Protein 2CFO (pdb70)

CATH classification: 3.40.50.620 (+4 more: 3.90.800.10, 1.10.1160.10, 1.10.8.70)

Sequence (971 aa):
TVRVRLAPSPTGNLHIGTARTAVFNWLYARHRGGKFILRIEDTDRERSRPEYTENILEGLQWLGLTWDEGPYFQSDRLDLYRQAIQTLLDKGLAYYCYCTPEELEALRRAEQKAKGQAPRYDNRHRHLTPEEQAAFEAAGRTPVIRFKIEDDRQIEWQDLVRGRVSWQGADLGGDMVIARAAPRGEIGYPLYNLVVVVDDIAMGITDVIRGEDHIGNTPKQILLYEALGATPPNFAHTPLILNSTGQKLSKRDGVTSISDFRAMGYLAPALANYMTLLGWSPPEGVGELFTLDLAAKHFSFERINKAGARFDWDKLNWLNRQYIQQLEPEEFLAELIPLWQGAGYAFDEERDRPWLFDLAQLLQPGLNTLREAIDQGAVFFIPSVTFDSEAMAQLGQPQSATILAYLLEHLPAEPALTVAMGQQLIQQAAKAAGVKKGATMRRTLRAALTGAVHGPDLMAAWQILHQRGWDEPRLAAALKQAQTTSTVRVRLAPSPTGNLHIGTARTAVFNWLYARHRGGKFILRIEDTDRERSRPEYTENILEGLQWLGLTWDEGPYFQSDRLDLYRQQAIQTLLDKGLAYYCYCTPEELEALRAEQKAKGQAPRYDNRHRHLTPEEQAAFEAAGRTPVIRFKIEDDRQIEWQDLVRGRVSWQGADLGGDMVIARAAPRGEIGYPLYNLVVVVDDIAMGITDVIRGEDHIGNTPKQILLYEALGATPPNFAHTPLILNSTGQKLSKRDGVTSISDFRAMGYLAPALANYMTLLGWSPPEGVGELFTLDLAAKHFSFERINKAGARFDWDKLNWLNRQYIQQLEPEEFLAELIPLWQGAGYAFDEERDRPWLFDLAQLLQPGLNTLREAIDQGAVFFIPSVTFDSEAMAQLGQPQSATILAYLLEHLPAEPALTVAMGQQLIQQAAKAAGVKKGATMRRTLRAALTGAVHGPDLMAAWQILHQRGWDEPRLAAALKQAQTTSLEH

Foldseek 3Di:
DAEEEQEDELLDAAFLQSLLLLLLQLLQQLLVVHFYEYEYAQDPDPSRDVVRVVRHVVLCVQLVSDGPYDNHYLVVCQVLLVVLLVLCVVVLQKDWDQQDPVNLVVVQVVCVVVVHPQADPCVGSDDDPVRLVVSVVVPTFTFMWGFFDQADWFWAQAQQPGIDIDGSVNLRGTDGQADTDHPVDTHDGDDLSSVLSVCVVSVHQEYEEAVVCVSSVSVSCVSCVSSPHHDHHYYHAYTAAELVGHDDDPVPDDTHSVVCVVFFAHSQLSSLQSCVFFADFDDPLDSADGSSSSSNGDGSHRGPRYHRYDDLVSSLVSRLVVLLVDDLVVNLVLQVVLQVVLVFDDDCPPLVPLSSLLSVQVNNDDSGSNVSNVLCCLLRPQDAAADPVLLVLLLDPLLLQLLVQLLVPDDPDQADDVVNVVVSLVVSQVRSVHDSLSSLQSLCCLSHNYSDDTDSSSSVRSCSNVVRSNVSSVVSSVSSVVSD/DAEEEQEEELLDADFLQSVLLLLLQLLQQLLVVHFYEYEHEHLPPPRHDVVRVVRHVVLCVQLVSDGPYDHHYLVVVQVLLVVLLVLCVVVLQKDWAQDDPVRLVVQQVVCVVVPHDAADPQVVSDDDPVRLVVSVVVVTFTFMWGAFDQADWFWAQAQQPGIDIDGRVVLRGTHGQADGDHPVGTHRGDDLSSVLSVCQVSVHAEYEEACVCVSSVSVNCVSCVSSVHDDHHYHHAYAAAEPVRDGDDCVRPDTHSVVCVVQFFRSQLSSLVSCVQFADFDPPPDSDDGSSSSSNGDGSHRGDNYHRYDDLVSSLVSSLVVLLVDDLVRNLVLQVVLQVVLVFDDDCPPLVVLSSLLSVQCNNPDSGSNVCNVQCCLLRPQAAAADPQLLVLLLPLLLLQLLVQCLVPPDLPLACDPVNVVVSLVVSCVRSVHDSLSSQQSLCCQSHSGSDGTDRSSSVRSCSNVVRSNVSSVVSSVSSVVSVPVD

InterPro domains:
  IPR000924 Glutamyl/glutaminyl-tRNA synthetase [PR00987] (6-18)
  IPR000924 Glutamyl/glutaminyl-tRNA synthetase [PR00987] (20-31)
  IPR000924 Glutamyl/glutaminyl-tRNA synthetase [PR00987] (35-48)
  IPR000924 Glutamyl/glutaminyl-tRNA synthetase [PR00987] (190-200)
  IPR000924 Glutamyl/glutaminyl-tRNA synthetase [PR00987] (206-214)
  IPR001412 Aminoacyl-tRNA synthetase, class I, conserved site [PS00178] (9-20)
  IPR004527 Glutamate-tRNA ligase, bacterial/mitochondrial [MF_00022] (2-478)
  IPR004527 Glutamate-tRNA ligase, bacterial/mitochondrial [TIGR00464] (2-474)
  IPR008925 Aminoacyl-tRNA synthetase, class I, anticodon-binding superfamily [SSF48163] (312-474)
  IPR014729 Rossmann-like alpha/beta/alpha sandwich fold [G3DSA:3.40.50.620] (4-241)
  IPR020058 Glutamyl/glutaminyl-tRNA synthetase, class Ib, catalytic domain [PF00749] (3-318)
  IPR020061 Glutamine-tRNA ligase, alpha-bundle domain superfamily [G3DSA:1.10.1160.10] (243-327)
  IPR020751 Aminoacyl-tRNA synthetase, class I, anticodon-binding domain, subdomain 2 [G3DSA:1.10.10.350] (382-485)
  IPR020752 Glutamate-tRNA synthetase, class I, anticodon-binding domain, subdomain 1 [G3DSA:1.10.8.70] (328-381)
  IPR033910 Glutamyl-tRNA synthetase [cd00808] (2-326)
  IPR045462 Aminoacyl-tRNA synthetase, class I, anticodon-binding [PF19269] (332-464)
  IPR049940 Glutamyl-Q tRNA(Asp) synthetase/Glutamate--tRNA ligase [PTHR43311] (2-467)

Structure (mmCIF, N/CA/C/O backbone):
data_2CFO
#
_entry.id   2CFO
#
_cell.length_a   36.149
_cell.length_b   99.603
_cell.length_c   182.407
_cell.angle_alpha   90.00
_cell.angle_beta   91.71
_cell.angle_gamma   90.00
#
_symmetry.space_group_name_H-M   'P 1 21 1'
#
loop_
_entity.id
_entity.type
_entity.pdbx_description
1 polymer 'GLUTAMYL-TRNA SYNTHETASE'
2 non-polymer 'GLUTAMIC ACID'
3 water water
#
loop_
_atom_site.group_PDB
_atom_site.id
_atom_site.type_symbol
_atom_site.label_atom_id
_atom_site.label_alt_id
_atom_site.label_comp_id
_atom_site.label_asym_id
_atom_site.label_entity_id
_atom_site.label_seq_id
_atom_site.pdbx_PDB_ins_code
_atom_site.Cartn_x
_atom_site.Cartn_y
_atom_site.Cartn_z
_atom_site.occupancy
_atom_site.B_iso_or_equiv
_atom_site.auth_seq_id
_atom_site.auth_comp_id
_atom_site.auth_asym_id
_atom_site.auth_atom_id
_atom_site.pdbx_PDB_model_num
ATOM 1 N N . THR A 1 1 ? 1.414 -29.317 25.145 1.00 16.03 2 THR A N 1
ATOM 2 C CA . THR A 1 1 ? 1.851 -29.086 26.551 1.00 21.25 2 THR A CA 1
ATOM 3 C C . THR A 1 1 ? 1.408 -27.697 27.004 1.00 21.34 2 THR A C 1
ATOM 4 O O . THR A 1 1 ? 1.734 -26.683 26.357 1.00 22.73 2 THR A O 1
ATOM 8 N N . VAL A 1 2 ? 0.665 -27.679 28.108 1.00 19.16 3 VAL A N 1
ATOM 9 C CA . VAL A 1 2 ? 0.186 -26.445 28.736 1.00 19.33 3 VAL A CA 1
ATOM 10 C C . VAL A 1 2 ? 1.365 -25.662 29.311 1.00 18.93 3 VAL A C 1
ATOM 11 O O . VAL A 1 2 ? 2.226 -26.231 29.994 1.00 17.58 3 VAL A O 1
ATOM 15 N N . ARG A 1 3 ? 1.424 -24.371 28.981 1.00 17.02 4 ARG A N 1
ATOM 16 C CA . ARG A 1 3 ? 2.425 -23.484 29.543 1.00 14.32 4 ARG A CA 1
ATOM 17 C C . ARG A 1 3 ? 1.735 -22.279 30.155 1.00 17.15 4 ARG A C 1
ATOM 18 O O . ARG A 1 3 ? 0.933 -21.611 29.482 1.00 17.25 4 ARG A O 1
ATOM 26 N N . VAL A 1 4 ? 2.023 -22.048 31.446 1.00 16.46 5 VAL A N 1
ATOM 27 C CA . VAL A 1 4 ? 1.464 -20.924 32.238 1.00 19.38 5 VAL A CA 1
ATOM 28 C C . VAL A 1 4 ? 2.592 -20.183 32.898 1.00 20.28 5 VAL A C 1
ATOM 29 O O . VAL A 1 4 ? 3.668 -20.742 33.060 1.00 20.53 5 VAL A O 1
ATOM 33 N N . ARG A 1 5 ? 2.318 -18.971 33.381 1.00 19.43 6 ARG A N 1
ATOM 34 C CA . ARG A 1 5 ? 3.373 -18.139 33.950 1.00 18.14 6 ARG A CA 1
ATOM 35 C C . ARG A 1 5 ? 2.903 -17.211 35.056 1.00 20.05 6 ARG A C 1
ATOM 36 O O . ARG A 1 5 ? 1.772 -16.755 35.049 1.00 21.21 6 ARG A O 1
ATOM 44 N N . LEU A 1 6 ? 3.772 -16.944 36.015 1.00 23.58 7 LEU A N 1
ATOM 45 C CA . LEU A 1 6 ? 3.503 -15.882 36.954 1.00 23.93 7 LEU A CA 1
ATOM 46 C C . LEU A 1 6 ? 4.318 -14.691 36.483 1.00 26.23 7 LEU A C 1
ATOM 47 O O . LEU A 1 6 ? 5.491 -14.856 36.082 1.00 28.22 7 LEU A O 1
ATOM 52 N N . ALA A 1 7 ? 3.701 -13.508 36.471 1.00 23.86 8 ALA A N 1
ATOM 53 C CA . ALA A 1 7 ? 4.415 -12.310 36.011 1.00 23.40 8 ALA A CA 1
ATOM 54 C C . ALA A 1 7 ? 4.354 -11.163 37.039 1.00 21.54 8 ALA A C 1
ATOM 55 O O . ALA A 1 7 ? 3.809 -10.066 36.759 1.00 17.79 8 ALA A O 1
ATOM 57 N N . PRO A 1 8 ? 4.966 -11.389 38.216 1.00 18.57 9 PRO A N 1
ATOM 58 C CA . PRO A 1 8 ? 4.867 -10.325 39.192 1.00 20.42 9 PRO A CA 1
ATOM 59 C C . PRO A 1 8 ? 5.853 -9.201 38.896 1.00 20.57 9 PRO A C 1
ATOM 60 O O . PRO A 1 8 ? 6.893 -9.432 38.260 1.00 18.98 9 PRO A O 1
ATOM 64 N N . SER A 1 9 ? 5.441 -7.989 39.239 1.00 19.97 10 SER A N 1
ATOM 65 C CA . SER A 1 9 ? 6.336 -6.859 39.255 1.00 21.97 10 SER A CA 1
ATOM 66 C C . SER A 1 9 ? 6.901 -6.803 40.675 1.00 21.59 10 SER A C 1
ATOM 67 O O . SER A 1 9 ? 6.118 -6.856 41.635 1.00 23.02 10 SER A O 1
ATOM 70 N N . PRO A 1 10 ? 8.257 -6.737 40.831 1.00 22.27 11 PRO A N 1
ATOM 71 C CA . PRO A 1 10 ? 8.833 -6.570 42.183 1.00 19.60 11 PRO A CA 1
ATOM 72 C C . PRO A 1 10 ? 8.756 -5.096 42.680 1.00 17.44 11 PRO A C 1
ATOM 73 O O . PRO A 1 10 ? 9.777 -4.497 43.049 1.00 16.54 11 PRO A O 1
ATOM 77 N N . THR A 1 11 ? 7.534 -4.543 42.656 1.00 17.22 12 THR A N 1
ATOM 78 C CA . THR A 1 11 ? 7.213 -3.181 43.127 1.00 18.60 12 THR A CA 1
ATOM 79 C C . THR A 1 11 ? 6.773 -3.147 44.589 1.00 18.33 12 THR A C 1
ATOM 80 O O . THR A 1 11 ? 6.626 -2.063 45.177 1.00 19.90 12 THR A O 1
ATOM 84 N N . GLY A 1 12 ? 6.571 -4.343 45.149 1.00 18.34 13 GLY A N 1
ATOM 85 C CA . GLY A 1 12 ? 6.198 -4.591 46.549 1.00 17.82 13 GLY A CA 1
ATOM 86 C C . GLY A 1 12 ? 6.359 -6.084 46.855 1.00 17.74 13 GLY A C 1
ATOM 87 O O . GLY A 1 12 ? 6.604 -6.886 45.954 1.00 18.43 13 GLY A O 1
ATOM 88 N N . ASN A 1 13 ? 6.241 -6.457 48.128 1.00 17.43 14 ASN A N 1
ATOM 89 C CA . ASN A 1 13 ? 6.375 -7.857 48.555 1.00 17.17 14 ASN A CA 1
ATOM 90 C C . ASN A 1 13 ? 5.316 -8.780 47.945 1.00 17.93 14 ASN A C 1
ATOM 91 O O . ASN A 1 13 ? 4.292 -8.307 47.449 1.00 20.66 14 ASN A O 1
ATOM 96 N N . LEU A 1 14 ? 5.587 -10.082 47.933 1.00 17.44 15 LEU A N 1
ATOM 97 C CA . LEU A 1 14 ? 4.592 -11.065 47.464 1.00 17.75 15 LEU A CA 1
ATOM 98 C C . LEU A 1 14 ? 3.334 -10.969 48.318 1.00 17.66 15 LEU A C 1
ATOM 99 O O . LEU A 1 14 ? 3.371 -11.281 49.504 1.00 15.39 15 LEU A O 1
ATOM 104 N N . HIS A 1 15 ? 2.252 -10.475 47.713 1.00 17.62 16 HIS A N 1
ATOM 105 C CA . HIS A 1 15 ? 0.954 -10.406 48.392 1.00 17.72 16 HIS A CA 1
ATOM 106 C C . HIS A 1 15 ? 0.092 -11.599 48.082 1.00 15.53 16 HIS A C 1
ATOM 107 O O . HIS A 1 15 ? 0.346 -12.305 47.132 1.00 18.61 16 HIS A O 1
ATOM 114 N N . ILE A 1 16 ? -0.890 -11.833 48.942 1.00 18.17 17 ILE A N 1
ATOM 115 C CA . ILE A 1 16 ? -1.800 -12.987 48.907 1.00 18.88 17 ILE A CA 1
ATOM 116 C C . ILE A 1 16 ? -2.475 -13.157 47.551 1.00 20.62 17 ILE A C 1
ATOM 117 O O . ILE A 1 16 ? -2.532 -14.284 47.044 1.00 20.57 17 ILE A O 1
ATOM 122 N N . GLY A 1 17 ? -2.876 -12.031 46.936 1.00 21.20 18 GLY A N 1
ATOM 123 C CA . GLY A 1 17 ? -3.533 -12.024 45.629 1.00 19.70 18 GLY A CA 1
ATOM 124 C C . GLY A 1 17 ? -2.670 -12.664 44.562 1.00 22.09 18 GLY A C 1
ATOM 125 O O . GLY A 1 17 ? -3.133 -13.553 43.814 1.00 24.25 18 GLY A O 1
ATOM 126 N N . THR A 1 18 ? -1.403 -12.249 44.527 1.00 19.49 19 THR A N 1
ATOM 127 C CA . THR A 1 18 ? -0.455 -12.731 43.542 1.00 19.23 19 THR A CA 1
ATOM 128 C C . THR A 1 18 ? -0.178 -14.186 43.774 1.00 20.55 19 THR A C 1
ATOM 129 O O . THR A 1 18 ? -0.295 -14.982 42.850 1.00 24.64 19 THR A O 1
ATOM 133 N N . ALA A 1 19 ? 0.134 -14.537 45.016 1.00 18.83 20 ALA A N 1
ATOM 134 C CA . ALA A 1 19 ? 0.398 -15.913 45.380 1.00 17.26 20 ALA A CA 1
ATOM 135 C C . ALA A 1 19 ? -0.802 -16.845 45.043 1.00 18.44 20 ALA A C 1
ATOM 136 O O . ALA A 1 19 ? -0.598 -17.958 44.591 1.00 16.88 20 ALA A O 1
ATOM 138 N N . ARG A 1 20 ? -2.027 -16.336 45.212 1.00 18.59 21 ARG A N 1
ATOM 139 C CA . ARG A 1 20 ? -3.273 -17.033 44.888 1.00 20.32 21 ARG A CA 1
ATOM 140 C C . ARG A 1 20 ? -3.286 -17.377 43.387 1.00 21.54 21 ARG A C 1
ATOM 141 O O . ARG A 1 20 ? -3.493 -18.531 42.996 1.00 23.88 21 ARG A O 1
ATOM 149 N N . THR A 1 21 ? -2.984 -16.382 42.561 1.00 18.80 22 THR A N 1
ATOM 150 C CA . THR A 1 21 ? -2.865 -16.560 41.141 1.00 19.26 22 THR A CA 1
ATOM 151 C C . THR A 1 21 ? -1.783 -17.613 40.838 1.00 23.02 22 THR A C 1
ATOM 152 O O . THR A 1 21 ? -2.018 -18.531 40.025 1.00 27.67 22 THR A O 1
ATOM 156 N N . ALA A 1 22 ? -0.649 -17.528 41.540 1.00 20.99 23 ALA A N 1
ATOM 157 C CA . ALA A 1 22 ? 0.432 -18.498 41.376 1.00 19.72 23 ALA A CA 1
ATOM 158 C C . ALA A 1 22 ? -0.019 -19.897 41.711 1.00 21.08 23 ALA A C 1
ATOM 159 O O . ALA A 1 22 ? 0.375 -20.853 41.009 1.00 22.80 23 ALA A O 1
ATOM 161 N N . VAL A 1 23 ? -0.874 -20.016 42.741 1.00 22.84 24 VAL A N 1
ATOM 162 C CA . VAL A 1 23 ? -1.433 -21.300 43.163 1.00 22.04 24 VAL A CA 1
ATOM 163 C C . VAL A 1 23 ? -2.306 -21.857 42.027 1.00 22.92 24 VAL A C 1
ATOM 164 O O . VAL A 1 23 ? -2.125 -23.015 41.615 1.00 21.82 24 VAL A O 1
ATOM 168 N N . PHE A 1 24 ? -3.173 -21.018 41.458 1.00 18.76 25 PHE A N 1
ATOM 169 C CA . PHE A 1 24 ? -4.026 -21.499 40.388 1.00 18.58 25 PHE A CA 1
ATOM 170 C C . PHE A 1 24 ? -3.223 -21.938 39.147 1.00 20.57 25 PHE A C 1
ATOM 171 O O . PHE A 1 24 ? -3.591 -22.938 38.478 1.00 20.50 25 PHE A O 1
ATOM 179 N N . ASN A 1 25 ? -2.127 -21.211 38.870 1.00 16.58 26 ASN A N 1
ATOM 180 C CA . ASN A 1 25 ? -1.234 -21.543 37.772 1.00 15.16 26 ASN A CA 1
ATOM 181 C C . ASN A 1 25 ? -0.510 -22.870 37.985 1.00 15.98 26 ASN A C 1
ATOM 182 O O . ASN A 1 25 ? -0.517 -23.706 37.122 1.00 15.95 26 ASN A O 1
ATOM 187 N N . TRP A 1 26 ? 0.096 -23.036 39.160 1.00 17.06 27 TRP A N 1
ATOM 188 C CA . TRP A 1 26 ? 0.797 -24.239 39.544 1.00 15.22 27 TRP A CA 1
ATOM 189 C C . TRP A 1 26 ? -0.173 -25.389 39.509 1.00 16.84 27 TRP A C 1
ATOM 190 O O . TRP A 1 26 ? 0.109 -26.419 38.874 1.00 20.31 27 TRP A O 1
ATOM 201 N N . LEU A 1 27 ? -1.361 -25.171 40.084 1.00 16.41 28 LEU A N 1
ATOM 202 C CA . LEU A 1 27 ? -2.427 -26.179 40.099 1.00 17.53 28 LEU A CA 1
ATOM 203 C C . LEU A 1 27 ? -2.930 -26.582 38.717 1.00 17.86 28 LEU A C 1
ATOM 204 O O . LEU A 1 27 ? -3.167 -27.776 38.486 1.00 17.34 28 LEU A O 1
ATOM 209 N N . TYR A 1 28 ? -3.064 -25.606 37.806 1.00 16.97 29 TYR A N 1
ATOM 210 C CA . TYR A 1 28 ? -3.555 -25.899 36.464 1.00 17.16 29 TYR A CA 1
ATOM 211 C C . TYR A 1 28 ? -2.501 -26.600 35.596 1.00 15.67 29 TYR A C 1
ATOM 212 O O . TYR A 1 28 ? -2.841 -27.497 34.818 1.00 12.79 29 TYR A O 1
ATOM 221 N N . ALA A 1 29 ? -1.254 -26.127 35.693 1.00 16.25 30 ALA A N 1
ATOM 222 C CA . ALA A 1 29 ? -0.095 -26.713 34.994 1.00 16.15 30 A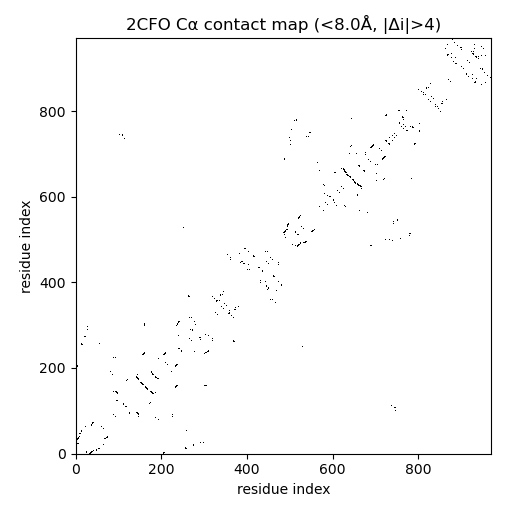LA A CA 1
ATOM 223 C C . ALA A 1 29 ? 0.120 -28.132 35.447 1.00 17.89 30 ALA A C 1
ATOM 224 O O . ALA A 1 29 ? 0.240 -29.019 34.613 1.00 19.46 30 ALA A O 1
ATOM 226 N N . ARG A 1 30 ? 0.137 -28.349 36.768 1.00 19.62 31 ARG A N 1
ATOM 227 C CA . ARG A 1 30 ? 0.357 -29.687 37.317 1.00 20.74 31 ARG A CA 1
ATOM 228 C C . ARG A 1 30 ? -0.733 -30.669 36.877 1.00 19.50 31 ARG A C 1
ATOM 229 O O . ARG A 1 30 ? -0.418 -31.802 36.493 1.00 18.27 31 ARG A O 1
ATOM 237 N N . HIS A 1 31 ? -1.992 -30.199 36.902 1.00 19.46 32 HIS A N 1
ATOM 238 C CA . HIS A 1 31 ? -3.182 -30.978 36.488 1.00 20.39 32 HIS A CA 1
ATOM 239 C C . HIS A 1 31 ? -3.049 -31.454 35.075 1.00 19.83 32 HIS A C 1
ATOM 240 O O . HIS A 1 31 ? -3.317 -32.602 34.791 1.00 19.27 32 HIS A O 1
ATOM 247 N N . ARG A 1 32 ? -2.607 -30.552 34.204 1.00 21.78 33 ARG A N 1
ATOM 248 C CA . ARG A 1 32 ? -2.492 -30.816 32.771 1.00 24.89 33 ARG A CA 1
ATOM 249 C C . ARG A 1 32 ? -1.098 -31.321 32.386 1.00 24.45 33 ARG A C 1
ATOM 250 O O . ARG A 1 32 ? -0.817 -31.554 31.207 1.00 24.67 33 ARG A O 1
ATOM 258 N N . GLY A 1 33 ? -0.258 -31.537 33.403 1.00 25.47 34 GLY A N 1
ATOM 259 C CA . GLY A 1 33 ? 1.135 -31.984 33.235 1.00 26.17 34 GLY A CA 1
ATOM 260 C C . GLY A 1 33 ? 1.966 -31.018 32.404 1.00 26.07 34 GLY A C 1
ATOM 261 O O . GLY A 1 33 ? 2.697 -31.443 31.500 1.00 26.28 34 GLY A O 1
ATOM 262 N N . GLY A 1 34 ? 1.811 -29.721 32.692 1.00 23.95 35 GLY A N 1
ATOM 263 C CA . GLY A 1 34 ? 2.502 -28.652 31.994 1.00 21.59 35 GLY A CA 1
ATOM 264 C C . GLY A 1 34 ? 3.606 -27.960 32.782 1.00 22.79 35 GLY A C 1
ATOM 265 O O . GLY A 1 34 ? 4.054 -28.445 33.835 1.00 23.71 35 GLY A O 1
ATOM 266 N N . LYS A 1 35 ? 4.051 -26.825 32.253 1.00 21.54 36 LYS A N 1
ATOM 267 C CA . LYS A 1 35 ? 5.151 -26.074 32.823 1.00 18.93 36 LYS A CA 1
ATOM 268 C C . LYS A 1 35 ? 4.643 -24.802 33.436 1.00 19.60 36 LYS A C 1
ATOM 269 O O . LYS A 1 35 ? 3.661 -24.231 32.960 1.00 18.41 36 LYS A O 1
ATOM 275 N N . PHE A 1 36 ? 5.295 -24.408 34.533 1.00 21.88 37 PHE A N 1
ATOM 276 C CA . PHE A 1 36 ? 5.031 -23.170 35.240 1.00 21.92 37 PHE A CA 1
ATOM 277 C C . PHE A 1 36 ? 6.254 -22.289 35.078 1.00 21.12 37 PHE A C 1
ATOM 278 O O . PHE A 1 36 ? 7.348 -22.623 35.536 1.00 22.75 37 PHE A O 1
ATOM 286 N N . ILE A 1 37 ? 6.051 -21.184 34.388 1.00 19.43 38 ILE A N 1
ATOM 287 C CA . ILE A 1 37 ? 7.083 -20.240 34.035 1.00 19.56 38 ILE A CA 1
ATOM 288 C C . ILE A 1 37 ? 7.006 -19.069 34.979 1.00 19.99 38 ILE A C 1
ATOM 289 O O . ILE A 1 37 ? 5.901 -18.586 35.277 1.00 21.88 38 ILE A O 1
ATOM 294 N N . LEU A 1 38 ? 8.163 -18.601 35.464 1.00 17.33 39 LEU A N 1
ATOM 295 C CA . LEU A 1 38 ? 8.194 -17.374 36.295 1.00 15.38 39 LEU A CA 1
ATOM 296 C C . LEU A 1 38 ? 8.921 -16.256 35.579 1.00 16.46 39 LEU A C 1
ATOM 297 O O . LEU A 1 38 ? 10.060 -16.423 35.144 1.00 19.78 39 LEU A O 1
ATOM 302 N N . ARG A 1 39 ? 8.246 -15.125 35.441 1.00 14.98 40 ARG A N 1
ATOM 303 C CA . ARG A 1 39 ? 8.780 -13.982 34.725 1.00 14.22 40 ARG A CA 1
ATOM 304 C C . ARG A 1 39 ? 8.761 -12.812 35.692 1.00 15.85 40 ARG A C 1
ATOM 305 O O . ARG A 1 39 ? 7.741 -12.568 36.330 1.00 22.33 40 ARG A O 1
ATOM 313 N N . ILE A 1 40 ? 9.886 -12.137 35.870 1.00 12.61 41 ILE A N 1
ATOM 314 C CA . ILE A 1 40 ? 9.929 -10.977 36.754 1.00 9.92 41 ILE A CA 1
ATOM 315 C C . ILE A 1 40 ? 9.892 -9.727 35.888 1.00 11.25 41 ILE A C 1
ATOM 316 O O . ILE A 1 40 ? 10.731 -9.537 35.004 1.00 8.80 41 ILE A O 1
ATOM 321 N N . GLU A 1 41 ? 8.903 -8.886 36.142 1.00 13.39 42 GLU A N 1
ATOM 322 C CA . GLU A 1 41 ? 8.699 -7.676 35.376 1.00 17.05 42 GLU A CA 1
ATOM 323 C C . GLU A 1 41 ? 9.435 -6.526 36.026 1.00 19.38 42 GLU A C 1
ATOM 324 O O . GLU A 1 41 ? 8.824 -5.550 36.495 1.00 23.00 42 GLU A O 1
ATOM 330 N N . ASP A 1 42 ? 10.764 -6.648 36.057 1.00 22.02 43 ASP A N 1
ATOM 331 C CA . ASP A 1 42 ? 11.605 -5.653 36.692 1.00 23.26 43 ASP A CA 1
ATOM 332 C C . ASP A 1 42 ? 11.753 -4.471 35.764 1.00 27.70 43 ASP A C 1
ATOM 333 O O . ASP A 1 42 ? 12.203 -4.580 34.626 1.00 27.12 43 ASP A O 1
ATOM 338 N N . THR A 1 43 ? 11.252 -3.355 36.262 1.00 34.97 44 THR A N 1
ATOM 339 C CA . THR A 1 43 ? 11.149 -2.095 35.530 1.00 39.56 44 THR A CA 1
ATOM 340 C C . THR A 1 43 ? 12.113 -1.031 36.048 1.00 40.27 44 THR A C 1
ATOM 341 O O . THR A 1 43 ? 12.569 -1.091 37.191 1.00 38.90 44 THR A O 1
ATOM 345 N N . ASP A 1 44 ? 12.394 -0.048 35.187 1.00 44.50 45 ASP A N 1
ATOM 346 C CA . ASP A 1 44 ? 13.249 1.118 35.509 1.00 47.12 45 ASP A CA 1
ATOM 347 C C . ASP A 1 44 ? 12.710 1.967 36.680 1.00 49.78 45 ASP A C 1
ATOM 348 O O . ASP A 1 44 ? 13.413 2.848 37.192 1.00 49.88 45 ASP A O 1
ATOM 353 N N . ARG A 1 45 ? 11.477 1.646 37.102 1.00 53.56 46 ARG A N 1
ATOM 354 C CA . ARG A 1 45 ? 10.741 2.295 38.195 1.00 55.99 46 ARG A CA 1
ATOM 355 C C . ARG A 1 45 ? 11.523 2.480 39.486 1.00 56.17 46 ARG A C 1
ATOM 356 O O . ARG A 1 45 ? 12.422 1.686 39.806 1.00 56.43 46 ARG A O 1
ATOM 364 N N . GLU A 1 46 ? 11.167 3.549 40.209 1.00 56.28 47 GLU A N 1
ATOM 365 C CA . GLU A 1 46 ? 11.639 3.799 41.578 1.00 56.58 47 GLU A CA 1
ATOM 366 C C . GLU A 1 46 ? 11.203 2.648 42.509 1.00 56.30 47 GLU A C 1
ATOM 367 O O . GLU A 1 46 ? 11.955 2.238 43.405 1.00 56.34 47 GLU A O 1
ATOM 373 N N . ARG A 1 47 ? 10.011 2.108 42.236 1.00 55.39 48 ARG A N 1
ATOM 374 C CA . ARG A 1 47 ? 9.422 1.014 43.001 1.00 55.29 48 ARG A CA 1
ATOM 375 C C . ARG A 1 47 ? 10.112 -0.346 42.850 1.00 53.38 48 ARG A C 1
ATOM 376 O O . ARG A 1 47 ? 10.206 -1.095 43.826 1.00 54.47 48 ARG A O 1
ATOM 384 N N . SER A 1 48 ? 10.576 -0.664 41.643 1.00 50.06 49 SER A N 1
ATOM 385 C CA . SER A 1 48 ? 11.208 -1.960 41.368 1.00 47.21 49 SER A CA 1
ATOM 386 C C . SER A 1 48 ? 12.626 -2.039 41.945 1.00 45.14 49 SER A C 1
ATOM 387 O O . SER A 1 48 ? 13.528 -1.314 41.507 1.00 44.51 49 SER A O 1
ATOM 390 N N . ARG A 1 49 ? 12.788 -2.898 42.957 1.00 43.06 50 ARG A N 1
ATOM 391 C CA . ARG A 1 49 ? 14.080 -3.127 43.646 1.00 41.85 50 ARG A CA 1
ATOM 392 C C . ARG A 1 49 ? 14.302 -4.615 43.973 1.00 38.83 50 ARG A C 1
ATOM 393 O O . ARG A 1 49 ? 13.320 -5.342 44.169 1.00 39.40 50 ARG A O 1
ATOM 401 N N . PRO A 1 50 ? 15.588 -5.066 44.078 1.00 36.27 51 PRO A N 1
ATOM 402 C CA . PRO A 1 50 ? 15.883 -6.504 44.218 1.00 34.33 51 PRO A CA 1
ATOM 403 C C . PRO A 1 50 ? 15.382 -7.160 45.505 1.00 33.07 51 PRO A C 1
ATOM 404 O O . PRO A 1 50 ? 15.335 -8.387 45.570 1.00 32.50 51 PRO A O 1
ATOM 408 N N . GLU A 1 51 ? 15.044 -6.355 46.519 1.00 31.92 52 GLU A N 1
ATOM 409 C CA . GLU A 1 51 ? 14.509 -6.880 47.779 1.00 30.25 52 GLU A CA 1
ATOM 410 C C . GLU A 1 51 ? 13.080 -7.423 47.619 1.00 27.05 52 GLU A C 1
ATOM 411 O O . GLU A 1 51 ? 12.692 -8.348 48.334 1.00 27.85 52 GLU A O 1
ATOM 417 N N . TYR A 1 52 ? 12.307 -6.859 46.688 1.00 23.71 53 TYR A N 1
ATOM 418 C CA . TYR A 1 52 ? 10.970 -7.395 46.413 1.00 19.02 53 TYR A CA 1
ATOM 419 C C . TYR A 1 52 ? 11.067 -8.665 45.534 1.00 19.01 53 TYR A C 1
ATOM 420 O O . TYR A 1 52 ? 10.325 -9.622 45.765 1.00 18.88 53 TYR A O 1
ATOM 429 N N . THR A 1 53 ? 12.017 -8.698 44.583 1.00 19.31 54 THR A N 1
ATOM 430 C CA . THR A 1 53 ? 12.271 -9.917 43.773 1.00 19.14 54 THR A CA 1
ATOM 431 C C . THR A 1 53 ? 12.639 -11.066 44.725 1.00 21.00 54 THR A C 1
ATOM 432 O O . THR A 1 53 ? 12.053 -12.147 44.646 1.00 22.11 54 THR A O 1
ATOM 436 N N . GLU A 1 54 ? 13.565 -10.785 45.649 1.00 22.19 55 GLU A N 1
ATOM 437 C CA . GLU A 1 54 ? 14.009 -11.728 46.688 1.00 21.28 55 GLU A CA 1
ATOM 438 C C . GLU A 1 54 ? 12.810 -12.273 47.457 1.00 19.95 55 GLU A C 1
ATOM 439 O O . GLU A 1 54 ? 12.604 -13.491 47.505 1.00 20.45 55 GLU A O 1
ATOM 445 N N . ASN A 1 55 ? 11.984 -11.358 47.974 1.00 17.37 56 ASN A N 1
ATOM 446 C CA . ASN A 1 55 ? 10.773 -11.699 48.723 1.00 14.82 56 ASN A CA 1
ATOM 447 C C . ASN A 1 55 ? 9.767 -12.496 47.895 1.00 15.63 56 ASN A C 1
ATOM 448 O O . ASN A 1 55 ? 9.015 -13.273 48.450 1.00 17.97 56 ASN A O 1
ATOM 453 N N . ILE A 1 56 ? 9.757 -12.290 46.574 1.00 16.09 57 ILE A N 1
ATOM 454 C CA . ILE A 1 56 ? 8.810 -12.984 45.681 1.00 17.16 57 ILE A CA 1
ATOM 455 C C . ILE A 1 56 ? 9.204 -14.449 45.526 1.00 17.58 57 ILE A C 1
ATOM 456 O O . ILE A 1 56 ? 8.388 -15.318 45.759 1.00 18.88 57 ILE A O 1
ATOM 461 N N . LEU A 1 57 ? 10.459 -14.686 45.170 1.00 17.88 58 LEU A N 1
ATOM 462 C CA . LEU A 1 57 ? 11.003 -16.024 44.988 1.00 22.24 58 LEU A CA 1
ATOM 463 C C . LEU A 1 57 ? 10.935 -16.856 46.288 1.00 25.24 58 LEU A C 1
ATOM 464 O O . LEU A 1 57 ? 10.436 -17.993 46.268 1.00 26.53 58 LEU A O 1
ATOM 469 N N . GLU A 1 58 ? 11.408 -16.251 47.393 1.00 26.12 59 GLU A N 1
ATOM 470 C CA . GLU A 1 58 ? 11.388 -16.809 48.764 1.00 26.59 59 GLU A CA 1
ATOM 471 C C . GLU A 1 58 ? 9.989 -17.326 49.105 1.00 25.20 59 GLU A C 1
ATOM 472 O O . GLU A 1 58 ? 9.822 -18.510 49.390 1.00 25.74 59 GLU A O 1
ATOM 478 N N . GLY A 1 59 ? 8.993 -16.450 48.966 1.00 24.96 60 GLY A N 1
ATOM 479 C CA . GLY A 1 59 ? 7.585 -16.761 49.239 1.00 22.93 60 GLY A CA 1
ATOM 480 C C . GLY A 1 59 ? 6.994 -17.828 48.342 1.00 21.48 60 GLY A C 1
ATOM 481 O O . GLY A 1 59 ? 6.183 -18.647 48.783 1.00 23.11 60 GLY A O 1
ATOM 482 N N . LEU A 1 60 ? 7.400 -17.843 47.086 1.00 19.27 61 LEU A N 1
ATOM 483 C CA . LEU A 1 60 ? 6.894 -18.856 46.164 1.00 18.44 61 LEU A CA 1
ATOM 484 C C . LEU A 1 60 ? 7.437 -20.229 46.523 1.00 20.24 61 LEU A C 1
ATOM 485 O O . LEU A 1 60 ? 6.676 -21.200 46.562 1.00 19.34 61 LEU A O 1
ATOM 490 N N . GLN A 1 61 ? 8.736 -20.268 46.852 1.00 21.09 62 GLN A N 1
ATOM 491 C CA . GLN A 1 61 ? 9.452 -21.498 47.174 1.00 23.38 62 GLN A CA 1
ATOM 492 C C . GLN A 1 61 ? 8.899 -22.081 48.455 1.00 22.16 62 GLN A C 1
ATOM 493 O O . GLN A 1 61 ? 8.571 -23.276 48.535 1.00 19.08 62 GLN A O 1
ATOM 499 N N . TRP A 1 62 ? 8.752 -21.189 49.429 1.00 21.67 63 TRP A N 1
ATOM 500 C CA . TRP A 1 62 ? 8.239 -21.498 50.722 1.00 18.97 63 TRP A CA 1
ATOM 501 C C . TRP A 1 62 ? 6.804 -22.043 50.642 1.00 17.20 63 TRP A C 1
ATOM 502 O O . TRP A 1 62 ? 6.495 -23.012 51.325 1.00 18.25 63 TRP A O 1
ATOM 513 N N . LEU A 1 63 ? 5.970 -21.461 49.778 1.00 15.77 64 LEU A N 1
ATOM 514 C CA . LEU A 1 63 ? 4.594 -21.954 49.550 1.00 15.23 64 LEU A CA 1
ATOM 515 C C . LEU A 1 63 ? 4.551 -23.271 48.747 1.00 17.96 64 LEU A C 1
ATOM 516 O O . LEU A 1 63 ? 3.476 -23.856 48.587 1.00 19.24 64 LEU A O 1
ATOM 521 N N . GLY A 1 64 ? 5.707 -23.721 48.238 1.00 16.85 65 GLY A N 1
ATOM 522 C CA . GLY A 1 64 ? 5.789 -24.959 47.457 1.00 17.52 65 GLY A CA 1
ATOM 523 C C . GLY A 1 64 ? 5.325 -24.774 46.034 1.00 18.77 65 GLY A C 1
ATOM 524 O O . GLY A 1 64 ? 4.963 -25.749 45.359 1.00 18.69 65 GLY A O 1
ATOM 525 N N . LEU A 1 65 ? 5.364 -23.517 45.575 1.00 19.35 66 LEU A N 1
ATOM 526 C CA . LEU A 1 65 ? 4.938 -23.136 44.235 1.00 19.47 66 LEU A CA 1
ATOM 527 C C . LEU A 1 65 ? 6.129 -23.094 43.259 1.00 21.83 66 LEU A C 1
ATOM 528 O O . LEU A 1 65 ? 6.442 -22.056 42.627 1.00 22.88 66 LEU A O 1
ATOM 533 N N . THR A 1 66 ? 6.748 -24.265 43.132 1.00 21.70 67 THR A N 1
ATOM 534 C CA . THR A 1 66 ? 7.905 -24.542 42.281 1.00 20.92 67 THR A CA 1
ATOM 535 C C . THR A 1 66 ? 7.662 -24.258 40.800 1.00 20.03 67 THR A C 1
ATOM 536 O O . THR A 1 66 ? 6.772 -24.874 40.170 1.00 18.81 67 THR A O 1
ATOM 540 N N . TRP A 1 67 ? 8.449 -23.333 40.248 1.00 17.41 68 TRP A N 1
ATOM 541 C CA . TRP A 1 67 ? 8.400 -23.066 38.820 1.00 15.45 68 TRP A CA 1
ATOM 542 C C . TRP A 1 67 ? 9.356 -24.013 38.092 1.00 15.10 68 TRP A C 1
ATOM 543 O O . TRP A 1 67 ? 10.342 -24.456 38.654 1.00 11.13 68 TRP A O 1
ATOM 554 N N . ASP A 1 68 ? 9.052 -24.282 36.827 1.00 17.61 69 ASP A N 1
ATOM 555 C CA . ASP A 1 68 ? 9.863 -25.142 35.986 1.00 18.53 69 ASP A CA 1
ATOM 556 C C . ASP A 1 68 ? 10.817 -24.333 35.095 1.00 18.94 69 ASP A C 1
ATOM 557 O O . ASP A 1 68 ? 11.833 -24.857 34.628 1.00 22.11 69 ASP A O 1
ATOM 562 N N . GLU A 1 69 ? 10.489 -23.067 34.869 1.00 15.34 70 GLU A N 1
ATOM 563 C CA . GLU A 1 69 ? 11.300 -22.188 34.037 1.00 18.40 70 GLU A CA 1
ATOM 564 C C . GLU A 1 69 ? 11.448 -20.809 34.700 1.00 18.38 70 GLU A C 1
ATOM 565 O O . GLU A 1 69 ? 10.475 -20.244 35.245 1.00 15.37 70 GLU A O 1
ATOM 571 N N . GLY A 1 70 ? 12.677 -20.291 34.678 1.00 19.71 71 GLY A N 1
ATOM 572 C CA . GLY A 1 70 ? 12.960 -18.965 35.193 1.00 19.79 71 GLY A CA 1
ATOM 573 C C . GLY A 1 70 ? 13.545 -18.949 36.591 1.00 21.62 71 GLY A C 1
ATOM 574 O O . GLY A 1 70 ? 14.030 -19.968 37.067 1.00 23.44 71 GLY A O 1
ATOM 575 N N . PRO A 1 71 ? 13.510 -17.791 37.260 1.00 22.80 72 PRO A N 1
ATOM 576 C CA . PRO A 1 71 ? 12.940 -16.509 36.812 1.00 23.85 72 PRO A CA 1
ATOM 577 C C . PRO A 1 71 ? 13.613 -15.916 35.588 1.00 22.09 72 PRO A C 1
ATOM 578 O O . PRO A 1 71 ? 14.833 -15.856 35.531 1.00 22.31 72 PRO A O 1
ATOM 582 N N . TYR A 1 72 ? 12.800 -15.550 34.597 1.00 22.27 73 TYR A N 1
ATOM 583 C CA . TYR A 1 72 ? 13.240 -14.788 33.426 1.00 23.33 73 TYR A CA 1
ATOM 584 C C . TYR A 1 72 ? 12.992 -13.316 33.715 1.00 22.41 73 TYR A C 1
ATOM 585 O O . TYR A 1 72 ? 11.868 -12.930 34.012 1.00 25.14 73 TYR A O 1
ATOM 594 N N . PHE A 1 73 ? 14.045 -12.512 33.661 1.00 19.54 74 PHE A N 1
ATOM 595 C CA . PHE A 1 73 ? 13.952 -11.095 34.005 1.00 22.04 74 PHE A CA 1
ATOM 596 C C . PHE A 1 73 ? 13.656 -10.230 32.800 1.00 23.12 74 PHE A C 1
ATOM 597 O O . PHE A 1 73 ? 14.306 -10.362 31.767 1.00 23.56 74 PHE A O 1
ATOM 605 N N . GLN A 1 74 ? 12.641 -9.375 32.939 1.00 27.59 75 GLN A N 1
ATOM 606 C CA . GLN A 1 74 ? 12.207 -8.405 31.899 1.00 28.98 75 GLN A CA 1
ATOM 607 C C . GLN A 1 74 ? 13.369 -7.547 31.354 1.00 28.18 75 GLN A C 1
ATOM 608 O O . GLN A 1 74 ? 13.454 -7.349 30.149 1.00 29.19 75 GLN A O 1
ATOM 614 N N . SER A 1 75 ? 14.299 -7.149 32.244 1.00 29.23 76 SER A N 1
ATOM 615 C CA . SER A 1 75 ? 15.413 -6.226 31.944 1.00 28.70 76 SER A CA 1
ATOM 616 C C . SER A 1 75 ? 16.471 -6.793 31.024 1.00 26.16 76 SER A C 1
ATOM 617 O O . SER A 1 75 ? 17.277 -6.032 30.457 1.00 24.46 76 SER A O 1
ATOM 620 N N . ASP A 1 76 ? 16.495 -8.121 30.921 1.00 21.74 77 ASP A N 1
ATOM 621 C CA . ASP A 1 76 ? 17.349 -8.820 29.988 1.00 20.93 77 ASP A CA 1
ATOM 622 C C . ASP A 1 76 ? 16.760 -8.879 28.595 1.00 22.37 77 ASP A C 1
ATOM 623 O O . ASP A 1 76 ? 17.464 -9.237 27.641 1.00 26.69 77 ASP A O 1
ATOM 628 N N . ARG A 1 77 ? 15.473 -8.532 28.474 1.00 21.10 78 ARG A N 1
ATOM 629 C CA . ARG A 1 77 ? 14.695 -8.757 27.256 1.00 17.73 78 ARG A CA 1
ATOM 630 C C . ARG A 1 77 ? 14.315 -7.448 26.550 1.00 18.77 78 ARG A C 1
ATOM 631 O O . ARG A 1 77 ? 13.630 -7.455 25.518 1.00 22.27 78 ARG A O 1
ATOM 639 N N . LEU A 1 78 ? 14.781 -6.335 27.092 1.00 17.39 79 LEU A N 1
ATOM 640 C CA . LEU A 1 78 ? 14.461 -5.003 26.575 1.00 20.64 79 LEU A CA 1
ATOM 641 C C . LEU A 1 78 ? 14.390 -4.833 25.051 1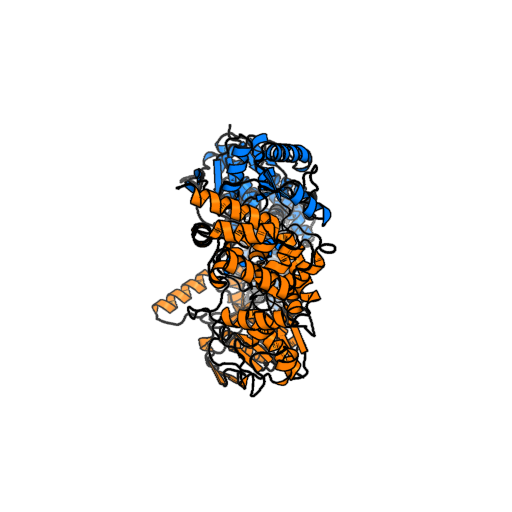.00 22.76 79 LEU A C 1
ATOM 642 O O . LEU A 1 78 ? 13.431 -4.233 24.543 1.00 24.64 79 LEU A O 1
ATOM 647 N N . ASP A 1 79 ? 15.345 -5.449 24.339 1.00 22.75 80 ASP A N 1
ATOM 648 C CA . ASP A 1 79 ? 15.442 -5.380 22.875 1.00 17.51 80 ASP A CA 1
ATOM 649 C C . ASP A 1 79 ? 14.312 -6.075 22.117 1.00 15.07 80 ASP A C 1
ATOM 650 O O . ASP A 1 79 ? 13.933 -5.647 21.012 1.00 11.94 80 ASP A O 1
ATOM 655 N N . LEU A 1 80 ? 13.811 -7.164 22.676 1.00 15.57 81 LEU A N 1
ATOM 656 C CA . LEU A 1 80 ? 12.617 -7.851 22.125 1.00 17.18 81 LEU A CA 1
ATOM 657 C C . LEU A 1 80 ? 11.397 -6.924 22.069 1.00 16.20 81 LEU A C 1
ATOM 658 O O . LEU A 1 80 ? 10.665 -6.936 21.092 1.00 16.01 81 LEU A O 1
ATOM 663 N N . TYR A 1 81 ? 11.221 -6.083 23.102 1.00 15.39 82 TYR A N 1
ATOM 664 C CA . TYR A 1 81 ? 10.099 -5.120 23.141 1.00 12.87 82 TYR A CA 1
ATOM 665 C C . TYR A 1 81 ? 10.330 -4.033 22.109 1.00 14.01 82 TYR A C 1
ATOM 666 O O . TYR A 1 81 ? 9.411 -3.716 21.347 1.00 21.60 82 TYR A O 1
ATOM 675 N N . ARG A 1 82 ? 11.586 -3.580 22.020 1.00 11.57 83 ARG A N 1
ATOM 676 C CA . ARG A 1 82 ? 12.084 -2.605 21.042 1.00 15.59 83 ARG A CA 1
ATOM 677 C C . ARG A 1 82 ? 11.851 -3.105 19.634 1.00 15.52 83 ARG A C 1
ATOM 678 O O . ARG A 1 82 ? 11.437 -2.332 18.794 1.00 17.89 83 ARG A O 1
ATOM 686 N N . GLN A 1 83 ? 12.107 -4.403 19.393 1.00 17.11 84 GLN A N 1
ATOM 687 C CA . GLN A 1 83 ? 11.951 -5.022 18.066 1.00 16.43 84 GLN A CA 1
ATOM 688 C C . GLN A 1 83 ? 10.478 -5.083 17.695 1.00 19.96 84 GLN A C 1
ATOM 689 O O . GLN A 1 83 ? 10.093 -4.688 16.568 1.00 22.32 84 GLN A O 1
ATOM 695 N N . ALA A 1 84 ? 9.649 -5.511 18.655 1.00 14.25 85 ALA A N 1
ATOM 696 C CA . ALA A 1 84 ? 8.254 -5.691 18.400 1.00 13.07 85 ALA A CA 1
ATOM 697 C C . ALA A 1 84 ? 7.596 -4.379 17.996 1.00 13.00 85 ALA A C 1
ATOM 698 O O . ALA A 1 84 ? 6.820 -4.344 17.020 1.00 9.98 85 ALA A O 1
ATOM 700 N N . ILE A 1 85 ? 7.914 -3.323 18.751 1.00 12.41 86 ILE A N 1
ATOM 701 C CA . ILE A 1 85 ? 7.390 -1.972 18.533 1.00 15.80 86 ILE A CA 1
ATOM 702 C C . ILE A 1 85 ? 7.874 -1.355 17.207 1.00 17.61 86 ILE A C 1
ATOM 703 O O . ILE A 1 85 ? 7.129 -0.645 16.533 1.00 19.81 86 ILE A O 1
ATOM 708 N N . GLN A 1 86 ? 9.134 -1.610 16.864 1.00 19.25 87 GLN A N 1
ATOM 709 C CA . GLN A 1 86 ? 9.693 -1.139 15.612 1.00 18.90 87 GLN A CA 1
ATOM 710 C C . GLN A 1 86 ? 8.999 -1.823 14.436 1.00 18.17 87 GLN A C 1
ATOM 711 O O . GLN A 1 86 ? 8.725 -1.184 13.415 1.00 20.19 87 GLN A O 1
ATOM 717 N N . THR A 1 87 ? 8.705 -3.107 14.591 1.00 15.98 88 THR A N 1
ATOM 718 C CA . THR A 1 87 ? 7.945 -3.844 13.599 1.00 17.62 88 THR A CA 1
ATOM 719 C C . THR A 1 87 ? 6.547 -3.234 13.446 1.00 17.79 88 THR A C 1
ATOM 720 O O . THR A 1 87 ? 5.998 -3.201 12.339 1.00 19.67 88 THR A O 1
ATOM 724 N N . LEU A 1 88 ? 5.989 -2.732 14.537 1.00 14.18 89 LEU A N 1
ATOM 725 C CA . LEU A 1 88 ? 4.643 -2.167 14.457 1.00 14.71 89 LEU A CA 1
ATOM 726 C C . LEU A 1 88 ? 4.664 -0.798 13.737 1.00 15.93 89 LEU A C 1
ATOM 727 O O . LEU A 1 88 ? 3.798 -0.523 12.886 1.00 16.14 89 LEU A O 1
ATOM 732 N N . LEU A 1 89 ? 5.699 -0.007 14.013 1.00 13.34 90 LEU A N 1
ATOM 733 C CA . LEU A 1 89 ? 5.875 1.290 13.362 1.00 18.35 90 LEU A CA 1
ATOM 734 C C . LEU A 1 89 ? 6.106 1.123 11.888 1.00 19.73 90 LEU A C 1
ATOM 735 O O . LEU A 1 89 ? 5.451 1.790 11.089 1.00 18.99 90 LEU A O 1
ATOM 740 N N . ASP A 1 90 ? 7.001 0.194 11.536 1.00 23.37 91 ASP A N 1
ATOM 741 C CA . ASP A 1 90 ? 7.328 -0.102 10.135 1.00 23.49 91 ASP A CA 1
ATOM 742 C C . ASP A 1 90 ? 6.104 -0.551 9.384 1.00 22.96 91 ASP A C 1
ATOM 743 O O . ASP A 1 90 ? 5.874 -0.117 8.263 1.00 25.79 91 ASP A O 1
ATOM 748 N N . LYS A 1 91 ? 5.274 -1.353 10.026 1.00 20.48 92 LYS A N 1
ATOM 749 C CA . LYS A 1 91 ? 4.058 -1.823 9.372 1.00 21.43 92 LYS A CA 1
ATOM 750 C C . LYS A 1 91 ? 2.952 -0.744 9.306 1.00 20.10 92 LYS A C 1
ATOM 751 O O . LYS A 1 91 ? 1.930 -0.941 8.669 1.00 20.10 92 LYS A O 1
ATOM 757 N N . GLY A 1 92 ? 3.197 0.412 9.938 1.00 22.55 93 GLY A N 1
ATOM 758 C CA . GLY A 1 92 ? 2.197 1.484 10.090 1.00 15.20 93 GLY A CA 1
ATOM 759 C C . GLY A 1 92 ? 1.037 1.073 10.997 1.00 14.52 93 GLY A C 1
ATOM 760 O O . GLY A 1 92 ? -0.021 1.618 10.877 1.00 13.16 93 GLY A O 1
ATOM 761 N N . LEU A 1 93 ? 1.238 0.078 11.870 1.00 15.29 94 LEU A N 1
ATOM 762 C CA . LEU A 1 93 ? 0.222 -0.368 12.848 1.00 14.73 94 LEU A CA 1
ATOM 763 C C . LEU A 1 93 ? 0.391 0.373 14.201 1.00 20.67 94 LEU A C 1
ATOM 764 O O . LEU A 1 93 ? -0.440 0.230 15.144 1.00 23.95 94 LEU A O 1
ATOM 769 N N . ALA A 1 94 ? 1.465 1.159 14.286 1.00 18.50 95 ALA A N 1
ATOM 770 C CA . ALA A 1 94 ? 1.737 2.022 15.420 1.00 17.40 95 ALA A CA 1
ATOM 771 C C . ALA A 1 94 ? 2.256 3.341 14.871 1.00 17.06 95 ALA A C 1
ATOM 772 O O . ALA A 1 94 ? 2.724 3.386 13.733 1.00 14.29 95 ALA A O 1
ATOM 774 N N . TYR A 1 95 ? 2.148 4.413 15.662 1.00 15.54 96 TYR A N 1
ATOM 775 C CA . TYR A 1 95 ? 2.561 5.754 15.213 1.00 19.07 96 TYR A CA 1
ATOM 776 C C . TYR A 1 95 ? 2.988 6.698 16.375 1.00 20.11 96 TYR A C 1
ATOM 777 O O . TYR A 1 95 ? 2.774 6.402 17.565 1.00 21.06 96 TYR A O 1
ATOM 786 N N . TYR A 1 96 ? 3.464 7.877 16.016 1.00 17.83 97 TYR A N 1
ATOM 787 C CA . TYR A 1 96 ? 3.943 8.821 17.000 1.00 17.48 97 TYR A CA 1
ATOM 788 C C . TYR A 1 96 ? 2.851 9.762 17.442 1.00 17.29 97 TYR A C 1
ATOM 789 O O . TYR A 1 96 ? 2.245 10.437 16.620 1.00 18.66 97 TYR A O 1
ATOM 798 N N . CYS A 1 97 ? 2.574 9.761 18.744 1.00 17.21 98 CYS A N 1
ATOM 799 C CA . CYS A 1 97 ? 1.603 10.662 19.312 1.00 18.03 98 CYS A CA 1
ATOM 800 C C . CYS A 1 97 ? 2.314 11.749 20.108 1.00 21.19 98 CYS A C 1
ATOM 801 O O . CYS A 1 97 ? 3.143 11.454 21.001 1.00 25.16 98 CYS A O 1
ATOM 804 N N . TYR A 1 98 ? 2.010 12.997 19.757 1.00 18.66 99 TYR A N 1
ATOM 805 C CA . TYR A 1 98 ? 2.628 14.177 20.357 1.00 18.69 99 TYR A CA 1
ATOM 806 C C . TYR A 1 98 ? 1.682 14.894 21.310 1.00 20.19 99 TYR A C 1
ATOM 807 O O . TYR A 1 98 ? 1.973 15.994 21.786 1.00 23.25 99 TYR A O 1
ATOM 816 N N . CYS A 1 99 ? 0.583 14.237 21.637 1.00 24.07 100 CYS A N 1
ATOM 817 C CA . CYS A 1 99 ? -0.439 14.808 22.486 1.00 24.17 100 CYS A CA 1
ATOM 818 C C . CYS A 1 99 ? 0.033 14.828 23.950 1.00 27.89 100 CYS A C 1
ATOM 819 O O . CYS A 1 99 ? 0.381 13.761 24.538 1.00 27.96 100 CYS A O 1
ATOM 822 N N . THR A 1 100 ? 0.111 16.046 24.506 1.00 24.26 101 THR A N 1
ATOM 823 C CA . THR A 1 100 ? 0.546 16.250 25.897 1.00 23.12 101 THR A CA 1
ATOM 824 C C . THR A 1 100 ? -0.497 15.748 26.947 1.00 23.89 101 THR A C 1
ATOM 825 O O . THR A 1 100 ? -1.674 15.555 26.604 1.00 24.10 101 THR A O 1
ATOM 829 N N . PRO A 1 101 ? -0.053 15.488 28.205 1.00 24.52 102 PRO A N 1
ATOM 830 C CA . PRO A 1 101 ? -1.055 15.104 29.241 1.00 25.74 102 PRO A CA 1
ATOM 831 C C . PRO A 1 101 ? -2.101 16.204 29.511 1.00 23.08 102 PRO A C 1
ATOM 832 O O . PRO A 1 101 ? -3.278 15.898 29.777 1.00 21.07 102 PRO A O 1
ATOM 836 N N . GLU A 1 102 ? -1.683 17.458 29.407 1.00 24.48 103 GLU A N 1
ATOM 837 C CA . GLU A 1 102 ? -2.583 18.599 29.607 1.00 28.66 103 GLU A CA 1
ATOM 838 C C . GLU A 1 102 ? -3.614 18.636 28.447 1.00 29.52 103 GLU A C 1
ATOM 839 O O . GLU A 1 102 ? -4.813 18.983 28.649 1.00 29.53 103 GLU A O 1
ATOM 845 N N . GLU A 1 103 ? -3.156 18.224 27.253 1.00 27.78 104 GLU A N 1
ATOM 846 C CA . GLU A 1 103 ? -4.040 18.098 26.076 1.00 23.47 104 GLU A CA 1
ATOM 847 C C . GLU A 1 103 ? -5.036 16.948 26.194 1.00 21.20 104 GLU A C 1
ATOM 848 O O . GLU A 1 103 ? -6.204 17.097 25.786 1.00 21.73 104 GLU A O 1
ATOM 854 N N . LEU A 1 104 ? -4.587 15.840 26.790 1.00 17.08 105 LEU A N 1
ATOM 855 C CA . LEU A 1 104 ? -5.433 14.661 27.064 1.00 19.05 105 LEU A CA 1
ATOM 856 C C . LEU A 1 104 ? -6.525 14.915 28.102 1.00 17.82 105 LEU A C 1
ATOM 857 O O . LEU A 1 104 ? -7.641 14.441 27.956 1.00 21.07 105 LEU A O 1
ATOM 862 N N . GLU A 1 105 ? -6.149 15.613 29.176 1.00 20.69 106 GLU A N 1
ATOM 863 C CA . GLU A 1 105 ? -7.034 16.052 30.236 1.00 19.64 106 GLU A CA 1
ATOM 864 C C . GLU A 1 105 ? -8.154 16.973 29.679 1.00 21.12 106 GLU A C 1
ATOM 865 O O . GLU A 1 105 ? -9.331 16.795 30.027 1.00 21.89 106 GLU A O 1
ATOM 871 N N . ALA A 1 106 ? -7.793 17.925 28.799 1.00 19.78 107 ALA A N 1
ATOM 872 C CA . ALA A 1 106 ? -8.784 18.849 28.183 1.00 15.88 107 ALA A CA 1
ATOM 873 C C . ALA A 1 106 ? -9.721 18.070 27.270 1.00 17.05 107 ALA A C 1
ATOM 874 O O . ALA A 1 106 ? -10.931 18.299 27.288 1.00 12.28 107 ALA A O 1
ATOM 876 N N . LEU A 1 107 ? -9.165 17.090 26.546 1.00 18.98 108 LEU A N 1
ATOM 877 C CA . LEU A 1 107 ? -9.975 16.178 25.726 1.00 18.62 108 LEU A CA 1
ATOM 878 C C . LEU A 1 107 ? -10.998 15.445 26.582 1.00 19.37 108 LEU A C 1
ATOM 879 O O . LEU A 1 107 ? -12.203 15.470 26.271 1.00 18.51 108 LEU A O 1
ATOM 884 N N . ARG A 1 108 ? -10.492 14.848 27.673 1.00 21.56 109 ARG A N 1
ATOM 885 C CA A ARG A 1 108 ? -11.275 14.019 28.589 0.50 22.93 109 ARG A CA 1
ATOM 886 C CA B ARG A 1 108 ? -11.291 14.010 28.581 0.50 24.02 109 ARG A CA 1
ATOM 887 C C . ARG A 1 108 ? -12.406 14.798 29.272 1.00 21.59 109 ARG A C 1
ATOM 888 O O . ARG A 1 108 ? -13.495 14.271 29.458 1.00 26.53 109 ARG A O 1
ATOM 903 N N . ALA A 1 109 ? -12.131 16.067 29.620 1.00 19.84 110 ALA A N 1
ATOM 904 C CA . ALA A 1 109 ? -13.113 16.999 30.207 1.00 15.47 110 ALA A CA 1
ATOM 905 C C . ALA A 1 109 ? -14.194 17.420 29.214 1.00 19.35 110 ALA A C 1
ATOM 906 O O . ALA A 1 109 ? -15.391 17.603 29.562 1.00 18.20 110 ALA A O 1
ATOM 908 N N . GLU A 1 110 ? -13.757 17.641 27.981 1.00 22.68 111 GLU A N 1
ATOM 909 C CA . GLU A 1 110 ? -14.645 18.023 26.917 1.00 22.82 111 GLU A CA 1
ATOM 910 C C . GLU A 1 110 ? -15.518 16.781 26.590 1.00 23.64 111 GLU A C 1
ATOM 911 O O . GLU A 1 110 ? -16.741 16.929 26.337 1.00 22.38 111 GLU A O 1
ATOM 917 N N . GLN A 1 111 ? -14.941 15.576 26.750 1.00 20.42 112 GLN A N 1
ATOM 918 C CA . GLN A 1 111 ? -15.731 14.331 26.582 1.00 24.10 112 GLN A CA 1
ATOM 919 C C . GLN A 1 111 ? -16.849 14.167 27.617 1.00 27.58 112 GLN A C 1
ATOM 920 O O . GLN A 1 111 ? -18.014 13.918 27.237 1.00 29.58 112 GLN A O 1
ATOM 926 N N . LYS A 1 112 ? -16.524 14.378 28.894 1.00 25.29 113 LYS A N 1
ATOM 927 C CA . LYS A 1 112 ? -17.536 14.312 29.957 1.00 26.42 113 LYS A CA 1
ATOM 928 C C . LYS A 1 112 ? -18.655 15.332 29.788 1.00 22.27 113 LYS A C 1
ATOM 929 O O . LYS A 1 112 ? -19.834 14.996 29.985 1.00 19.65 113 LYS A O 1
ATOM 935 N N . ALA A 1 113 ? -18.295 16.561 29.406 1.00 21.75 114 ALA A N 1
ATOM 936 C CA . ALA A 1 113 ? -19.283 17.645 29.222 1.00 22.17 114 ALA A CA 1
ATOM 937 C C . ALA A 1 113 ? -20.297 17.334 28.135 1.00 25.33 114 ALA A C 1
ATOM 938 O O . ALA A 1 113 ? -21.482 17.671 28.264 1.00 24.81 114 ALA A O 1
ATOM 940 N N . LYS A 1 114 ? -19.821 16.631 27.105 1.00 29.62 115 LYS A N 1
ATOM 941 C CA . LYS A 1 114 ? -20.592 16.325 25.912 1.00 31.89 115 LYS A CA 1
ATOM 942 C C . LYS A 1 114 ? -21.324 14.968 25.974 1.00 30.54 115 LYS A C 1
ATOM 943 O O . LYS A 1 114 ? -22.122 14.657 25.081 1.00 33.58 115 LYS A O 1
ATOM 949 N N . GLY A 1 115 ? -21.075 14.193 27.033 1.00 26.89 116 GLY A N 1
ATOM 950 C CA . GLY A 1 115 ? -21.601 12.830 27.167 1.00 25.90 116 GLY A CA 1
ATOM 951 C C . GLY A 1 115 ? -21.009 11.890 26.120 1.00 28.26 116 GLY A C 1
ATOM 952 O O . GLY A 1 115 ? -21.705 11.039 25.568 1.00 28.23 116 GLY A O 1
ATOM 953 N N . GLN A 1 116 ? -19.737 12.102 25.796 1.00 29.76 117 GLN A N 1
ATOM 954 C CA . GLN A 1 116 ? -18.997 11.249 24.878 1.00 29.20 117 GLN A CA 1
ATOM 955 C C . GLN A 1 116 ? -18.205 10.220 25.692 1.00 30.13 117 GLN A C 1
ATOM 956 O O . GLN A 1 116 ? -17.775 10.494 26.840 1.00 27.94 117 GLN A O 1
ATOM 962 N N . ALA A 1 117 ? -18.028 9.032 25.108 1.00 30.25 118 ALA A N 1
ATOM 963 C CA . ALA A 1 117 ? -17.174 7.993 25.691 1.00 31.80 118 ALA A CA 1
ATOM 964 C C . ALA A 1 117 ? -15.790 8.566 26.031 1.00 30.38 118 ALA A C 1
ATOM 965 O O . ALA A 1 117 ? -15.190 9.277 25.209 1.00 28.57 118 ALA A O 1
ATOM 967 N N . PRO A 1 118 ? -15.324 8.330 27.267 1.00 31.86 119 PRO A N 1
ATOM 968 C CA . PRO A 1 118 ? -13.948 8.767 27.704 1.00 33.04 119 PRO A CA 1
ATOM 969 C C . PRO A 1 118 ? -12.801 7.983 26.995 1.00 29.93 119 PRO A C 1
ATOM 970 O O . PRO A 1 118 ? -12.635 6.780 27.212 1.00 28.61 119 PRO A O 1
ATOM 974 N N . ARG A 1 119 ? -12.063 8.666 26.118 1.00 30.00 120 ARG A N 1
ATOM 975 C CA . ARG A 1 119 ? -11.045 8.025 25.237 1.00 26.72 120 ARG A CA 1
ATOM 976 C C . ARG A 1 119 ? -10.078 9.002 24.537 1.00 27.59 120 ARG A C 1
ATOM 977 O O . ARG A 1 119 ? -10.354 10.223 24.402 1.00 23.18 120 ARG A O 1
ATOM 985 N N . TYR A 1 120 ? -8.968 8.450 24.045 1.00 27.07 121 TYR A N 1
ATOM 986 C CA . TYR A 1 120 ? -8.071 9.219 23.200 1.00 26.13 121 TYR A CA 1
ATOM 987 C C . TYR A 1 120 ? -8.698 9.219 21.817 1.00 24.40 121 TYR A C 1
ATOM 988 O O . TYR A 1 120 ? -9.173 8.189 21.361 1.00 26.87 121 TYR A O 1
ATOM 997 N N . ASP A 1 121 ? -8.736 10.385 21.171 1.00 22.54 122 ASP A N 1
ATOM 998 C CA . ASP A 1 121 ? -9.504 10.544 19.919 1.00 20.26 122 ASP A CA 1
ATOM 999 C C . ASP A 1 121 ? -8.770 10.148 18.629 1.00 20.06 122 ASP A C 1
ATOM 1000 O O . ASP A 1 121 ? -9.228 10.480 17.544 1.00 23.70 122 ASP A O 1
ATOM 1005 N N . ASN A 1 122 ? -7.619 9.482 18.751 1.00 21.14 123 ASN A N 1
ATOM 1006 C CA . ASN A 1 122 ? -6.802 9.037 17.605 1.00 17.25 123 ASN A CA 1
ATOM 1007 C C . ASN A 1 122 ? -6.304 10.179 16.689 1.00 21.77 123 ASN A C 1
ATOM 1008 O O . ASN A 1 122 ? -5.949 9.947 15.520 1.00 27.30 123 ASN A O 1
ATOM 1013 N N . ARG A 1 123 ? -6.215 11.388 17.250 1.00 19.36 124 ARG A N 1
ATOM 1014 C CA . ARG A 1 123 ? -5.853 12.613 16.498 1.00 19.38 124 ARG A CA 1
ATOM 1015 C C . ARG A 1 123 ? -4.500 12.598 15.762 1.00 19.63 124 ARG A C 1
ATOM 1016 O O . ARG A 1 123 ? -4.303 13.365 14.803 1.00 21.35 124 ARG A O 1
ATOM 1024 N N . HIS A 1 124 ? -3.569 11.765 16.210 1.00 14.21 125 HIS A N 1
ATOM 1025 C CA . HIS A 1 124 ? -2.234 11.778 15.590 1.00 10.47 125 HIS A CA 1
ATOM 1026 C C . HIS A 1 124 ? -1.922 10.586 14.701 1.00 7.63 125 HIS A C 1
ATOM 1027 O O . HIS A 1 124 ? -0.814 10.388 14.366 1.00 8.19 125 HIS A O 1
ATOM 1034 N N . ARG A 1 125 ? -2.936 9.860 14.248 1.00 13.59 126 ARG A N 1
ATOM 1035 C CA . ARG A 1 125 ? -2.755 8.683 13.379 1.00 15.70 126 ARG A CA 1
ATOM 1036 C C . ARG A 1 125 ? -2.005 8.978 12.089 1.00 18.61 126 ARG A C 1
ATOM 1037 O O . ARG A 1 125 ? -1.132 8.179 11.678 1.00 22.20 126 ARG A O 1
ATOM 1045 N N . HIS A 1 126 ? -2.362 10.109 11.454 1.00 18.76 127 HIS A N 1
ATOM 1046 C CA . HIS A 1 126 ? -1.935 10.459 10.088 1.00 22.11 127 HIS A CA 1
ATOM 1047 C C . HIS A 1 126 ? -1.323 11.855 9.994 1.00 21.53 127 HIS A C 1
ATOM 1048 O O . HIS A 1 126 ? -1.783 12.702 9.213 1.00 21.93 127 HIS A O 1
ATOM 1055 N N . LEU A 1 127 ? -0.295 12.092 10.801 1.00 22.24 128 LEU A N 1
ATOM 1056 C CA . LEU A 1 127 ? 0.389 13.368 10.823 1.00 22.17 128 LEU A CA 1
ATOM 1057 C C . LEU A 1 127 ? 1.346 13.492 9.634 1.00 22.69 128 LEU A C 1
ATOM 1058 O O . LEU A 1 127 ? 1.876 12.487 9.152 1.00 23.83 128 LEU A O 1
ATOM 1063 N N . THR A 1 128 ? 1.473 14.707 9.103 1.00 22.97 129 THR A N 1
ATOM 1064 C CA . THR A 1 128 ? 2.388 14.971 7.995 1.00 23.04 129 THR A CA 1
ATOM 1065 C C . THR A 1 128 ? 3.750 15.286 8.570 1.00 23.96 129 THR A C 1
ATOM 1066 O O . THR A 1 128 ? 3.816 15.870 9.675 1.00 22.82 129 THR A O 1
ATOM 1070 N N . PRO A 1 129 ? 4.848 14.934 7.825 1.00 24.44 130 PRO A N 1
ATOM 1071 C CA . PRO A 1 129 ? 6.214 15.248 8.238 1.00 23.48 130 PRO A CA 1
ATOM 1072 C C . PRO A 1 129 ? 6.361 16.670 8.774 1.00 21.39 130 PRO A C 1
ATOM 1073 O O . PRO A 1 129 ? 7.047 16.867 9.773 1.00 22.21 130 PRO A O 1
ATOM 1077 N N . GLU A 1 130 ? 5.640 17.604 8.154 1.00 21.90 131 GLU A N 1
ATOM 1078 C CA . GLU A 1 130 ? 5.548 19.030 8.555 1.00 25.29 131 GLU A CA 1
ATOM 1079 C C . GLU A 1 130 ? 4.942 19.222 9.948 1.00 26.07 131 GLU A C 1
ATOM 1080 O O . GLU A 1 130 ? 5.500 19.959 10.769 1.00 26.32 131 GLU A O 1
ATOM 1086 N N . GLU A 1 131 ? 3.803 18.553 10.198 1.00 25.47 132 GLU A N 1
ATOM 1087 C CA . GLU A 1 131 ? 3.123 18.564 11.510 1.00 27.09 132 GLU A CA 1
ATOM 1088 C C . GLU A 1 131 ? 4.011 17.971 12.627 1.00 23.12 132 GLU A C 1
ATOM 1089 O O . GLU A 1 131 ? 4.180 18.602 13.678 1.00 24.93 132 GLU A O 1
ATOM 1095 N N . GLN A 1 132 ? 4.620 16.817 12.374 1.00 16.74 133 GLN A N 1
ATOM 1096 C CA . GLN A 1 132 ? 5.572 16.220 13.346 1.00 17.22 133 GLN A CA 1
ATOM 1097 C C . GLN A 1 132 ? 6.698 17.205 13.685 1.00 16.11 133 GLN A C 1
ATOM 1098 O O . GLN A 1 132 ? 6.958 17.462 14.874 1.00 14.46 133 GLN A O 1
ATOM 1104 N N . ALA A 1 133 ? 7.277 17.825 12.637 1.00 14.68 134 ALA A N 1
ATOM 1105 C CA . ALA A 1 133 ? 8.409 18.720 12.771 1.00 15.08 134 ALA A CA 1
ATOM 1106 C C . ALA A 1 133 ? 8.049 20.007 13.545 1.00 16.37 134 ALA A C 1
ATOM 1107 O O . ALA A 1 133 ? 8.851 20.512 14.336 1.00 19.52 134 ALA A O 1
ATOM 1109 N N . ALA A 1 134 ? 6.813 20.453 13.398 1.00 16.29 135 ALA A N 1
ATOM 1110 C CA . ALA A 1 134 ? 6.296 21.589 14.148 1.00 15.62 135 ALA A CA 1
ATOM 1111 C C . ALA A 1 134 ? 6.227 21.265 15.626 1.00 15.89 135 ALA A C 1
ATOM 1112 O O . ALA A 1 134 ? 6.685 22.064 16.451 1.00 17.04 135 ALA A O 1
ATOM 1114 N N . PHE A 1 135 ? 5.677 20.090 15.969 1.00 14.99 136 PHE A N 1
ATOM 1115 C CA . PHE A 1 135 ? 5.647 19.643 17.354 1.00 12.41 136 PHE A CA 1
ATOM 1116 C C . PHE A 1 135 ? 7.088 19.552 17.915 1.00 14.41 136 PHE A C 1
ATOM 1117 O O . PHE A 1 135 ? 7.403 20.132 18.974 1.00 15.86 136 PHE A O 1
ATOM 1125 N N . GLU A 1 136 ? 7.970 18.880 17.168 1.00 16.59 137 GLU A N 1
ATOM 1126 C CA . GLU A 1 136 ? 9.399 18.710 17.577 1.00 19.03 137 GLU A CA 1
ATOM 1127 C C . GLU A 1 136 ? 10.148 20.021 17.826 1.00 19.44 137 GLU A C 1
ATOM 1128 O O . GLU A 1 136 ? 10.876 20.122 18.805 1.00 22.55 137 GLU A O 1
ATOM 1134 N N . ALA A 1 137 ? 9.898 21.034 16.992 1.00 17.99 138 ALA A N 1
ATOM 1135 C CA . ALA A 1 137 ? 10.544 22.347 17.127 1.00 20.16 138 ALA A CA 1
ATOM 1136 C C . ALA A 1 137 ? 10.050 23.116 18.360 1.00 21.91 138 ALA A C 1
ATOM 1137 O O . ALA A 1 137 ? 10.776 23.969 18.904 1.00 21.87 138 ALA A O 1
ATOM 1139 N N . ALA A 1 138 ? 8.815 22.824 18.789 1.00 21.13 139 ALA A N 1
ATOM 1140 C CA . ALA A 1 138 ? 8.288 23.361 20.051 1.00 20.26 139 ALA A CA 1
ATOM 1141 C C . ALA A 1 138 ? 8.767 22.505 21.261 1.00 22.41 139 ALA A C 1
ATOM 1142 O O . ALA A 1 138 ? 8.337 22.715 22.390 1.00 22.74 139 ALA A O 1
ATOM 1144 N N . GLY A 1 139 ? 9.657 21.538 21.004 1.00 23.14 140 GLY A N 1
ATOM 1145 C CA . GLY A 1 139 ? 10.259 20.721 22.058 1.00 21.87 140 GLY A CA 1
ATOM 1146 C C . GLY A 1 139 ? 9.451 19.522 22.531 1.00 21.14 140 GLY A C 1
ATOM 1147 O O . GLY A 1 139 ? 9.748 18.965 23.591 1.00 19.66 140 GLY A O 1
ATOM 1148 N N . ARG A 1 140 ? 8.437 19.126 21.756 1.00 17.94 141 ARG A N 1
ATOM 1149 C CA . ARG A 1 140 ? 7.653 17.944 22.077 1.00 15.22 141 ARG A CA 1
ATOM 1150 C C . ARG A 1 140 ? 8.402 16.718 21.592 1.00 19.18 141 ARG A C 1
ATOM 1151 O O . ARG A 1 140 ? 9.116 16.782 20.590 1.00 16.49 141 ARG A O 1
ATOM 1159 N N . THR A 1 141 ? 8.255 15.619 22.331 1.00 18.67 142 THR A N 1
ATOM 1160 C CA . THR A 1 141 ? 8.753 14.326 21.916 1.00 22.07 142 THR A CA 1
ATOM 1161 C C . THR A 1 141 ? 7.607 13.311 22.102 1.00 21.09 142 THR A C 1
ATOM 1162 O O . THR A 1 141 ? 6.995 13.273 23.173 1.00 19.96 142 THR A O 1
ATOM 1166 N N . PRO A 1 142 ? 7.413 12.410 21.106 1.00 18.32 143 PRO A N 1
ATOM 1167 C CA . PRO A 1 142 ? 6.183 11.612 21.040 1.00 17.80 143 PRO A CA 1
ATOM 1168 C C . PRO A 1 142 ? 6.217 10.293 21.800 1.00 18.84 143 PRO A C 1
ATOM 1169 O O . PRO A 1 142 ? 7.282 9.808 22.118 1.00 18.99 143 PRO A O 1
ATOM 1173 N N . VAL A 1 143 ? 5.034 9.782 22.149 1.00 17.70 144 VAL A N 1
ATOM 1174 C CA . VAL A 1 143 ? 4.888 8.420 22.654 1.00 16.82 144 VAL A CA 1
ATOM 1175 C C . VAL A 1 143 ? 4.530 7.601 21.394 1.00 17.31 144 VAL A C 1
ATOM 1176 O O . VAL A 1 143 ? 4.318 8.194 20.327 1.00 16.52 144 VAL A O 1
ATOM 1180 N N . ILE A 1 144 ? 4.443 6.278 21.509 1.00 14.29 145 ILE A N 1
ATOM 1181 C CA . ILE A 1 144 ? 4.089 5.450 20.382 1.00 12.81 145 ILE A CA 1
ATOM 1182 C C . ILE A 1 144 ? 2.774 4.768 20.659 1.00 13.58 145 ILE A C 1
ATOM 1183 O O . ILE A 1 144 ? 2.653 4.030 21.663 1.00 11.58 145 ILE A O 1
ATOM 1188 N N . ARG A 1 145 ? 1.790 4.971 19.770 1.00 11.92 146 ARG A N 1
ATOM 1189 C CA . ARG A 1 145 ? 0.471 4.364 19.969 1.00 8.46 146 ARG A CA 1
ATOM 1190 C C . ARG A 1 145 ? 0.179 3.314 18.956 1.00 11.86 146 ARG A C 1
ATOM 1191 O O . ARG A 1 145 ? 0.597 3.422 17.844 1.00 17.51 146 ARG A O 1
ATOM 1199 N N . PHE A 1 146 ? -0.517 2.273 19.387 1.00 13.68 147 PHE A N 1
ATOM 1200 C CA . PHE A 1 146 ? -0.934 1.162 18.567 1.00 15.30 147 PHE A CA 1
ATOM 1201 C C . PHE A 1 146 ? -2.374 1.365 18.130 1.00 17.26 147 PHE A C 1
ATOM 1202 O O . PHE A 1 146 ? -3.248 1.638 18.950 1.00 23.79 147 PHE A O 1
ATOM 1210 N N . LYS A 1 147 ? -2.627 1.236 16.840 1.00 20.36 148 LYS A N 1
ATOM 1211 C CA . LYS A 1 147 ? -3.946 1.544 16.273 1.00 20.33 148 LYS A CA 1
ATOM 1212 C C . LYS A 1 147 ? -4.920 0.463 16.621 1.00 21.10 148 LYS A C 1
ATOM 1213 O O . LYS A 1 147 ? -4.620 -0.732 16.483 1.00 21.88 148 LYS A O 1
ATOM 1219 N N . ILE A 1 148 ? -6.087 0.888 17.083 1.00 20.75 149 ILE A N 1
ATOM 1220 C CA . ILE A 1 148 ? -7.186 -0.025 17.374 1.00 20.61 149 ILE A CA 1
ATOM 1221 C C . ILE A 1 148 ? -8.356 0.388 16.525 1.00 20.62 149 ILE A C 1
ATOM 1222 O O . ILE A 1 148 ? -8.671 1.576 16.426 1.00 19.18 149 ILE A O 1
ATOM 1227 N N . GLU A 1 149 ? -8.965 -0.583 15.863 1.00 21.61 150 GLU A N 1
ATOM 1228 C CA . GLU A 1 149 ? -10.144 -0.281 15.067 1.00 23.29 150 GLU A CA 1
ATOM 1229 C C . GLU A 1 149 ? -11.380 -0.102 15.959 1.00 22.96 150 GLU A C 1
ATOM 1230 O O . GLU A 1 149 ? -11.737 -1.021 16.697 1.00 23.17 150 GLU A O 1
ATOM 1236 N N . ASP A 1 150 ? -11.985 1.096 15.885 1.00 20.87 151 ASP A N 1
ATOM 1237 C CA . ASP A 1 150 ? -13.239 1.431 16.562 1.00 21.71 151 ASP A CA 1
ATOM 1238 C C . ASP A 1 150 ? -14.325 0.374 16.465 1.00 22.17 151 ASP A C 1
ATOM 1239 O O . ASP A 1 150 ? -14.841 -0.057 17.487 1.00 22.91 151 ASP A O 1
ATOM 1244 N N . ASP A 1 151 ? -14.576 -0.105 15.246 1.00 24.44 152 ASP A N 1
ATOM 1245 C CA . ASP A 1 151 ? -15.677 -1.032 14.938 1.00 23.10 152 ASP A CA 1
ATOM 1246 C C . ASP A 1 151 ? -15.290 -2.532 15.026 1.00 18.94 152 ASP A C 1
ATOM 1247 O O . ASP A 1 151 ? -15.995 -3.401 14.518 1.00 16.35 152 ASP A O 1
ATOM 1252 N N . ARG A 1 152 ? -14.184 -2.834 15.680 1.00 15.85 153 ARG A N 1
ATOM 1253 C CA . ARG A 1 152 ? -13.731 -4.220 15.750 1.00 14.04 153 ARG A CA 1
ATOM 1254 C C . ARG A 1 152 ? -14.408 -4.975 16.882 1.00 12.69 153 ARG A C 1
ATOM 1255 O O . ARG A 1 152 ? -14.412 -4.525 18.032 1.00 12.63 153 ARG A O 1
ATOM 1263 N N . GLN A 1 153 ? -14.998 -6.114 16.534 1.00 12.13 154 GLN A N 1
ATOM 1264 C CA . GLN A 1 153 ? -15.598 -7.030 17.515 1.00 13.10 154 GLN A CA 1
ATOM 1265 C C . GLN A 1 153 ? -14.524 -7.951 18.097 1.00 14.20 154 GLN A C 1
ATOM 1266 O O . GLN A 1 153 ? -14.041 -8.876 17.408 1.00 19.39 154 GLN A O 1
ATOM 1272 N N . ILE A 1 154 ? -14.122 -7.671 19.335 1.00 12.61 155 ILE A N 1
ATOM 1273 C CA . ILE A 1 154 ? -13.141 -8.488 20.051 1.00 13.88 155 ILE A CA 1
ATOM 1274 C C . ILE A 1 154 ? -13.869 -9.408 21.035 1.00 18.63 155 ILE A C 1
ATOM 1275 O O . ILE A 1 154 ? -14.661 -8.938 21.897 1.00 17.31 155 ILE A O 1
ATOM 1280 N N . GLU A 1 155 ? -13.555 -10.699 20.946 1.00 19.01 156 GLU A N 1
ATOM 1281 C CA . GLU A 1 155 ? -14.230 -11.703 21.737 1.00 19.91 156 GLU A CA 1
ATOM 1282 C C . GLU A 1 155 ? -13.313 -12.834 22.138 1.00 17.51 156 GLU A C 1
ATOM 1283 O O . GLU A 1 155 ? -12.396 -13.181 21.401 1.00 19.37 156 GLU A O 1
ATOM 1289 N N . TRP A 1 156 ? -13.547 -13.411 23.314 1.00 16.86 157 TRP A N 1
ATOM 1290 C CA . TRP A 1 156 ? -12.823 -14.648 23.713 1.00 17.37 157 TRP A CA 1
ATOM 1291 C C . TRP A 1 156 ? -13.628 -15.499 24.659 1.00 18.74 157 TRP A C 1
ATOM 1292 O O . TRP A 1 156 ? -14.482 -14.983 25.403 1.00 19.17 157 TRP A O 1
ATOM 1303 N N . GLN A 1 157 ? -13.406 -16.808 24.561 1.00 20.89 158 GLN A N 1
ATOM 1304 C CA . GLN A 1 157 ? -13.993 -17.780 25.465 1.00 21.53 158 GLN A CA 1
ATOM 1305 C C . GLN A 1 157 ? -13.138 -17.888 26.739 1.00 23.87 158 GLN A C 1
ATOM 1306 O O . GLN A 1 157 ? -12.181 -18.696 26.806 1.00 23.67 158 GLN A O 1
ATOM 1312 N N . ASP A 1 158 ? -13.475 -17.060 27.737 1.00 23.55 159 ASP A N 1
ATOM 1313 C CA . ASP A 1 158 ? -12.755 -17.052 29.013 1.00 23.07 159 ASP A CA 1
ATOM 1314 C C . ASP A 1 158 ? -13.061 -18.324 29.775 1.00 24.52 159 ASP A C 1
ATOM 1315 O O . ASP A 1 158 ? -14.221 -18.798 29.792 1.00 25.39 159 ASP A O 1
ATOM 1320 N N . LEU A 1 159 ? -12.023 -18.880 30.406 1.00 23.54 160 LEU A N 1
ATOM 1321 C CA . LEU A 1 159 ? -12.128 -20.211 31.060 1.00 21.11 160 LEU A CA 1
ATOM 1322 C C . LEU A 1 159 ? -12.966 -20.211 32.335 1.00 18.32 160 LEU A C 1
ATOM 1323 O O . LEU A 1 159 ? -13.486 -21.253 32.742 1.00 17.39 160 LEU A O 1
ATOM 1328 N N . VAL A 1 160 ? -13.082 -19.027 32.933 1.00 16.60 161 VAL A N 1
ATOM 1329 C CA . VAL A 1 160 ? -13.879 -18.781 34.122 1.00 16.72 161 VAL A CA 1
ATOM 1330 C C . VAL A 1 160 ? -15.172 -18.006 33.770 1.00 17.49 161 VAL A C 1
ATOM 1331 O O . VAL A 1 160 ? -16.267 -18.432 34.165 1.00 16.61 161 VAL A O 1
ATOM 1335 N N . ARG A 1 161 ? -15.034 -16.904 33.012 1.00 16.90 162 ARG A N 1
ATOM 1336 C CA . ARG A 1 161 ? -16.141 -15.973 32.736 1.00 18.68 162 ARG A CA 1
ATOM 1337 C C . ARG A 1 161 ? -17.122 -16.407 31.668 1.00 20.11 162 ARG A C 1
ATOM 1338 O O . ARG A 1 161 ? -18.304 -16.049 31.739 1.00 23.38 162 ARG A O 1
ATOM 1346 N N . GLY A 1 162 ? -16.635 -17.151 30.675 1.00 20.82 163 GLY A N 1
ATOM 1347 C CA . GLY A 1 162 ? -17.418 -17.532 29.485 1.00 18.68 163 GLY A CA 1
ATOM 1348 C C . GLY A 1 162 ? -17.104 -16.534 28.375 1.00 19.65 163 GLY A C 1
ATOM 1349 O O . GLY A 1 162 ? -16.094 -15.831 28.435 1.00 21.67 163 GLY A O 1
ATOM 1350 N N . ARG A 1 163 ? -17.953 -16.480 27.355 1.00 20.98 164 ARG A N 1
ATOM 1351 C CA . ARG A 1 163 ? -17.811 -15.516 26.271 1.00 20.95 164 ARG A CA 1
ATOM 1352 C C . ARG A 1 163 ? -17.749 -14.100 26.854 1.00 19.46 164 ARG A C 1
ATOM 1353 O O . ARG A 1 163 ? -18.613 -13.720 27.660 1.00 21.77 164 ARG A O 1
ATOM 1361 N N . VAL A 1 164 ? -16.686 -13.373 26.499 1.00 14.61 165 VAL A N 1
ATOM 1362 C CA . VAL A 1 164 ? -16.485 -11.983 26.888 1.00 13.06 165 VAL A CA 1
ATOM 1363 C C . VAL A 1 164 ? -16.295 -11.161 25.612 1.00 13.64 165 VAL A C 1
ATOM 1364 O O . VAL A 1 164 ? -15.392 -11.436 24.845 1.00 15.07 165 VAL A O 1
ATOM 1368 N N . SER A 1 165 ? -17.104 -10.122 25.427 1.00 12.74 166 SER A N 1
ATOM 1369 C CA . SER A 1 165 ? -17.136 -9.388 24.160 1.00 12.06 166 SER A CA 1
ATOM 1370 C C . SER A 1 165 ? -16.946 -7.923 24.326 1.00 12.61 166 SER A C 1
ATOM 1371 O O . SER A 1 165 ? -17.715 -7.267 25.036 1.00 16.33 166 SER A O 1
ATOM 1374 N N . TRP A 1 166 ? -16.018 -7.401 23.545 1.00 12.23 167 TRP A N 1
ATOM 1375 C CA . TRP A 1 166 ? -15.669 -6.000 23.552 1.00 15.19 167 TRP A CA 1
ATOM 1376 C C . TRP A 1 166 ? -15.672 -5.432 22.158 1.00 13.73 167 TRP A C 1
ATOM 1377 O O . TRP A 1 166 ? -15.380 -6.149 21.194 1.00 11.93 167 TRP A O 1
ATOM 1388 N N . GLN A 1 167 ? -16.025 -4.153 22.050 1.00 14.51 168 GLN A N 1
ATOM 1389 C CA . GLN A 1 167 ? -15.858 -3.413 20.820 1.00 16.37 168 GLN A CA 1
ATOM 1390 C C . GLN A 1 167 ? -14.481 -2.799 20.901 1.00 17.39 168 GLN A C 1
ATOM 1391 O O . GLN A 1 167 ? -13.954 -2.606 21.985 1.00 18.98 168 GLN A O 1
ATOM 1397 N N . GLY A 1 168 ? -13.919 -2.451 19.755 1.00 16.94 169 GLY A N 1
ATOM 1398 C CA . GLY A 1 168 ? -12.643 -1.781 19.719 1.00 20.03 169 GLY A CA 1
ATOM 1399 C C . GLY A 1 168 ? -12.717 -0.388 20.306 1.00 18.70 169 GLY A C 1
ATOM 1400 O O . GLY A 1 168 ? -11.739 0.106 20.874 1.00 18.66 169 GLY A O 1
ATOM 1401 N N . ALA A 1 169 ? -13.890 0.218 20.201 1.00 17.01 170 ALA A N 1
ATOM 1402 C CA . ALA A 1 169 ? -14.115 1.590 20.658 1.00 17.90 170 ALA A CA 1
ATOM 1403 C C . ALA A 1 169 ? -14.121 1.680 22.153 1.00 17.39 170 ALA A C 1
ATOM 1404 O O . ALA A 1 169 ? -13.868 2.752 22.698 1.00 20.43 170 ALA A O 1
ATOM 1406 N N . ASP A 1 170 ? -14.341 0.533 22.815 1.00 19.69 171 ASP A N 1
ATOM 1407 C CA . ASP A 1 170 ? -14.340 0.429 24.303 1.00 19.45 171 ASP A CA 1
ATOM 1408 C C . ASP A 1 170 ? -12.960 0.369 24.973 1.00 18.94 171 ASP A C 1
ATOM 1409 O O . ASP A 1 170 ? -12.861 0.315 26.204 1.00 21.60 171 ASP A O 1
ATOM 1414 N N . LEU A 1 171 ? -11.897 0.404 24.171 1.00 19.18 172 LEU A N 1
ATOM 1415 C CA . LEU A 1 171 ? -10.539 0.236 24.685 1.00 16.62 172 LEU A CA 1
ATOM 1416 C C . LEU A 1 171 ? -9.816 1.562 24.997 1.00 16.63 172 LEU A C 1
ATOM 1417 O O . LEU A 1 171 ? -8.685 1.561 25.432 1.00 20.55 172 LEU A O 1
ATOM 1422 N N . GLY A 1 172 ? -10.507 2.674 24.819 1.00 18.36 173 GLY A N 1
ATOM 1423 C CA . GLY A 1 172 ? -9.979 3.959 25.152 1.00 18.81 173 GLY A CA 1
ATOM 1424 C C . GLY A 1 172 ? -9.113 4.567 24.071 1.00 21.27 173 GLY A C 1
ATOM 1425 O O . GLY A 1 172 ? -8.308 5.463 24.372 1.00 25.18 173 GLY A O 1
ATOM 1426 N N . GLY A 1 173 ? -9.280 4.116 22.818 1.00 16.73 174 GLY A N 1
ATOM 1427 C CA . GLY A 1 173 ? -8.535 4.693 21.693 1.00 11.99 174 GLY A CA 1
ATOM 1428 C C . GLY A 1 173 ? -7.207 4.019 21.513 1.00 11.56 174 GLY A C 1
ATOM 1429 O O . GLY A 1 173 ? -6.842 3.103 22.263 1.00 13.33 174 GLY A O 1
ATOM 1430 N N . ASP A 1 174 ? -6.470 4.469 20.513 1.00 15.83 175 ASP A N 1
ATOM 1431 C CA . ASP A 1 174 ? -5.125 3.936 20.229 1.00 16.50 175 ASP A CA 1
ATOM 1432 C C . ASP A 1 174 ? -4.286 3.988 21.494 1.00 15.16 175 ASP A C 1
ATOM 1433 O O . ASP A 1 174 ? -4.137 5.055 22.128 1.00 14.40 175 ASP A O 1
ATOM 1438 N N . MET A 1 175 ? -3.800 2.837 21.912 1.00 13.52 176 MET A N 1
ATOM 1439 C CA . MET A 1 175 ? -3.083 2.795 23.176 1.00 18.06 176 MET A CA 1
ATOM 1440 C C . MET A 1 175 ? -1.602 2.982 23.080 1.00 16.02 176 MET A C 1
ATOM 1441 O O . MET A 1 175 ? -0.959 2.445 22.170 1.00 18.75 176 MET A O 1
ATOM 1446 N N . VAL A 1 176 ? -1.061 3.699 24.067 1.00 11.63 177 VAL A N 1
ATOM 1447 C CA . VAL A 1 176 ? 0.360 3.908 24.178 1.00 8.87 177 VAL A CA 1
ATOM 1448 C C . VAL A 1 176 ? 1.007 2.556 24.402 1.00 13.60 177 VAL A C 1
ATOM 1449 O O . VAL A 1 176 ? 0.575 1.773 25.269 1.00 18.21 177 VAL A O 1
ATOM 1453 N N . ILE A 1 177 ? 2.015 2.268 23.603 1.00 13.23 178 ILE A N 1
ATOM 1454 C CA . ILE A 1 177 ? 2.793 1.047 23.763 1.00 14.62 178 ILE A CA 1
ATOM 1455 C C . ILE A 1 177 ? 4.246 1.368 24.150 1.00 17.15 178 ILE A C 1
ATOM 1456 O O . ILE A 1 177 ? 4.934 0.513 24.685 1.00 20.16 178 ILE A O 1
ATOM 1461 N N . ALA A 1 178 ? 4.691 2.603 23.906 1.00 16.46 179 ALA A N 1
ATOM 1462 C CA . ALA A 1 178 ? 6.002 3.049 24.402 1.00 15.89 179 ALA A CA 1
ATOM 1463 C C . ALA A 1 178 ? 5.951 4.486 24.912 1.00 16.04 179 ALA A C 1
ATOM 1464 O O . ALA A 1 178 ? 5.287 5.355 24.293 1.00 17.48 179 ALA A O 1
ATOM 1466 N N . AR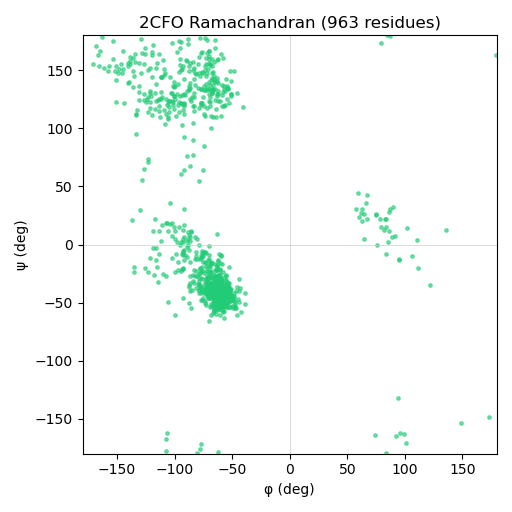G A 1 179 ? 6.655 4.722 26.033 1.00 13.61 180 ARG A N 1
ATOM 1467 C CA . ARG A 1 179 ? 6.728 6.035 26.723 1.00 14.73 180 ARG A CA 1
ATOM 1468 C C . ARG A 1 179 ? 7.413 7.033 25.807 1.00 14.51 180 ARG A C 1
ATOM 1469 O O . ARG A 1 179 ? 7.987 6.626 24.794 1.00 12.26 180 ARG A O 1
ATOM 1477 N N . ALA A 1 180 ? 7.382 8.326 26.157 1.00 12.97 181 ALA A N 1
ATOM 1478 C CA . ALA A 1 180 ? 8.036 9.355 25.325 1.00 16.18 181 ALA A CA 1
ATOM 1479 C C . ALA A 1 180 ? 9.526 9.055 25.049 1.00 19.19 181 ALA A C 1
ATOM 1480 O O . ALA A 1 180 ? 10.278 8.594 25.940 1.00 20.54 181 ALA A O 1
ATOM 1482 N N . ALA A 1 181 ? 9.897 9.265 23.786 1.00 20.26 182 ALA A N 1
ATOM 1483 C CA . ALA A 1 181 ? 11.271 9.174 23.262 1.00 19.89 182 ALA A CA 1
ATOM 1484 C C . ALA A 1 181 ? 11.328 9.942 21.919 1.00 18.08 182 ALA A C 1
ATOM 1485 O O . ALA A 1 181 ? 10.334 9.991 21.222 1.00 18.65 182 ALA A O 1
ATOM 1487 N N . PRO A 1 182 ? 12.494 10.494 21.525 1.00 19.21 183 PRO A N 1
ATOM 1488 C CA . PRO A 1 182 ? 12.500 11.175 20.197 1.00 21.38 183 PRO A CA 1
ATOM 1489 C C . PRO A 1 182 ? 12.322 10.170 19.068 1.00 21.83 183 PRO A C 1
ATOM 1490 O O . PRO A 1 182 ? 12.676 9.008 19.259 1.00 22.75 183 PRO A O 1
ATOM 1494 N N . ARG A 1 183 ? 11.777 10.600 17.920 1.00 20.39 184 ARG A N 1
ATOM 1495 C CA . ARG A 1 183 ? 11.660 9.724 16.725 1.00 21.30 184 ARG A CA 1
ATOM 1496 C C . ARG A 1 183 ? 13.031 9.128 16.367 1.00 23.61 184 ARG A C 1
ATOM 1497 O O . ARG A 1 183 ? 14.055 9.853 16.371 1.00 20.49 184 ARG A O 1
ATOM 1505 N N . GLY A 1 184 ? 13.066 7.817 16.086 1.00 25.18 185 GLY A N 1
ATOM 1506 C CA . GLY A 1 184 ? 14.366 7.102 15.915 1.00 23.78 185 GLY A CA 1
ATOM 1507 C C . GLY A 1 184 ? 14.830 6.426 17.211 1.00 23.49 185 GLY A C 1
ATOM 1508 O O . GLY A 1 184 ? 15.783 5.623 17.225 1.00 22.92 185 GLY A O 1
ATOM 1509 N N . GLU A 1 185 ? 14.171 6.796 18.303 1.00 21.31 186 GLU A N 1
ATOM 1510 C CA . GLU A 1 185 ? 14.317 6.155 19.583 1.00 19.70 186 GLU A CA 1
ATOM 1511 C C . GLU A 1 185 ? 12.925 5.666 19.944 1.00 17.68 186 GLU A C 1
ATOM 1512 O O . GLU A 1 185 ? 11.919 6.220 19.517 1.00 14.63 186 GLU A O 1
ATOM 1518 N N . ILE A 1 186 ? 12.901 4.600 20.719 1.00 19.25 187 ILE A N 1
ATOM 1519 C CA . ILE A 1 186 ? 11.716 3.985 21.245 1.00 17.60 187 ILE A CA 1
ATOM 1520 C C . ILE A 1 186 ? 11.789 4.094 22.798 1.00 18.41 187 ILE A C 1
ATOM 1521 O O . ILE A 1 186 ? 12.810 3.759 23.401 1.00 18.46 187 ILE A O 1
ATOM 1526 N N . GLY A 1 187 ? 10.711 4.574 23.422 1.00 17.02 188 GLY A N 1
ATOM 1527 C CA . GLY A 1 187 ? 10.658 4.750 24.861 1.00 15.21 188 GLY A CA 1
ATOM 1528 C C . GLY A 1 187 ? 10.426 3.460 25.612 1.00 16.28 188 GLY A C 1
ATOM 1529 O O . GLY A 1 187 ? 10.387 2.369 25.024 1.00 15.90 188 GLY A O 1
ATOM 1530 N N . TYR A 1 188 ? 10.281 3.595 26.926 1.00 20.27 189 TYR A N 1
ATOM 1531 C CA . TYR A 1 188 ? 10.079 2.453 27.789 1.00 22.61 189 TYR A CA 1
ATOM 1532 C C . TYR A 1 188 ? 8.756 1.752 27.409 1.00 20.41 189 TYR A C 1
ATOM 1533 O O . TYR A 1 188 ? 7.713 2.396 27.319 1.00 19.91 189 TYR A O 1
ATOM 1542 N N . PRO A 1 189 ? 8.838 0.448 27.083 1.00 19.16 190 PRO A N 1
ATOM 1543 C CA . PRO A 1 189 ? 7.675 -0.275 26.634 1.00 18.27 190 PRO A CA 1
ATOM 1544 C C . PRO A 1 189 ? 6.642 -0.437 27.771 1.00 20.01 190 PRO A C 1
ATOM 1545 O O . PRO A 1 189 ? 7.005 -0.763 28.909 1.00 23.08 190 PRO A O 1
ATOM 1549 N N . LEU A 1 190 ? 5.375 -0.171 27.459 1.00 22.57 191 LEU A N 1
ATOM 1550 C CA . LEU A 1 190 ? 4.282 -0.300 28.425 1.00 22.27 191 LEU A CA 1
ATOM 1551 C C . LEU A 1 190 ? 3.875 -1.736 28.583 1.00 22.93 191 LEU A C 1
ATOM 1552 O O . LEU A 1 190 ? 4.181 -2.563 27.697 1.00 22.74 191 LEU A O 1
ATOM 1557 N N . TYR A 1 191 ? 3.169 -2.012 29.697 1.00 23.37 192 TYR A N 1
ATOM 1558 C CA . TYR A 1 191 ? 2.793 -3.373 30.160 1.00 24.09 192 TYR A CA 1
ATOM 1559 C C . TYR A 1 191 ? 2.198 -4.294 29.092 1.00 23.52 192 TYR A C 1
ATOM 1560 O O . TYR A 1 191 ? 2.677 -5.424 28.920 1.00 22.75 192 TYR A O 1
ATOM 1569 N N . ASN A 1 192 ? 1.143 -3.825 28.412 1.00 21.21 193 ASN A N 1
ATOM 1570 C CA . ASN A 1 192 ? 0.403 -4.641 27.425 1.00 19.44 193 ASN A CA 1
ATOM 1571 C C . ASN A 1 192 ? 1.242 -5.120 26.241 1.00 22.10 193 ASN A C 1
ATOM 1572 O O . ASN A 1 192 ? 1.008 -6.215 25.684 1.00 22.82 193 ASN A O 1
ATOM 1577 N N . LEU A 1 193 ? 2.203 -4.287 25.857 1.00 20.72 194 LEU A N 1
ATOM 1578 C CA . LEU A 1 193 ? 3.172 -4.640 24.849 1.00 21.84 194 LEU A CA 1
ATOM 1579 C C . LEU A 1 193 ? 4.089 -5.780 25.360 1.00 20.58 194 LEU A C 1
ATOM 1580 O O . LEU A 1 193 ? 4.124 -6.895 24.780 1.00 22.30 194 LEU A O 1
ATOM 1585 N N . VAL A 1 194 ? 4.757 -5.503 26.470 1.00 13.32 195 VAL A N 1
ATOM 1586 C CA . VAL A 1 194 ? 5.687 -6.405 27.111 1.00 14.56 195 VAL A CA 1
ATOM 1587 C C . VAL A 1 194 ? 5.135 -7.838 27.393 1.00 15.99 195 VAL A C 1
ATOM 1588 O O . VAL A 1 194 ? 5.816 -8.849 27.135 1.00 15.55 195 VAL A O 1
ATOM 1592 N N . VAL A 1 195 ? 3.902 -7.899 27.877 1.00 14.15 196 VAL A N 1
ATOM 1593 C CA . VAL A 1 195 ? 3.280 -9.145 28.265 1.00 16.46 196 VAL A CA 1
ATOM 1594 C C . VAL A 1 195 ? 2.954 -10.058 27.041 1.00 19.24 196 VAL A C 1
ATOM 1595 O O . VAL A 1 195 ? 3.179 -11.270 27.117 1.00 19.66 196 VAL A O 1
ATOM 1599 N N . VAL A 1 196 ? 2.465 -9.463 25.943 1.00 15.58 197 VAL A N 1
ATOM 1600 C CA . VAL A 1 196 ? 2.193 -10.168 24.693 1.00 13.55 197 VAL A CA 1
ATOM 1601 C C . VAL A 1 196 ? 3.499 -10.613 24.061 1.00 16.19 197 VAL A C 1
ATOM 1602 O O . VAL A 1 196 ? 3.643 -11.797 23.753 1.00 15.98 197 VAL A O 1
ATOM 1606 N N . VAL A 1 197 ? 4.469 -9.682 23.901 1.00 15.38 198 VAL A N 1
ATOM 1607 C CA . VAL A 1 197 ? 5.806 -10.051 23.370 1.00 14.58 198 VAL A CA 1
ATOM 1608 C C . VAL A 1 197 ? 6.399 -11.237 24.175 1.00 14.49 198 VAL A C 1
ATOM 1609 O O . VAL A 1 197 ? 6.915 -12.198 23.593 1.00 23.15 198 VAL A O 1
ATOM 1613 N N . ASP A 1 198 ? 6.273 -11.202 25.485 1.00 10.78 199 ASP A N 1
ATOM 1614 C CA . ASP A 1 198 ? 6.828 -12.253 26.294 1.00 14.29 199 ASP A CA 1
ATOM 1615 C C . ASP A 1 198 ? 5.996 -13.521 26.321 1.00 15.18 199 ASP A C 1
ATOM 1616 O O . ASP A 1 198 ? 6.566 -14.615 26.357 1.00 12.34 199 ASP A O 1
ATOM 1621 N N . ASP A 1 199 ? 4.665 -13.378 26.263 1.00 17.08 200 ASP A N 1
ATOM 1622 C CA . ASP A 1 199 ? 3.776 -14.535 26.206 1.00 18.06 200 ASP A CA 1
ATOM 1623 C C . ASP A 1 199 ? 3.887 -15.289 24.906 1.00 19.10 200 ASP A C 1
ATOM 1624 O O . ASP A 1 199 ? 3.794 -16.522 24.913 1.00 23.41 200 ASP A O 1
ATOM 1629 N N . ILE A 1 200 ? 4.098 -14.557 23.807 1.00 16.46 201 ILE A N 1
ATOM 1630 C CA . ILE A 1 200 ? 4.344 -15.148 22.495 1.00 16.43 201 ILE A CA 1
ATOM 1631 C C . ILE A 1 200 ? 5.679 -15.884 22.543 1.00 16.75 201 ILE A C 1
ATOM 1632 O O . ILE A 1 200 ? 5.731 -17.053 22.222 1.00 18.09 201 ILE A O 1
ATOM 1637 N N . ALA A 1 201 ? 6.742 -15.189 22.964 1.00 18.89 202 ALA A N 1
ATOM 1638 C CA . ALA A 1 201 ? 8.102 -15.782 23.070 1.00 19.51 202 ALA A CA 1
ATOM 1639 C C . ALA A 1 201 ? 8.212 -16.972 24.031 1.00 19.60 202 ALA A C 1
ATOM 1640 O O . ALA A 1 201 ? 8.961 -17.915 23.752 1.00 20.12 202 ALA A O 1
ATOM 1642 N N . MET A 1 202 ? 7.460 -16.937 25.138 1.00 20.62 203 MET A N 1
ATOM 1643 C CA . MET A 1 202 ? 7.486 -18.030 26.153 1.00 20.55 203 MET A CA 1
ATOM 1644 C C . MET A 1 202 ? 6.504 -19.162 25.876 1.00 19.53 203 MET A C 1
ATOM 1645 O O . MET A 1 202 ? 6.444 -20.161 26.628 1.00 21.32 203 MET A O 1
ATOM 1650 N N . GLY A 1 203 ? 5.763 -19.017 24.778 1.00 19.16 204 GLY A N 1
ATOM 1651 C CA . GLY A 1 203 ? 4.828 -20.032 24.298 1.00 17.09 204 GLY A CA 1
ATOM 1652 C C . GLY A 1 203 ? 3.672 -20.342 25.234 1.00 17.93 204 GLY A C 1
ATOM 1653 O O . GLY A 1 203 ? 3.190 -21.487 25.256 1.00 20.86 204 GLY A O 1
ATOM 1654 N N . ILE A 1 204 ? 3.242 -19.332 26.002 1.00 12.54 205 ILE A N 1
ATOM 1655 C CA . ILE A 1 204 ? 2.123 -19.432 26.943 1.00 13.29 205 ILE A CA 1
ATOM 1656 C C . ILE A 1 204 ? 0.832 -19.831 26.237 1.00 14.62 205 ILE A C 1
ATOM 1657 O O . ILE A 1 204 ? 0.449 -19.227 25.216 1.00 12.78 205 ILE A O 1
ATOM 1662 N N . THR A 1 205 ? 0.203 -20.870 26.794 1.00 15.00 206 THR A N 1
ATOM 1663 C CA . THR A 1 205 ? -1.012 -21.472 26.276 1.00 14.44 206 THR A CA 1
ATOM 1664 C C . THR A 1 205 ? -2.230 -20.986 27.016 1.00 16.39 206 THR A C 1
ATOM 1665 O O . THR A 1 205 ? -3.349 -21.062 26.484 1.00 20.83 206 THR A O 1
ATOM 1669 N N . ASP A 1 206 ? -2.033 -20.517 28.255 1.00 13.62 207 ASP A N 1
ATOM 1670 C CA . ASP A 1 206 ? -3.136 -20.131 29.152 1.00 14.24 207 ASP A CA 1
ATOM 1671 C C . ASP A 1 206 ? -2.706 -19.032 30.132 1.00 15.07 207 ASP A C 1
ATOM 1672 O O . ASP A 1 206 ? -1.781 -19.222 30.926 1.00 15.71 207 ASP A O 1
ATOM 1677 N N . VAL A 1 207 ? -3.409 -17.908 30.119 1.00 16.81 208 VAL A N 1
ATOM 1678 C CA . VAL A 1 207 ? -3.065 -16.780 31.011 1.00 17.55 208 VAL A CA 1
ATOM 1679 C C . VAL A 1 207 ? -4.090 -16.739 32.129 1.00 18.22 208 VAL A C 1
ATOM 1680 O O . VAL A 1 207 ? -5.303 -16.722 31.866 1.00 15.54 208 VAL A O 1
ATOM 1684 N N . ILE A 1 208 ? -3.613 -16.802 33.372 1.00 20.18 209 ILE A N 1
ATOM 1685 C CA . ILE A 1 208 ? -4.523 -16.710 34.538 1.00 23.26 209 ILE A CA 1
ATOM 1686 C C . ILE A 1 208 ? -4.377 -15.352 35.155 1.00 22.07 209 ILE A C 1
ATOM 1687 O O . ILE A 1 208 ? -3.302 -14.924 35.517 1.00 24.91 209 ILE A O 1
ATOM 1692 N N . ARG A 1 209 ? -5.486 -14.666 35.254 1.00 25.49 210 ARG A N 1
ATOM 1693 C CA . ARG A 1 209 ? -5.478 -13.270 35.670 1.00 26.88 210 ARG A CA 1
ATOM 1694 C C . ARG A 1 209 ? -6.625 -12.948 36.592 1.00 24.65 210 ARG A C 1
ATOM 1695 O O . ARG A 1 209 ? -7.639 -13.640 36.584 1.00 22.13 210 ARG A O 1
ATOM 1703 N N . GLY A 1 210 ? -6.438 -11.898 37.397 1.00 24.10 211 GLY A N 1
ATOM 1704 C CA . GLY A 1 210 ? -7.494 -11.338 38.207 1.00 23.13 211 GLY A CA 1
ATOM 1705 C C . GLY A 1 210 ? -8.443 -10.617 37.273 1.00 25.67 211 GLY A C 1
ATOM 1706 O O . GLY A 1 210 ? -8.008 -10.052 36.221 1.00 22.56 211 GLY A O 1
ATOM 1707 N N . GLU A 1 211 ? -9.730 -10.637 37.650 1.00 24.95 212 GLU A N 1
ATOM 1708 C CA . GLU A 1 211 ? -10.803 -10.030 36.862 1.00 30.52 212 GLU A CA 1
ATOM 1709 C C . GLU A 1 211 ? -10.690 -8.502 36.857 1.00 29.14 212 GLU A C 1
ATOM 1710 O O . GLU A 1 211 ? -11.320 -7.830 36.031 1.00 34.44 212 GLU A O 1
ATOM 1716 N N . ASP A 1 212 ? -9.915 -7.946 37.777 1.00 26.20 213 ASP A N 1
ATOM 1717 C CA . ASP A 1 212 ? -9.712 -6.510 37.784 1.00 29.02 213 ASP A CA 1
ATOM 1718 C C . ASP A 1 212 ? -8.872 -6.021 36.578 1.00 30.16 213 ASP A C 1
ATOM 1719 O O . ASP A 1 212 ? -8.904 -4.830 36.258 1.00 30.92 213 ASP A O 1
ATOM 1724 N N . HIS A 1 213 ? -8.176 -6.947 35.892 1.00 29.94 214 HIS A N 1
ATOM 1725 C CA . HIS A 1 213 ? -7.396 -6.615 34.668 1.00 30.78 214 HIS A CA 1
ATOM 1726 C C . HIS A 1 213 ? -8.000 -7.203 33.380 1.00 27.19 214 HIS A C 1
ATOM 1727 O O . HIS A 1 213 ? -7.325 -7.267 32.333 1.00 23.31 214 HIS A O 1
ATOM 1734 N N . ILE A 1 214 ? -9.277 -7.608 33.458 1.00 23.30 215 ILE A N 1
ATOM 1735 C CA . ILE A 1 214 ? -10.010 -8.144 32.296 1.00 21.69 215 ILE A CA 1
ATOM 1736 C C . ILE A 1 214 ? -10.001 -7.214 31.046 1.00 21.26 215 ILE A C 1
ATOM 1737 O O . ILE A 1 214 ? -9.934 -7.711 29.931 1.00 21.92 215 ILE A O 1
ATOM 1742 N N . GLY A 1 215 ? -9.991 -5.888 31.257 1.00 19.08 216 GLY A N 1
ATOM 1743 C CA . GLY A 1 215 ? -9.954 -4.899 30.163 1.00 18.69 216 GLY A CA 1
ATOM 1744 C C . GLY A 1 215 ? -8.667 -4.820 29.337 1.00 23.22 216 GLY A C 1
ATOM 1745 O O . GLY A 1 215 ? -8.655 -4.184 28.281 1.00 28.89 216 GLY A O 1
ATOM 1746 N N . ASN A 1 216 ? -7.571 -5.407 29.837 1.00 21.79 217 ASN A N 1
ATOM 1747 C CA . ASN A 1 216 ? -6.293 -5.470 29.120 1.00 17.43 217 ASN A CA 1
ATOM 1748 C C . ASN A 1 216 ? -6.358 -6.602 28.138 1.00 18.47 217 ASN A C 1
ATOM 1749 O O . ASN A 1 216 ? -5.629 -6.623 27.144 1.00 20.59 217 ASN A O 1
ATOM 1754 N N . THR A 1 217 ? -7.250 -7.547 28.407 1.00 19.49 218 THR A N 1
ATOM 1755 C CA . THR A 1 217 ? -7.367 -8.759 27.596 1.00 19.99 218 THR A CA 1
ATOM 1756 C C . THR A 1 217 ? -7.724 -8.441 26.131 1.00 19.68 218 THR A C 1
ATOM 1757 O O . THR A 1 217 ? -6.967 -8.853 25.267 1.00 22.50 218 THR A O 1
ATOM 1761 N N . PRO A 1 218 ? -8.820 -7.661 25.858 1.00 20.69 219 PRO A N 1
ATOM 1762 C CA . PRO A 1 218 ? -9.045 -7.292 24.456 1.00 18.43 219 PRO A CA 1
ATOM 1763 C C . PRO A 1 218 ? -7.910 -6.497 23.812 1.00 15.56 219 PRO A C 1
ATOM 1764 O O . PRO A 1 218 ? -7.682 -6.668 22.620 1.00 17.84 219 PRO A O 1
ATOM 1768 N N . LYS A 1 219 ? -7.212 -5.661 24.590 1.00 12.76 220 LYS A N 1
ATOM 1769 C CA . LYS A 1 219 ? -6.049 -4.888 24.092 1.00 12.44 220 LYS A CA 1
ATOM 1770 C C . LYS A 1 219 ? -4.878 -5.786 23.709 1.00 9.24 220 LYS A C 1
ATOM 1771 O O . LYS A 1 219 ? -4.194 -5.558 22.725 1.00 11.43 220 LYS A O 1
ATOM 1777 N N . GLN A 1 220 ? -4.608 -6.771 24.538 1.00 11.27 221 GLN A N 1
ATOM 1778 C CA . GLN A 1 220 ? -3.533 -7.686 24.293 1.00 11.75 221 GLN A CA 1
ATOM 1779 C C . GLN A 1 220 ? -3.873 -8.556 23.083 1.00 14.00 221 GLN A C 1
ATOM 1780 O O . GLN A 1 220 ? -3.054 -8.723 22.197 1.00 17.72 221 GLN A O 1
ATOM 1786 N N . ILE A 1 221 ? -5.128 -8.979 22.971 1.00 15.25 222 ILE A N 1
ATOM 1787 C CA . ILE A 1 221 ? -5.544 -9.860 21.874 1.00 17.09 222 ILE A CA 1
ATOM 1788 C C . ILE A 1 221 ? -5.208 -9.209 20.537 1.00 18.66 222 ILE A C 1
ATOM 1789 O O . ILE A 1 221 ? -4.740 -9.905 19.597 1.00 21.76 222 ILE A O 1
ATOM 1794 N N . LEU A 1 222 ? -5.343 -7.870 20.484 1.00 15.22 223 LEU A N 1
ATOM 1795 C CA . LEU A 1 222 ? -5.090 -7.129 19.271 1.00 10.33 223 LEU A CA 1
ATOM 1796 C C . LEU A 1 222 ? -3.597 -7.083 18.954 1.00 11.89 223 LEU A C 1
ATOM 1797 O O . LEU A 1 222 ? -3.226 -7.242 17.766 1.00 11.80 223 LEU A O 1
ATOM 1802 N N . LEU A 1 223 ? -2.753 -6.936 20.006 1.00 7.21 224 LEU A N 1
ATOM 1803 C CA . LEU A 1 223 ? -1.287 -7.038 19.867 1.00 7.98 224 LEU A CA 1
ATOM 1804 C C . LEU A 1 223 ? -0.826 -8.378 19.341 1.00 12.88 224 LEU A C 1
ATOM 1805 O O . LEU A 1 223 ? -0.038 -8.404 18.393 1.00 14.20 224 LEU A O 1
ATOM 1810 N N . TYR A 1 224 ? -1.340 -9.484 19.900 1.00 12.75 225 TYR A N 1
ATOM 1811 C CA . TYR A 1 224 ? -1.016 -10.821 19.355 1.00 20.94 225 TYR A CA 1
ATOM 1812 C C . TYR A 1 224 ? -1.255 -10.915 17.857 1.00 21.94 225 TYR A C 1
ATOM 1813 O O . TYR A 1 224 ? -0.370 -11.381 17.126 1.00 23.16 225 TYR A O 1
ATOM 1822 N N . GLU A 1 225 ? -2.437 -10.443 17.412 1.00 24.49 226 GLU A N 1
ATOM 1823 C CA . GLU A 1 225 ? -2.835 -10.467 15.996 1.00 22.41 226 GLU A CA 1
ATOM 1824 C C . GLU A 1 225 ? -1.882 -9.646 15.177 1.00 22.88 226 GLU A C 1
ATOM 1825 O O . GLU A 1 225 ? -1.358 -10.138 14.182 1.00 23.74 226 GLU A O 1
ATOM 1831 N N . ALA A 1 226 ? -1.637 -8.409 15.621 1.00 21.34 227 ALA A N 1
ATOM 1832 C CA . ALA A 1 226 ? -0.700 -7.498 14.959 1.00 21.71 227 ALA A CA 1
ATOM 1833 C C . ALA A 1 226 ? 0.735 -8.059 14.875 1.00 23.05 227 ALA A C 1
ATOM 1834 O O . ALA A 1 226 ? 1.455 -7.736 13.938 1.00 23.59 227 ALA A O 1
ATOM 1836 N N . LEU A 1 227 ? 1.142 -8.860 15.879 1.00 22.04 228 LEU A N 1
ATOM 1837 C CA . LEU A 1 227 ? 2.445 -9.530 15.882 1.00 19.49 228 LEU A CA 1
ATOM 1838 C C . LEU A 1 227 ? 2.394 -10.936 15.256 1.00 18.28 228 LEU A C 1
ATOM 1839 O O . LEU A 1 227 ? 3.377 -11.661 15.281 1.00 19.27 228 LEU A O 1
ATOM 1844 N N . GLY A 1 228 ? 1.242 -11.300 14.690 1.00 19.38 229 GLY A N 1
ATOM 1845 C CA . GLY A 1 228 ? 1.064 -12.574 13.942 1.00 14.67 229 GLY A CA 1
ATOM 1846 C C . GLY A 1 228 ? 0.978 -13.817 14.805 1.00 16.80 229 GLY A C 1
ATOM 1847 O O . GLY A 1 228 ? 1.301 -14.918 14.359 1.00 12.87 229 GLY A O 1
ATOM 1848 N N . ALA A 1 229 ? 0.528 -13.652 16.052 1.00 18.60 230 ALA A N 1
ATOM 1849 C CA . ALA A 1 229 ? 0.393 -14.779 16.967 1.00 19.15 230 ALA A CA 1
ATOM 1850 C C . ALA A 1 229 ? -1.043 -14.983 17.344 1.00 19.75 230 ALA A C 1
ATOM 1851 O O . ALA A 1 229 ? -1.813 -14.037 17.327 1.00 20.88 230 ALA A O 1
ATOM 1853 N N . THR A 1 230 ? -1.384 -16.237 17.663 1.00 22.26 231 THR A N 1
ATOM 1854 C CA . THR A 1 230 ? -2.696 -16.640 18.188 1.00 22.35 231 THR A CA 1
ATOM 1855 C C . THR A 1 230 ? -2.664 -16.463 19.695 1.00 21.45 231 THR A C 1
ATOM 1856 O O . THR A 1 230 ? -1.813 -17.069 20.349 1.00 24.41 231 THR A O 1
ATOM 1860 N N . PRO A 1 231 ? -3.625 -15.695 20.269 1.00 19.01 232 PRO A N 1
ATOM 1861 C CA . PRO A 1 231 ? -3.585 -15.521 21.708 1.00 18.98 232 PRO A CA 1
ATOM 1862 C C . PRO A 1 231 ? -3.793 -16.863 22.426 1.00 21.25 232 PRO A C 1
ATOM 1863 O O . PRO A 1 231 ? -4.249 -17.822 21.795 1.00 26.91 232 PRO A O 1
ATOM 1867 N N . PRO A 1 232 ? -3.361 -16.971 23.707 1.00 20.36 233 PRO A N 1
ATOM 1868 C CA . PRO A 1 232 ? -3.669 -18.167 24.500 1.00 18.04 233 PRO A CA 1
ATOM 1869 C C . PRO A 1 232 ? -5.077 -18.053 25.037 1.00 17.84 233 PRO A C 1
ATOM 1870 O O . PRO A 1 232 ? -5.744 -17.027 24.814 1.00 15.55 233 PRO A O 1
ATOM 1874 N N . ASN A 1 233 ? -5.504 -19.067 25.785 1.00 18.34 234 ASN A N 1
ATOM 1875 C CA . ASN A 1 233 ? -6.750 -19.004 26.564 1.00 18.57 234 ASN A CA 1
ATOM 1876 C C . ASN A 1 233 ? -6.558 -18.036 27.745 1.00 18.00 234 ASN A C 1
ATOM 1877 O O . ASN A 1 233 ? -5.430 -17.844 28.199 1.00 19.19 234 ASN A O 1
ATOM 1882 N N . PHE A 1 234 ? -7.631 -17.391 28.193 1.00 16.83 235 PHE A N 1
ATOM 1883 C CA . PHE A 1 234 ? -7.576 -16.540 29.398 1.00 18.53 235 PHE A CA 1
ATOM 1884 C C . PHE A 1 234 ? -8.521 -17.058 30.429 1.00 20.91 235 PHE A C 1
ATOM 1885 O O . PHE A 1 234 ? -9.598 -17.602 30.095 1.00 22.01 235 PHE A O 1
ATOM 1893 N N . ALA A 1 235 ? -8.097 -16.934 31.686 1.00 21.33 236 ALA A N 1
ATOM 1894 C CA . ALA A 1 235 ? -8.890 -17.342 32.826 1.00 20.12 236 ALA A CA 1
ATOM 1895 C C . ALA A 1 235 ? -8.803 -16.204 33.792 1.00 20.96 236 ALA A C 1
ATOM 1896 O O . ALA A 1 235 ? -7.739 -15.926 34.322 1.00 24.62 236 ALA A O 1
ATOM 1898 N N . HIS A 1 236 ? -9.923 -15.525 33.985 1.00 22.04 237 HIS A N 1
ATOM 1899 C CA . HIS A 1 236 ? -10.004 -14.386 34.887 1.00 21.74 237 HIS A CA 1
ATOM 1900 C C . HIS A 1 236 ? -10.714 -14.771 36.167 1.00 22.47 237 HIS A C 1
ATOM 1901 O O . HIS A 1 236 ? -11.913 -15.109 36.164 1.00 23.90 237 HIS A O 1
ATOM 1908 N N . THR A 1 237 ? -9.961 -14.743 37.262 1.00 20.88 238 THR A N 1
ATOM 1909 C CA . THR A 1 237 ? -10.483 -15.166 38.549 1.00 22.42 238 THR A CA 1
ATOM 1910 C C . THR A 1 237 ? -11.003 -13.942 39.322 1.00 24.89 238 THR A C 1
ATOM 1911 O O . THR A 1 237 ? -10.513 -12.811 39.105 1.00 26.90 238 THR A O 1
ATOM 1915 N N . PRO A 1 238 ? -12.022 -14.142 40.186 1.00 23.82 239 PRO A N 1
ATOM 1916 C CA . PRO A 1 238 ? -12.431 -13.008 41.017 1.00 25.56 239 PRO A CA 1
ATOM 1917 C C . PRO A 1 238 ? -11.400 -12.744 42.107 1.00 26.39 239 PRO A C 1
ATOM 1918 O O . PRO A 1 238 ? -10.725 -13.673 42.542 1.00 25.10 239 PRO A O 1
ATOM 1922 N N . LEU A 1 239 ? -11.273 -11.489 42.537 1.00 28.14 240 LEU A N 1
ATOM 1923 C CA . LEU A 1 239 ? -10.279 -11.139 43.545 1.00 30.14 240 LEU A CA 1
ATOM 1924 C C . LEU A 1 239 ? -10.665 -11.702 44.897 1.00 32.52 240 LEU A C 1
ATOM 1925 O O . LEU A 1 239 ? -11.790 -12.197 45.080 1.00 34.54 240 LEU A O 1
ATOM 1930 N N . ILE A 1 240 ? -9.714 -11.693 45.828 1.00 32.12 241 ILE A N 1
ATOM 1931 C CA . ILE A 1 240 ? -10.042 -11.983 47.207 1.00 30.47 241 ILE A CA 1
ATOM 1932 C C . ILE A 1 240 ? -10.695 -10.706 47.775 1.00 30.70 241 ILE A C 1
ATOM 1933 O O . ILE A 1 240 ? -10.223 -9.576 47.529 1.00 29.52 241 ILE A O 1
ATOM 1938 N N . LEU A 1 241 ? -11.812 -10.914 48.473 1.00 30.16 242 LEU A N 1
ATOM 1939 C CA . LEU A 1 241 ? -12.553 -9.869 49.157 1.00 28.86 242 LEU A CA 1
ATOM 1940 C C . LEU A 1 241 ? -12.187 -9.741 50.634 1.00 29.96 242 LEU A C 1
ATOM 1941 O O . LEU A 1 241 ? -11.513 -10.595 51.191 1.00 28.44 242 LEU A O 1
ATOM 1946 N N . ASN A 1 242 ? -12.673 -8.663 51.248 1.00 34.08 243 ASN A N 1
ATOM 1947 C CA . ASN A 1 242 ? -12.495 -8.331 52.663 1.00 37.49 243 ASN A CA 1
ATOM 1948 C C . ASN A 1 242 ? -13.123 -9.370 53.604 1.00 40.46 243 ASN A C 1
ATOM 1949 O O . ASN A 1 242 ? -13.702 -10.360 53.155 1.00 41.46 243 ASN A O 1
ATOM 1954 N N . SER A 1 243 ? -13.025 -9.127 54.913 1.00 42.92 244 SER A N 1
ATOM 1955 C CA . SER A 1 243 ? -13.757 -9.925 55.893 1.00 45.12 244 SER A CA 1
ATOM 1956 C C . SER A 1 243 ? -15.283 -9.707 55.726 1.00 45.24 244 SER A C 1
ATOM 1957 O O . SER A 1 243 ? -16.074 -10.611 56.016 1.00 45.13 244 SER A O 1
ATOM 1960 N N . THR A 1 244 ? -15.664 -8.542 55.179 1.00 45.00 245 THR A N 1
ATOM 1961 C CA . THR A 1 244 ? -17.080 -8.165 54.972 1.00 45.31 245 THR A CA 1
ATOM 1962 C C . THR A 1 244 ? -17.564 -8.127 53.503 1.00 43.97 245 THR A C 1
ATOM 1963 O O . THR A 1 244 ? -18.766 -8.260 53.268 1.00 43.52 245 THR A O 1
ATOM 1967 N N . GLY A 1 245 ? -16.659 -7.907 52.537 1.00 42.39 246 GLY A N 1
ATOM 1968 C CA . GLY A 1 245 ? -17.034 -7.970 51.104 1.00 40.42 246 GLY A CA 1
ATOM 1969 C C . GLY A 1 245 ? -16.564 -6.914 50.100 1.00 40.52 246 GLY A C 1
ATOM 1970 O O . GLY A 1 245 ? -17.098 -6.854 48.973 1.00 37.83 246 GLY A O 1
ATOM 1971 N N . GLN A 1 246 ? -15.595 -6.080 50.502 1.00 40.81 247 GLN A N 1
ATOM 1972 C CA . GLN A 1 246 ? -14.946 -5.080 49.604 1.00 42.15 247 GLN A CA 1
ATOM 1973 C C . GLN A 1 246 ? -13.524 -5.533 49.277 1.00 44.81 247 GLN A C 1
ATOM 1974 O O . GLN A 1 246 ? -13.130 -6.622 49.692 1.00 44.62 247 GLN A O 1
ATOM 1980 N N . LYS A 1 247 ? -12.768 -4.728 48.519 1.00 46.51 248 LYS A N 1
ATOM 1981 C CA . LYS A 1 247 ? -11.412 -5.119 48.104 1.00 48.85 248 LYS A CA 1
ATOM 1982 C C . LYS A 1 247 ? -10.452 -5.321 49.272 1.00 47.60 248 LYS A C 1
ATOM 1983 O O . LYS A 1 247 ? -10.514 -4.575 50.281 1.00 45.83 248 LYS A O 1
ATOM 1989 N N . LEU A 1 248 ? -9.632 -6.379 49.157 1.00 46.53 249 LEU A N 1
ATOM 1990 C CA . LEU A 1 248 ? -8.538 -6.621 50.103 1.00 46.74 249 LEU A CA 1
ATOM 1991 C C . LEU A 1 248 ? -7.461 -5.617 49.804 1.00 47.85 249 LEU A C 1
ATOM 1992 O O . LEU A 1 248 ? -6.832 -5.664 48.746 1.00 48.00 249 LEU A O 1
ATOM 1997 N N . SER A 1 249 ? -7.293 -4.683 50.733 1.00 49.52 250 SER A N 1
ATOM 1998 C CA . SER A 1 249 ? -6.418 -3.550 50.537 1.00 51.79 250 SER A CA 1
ATOM 1999 C C . SER A 1 249 ? -5.052 -3.811 51.121 1.00 52.34 250 SER A C 1
ATOM 2000 O O . SER A 1 249 ? -4.929 -4.182 52.290 1.00 51.59 250 SER A O 1
ATOM 2003 N N . LYS A 1 250 ? -4.034 -3.607 50.284 1.00 53.34 251 LYS A N 1
ATOM 2004 C CA . LYS A 1 250 ? -2.619 -3.674 50.670 1.00 54.16 251 LYS A CA 1
ATOM 2005 C C . LYS A 1 250 ? -2.284 -2.717 51.846 1.00 52.03 251 LYS A C 1
ATOM 2006 O O . LYS A 1 250 ? -1.486 -3.055 52.716 1.00 51.97 251 LYS A O 1
ATOM 2012 N N . ARG A 1 251 ? -2.918 -1.543 51.862 1.00 50.96 252 ARG A N 1
ATOM 2013 C CA . ARG A 1 251 ? -2.732 -0.538 52.924 1.00 50.73 252 ARG A CA 1
ATOM 2014 C C . ARG A 1 251 ? -3.651 -0.734 54.158 1.00 48.97 252 ARG A C 1
ATOM 2015 O O . ARG A 1 251 ? -3.599 0.072 55.102 1.00 48.54 252 ARG A O 1
ATOM 2023 N N . ASP A 1 252 ? -4.455 -1.815 54.149 1.00 46.55 253 ASP A N 1
ATOM 2024 C CA . ASP A 1 252 ? -5.393 -2.164 55.247 1.00 42.99 253 ASP A CA 1
ATOM 2025 C C . ASP A 1 252 ? -5.343 -3.630 55.658 1.00 39.36 253 ASP A C 1
ATOM 2026 O O . ASP A 1 252 ? -6.020 -4.485 55.070 1.00 40.44 253 ASP A O 1
ATOM 2031 N N . GLY A 1 253 ? -4.561 -3.909 56.690 1.00 35.63 254 GLY A N 1
ATOM 2032 C CA . GLY A 1 253 ? -4.419 -5.268 57.209 1.00 29.48 254 GLY A CA 1
ATOM 2033 C C . GLY A 1 253 ? -3.260 -6.014 56.591 1.00 25.68 254 GLY A C 1
ATOM 2034 O O . GLY A 1 253 ? -2.394 -5.412 55.946 1.00 23.47 254 GLY A O 1
ATOM 2035 N N . VAL A 1 254 ? -3.270 -7.334 56.783 1.00 24.06 255 VAL A N 1
ATOM 2036 C CA . VAL A 1 254 ? -2.192 -8.229 56.374 1.00 21.90 255 VAL A CA 1
ATOM 2037 C C . VAL A 1 254 ? -2.544 -8.918 55.074 1.00 23.95 255 VAL A C 1
ATOM 2038 O O . VAL A 1 254 ? -3.578 -9.601 54.980 1.00 24.76 255 VAL A O 1
ATOM 2042 N N . THR A 1 255 ? -1.648 -8.773 54.097 1.00 21.77 256 THR A N 1
ATOM 2043 C CA . THR A 1 255 ? -1.809 -9.361 52.780 1.00 20.63 256 THR A CA 1
ATOM 2044 C C . THR A 1 255 ? -0.533 -10.042 52.242 1.00 19.25 256 THR A C 1
ATOM 2045 O O . THR A 1 255 ? -0.623 -10.898 51.379 1.00 15.93 256 THR A O 1
ATOM 2049 N N . SER A 1 256 ? 0.642 -9.650 52.729 1.00 16.26 257 SER A N 1
ATOM 2050 C CA . SER A 1 256 ? 1.870 -10.230 52.216 1.00 17.22 257 SER A CA 1
ATOM 2051 C C . SER A 1 256 ? 2.224 -11.583 52.851 1.00 18.56 257 SER A C 1
ATOM 2052 O O . SER A 1 256 ? 2.158 -11.747 54.075 1.00 21.06 257 SER A O 1
ATOM 2055 N N . ILE A 1 257 ? 2.656 -12.519 52.006 1.00 16.30 258 ILE A N 1
ATOM 2056 C CA . ILE A 1 257 ? 3.025 -13.889 52.426 1.00 15.80 258 ILE A CA 1
ATOM 2057 C C . ILE A 1 257 ? 4.078 -13.923 53.547 1.00 16.56 258 ILE A C 1
ATOM 2058 O O . ILE A 1 257 ? 3.939 -14.696 54.504 1.00 16.94 258 ILE A O 1
ATOM 2063 N N . SER A 1 258 ? 5.062 -13.020 53.467 1.00 18.06 259 SER A N 1
ATOM 2064 C CA . SER A 1 258 ? 6.080 -12.853 54.522 1.00 16.06 259 SER A CA 1
ATOM 2065 C C . SER A 1 258 ? 5.473 -12.410 55.869 1.00 17.12 259 SER A C 1
ATOM 2066 O O . SER A 1 258 ? 5.889 -12.905 56.918 1.00 19.01 259 SER A O 1
ATOM 2069 N N . ASP A 1 259 ? 4.442 -11.568 55.838 1.00 17.70 260 ASP A N 1
ATOM 2070 C CA . ASP A 1 259 ? 3.755 -11.170 57.084 1.00 18.95 260 ASP A CA 1
ATOM 2071 C C . ASP A 1 259 ? 2.948 -12.299 57.746 1.00 19.71 260 ASP A C 1
ATOM 2072 O O . ASP A 1 259 ? 3.020 -12.465 58.974 1.00 21.14 260 ASP A O 1
ATOM 2077 N N . PHE A 1 260 ? 2.209 -13.081 56.941 1.00 17.93 261 PHE A N 1
ATOM 2078 C CA . PHE A 1 260 ? 1.487 -14.277 57.425 1.00 18.37 261 PHE A CA 1
ATOM 2079 C C . PHE A 1 260 ? 2.454 -15.308 58.036 1.00 21.16 261 PHE A C 1
ATOM 2080 O O . PHE A 1 260 ? 2.134 -15.974 59.037 1.00 23.05 261 PHE A O 1
ATOM 2088 N N . ARG A 1 261 ? 3.619 -15.443 57.399 1.00 21.86 262 ARG A N 1
ATOM 2089 C CA . ARG A 1 261 ? 4.679 -16.362 57.808 1.00 21.58 262 ARG A CA 1
ATOM 2090 C C . ARG A 1 261 ? 5.218 -15.915 59.149 1.00 18.73 262 ARG A C 1
ATOM 2091 O O . ARG A 1 261 ? 5.340 -16.725 60.068 1.00 23.59 262 ARG A O 1
ATOM 2099 N N . ALA A 1 262 ? 5.530 -14.623 59.245 1.00 14.92 263 ALA A N 1
ATOM 2100 C CA . ALA A 1 262 ? 5.973 -13.963 60.483 1.00 10.87 263 ALA A CA 1
ATOM 2101 C C . ALA A 1 262 ? 5.000 -14.154 61.621 1.00 6.78 263 ALA A C 1
ATOM 2102 O O . ALA A 1 262 ? 5.431 -14.243 62.776 1.00 12.41 263 ALA A O 1
ATOM 2104 N N . MET A 1 263 ? 3.699 -14.190 61.295 1.00 4.32 264 MET A N 1
ATOM 2105 C CA . MET A 1 263 ? 2.601 -14.347 62.281 1.00 7.54 264 MET A CA 1
ATOM 2106 C C . MET A 1 263 ? 2.387 -15.765 62.830 1.00 10.05 264 MET A C 1
ATOM 2107 O O . MET A 1 263 ? 1.578 -15.950 63.734 1.00 11.10 264 MET A O 1
ATOM 2112 N N . GLY A 1 264 ? 3.057 -16.764 62.246 1.00 13.48 265 GLY A N 1
ATOM 2113 C CA . GLY A 1 264 ? 2.953 -18.148 62.700 1.00 16.23 265 GLY A CA 1
ATOM 2114 C C . GLY A 1 264 ? 2.061 -19.056 61.872 1.00 19.66 265 GLY A C 1
ATOM 2115 O O . GLY A 1 264 ? 1.712 -20.159 62.331 1.00 21.35 265 GLY A O 1
ATOM 2116 N N . TYR A 1 265 ? 1.694 -18.610 60.655 1.00 21.33 266 TYR A N 1
ATOM 2117 C CA . TYR A 1 265 ? 0.961 -19.462 59.698 1.00 18.20 266 TYR A CA 1
ATOM 2118 C C . TYR A 1 265 ? 1.924 -20.259 58.858 1.00 17.67 266 TYR A C 1
ATOM 2119 O O . TYR A 1 265 ? 2.952 -19.729 58.404 1.00 19.10 266 TYR A O 1
ATOM 2128 N N . LEU A 1 266 ? 1.600 -21.532 58.687 1.00 14.68 267 LEU A N 1
ATOM 2129 C CA . LEU A 1 266 ? 2.422 -22.471 57.942 1.00 16.61 267 LEU A CA 1
ATOM 2130 C C . LEU A 1 266 ? 2.145 -22.384 56.457 1.00 16.88 267 LEU A C 1
ATOM 2131 O O . LEU A 1 266 ? 1.034 -22.029 56.035 1.00 20.99 267 LEU A O 1
ATOM 2136 N N . ALA A 1 267 ? 3.181 -22.679 55.674 1.00 16.30 268 ALA A N 1
ATOM 2137 C CA . ALA A 1 267 ? 3.133 -22.609 54.206 1.00 16.34 268 ALA A CA 1
ATOM 2138 C C . ALA A 1 267 ? 2.047 -23.486 53.613 1.00 17.58 268 ALA A C 1
ATOM 2139 O O . ALA A 1 267 ? 1.241 -22.964 52.841 1.00 19.94 268 ALA A O 1
ATOM 2141 N N . PRO A 1 268 ? 2.003 -24.812 53.977 1.00 15.67 269 PRO A N 1
ATOM 2142 C CA . PRO A 1 268 ? 0.938 -25.652 53.451 1.00 15.26 269 PRO A CA 1
ATOM 2143 C C . PRO A 1 268 ? -0.484 -25.173 53.817 1.00 17.15 269 PRO A C 1
ATOM 2144 O O . PRO A 1 268 ? -1.439 -25.338 53.007 1.00 16.06 269 PRO A O 1
ATOM 2148 N N . ALA A 1 269 ? -0.607 -24.541 54.982 1.00 17.20 270 ALA A N 1
ATOM 2149 C CA . ALA A 1 269 ? -1.885 -23.984 55.416 1.00 16.90 270 ALA A CA 1
ATOM 2150 C C . ALA A 1 269 ? -2.250 -22.765 54.571 1.00 16.67 270 ALA A C 1
ATOM 2151 O O . ALA A 1 269 ? -3.411 -22.605 54.188 1.00 17.29 270 ALA A O 1
ATOM 2153 N N . LEU A 1 270 ? -1.255 -21.952 54.223 1.00 16.41 271 LEU A N 1
ATOM 2154 C CA . LEU A 1 270 ? -1.490 -20.789 53.354 1.00 13.97 271 LEU A CA 1
ATOM 2155 C C . LEU A 1 270 ? -1.908 -21.213 51.974 1.00 13.91 271 LEU A C 1
ATOM 2156 O O . LEU A 1 270 ? -2.881 -20.681 51.431 1.00 14.21 271 LEU A O 1
ATOM 2161 N N . ALA A 1 271 ? -1.183 -22.200 51.428 1.00 13.07 272 ALA A N 1
ATOM 2162 C CA . ALA A 1 271 ? -1.482 -22.786 50.149 1.00 14.30 272 ALA A CA 1
ATOM 2163 C C . ALA A 1 271 ? -2.930 -23.355 50.122 1.00 15.56 272 ALA A C 1
ATOM 2164 O O . ALA A 1 271 ? -3.773 -22.884 49.342 1.00 14.40 272 ALA A O 1
ATOM 2166 N N . ASN A 1 272 ? -3.232 -24.269 51.051 1.00 17.95 273 ASN A N 1
ATOM 2167 C CA . ASN A 1 272 ? -4.553 -24.888 51.156 1.00 17.86 273 ASN A CA 1
ATOM 2168 C C . ASN A 1 272 ? -5.634 -23.794 51.197 1.00 17.88 273 ASN A C 1
ATOM 2169 O O . ASN A 1 272 ? -6.641 -23.884 50.494 1.00 18.53 273 ASN A O 1
ATOM 2174 N N . TYR A 1 273 ? -5.358 -22.732 51.956 1.00 17.92 274 TYR A N 1
ATOM 2175 C CA . TYR A 1 273 ? -6.271 -21.627 52.141 1.00 17.79 274 TYR A CA 1
ATOM 2176 C C . TYR A 1 273 ? -6.541 -20.807 50.899 1.00 17.21 274 TYR A C 1
ATOM 2177 O O . TYR A 1 273 ? -7.706 -20.624 50.529 1.00 20.00 274 TYR A O 1
ATOM 2186 N N . MET A 1 274 ? -5.487 -20.271 50.289 1.00 14.50 275 MET A N 1
ATOM 2187 C CA . MET A 1 274 ? -5.610 -19.452 49.069 1.00 14.05 275 MET A CA 1
ATOM 2188 C C . MET A 1 274 ? -6.384 -20.189 47.998 1.00 15.80 275 MET A C 1
ATOM 2189 O O . MET A 1 274 ? -7.155 -19.571 47.241 1.00 16.93 275 MET A O 1
ATOM 2194 N N . THR A 1 275 ? -6.166 -21.507 47.925 1.00 13.20 276 THR A N 1
ATOM 2195 C CA . THR A 1 275 ? -6.901 -22.351 47.028 1.00 17.20 276 THR A CA 1
ATOM 2196 C C . THR A 1 275 ? -8.401 -22.253 47.361 1.00 17.62 276 THR A C 1
ATOM 2197 O O . THR A 1 275 ? -9.201 -21.894 46.491 1.00 17.29 276 THR A O 1
ATOM 2201 N N . LEU A 1 276 ? -8.746 -22.475 48.633 1.00 17.82 277 LEU A N 1
ATOM 2202 C CA . LEU A 1 276 ? -10.134 -22.398 49.110 1.00 19.51 277 LEU A CA 1
ATOM 2203 C C . LEU A 1 276 ? -10.786 -21.036 48.894 1.00 20.84 277 LEU A C 1
ATOM 2204 O O . LEU A 1 276 ? -12.006 -20.920 48.937 1.00 19.95 277 LEU A O 1
ATOM 2209 N N . LEU A 1 277 ? -9.961 -20.017 48.643 1.00 24.10 278 LEU A N 1
ATOM 2210 C CA . LEU A 1 277 ? -10.452 -18.680 48.307 1.00 24.55 278 LEU A CA 1
ATOM 2211 C C . LEU A 1 277 ? -10.764 -18.573 46.815 1.00 26.12 278 LEU A C 1
ATOM 2212 O O . LEU A 1 277 ? -9.985 -17.987 46.031 1.00 26.76 278 LEU A O 1
ATOM 2217 N N . GLY A 1 278 ? -11.895 -19.142 46.415 1.00 25.62 279 GLY A N 1
ATOM 2218 C CA . GLY A 1 278 ? -12.245 -19.166 45.005 1.00 25.98 279 GLY A CA 1
ATOM 2219 C C . GLY A 1 278 ? -12.460 -20.551 44.439 1.00 25.43 279 GLY A C 1
ATOM 2220 O O . GLY A 1 278 ? -13.311 -20.720 43.586 1.00 28.56 279 GLY A O 1
ATOM 2221 N N . TRP A 1 279 ? -11.701 -21.541 44.905 1.00 22.90 280 TRP A N 1
ATOM 2222 C CA . TRP A 1 279 ? -11.884 -22.925 44.451 1.00 19.84 280 TRP A CA 1
ATOM 2223 C C . TRP A 1 279 ? -12.585 -23.795 45.493 1.00 20.10 280 TRP A C 1
ATOM 2224 O O . TRP A 1 279 ? -12.099 -23.954 46.616 1.00 19.49 280 TRP A O 1
ATOM 2235 N N . SER A 1 280 ? -13.757 -24.310 45.133 1.00 20.29 281 SER A N 1
ATOM 2236 C CA . SER A 1 280 ? -14.451 -25.276 45.988 1.00 21.44 281 SER A CA 1
ATOM 2237 C C . SER A 1 280 ? -14.108 -26.680 45.502 1.00 21.01 281 SER A C 1
ATOM 2238 O O . SER A 1 280 ? -14.281 -26.981 44.320 1.00 20.17 281 SER A O 1
ATOM 2241 N N . PRO A 1 281 ? -13.545 -27.518 46.404 1.00 21.31 282 PRO A N 1
ATOM 2242 C CA . PRO A 1 281 ? -13.121 -28.876 46.074 1.00 21.08 282 PRO A CA 1
ATOM 2243 C C . PRO A 1 281 ? -14.296 -29.795 45.756 1.00 22.23 282 PRO A C 1
ATOM 2244 O O . PRO A 1 281 ? -15.388 -29.586 46.314 1.00 21.09 282 PRO A O 1
ATOM 2248 N N . PRO A 1 282 ? -14.092 -30.781 44.830 1.00 24.60 283 PRO A N 1
ATOM 2249 C CA . PRO A 1 282 ? -15.094 -31.815 44.518 1.00 27.31 283 PRO A CA 1
ATOM 2250 C C . PRO A 1 282 ? -15.506 -32.692 45.721 1.00 29.65 283 PRO A C 1
ATOM 2251 O O . PRO A 1 282 ? -14.829 -32.713 46.762 1.00 29.17 283 PRO A O 1
ATOM 2255 N N . GLU A 1 283 ? -16.624 -33.399 45.560 1.00 33.35 284 GLU A N 1
ATOM 2256 C CA . GLU A 1 283 ? -17.179 -34.258 46.612 1.00 35.69 284 GLU A CA 1
ATOM 2257 C C . GLU A 1 283 ? -16.214 -35.406 46.917 1.00 35.30 284 GLU A C 1
ATOM 2258 O O . GLU A 1 283 ? -15.876 -36.194 46.026 1.00 35.97 284 GLU A O 1
ATOM 2264 N N . GLY A 1 284 ? -15.712 -35.435 48.150 1.00 34.85 285 GLY A N 1
ATOM 2265 C CA . GLY A 1 284 ? -14.783 -36.482 48.586 1.00 35.09 285 GLY A CA 1
ATOM 2266 C C . GLY A 1 284 ? -13.367 -35.993 48.838 1.00 34.66 285 GLY A C 1
ATOM 2267 O O . GLY A 1 284 ? -12.597 -36.654 49.550 1.00 35.37 285 GLY A O 1
ATOM 2268 N N . VAL A 1 285 ? -13.022 -34.844 48.261 1.00 32.60 286 VAL A N 1
ATOM 2269 C CA . VAL A 1 285 ? -11.696 -34.255 48.443 1.00 31.60 286 VAL A CA 1
ATOM 2270 C C . VAL A 1 285 ? -11.584 -33.601 49.829 1.00 32.10 286 VAL A C 1
ATOM 2271 O O . VAL A 1 285 ? -10.604 -33.849 50.554 1.00 30.42 286 VAL A O 1
ATOM 2275 N N . GLY A 1 286 ? -12.596 -32.798 50.192 1.00 32.73 287 GLY A N 1
ATOM 2276 C CA . GLY A 1 286 ? -12.636 -32.082 51.494 1.00 32.25 287 GLY A CA 1
ATOM 2277 C C . GLY A 1 286 ? -11.878 -30.769 51.454 1.00 30.14 287 GLY A C 1
ATOM 2278 O O . GLY A 1 286 ? -11.328 -30.421 50.424 1.00 30.67 287 GLY A O 1
ATOM 2279 N N . GLU A 1 287 ? -11.851 -30.044 52.573 1.00 30.01 288 GLU A N 1
ATOM 2280 C CA . GLU A 1 287 ? -11.155 -28.740 52.658 1.00 30.34 288 GLU A CA 1
ATOM 2281 C C . GLU A 1 287 ? -9.677 -28.824 53.067 1.00 28.51 288 GLU A C 1
ATOM 2282 O O . GLU A 1 287 ? -8.946 -27.824 52.979 1.00 28.53 288 GLU A O 1
ATOM 2288 N N . LEU A 1 288 ? -9.240 -29.995 53.516 1.00 25.80 289 LEU A N 1
ATOM 2289 C CA . LEU A 1 288 ? -7.857 -30.172 53.931 1.00 24.40 289 LEU A CA 1
ATOM 2290 C C . LEU A 1 288 ? -7.162 -31.033 52.896 1.00 23.88 289 LEU A C 1
ATOM 2291 O O . LEU A 1 288 ? -7.369 -32.261 52.830 1.00 25.03 289 LEU A O 1
ATOM 2296 N N . PHE A 1 289 ? -6.364 -30.370 52.061 1.00 21.16 290 PHE A N 1
ATOM 2297 C CA . PHE A 1 289 ? -5.652 -31.015 50.954 1.00 19.35 290 PHE A CA 1
ATOM 2298 C C . PHE A 1 289 ? -4.281 -30.392 50.731 1.00 18.05 290 PHE A C 1
ATOM 2299 O O . PHE A 1 289 ? -4.086 -29.208 51.018 1.00 18.00 290 PHE A O 1
ATOM 2307 N N . THR A 1 290 ? -3.338 -31.191 50.225 1.00 16.02 291 THR A N 1
ATOM 2308 C CA . THR A 1 290 ? -2.006 -30.704 49.843 1.00 17.72 291 THR A CA 1
ATOM 2309 C C . THR A 1 290 ? -2.158 -29.999 48.480 1.00 20.33 291 THR A C 1
ATOM 2310 O O . THR A 1 290 ? -3.267 -29.975 47.920 1.00 24.57 291 THR A O 1
ATOM 2314 N N . LEU A 1 291 ? -1.086 -29.423 47.931 1.00 19.67 292 LEU A N 1
ATOM 2315 C CA . LEU A 1 291 ? -1.160 -28.908 46.550 1.00 19.66 292 LEU A CA 1
ATOM 2316 C C . LEU A 1 291 ? -1.165 -30.068 45.552 1.00 21.59 292 LEU A C 1
ATOM 2317 O O . LEU A 1 291 ? -1.799 -29.975 44.503 1.00 23.35 292 LEU A O 1
ATOM 2322 N N . ASP A 1 292 ? -0.471 -31.156 45.888 1.00 21.20 293 ASP A N 1
ATOM 2323 C CA . ASP A 1 292 ? -0.425 -32.340 45.046 1.00 24.93 293 ASP A CA 1
ATOM 2324 C C . ASP A 1 292 ? -1.814 -32.975 44.836 1.00 25.54 293 ASP A C 1
ATOM 2325 O O . ASP A 1 292 ? -2.087 -33.488 43.743 1.00 27.51 293 ASP A O 1
ATOM 2330 N N . LEU A 1 293 ? -2.677 -32.911 45.862 1.00 23.45 294 LEU A N 1
ATOM 2331 C CA . LEU A 1 293 ? -4.050 -33.440 45.781 1.00 21.72 294 LEU A CA 1
ATOM 2332 C C . LEU A 1 293 ? -4.973 -32.464 45.028 1.00 19.84 294 LEU A C 1
ATOM 2333 O O . LEU A 1 293 ? -5.813 -32.884 44.204 1.00 17.94 294 LEU A O 1
ATOM 2338 N N . ALA A 1 294 ? -4.812 -31.169 45.318 1.00 18.43 295 ALA A N 1
ATOM 2339 C CA . ALA A 1 294 ? -5.589 -30.097 44.663 1.00 17.66 295 ALA A CA 1
ATOM 2340 C C . ALA A 1 294 ? -5.353 -30.109 43.160 1.00 18.43 295 ALA A C 1
ATOM 2341 O O . ALA A 1 294 ? -6.254 -29.780 42.381 1.00 20.71 295 ALA A O 1
ATOM 2343 N N . ALA A 1 295 ? -4.158 -30.552 42.768 1.00 18.36 296 ALA A N 1
ATOM 2344 C CA . ALA A 1 295 ? -3.767 -30.648 41.377 1.00 19.40 296 ALA A CA 1
ATOM 2345 C C . ALA A 1 295 ? -4.511 -31.762 40.649 1.00 21.06 296 ALA A C 1
ATOM 2346 O O . ALA A 1 295 ? -4.934 -31.567 39.512 1.00 22.89 296 ALA A O 1
ATOM 2348 N N . LYS A 1 296 ? -4.690 -32.915 41.314 1.00 20.36 297 LYS A N 1
ATOM 2349 C CA . LYS A 1 296 ? -5.413 -34.056 40.745 1.00 19.32 297 LYS A CA 1
ATOM 2350 C C . LYS A 1 296 ? -6.809 -33.685 40.287 1.00 17.64 297 LYS A C 1
ATOM 2351 O O . LYS A 1 296 ? -7.309 -34.235 39.301 1.00 17.98 297 LYS A O 1
ATOM 2357 N N . HIS A 1 297 ? -7.399 -32.709 40.971 1.00 16.51 298 HIS A N 1
ATOM 2358 C CA . HIS A 1 297 ? -8.801 -32.361 40.790 1.00 18.20 298 HIS A CA 1
ATOM 2359 C C . HIS A 1 297 ? -9.127 -30.932 40.311 1.00 17.31 298 HIS A C 1
ATOM 2360 O O . HIS A 1 297 ? -10.296 -30.619 40.045 1.00 18.19 298 HIS A O 1
ATOM 2367 N N . PHE A 1 298 ? -8.109 -30.092 40.156 1.00 17.59 299 PHE A N 1
ATOM 2368 C CA . PHE A 1 298 ? -8.330 -28.686 39.797 1.00 17.42 299 PHE A CA 1
ATOM 2369 C C . PHE A 1 298 ? -8.941 -28.493 38.396 1.00 19.17 299 PHE A C 1
ATOM 2370 O O . PHE A 1 298 ? -8.584 -29.187 37.456 1.00 22.34 299 PHE A O 1
ATOM 2378 N N . SER A 1 299 ? -9.877 -27.547 38.307 1.00 19.92 300 SER A N 1
ATOM 2379 C CA . SER A 1 299 ? -10.552 -27.139 37.073 1.00 18.55 300 SER A CA 1
ATOM 2380 C C . SER A 1 299 ? -11.115 -25.729 37.258 1.00 18.33 300 SER A C 1
ATOM 2381 O O . SER A 1 299 ? -11.519 -25.368 38.366 1.00 17.24 300 SER A O 1
ATOM 2384 N N . PHE A 1 300 ? -11.185 -24.960 36.168 1.00 19.92 301 PHE A N 1
ATOM 2385 C CA . PHE A 1 300 ? -11.701 -23.581 36.212 1.00 22.20 301 PHE A CA 1
ATOM 2386 C C . PHE A 1 300 ? -13.211 -23.491 36.359 1.00 25.91 301 PHE A C 1
ATOM 2387 O O . PHE A 1 300 ? -13.724 -22.466 36.834 1.00 29.71 301 PHE A O 1
ATOM 2395 N N . GLU A 1 301 ? -13.912 -24.551 35.936 1.00 26.96 302 GLU A N 1
ATOM 2396 C CA . GLU A 1 301 ? -15.366 -24.708 36.113 1.00 27.18 302 GLU A CA 1
ATOM 2397 C C . GLU A 1 301 ? -15.771 -24.499 37.586 1.00 27.39 302 GLU A C 1
ATOM 2398 O O . GLU A 1 301 ? -16.727 -23.759 37.888 1.00 25.04 302 GLU A O 1
ATOM 2404 N N . ARG A 1 302 ? -14.970 -25.083 38.489 1.00 26.69 303 ARG A N 1
ATOM 2405 C CA . ARG A 1 302 ? -15.230 -25.066 39.922 1.00 27.02 303 ARG A CA 1
ATOM 2406 C C . ARG A 1 302 ? -14.712 -23.832 40.689 1.00 26.63 303 ARG A C 1
ATOM 2407 O O . ARG A 1 302 ? -14.739 -23.806 41.925 1.00 25.81 303 ARG A O 1
ATOM 2415 N N . ILE A 1 303 ? -14.272 -22.810 39.957 1.00 26.57 304 ILE A N 1
ATOM 2416 C CA . ILE A 1 303 ? -13.898 -21.524 40.545 1.00 27.30 304 ILE A CA 1
ATOM 2417 C C . ILE A 1 303 ? -15.171 -20.740 40.878 1.00 28.88 304 ILE A C 1
ATOM 2418 O O . ILE A 1 303 ? -16.025 -20.540 40.003 1.00 30.18 304 ILE A O 1
ATOM 2423 N N . ASN A 1 304 ? -15.322 -20.386 42.165 1.00 30.37 305 ASN A N 1
ATOM 2424 C CA . ASN A 1 304 ? -16.408 -19.527 42.666 1.00 29.46 305 ASN A CA 1
ATOM 2425 C C . ASN A 1 304 ? -16.322 -18.235 41.868 1.00 27.97 305 ASN A C 1
ATOM 2426 O O . ASN A 1 304 ? -15.271 -17.586 41.844 1.00 28.71 305 ASN A O 1
ATOM 2431 N N . LYS A 1 305 ? -17.393 -17.911 41.150 1.00 26.03 306 LYS A N 1
ATOM 2432 C CA . LYS A 1 305 ? -17.339 -16.814 40.167 1.00 23.27 306 LYS A CA 1
ATOM 2433 C C . LYS A 1 305 ? -17.485 -15.396 40.758 1.00 21.44 306 LYS A C 1
ATOM 2434 O O . LYS A 1 305 ? -17.487 -14.400 40.023 1.00 20.69 306 LYS A O 1
ATOM 2440 N N . ALA A 1 306 ? -17.553 -15.304 42.083 1.00 19.78 307 ALA A N 1
ATOM 2441 C CA . ALA A 1 306 ? -17.464 -14.006 42.752 1.00 18.78 307 ALA A CA 1
ATOM 2442 C C . ALA A 1 306 ? -16.418 -14.041 43.852 1.00 17.96 307 ALA A C 1
ATOM 2443 O O . ALA A 1 306 ? -15.813 -15.092 44.115 1.00 16.53 307 ALA A O 1
ATOM 2445 N N . GLY A 1 307 ? -16.207 -12.883 44.478 1.00 17.95 308 GLY A N 1
ATOM 2446 C CA . GLY A 1 307 ? -15.221 -12.715 45.524 1.00 19.62 308 GLY A CA 1
ATOM 2447 C C . GLY A 1 307 ? -15.324 -13.669 46.707 1.00 20.15 308 GLY A C 1
ATOM 2448 O O . GLY A 1 307 ? -16.406 -13.939 47.221 1.00 22.57 308 GLY A O 1
ATOM 2449 N N . ALA A 1 308 ? -14.184 -14.209 47.100 1.00 18.72 309 ALA A N 1
ATOM 2450 C CA . ALA A 1 308 ? -14.095 -15.032 48.266 1.00 18.37 309 ALA A CA 1
ATOM 2451 C C . ALA A 1 308 ? -13.704 -14.091 49.371 1.00 18.64 309 ALA A C 1
ATOM 2452 O O . ALA A 1 308 ? -12.678 -13.392 49.269 1.00 16.05 309 ALA A O 1
ATOM 2454 N N . ARG A 1 309 ? -14.558 -14.018 50.393 1.00 18.84 310 ARG A N 1
ATOM 2455 C CA . ARG A 1 309 ? -14.265 -13.219 51.577 1.00 18.82 310 ARG A CA 1
ATOM 2456 C C . ARG A 1 309 ? -13.132 -13.888 52.356 1.00 20.98 310 ARG A C 1
ATOM 2457 O O . ARG A 1 309 ? -13.115 -15.111 52.508 1.00 22.72 310 ARG A O 1
ATOM 2465 N N . PHE A 1 310 ? -12.150 -13.095 52.771 1.00 21.95 311 PHE A N 1
ATOM 2466 C CA . PHE A 1 310 ? -11.016 -13.604 53.512 1.00 22.05 311 PHE A CA 1
ATOM 2467 C C . PHE A 1 310 ? -11.470 -13.843 54.952 1.00 24.29 311 PHE A C 1
ATOM 2468 O O . PHE A 1 310 ? -11.932 -12.903 55.605 1.00 26.64 311 PHE A O 1
ATOM 2476 N N . ASP A 1 311 ? -11.336 -15.087 55.437 1.00 23.09 312 ASP A N 1
ATOM 2477 C CA . ASP A 1 311 ? -11.802 -15.469 56.784 1.00 23.42 312 ASP A CA 1
ATOM 2478 C C . ASP A 1 311 ? -10.671 -15.971 57.655 1.00 20.35 312 ASP A C 1
ATOM 2479 O O . ASP A 1 311 ? -10.120 -17.052 57.402 1.00 17.86 312 ASP A O 1
ATOM 2484 N N . TRP A 1 312 ? -10.341 -15.182 58.684 1.00 18.54 313 TRP A N 1
ATOM 2485 C CA . TRP A 1 312 ? -9.293 -15.526 59.656 1.00 18.88 313 TRP A CA 1
ATOM 2486 C C . TRP A 1 312 ? -9.618 -16.829 60.358 1.00 20.90 313 TRP A C 1
ATOM 2487 O O . TRP A 1 312 ? -8.729 -17.644 60.620 1.00 21.67 313 TRP A O 1
ATOM 2498 N N . ASP A 1 313 ? -10.903 -17.031 60.641 1.00 22.07 314 ASP A N 1
ATOM 2499 C CA . ASP A 1 313 ? -11.351 -18.213 61.340 1.00 23.58 314 ASP A CA 1
ATOM 2500 C C . ASP A 1 313 ? -11.090 -19.498 60.570 1.00 23.07 314 ASP A C 1
ATOM 2501 O O . ASP A 1 313 ? -10.754 -20.517 61.193 1.00 25.17 314 ASP A O 1
ATOM 2506 N N . LYS A 1 314 ? -11.175 -19.432 59.237 1.00 19.88 315 LYS A N 1
ATOM 2507 C CA . LYS A 1 314 ? -10.917 -20.583 58.388 1.00 20.31 315 LYS A CA 1
ATOM 2508 C C . LYS A 1 314 ? -9.436 -20.781 58.176 1.00 20.05 315 LYS A C 1
ATOM 2509 O O . LYS A 1 314 ? -8.994 -21.920 58.080 1.00 22.91 315 LYS A O 1
ATOM 2515 N N . LEU A 1 315 ? -8.671 -19.692 58.049 1.00 19.95 316 LEU A N 1
ATOM 2516 C CA . LEU A 1 315 ? -7.206 -19.812 57.951 1.00 21.39 316 LEU A CA 1
ATOM 2517 C C . LEU A 1 315 ? -6.623 -20.448 59.221 1.00 21.08 316 LEU A C 1
ATOM 2518 O O . LEU A 1 315 ? -5.763 -21.327 59.135 1.00 23.22 316 LEU A O 1
ATOM 2523 N N . ASN A 1 316 ? -7.082 -19.961 60.373 1.00 20.83 317 ASN A N 1
ATOM 2524 C CA . ASN A 1 316 ? -6.773 -20.527 61.682 1.00 22.83 317 ASN A CA 1
ATOM 2525 C C . ASN A 1 316 ? -7.173 -22.006 61.795 1.00 24.09 317 ASN A C 1
ATOM 2526 O O . ASN A 1 316 ? -6.396 -22.811 62.302 1.00 25.43 317 ASN A O 1
ATOM 2531 N N . TRP A 1 317 ? -8.362 -22.356 61.287 1.00 24.10 318 TRP A N 1
ATOM 2532 C CA . TRP A 1 317 ? -8.860 -23.744 61.345 1.00 25.47 318 TRP A CA 1
ATOM 2533 C C . TRP A 1 317 ? -7.921 -24.690 60.595 1.00 25.34 318 TRP A C 1
ATOM 2534 O O . TRP A 1 317 ? -7.665 -25.815 61.040 1.00 26.60 318 TRP A O 1
ATOM 2545 N N . LEU A 1 318 ? -7.388 -24.200 59.486 1.00 24.33 319 LEU A N 1
ATOM 2546 C CA . LEU A 1 318 ? -6.475 -24.955 58.668 1.00 24.23 319 LEU A CA 1
ATOM 2547 C C . LEU A 1 318 ? -5.127 -25.020 59.307 1.00 24.39 319 LEU A C 1
ATOM 2548 O O . LEU A 1 318 ? -4.535 -26.092 59.361 1.00 21.98 319 LEU A O 1
ATOM 2553 N N . ASN A 1 319 ? -4.647 -23.864 59.799 1.00 24.12 320 ASN A N 1
ATOM 2554 C CA . ASN A 1 319 ? -3.313 -23.767 60.347 1.00 23.54 320 ASN A CA 1
ATOM 2555 C C . ASN A 1 319 ? -3.117 -24.687 61.551 1.00 22.88 320 ASN A C 1
ATOM 2556 O O . ASN A 1 319 ? -2.080 -25.362 61.667 1.00 21.90 320 ASN A O 1
ATOM 2561 N N . ARG A 1 320 ? -4.156 -24.738 62.392 1.00 20.65 321 ARG A N 1
ATOM 2562 C CA . ARG A 1 320 ? -4.273 -25.646 63.534 1.00 20.47 321 ARG A CA 1
ATOM 2563 C C . ARG A 1 320 ? -4.049 -27.078 63.058 1.00 22.05 321 ARG A C 1
ATOM 2564 O O . ARG A 1 320 ? -3.224 -27.785 63.636 1.00 23.72 321 ARG A O 1
ATOM 2572 N N . GLN A 1 321 ? -4.722 -27.455 61.953 1.00 20.99 322 GLN A N 1
ATOM 2573 C CA . GLN A 1 321 ? -4.595 -28.783 61.347 1.00 21.55 322 GLN A CA 1
ATOM 2574 C C . GLN A 1 321 ? -3.181 -29.087 60.839 1.00 22.62 322 GLN A C 1
ATOM 2575 O O . GLN A 1 321 ? -2.730 -30.229 60.963 1.00 24.97 322 GLN A O 1
ATOM 2581 N N . TYR A 1 322 ? -2.482 -28.084 60.298 1.00 20.17 323 TYR A N 1
ATOM 2582 C CA . TYR A 1 322 ? -1.112 -28.298 59.817 1.00 22.44 323 TYR A CA 1
ATOM 2583 C C . TYR A 1 322 ? -0.097 -28.349 60.966 1.00 23.67 323 TYR A C 1
ATOM 2584 O O . TYR A 1 322 ? 0.831 -29.207 60.967 1.00 20.63 323 TYR A O 1
ATOM 2593 N N . ILE A 1 323 ? -0.280 -27.445 61.939 1.00 23.41 324 ILE A N 1
ATOM 2594 C CA . ILE A 1 323 ? 0.512 -27.441 63.155 1.00 22.97 324 ILE A CA 1
ATOM 2595 C C . ILE A 1 323 ? 0.443 -28.831 63.795 1.00 26.28 324 ILE A C 1
ATOM 2596 O O . ILE A 1 323 ? 1.455 -29.336 64.260 1.00 30.37 324 ILE A O 1
ATOM 2601 N N . GLN A 1 324 ? -0.726 -29.467 63.752 1.00 26.55 325 GLN A N 1
ATOM 2602 C CA . GLN A 1 324 ? -0.889 -30.800 64.331 1.00 29.37 325 GLN A CA 1
ATOM 2603 C C . GLN A 1 324 ? -0.202 -31.877 63.482 1.00 29.39 325 GLN A C 1
ATOM 2604 O O . GLN A 1 324 ? 0.065 -32.976 63.980 1.00 31.85 325 GLN A O 1
ATOM 2610 N N . GLN A 1 325 ? 0.095 -31.551 62.216 1.00 29.73 326 GLN A N 1
ATOM 2611 C CA . GLN A 1 325 ? 0.789 -32.471 61.284 1.00 29.51 326 GLN A CA 1
ATOM 2612 C C . GLN A 1 325 ? 2.297 -32.413 61.478 1.00 28.74 326 GLN A C 1
ATOM 2613 O O . GLN A 1 325 ? 3.003 -33.347 61.075 1.00 29.04 326 GLN A O 1
ATOM 2619 N N . LEU A 1 326 ? 2.778 -31.301 62.053 1.00 27.01 327 LEU A N 1
ATOM 2620 C CA . LEU A 1 326 ? 4.187 -31.114 62.412 1.00 26.83 327 LEU A CA 1
ATOM 2621 C C . LEU A 1 326 ? 4.698 -32.179 63.382 1.00 29.85 327 LEU A C 1
ATOM 2622 O O . LEU A 1 326 ? 3.992 -32.570 64.331 1.00 31.40 327 LEU A O 1
ATOM 2627 N N . GLU A 1 327 ? 5.901 -32.680 63.124 1.00 30.96 328 GLU A N 1
ATOM 2628 C CA . GLU A 1 327 ? 6.542 -33.617 64.043 1.00 32.09 328 GLU A CA 1
ATOM 2629 C C . GLU A 1 327 ? 6.908 -32.873 65.330 1.00 32.32 328 GLU A C 1
ATOM 2630 O O . GLU A 1 327 ? 7.307 -31.705 65.255 1.00 29.44 328 GLU A O 1
ATOM 2636 N N . PRO A 1 328 ? 6.751 -33.536 66.515 1.00 34.45 329 PRO A N 1
ATOM 2637 C CA . PRO A 1 328 ? 6.985 -32.887 67.817 1.00 35.00 329 PRO A CA 1
ATOM 2638 C C . PRO A 1 328 ? 8.344 -32.210 67.914 1.00 35.40 329 PRO A C 1
ATOM 2639 O O . PRO A 1 328 ? 8.442 -31.140 68.498 1.00 35.51 329 PRO A O 1
ATOM 2643 N N . GLU A 1 329 ? 9.360 -32.814 67.299 1.00 36.66 330 GLU A N 1
ATOM 2644 C CA . GLU A 1 329 ? 10.712 -32.268 67.296 1.00 37.78 330 GLU A CA 1
ATOM 2645 C C . GLU A 1 329 ? 10.835 -30.997 66.420 1.00 36.39 330 GLU A C 1
ATOM 2646 O O . GLU A 1 329 ? 11.428 -29.997 66.854 1.00 35.82 330 GLU A O 1
ATOM 2652 N N . GLU A 1 330 ? 10.244 -31.028 65.221 1.00 35.02 331 GLU A N 1
ATOM 2653 C CA . GLU A 1 330 ? 10.206 -29.848 64.326 1.00 33.71 331 GLU A CA 1
ATOM 2654 C C . GLU A 1 330 ? 9.394 -28.755 64.977 1.00 30.52 331 GLU A C 1
ATOM 2655 O O . GLU A 1 330 ? 9.794 -27.595 64.964 1.00 29.56 331 GLU A O 1
ATOM 2661 N N . PHE A 1 331 ? 8.241 -29.144 65.537 1.00 26.53 332 PHE A N 1
ATOM 2662 C CA . PHE A 1 331 ? 7.318 -28.214 66.161 1.00 22.84 332 PHE A CA 1
ATOM 2663 C C . PHE A 1 331 ? 7.971 -27.411 67.291 1.00 22.17 332 PHE A C 1
ATOM 2664 O O . PHE A 1 331 ? 7.832 -26.176 67.330 1.00 19.03 332 PHE A O 1
ATOM 2672 N N . LEU A 1 332 ? 8.688 -28.123 68.179 1.00 19.75 333 LEU A N 1
ATOM 2673 C CA . LEU A 1 332 ? 9.439 -27.518 69.275 1.00 16.96 333 LEU A CA 1
ATOM 2674 C C . LEU A 1 332 ? 10.491 -26.516 68.761 1.00 20.15 333 LEU A C 1
ATOM 2675 O O . LEU A 1 332 ? 10.623 -25.404 69.313 1.00 20.67 333 LEU A O 1
ATOM 2680 N N . ALA A 1 333 ? 11.207 -26.905 67.699 1.00 19.82 334 ALA A N 1
ATOM 2681 C CA . ALA A 1 333 ? 12.207 -26.046 67.074 1.00 20.09 334 ALA A CA 1
ATOM 2682 C C . ALA A 1 333 ? 11.624 -24.696 66.629 1.00 21.84 334 ALA A C 1
ATOM 2683 O O . ALA A 1 333 ? 12.284 -23.682 66.787 1.00 21.53 334 ALA A O 1
ATOM 2685 N N . GLU A 1 334 ? 10.365 -24.700 66.152 1.00 25.54 335 GLU A N 1
ATOM 2686 C CA . GLU A 1 334 ? 9.629 -23.486 65.694 1.00 26.66 335 GLU A CA 1
ATOM 2687 C C . GLU A 1 334 ? 9.290 -22.553 66.851 1.00 26.22 335 GLU A C 1
ATOM 2688 O O . GLU A 1 334 ? 9.152 -21.310 66.677 1.00 25.90 335 GLU A O 1
ATOM 2694 N N . LEU A 1 335 ? 9.153 -23.166 68.022 1.00 22.18 336 LEU A N 1
ATOM 2695 C CA . LEU A 1 335 ? 8.724 -22.491 69.230 1.00 21.50 336 LEU A CA 1
ATOM 2696 C C . LEU A 1 335 ? 9.843 -21.855 70.007 1.00 20.35 336 LEU A C 1
ATOM 2697 O O . LEU A 1 335 ? 9.676 -20.759 70.521 1.00 24.04 336 LEU A O 1
ATOM 2702 N N . ILE A 1 336 ? 10.974 -22.538 70.092 1.00 17.23 337 ILE A N 1
ATOM 2703 C CA . ILE A 1 336 ? 12.131 -22.054 70.844 1.00 18.19 337 ILE A CA 1
ATOM 2704 C C . ILE A 1 336 ? 12.512 -20.567 70.560 1.00 19.25 337 ILE A C 1
ATOM 2705 O O . ILE A 1 336 ? 12.572 -19.790 71.517 1.00 20.79 337 ILE A O 1
ATOM 2710 N N . PRO A 1 337 ? 12.693 -20.152 69.270 1.00 19.47 338 PRO A N 1
ATOM 2711 C CA . PRO A 1 337 ? 13.081 -18.722 69.093 1.00 20.11 338 PRO A CA 1
ATOM 2712 C C . PRO A 1 337 ? 11.959 -17.772 69.448 1.00 17.95 338 PRO A C 1
ATOM 2713 O O . PRO A 1 337 ? 12.222 -16.632 69.826 1.00 18.59 338 PRO A O 1
ATOM 2717 N N . LEU A 1 338 ? 10.728 -18.274 69.385 1.00 16.48 339 LEU A N 1
ATOM 2718 C CA . LEU A 1 338 ? 9.550 -17.503 69.754 1.00 14.63 339 LEU A CA 1
ATOM 2719 C C . LEU A 1 338 ? 9.599 -17.197 71.231 1.00 11.52 339 LEU A C 1
ATOM 2720 O O . LEU A 1 338 ? 9.636 -16.028 71.618 1.00 13.61 339 LEU A O 1
ATOM 2725 N N . TRP A 1 339 ? 9.701 -18.244 72.034 1.00 9.82 340 TRP A N 1
ATOM 2726 C CA . TRP A 1 339 ? 9.920 -18.122 73.452 1.00 12.33 340 TRP A CA 1
ATOM 2727 C C . TRP A 1 339 ? 11.200 -17.297 73.798 1.00 13.42 340 TRP A C 1
ATOM 2728 O O . TRP A 1 339 ? 11.152 -16.394 74.644 1.00 14.76 340 TRP A O 1
ATOM 2739 N N . GLN A 1 340 ? 12.323 -17.604 73.143 1.00 14.27 341 GLN A N 1
ATOM 2740 C CA . GLN A 1 340 ? 13.544 -16.788 73.263 1.00 15.54 341 GLN A CA 1
ATOM 2741 C C . GLN A 1 340 ? 13.276 -15.307 73.010 1.00 14.22 341 GLN A C 1
ATOM 2742 O O . GLN A 1 340 ? 13.685 -14.481 73.816 1.00 16.48 341 GLN A O 1
ATOM 2748 N N . GLY A 1 341 ? 12.554 -14.998 71.921 1.00 7.97 342 GLY A N 1
ATOM 2749 C CA . GLY A 1 341 ? 12.183 -13.620 71.569 1.00 11.50 342 GLY A CA 1
ATOM 2750 C C . GLY A 1 341 ? 11.320 -12.872 72.588 1.00 14.70 342 GLY A C 1
ATOM 2751 O O . GLY A 1 341 ? 11.347 -11.614 72.630 1.00 14.36 342 GLY A O 1
ATOM 2752 N N . ALA A 1 342 ? 10.564 -13.633 73.401 1.00 11.57 343 ALA A N 1
ATOM 2753 C CA . ALA A 1 342 ? 9.701 -13.057 74.437 1.00 14.24 343 ALA A CA 1
ATOM 2754 C C . ALA A 1 342 ? 10.504 -12.704 75.683 1.00 17.22 343 ALA A C 1
ATOM 2755 O O . ALA A 1 342 ? 10.002 -11.991 76.570 1.00 18.47 343 ALA A O 1
ATOM 2757 N N . GLY A 1 343 ? 11.746 -13.192 75.741 1.00 15.67 344 GLY A N 1
ATOM 2758 C CA . GLY A 1 343 ? 12.629 -12.937 76.856 1.00 14.52 344 GLY A CA 1
ATOM 2759 C C . GLY A 1 343 ? 12.533 -14.000 77.918 1.00 16.81 344 GLY A C 1
ATOM 2760 O O . GLY A 1 343 ? 13.105 -13.834 79.022 1.00 18.27 344 GLY A O 1
ATOM 2761 N N . TYR A 1 344 ? 11.788 -15.077 77.608 1.00 16.12 345 TYR A N 1
ATOM 2762 C CA . TYR A 1 344 ? 11.626 -16.211 78.528 1.00 16.11 345 TYR A CA 1
ATOM 2763 C C . TYR A 1 344 ? 12.986 -16.889 78.782 1.00 17.36 345 TYR A C 1
ATOM 2764 O O . TYR A 1 344 ? 13.719 -17.227 77.834 1.00 17.67 345 TYR A O 1
ATOM 2773 N N . ALA A 1 345 ? 13.322 -17.047 80.055 1.00 14.47 346 ALA A N 1
ATOM 2774 C CA . ALA A 1 345 ? 14.580 -17.670 80.444 1.00 16.69 346 ALA A CA 1
ATOM 2775 C C . ALA A 1 345 ? 14.480 -19.195 80.458 1.00 17.29 346 ALA A C 1
ATOM 2776 O O . ALA A 1 345 ? 13.666 -19.779 81.210 1.00 18.30 346 ALA A O 1
ATOM 2778 N N . PHE A 1 346 ? 15.303 -19.826 79.621 1.00 15.38 347 PHE A N 1
ATOM 2779 C CA . PHE A 1 346 ? 15.449 -21.288 79.566 1.00 16.51 347 PHE A CA 1
ATOM 2780 C C . PHE A 1 346 ? 16.705 -21.664 78.797 1.00 17.07 347 PHE A C 1
ATOM 2781 O O . PHE A 1 346 ? 17.296 -20.837 78.088 1.00 12.62 347 PHE A O 1
ATOM 2789 N N . ASP A 1 347 ? 17.093 -22.925 78.906 1.00 21.69 348 ASP A N 1
ATOM 2790 C CA . ASP A 1 347 ? 18.218 -23.395 78.141 1.00 26.52 348 ASP A CA 1
ATOM 2791 C C . ASP A 1 347 ? 17.790 -24.537 77.267 1.00 28.98 348 ASP A C 1
ATOM 2792 O O . ASP A 1 347 ? 17.411 -25.595 77.772 1.00 31.14 348 ASP A O 1
ATOM 2797 N N . GLU A 1 348 ? 17.897 -24.323 75.953 1.00 32.23 349 GLU A N 1
ATOM 2798 C CA . GLU A 1 348 ? 17.479 -25.296 74.928 1.00 34.89 349 GLU A CA 1
ATOM 2799 C C . GLU A 1 348 ? 17.901 -26.718 75.214 1.00 36.32 349 GLU A C 1
ATOM 2800 O O . GLU A 1 348 ? 17.140 -27.642 74.948 1.00 37.73 349 GLU A O 1
ATOM 2806 N N . GLU A 1 349 ? 19.129 -26.870 75.721 1.00 37.82 350 GLU A N 1
ATOM 2807 C CA . GLU A 1 349 ? 19.762 -28.163 75.950 1.00 39.95 350 GLU A CA 1
ATOM 2808 C C . GLU A 1 349 ? 19.358 -28.717 77.307 1.00 39.46 350 GLU A C 1
ATOM 2809 O O . GLU A 1 349 ? 18.821 -29.821 77.390 1.00 40.16 350 GLU A O 1
ATOM 2815 N N . ARG A 1 350 ? 19.572 -27.915 78.353 1.00 39.51 351 ARG A N 1
ATOM 2816 C CA . ARG A 1 350 ? 19.377 -28.320 79.751 1.00 38.33 351 ARG A CA 1
ATOM 2817 C C . ARG A 1 350 ? 17.903 -28.596 80.044 1.00 36.06 351 ARG A C 1
ATOM 2818 O O . ARG A 1 350 ? 17.559 -29.655 80.595 1.00 34.81 351 ARG A O 1
ATOM 2826 N N . ASP A 1 351 ? 17.048 -27.654 79.614 1.00 32.85 352 ASP A N 1
ATOM 2827 C CA . ASP A 1 351 ? 15.608 -27.662 79.880 1.00 29.16 352 ASP A CA 1
ATOM 2828 C C . ASP A 1 351 ? 14.769 -28.441 78.863 1.00 27.41 352 ASP A C 1
ATOM 2829 O O . ASP A 1 351 ? 13.538 -28.407 78.944 1.00 27.08 352 ASP A O 1
ATOM 2834 N N . ARG A 1 352 ? 15.423 -29.162 77.944 1.00 24.40 353 ARG A N 1
ATOM 2835 C CA . ARG A 1 352 ? 14.732 -29.899 76.859 1.00 25.67 353 ARG A CA 1
ATOM 2836 C C . ARG A 1 352 ? 13.520 -30.774 77.262 1.00 20.74 353 ARG A C 1
ATOM 2837 O O . ARG A 1 352 ? 12.438 -30.557 76.691 1.00 20.75 353 ARG A O 1
ATOM 2845 N N . PRO A 1 353 ? 13.682 -31.733 78.235 1.00 15.65 354 PRO A N 1
ATOM 2846 C CA . PRO A 1 353 ? 12.576 -32.675 78.532 1.00 14.52 354 PRO A CA 1
ATOM 2847 C C . PRO A 1 353 ? 11.211 -32.031 78.816 1.00 12.31 354 PRO A C 1
ATOM 2848 O O . PRO A 1 353 ? 10.198 -32.498 78.267 1.00 11.42 354 PRO A O 1
ATOM 2852 N N . TRP A 1 354 ? 11.180 -30.967 79.623 1.00 9.69 355 TRP A N 1
ATOM 2853 C CA . TRP A 1 354 ? 9.908 -30.268 79.893 1.00 9.85 355 TRP A CA 1
ATOM 2854 C C . TRP A 1 354 ? 9.514 -29.294 78.780 1.00 11.69 355 TRP A C 1
ATOM 2855 O O . TRP A 1 354 ? 8.320 -29.020 78.588 1.00 13.60 355 TRP A O 1
ATOM 2866 N N . LEU A 1 355 ? 10.509 -28.772 78.061 1.00 12.86 356 LEU A N 1
ATOM 2867 C CA . LEU A 1 355 ? 10.278 -27.899 76.900 1.00 12.63 356 LEU A CA 1
ATOM 2868 C C . LEU A 1 355 ? 9.492 -28.653 75.858 1.00 13.80 356 LEU A C 1
ATOM 2869 O O . LEU A 1 355 ? 8.539 -28.128 75.295 1.00 11.49 356 LEU A O 1
ATOM 2874 N N . PHE A 1 356 ? 9.907 -29.899 75.637 1.00 16.13 357 PHE A N 1
ATOM 2875 C CA . PHE A 1 356 ? 9.257 -30.827 74.743 1.00 18.01 357 PHE A CA 1
ATOM 2876 C C . PHE A 1 356 ? 7.843 -31.072 75.268 1.00 20.11 357 PHE A C 1
ATOM 2877 O O . PHE A 1 356 ? 6.868 -30.792 74.553 1.00 21.44 357 PHE A O 1
ATOM 2885 N N . ASP A 1 357 ? 7.731 -31.508 76.537 1.00 17.79 358 ASP A N 1
ATOM 2886 C CA . ASP A 1 357 ? 6.426 -31.698 77.205 1.00 16.92 358 ASP A CA 1
ATOM 2887 C C . ASP A 1 357 ? 5.520 -30.474 77.012 1.00 15.04 358 ASP A C 1
ATOM 2888 O O . ASP A 1 357 ? 4.347 -30.624 76.681 1.00 11.79 358 ASP A O 1
ATOM 2893 N N . LEU A 1 358 ? 6.102 -29.272 77.127 1.00 15.66 359 LEU A N 1
ATOM 2894 C CA . LEU A 1 358 ? 5.364 -28.029 76.852 1.00 15.98 359 LEU A CA 1
ATOM 2895 C C . LEU A 1 358 ? 4.870 -27.937 75.400 1.00 14.13 359 LEU A C 1
ATOM 2896 O O . LEU A 1 358 ? 3.696 -27.627 75.180 1.00 16.59 359 LEU A O 1
ATOM 2901 N N . ALA A 1 359 ? 5.730 -28.281 74.444 1.00 11.69 360 ALA A N 1
ATOM 2902 C CA . ALA A 1 359 ? 5.326 -28.378 73.042 1.00 12.72 360 ALA A CA 1
ATOM 2903 C C . ALA A 1 359 ? 4.176 -29.370 72.854 1.00 11.63 360 ALA A C 1
ATOM 2904 O O . ALA A 1 359 ? 3.149 -29.007 72.275 1.00 12.66 360 ALA A O 1
ATOM 2906 N N . GLN A 1 360 ? 4.348 -30.591 73.375 1.00 15.30 361 GLN A N 1
ATOM 2907 C CA . GLN A 1 360 ? 3.321 -31.660 73.360 1.00 17.19 361 GLN A CA 1
ATOM 2908 C C . GLN A 1 360 ? 1.978 -31.119 73.851 1.00 17.62 361 GLN A C 1
ATOM 2909 O O . GLN A 1 360 ? 0.959 -31.286 73.168 1.00 18.68 361 GLN A O 1
ATOM 2915 N N . LEU A 1 361 ? 2.017 -30.402 74.980 1.00 18.60 362 LEU A N 1
ATOM 2916 C CA . LEU A 1 361 ? 0.840 -29.777 75.591 1.00 21.10 362 LEU A CA 1
ATOM 2917 C C . LEU A 1 361 ? 0.219 -28.651 74.742 1.00 22.86 362 LEU A C 1
ATOM 2918 O O . LEU A 1 361 ? -0.993 -28.650 74.498 1.00 24.95 362 LEU A O 1
ATOM 2923 N N . LEU A 1 362 ? 1.036 -27.694 74.326 1.00 20.77 363 LEU A N 1
ATOM 2924 C CA . LEU A 1 362 ? 0.523 -26.559 73.592 1.00 22.66 363 LEU A CA 1
ATOM 2925 C C . LEU A 1 362 ? 0.062 -26.836 72.141 1.00 25.57 363 LEU A C 1
ATOM 2926 O O . LEU A 1 362 ? -0.851 -26.156 71.645 1.00 26.22 363 LEU A O 1
ATOM 2931 N N . GLN A 1 363 ? 0.641 -27.850 71.497 1.00 26.76 364 GLN A N 1
ATOM 2932 C CA . GLN A 1 363 ? 0.325 -28.181 70.077 1.00 27.54 364 GLN A CA 1
ATOM 2933 C C . GLN A 1 363 ? -1.189 -28.214 69.665 1.00 25.33 364 GLN A C 1
ATOM 2934 O O . GLN A 1 363 ? -1.578 -27.434 68.802 1.00 25.81 364 GLN A O 1
ATOM 2940 N N . PRO A 1 364 ? -2.030 -29.094 70.291 1.00 24.39 365 PRO A N 1
ATOM 2941 C CA . PRO A 1 364 ? -3.446 -29.296 69.853 1.00 24.83 365 PRO A CA 1
ATOM 2942 C C . PRO A 1 364 ? -4.372 -28.065 69.718 1.00 24.85 365 PRO A C 1
ATOM 2943 O O . PRO A 1 364 ? -5.414 -28.157 69.025 1.00 24.39 365 PRO A O 1
ATOM 2947 N N . GLY A 1 365 ? -4.009 -26.947 70.360 1.00 23.65 366 GLY A N 1
ATOM 2948 C CA . GLY A 1 365 ? -4.874 -25.761 70.399 1.00 23.20 366 GLY A CA 1
ATOM 2949 C C . GLY A 1 365 ? -4.243 -24.431 70.039 1.00 23.13 366 GLY A C 1
ATOM 2950 O O . GLY A 1 365 ? -4.655 -23.382 70.559 1.00 23.60 366 GLY A O 1
ATOM 2951 N N . LEU A 1 366 ? -3.237 -24.470 69.171 1.00 20.77 367 LEU A N 1
ATOM 2952 C CA . LEU A 1 366 ? -2.638 -23.260 68.651 1.00 20.31 367 LEU A CA 1
ATOM 2953 C C . LEU A 1 366 ? -3.185 -22.986 67.246 1.00 21.37 367 LEU A C 1
ATOM 2954 O O . LEU A 1 366 ? -3.193 -23.897 66.385 1.00 23.16 367 LEU A O 1
ATOM 2959 N N . ASN A 1 367 ? -3.692 -21.762 67.038 1.00 19.26 368 ASN A N 1
ATOM 2960 C CA . ASN A 1 367 ? -4.084 -21.261 65.706 1.00 18.88 368 ASN A CA 1
ATOM 2961 C C . ASN A 1 367 ? -2.907 -20.676 64.896 1.00 19.02 368 ASN A C 1
ATOM 2962 O O . ASN A 1 367 ? -2.952 -20.626 63.667 1.00 21.76 368 ASN A O 1
ATOM 2967 N N . THR A 1 368 ? -1.937 -20.110 65.600 1.00 15.56 369 THR A N 1
ATOM 2968 C CA . THR A 1 368 ? -0.723 -19.640 65.015 1.00 15.58 369 THR A CA 1
ATOM 2969 C C . THR A 1 368 ? 0.385 -20.143 65.924 1.00 18.40 369 THR A C 1
ATOM 2970 O O . THR A 1 368 ? 0.138 -20.455 67.128 1.00 18.98 369 THR A O 1
ATOM 2974 N N . LEU A 1 369 ? 1.599 -20.247 65.357 1.00 17.32 370 LEU A N 1
ATOM 2975 C CA . LEU A 1 369 ? 2.797 -20.563 66.123 1.00 13.02 370 LEU A CA 1
ATOM 2976 C C . LEU A 1 369 ? 3.044 -19.495 67.199 1.00 12.55 370 LEU A C 1
ATOM 2977 O O . LEU A 1 369 ? 3.389 -19.851 68.298 1.00 14.32 370 LEU A O 1
ATOM 2982 N N . ARG A 1 370 ? 2.785 -18.210 66.901 1.00 11.78 371 ARG A N 1
ATOM 2983 C CA . ARG A 1 370 ? 2.934 -17.109 67.882 1.00 13.89 371 ARG A CA 1
ATOM 2984 C C . ARG A 1 370 ? 2.146 -17.298 69.155 1.00 15.09 371 ARG A C 1
ATOM 2985 O O . ARG A 1 370 ? 2.522 -16.771 70.199 1.00 18.82 371 ARG A O 1
ATOM 2993 N N . GLU A 1 371 ? 1.046 -18.045 69.092 1.00 18.93 372 GLU A N 1
ATOM 2994 C CA . GLU A 1 371 ? 0.214 -18.297 70.301 1.00 17.55 372 GLU A CA 1
ATOM 2995 C C . GLU A 1 371 ? 0.968 -19.022 71.437 1.00 15.66 372 GLU A C 1
ATOM 2996 O O . GLU A 1 371 ? 0.536 -18.991 72.593 1.00 18.34 372 GLU A O 1
ATOM 3002 N N . ALA A 1 372 ? 2.112 -19.617 71.130 1.00 13.39 373 ALA A N 1
ATOM 3003 C CA . ALA A 1 372 ? 2.895 -20.305 72.155 1.00 16.94 373 ALA A CA 1
ATOM 3004 C C . ALA A 1 372 ? 3.574 -19.342 73.160 1.00 16.47 373 ALA A C 1
ATOM 3005 O O . ALA A 1 372 ? 4.039 -19.765 74.222 1.00 16.02 373 ALA A O 1
ATOM 3007 N N . ILE A 1 373 ? 3.606 -18.056 72.819 1.00 15.12 374 ILE A N 1
ATOM 3008 C CA . ILE A 1 373 ? 4.190 -17.039 73.666 1.00 16.74 374 ILE A CA 1
ATOM 3009 C C . ILE A 1 373 ? 3.296 -16.832 74.896 1.00 17.83 374 ILE A C 1
ATOM 3010 O O . ILE A 1 373 ? 3.670 -17.223 76.002 1.00 19.76 374 ILE A O 1
ATOM 3015 N N . ASP A 1 374 ? 2.090 -16.324 74.683 1.00 18.07 375 ASP A N 1
ATOM 3016 C CA . ASP A 1 374 ? 1.149 -16.079 75.762 1.00 18.49 375 ASP A CA 1
ATOM 3017 C C . ASP A 1 374 ? 0.725 -17.370 76.422 1.00 17.21 375 ASP A C 1
ATOM 3018 O O . ASP A 1 374 ? 0.609 -17.413 77.619 1.00 16.60 375 ASP A O 1
ATOM 3023 N N . GLN A 1 375 ? 0.600 -18.442 75.646 1.00 18.34 376 GLN A N 1
ATOM 3024 C CA . GLN A 1 375 ? 0.192 -19.746 76.183 1.00 20.14 376 GLN A CA 1
ATOM 3025 C C . GLN A 1 375 ? 1.292 -20.450 76.945 1.00 22.19 376 GLN A C 1
ATOM 3026 O O . GLN A 1 375 ? 1.012 -21.404 77.726 1.00 22.35 376 GLN A O 1
ATOM 3032 N N . GLY A 1 376 ? 2.524 -19.959 76.764 1.00 20.52 377 GLY A N 1
ATOM 3033 C CA . GLY A 1 376 ? 3.676 -20.485 77.499 1.00 21.27 377 GLY A CA 1
ATOM 3034 C C . GLY A 1 376 ? 4.032 -19.674 78.722 1.00 21.32 377 GLY A C 1
ATOM 3035 O O . GLY A 1 376 ? 4.746 -20.168 79.584 1.00 22.64 377 GLY A O 1
ATOM 3036 N N . ALA A 1 377 ? 3.493 -18.445 78.814 1.00 22.60 378 ALA A N 1
ATOM 3037 C CA . ALA A 1 377 ? 3.822 -17.472 79.891 1.00 21.95 378 ALA A CA 1
ATOM 3038 C C . ALA A 1 377 ? 3.850 -18.082 81.275 1.00 21.88 378 ALA A C 1
ATOM 3039 O O . ALA A 1 377 ? 4.822 -17.905 82.008 1.00 22.89 378 ALA A O 1
ATOM 3041 N N . VAL A 1 378 ? 2.817 -18.865 81.589 1.00 22.00 379 VAL A N 1
ATOM 3042 C CA . VAL A 1 378 ? 2.667 -19.517 82.907 1.00 22.81 379 VAL A CA 1
ATOM 3043 C C . VAL A 1 378 ? 3.798 -20.548 83.217 1.00 22.21 379 VAL A C 1
ATOM 3044 O O . VAL A 1 378 ? 4.049 -20.869 84.379 1.00 22.13 379 VAL A O 1
ATOM 3048 N N . PHE A 1 379 ? 4.512 -20.998 82.180 1.00 21.17 380 PHE A N 1
ATOM 3049 C CA . PHE A 1 379 ? 5.588 -21.998 82.339 1.00 18.35 380 PHE A CA 1
ATOM 3050 C C . PHE A 1 379 ? 6.985 -21.370 82.299 1.00 19.48 380 PHE A C 1
ATOM 3051 O O . PHE A 1 379 ? 7.972 -22.019 82.658 1.00 20.45 380 PHE A O 1
ATOM 3059 N N . PHE A 1 380 ? 7.053 -20.101 81.895 1.00 19.60 381 PHE A N 1
ATOM 3060 C CA . PHE A 1 380 ? 8.325 -19.390 81.805 1.00 20.78 381 PHE A CA 1
ATOM 3061 C C . PHE A 1 380 ? 8.471 -18.231 82.760 1.00 22.11 381 PHE A C 1
ATOM 3062 O O . PHE A 1 380 ? 9.597 -17.899 83.138 1.00 24.97 381 PHE A O 1
ATOM 3070 N N . ILE A 1 381 ? 7.361 -17.562 83.076 1.00 22.99 382 ILE A N 1
ATOM 3071 C CA . ILE A 1 381 ? 7.358 -16.511 84.096 1.00 24.36 382 ILE A CA 1
ATOM 3072 C C . ILE A 1 381 ? 7.213 -17.208 85.465 1.00 23.77 382 ILE A C 1
ATOM 3073 O O . ILE A 1 381 ? 6.203 -17.905 85.687 1.00 25.40 382 ILE A O 1
ATOM 3078 N N . PRO A 1 382 ? 8.223 -17.033 86.375 1.00 22.24 383 PRO A N 1
ATOM 3079 C CA . PRO A 1 382 ? 8.276 -17.770 87.669 1.00 19.61 383 PRO A CA 1
ATOM 3080 C C . PRO A 1 382 ? 7.078 -17.530 88.551 1.00 20.49 383 PRO A C 1
ATOM 3081 O O . PRO A 1 382 ? 6.397 -18.505 88.973 1.00 18.49 383 PRO A O 1
ATOM 3085 N N . SER A 1 383 ? 6.785 -16.249 88.788 1.00 21.93 384 SER A N 1
ATOM 3086 C CA . SER A 1 383 ? 5.673 -15.848 89.672 1.00 23.74 384 SER A CA 1
ATOM 3087 C C . SER A 1 383 ? 4.335 -15.842 88.934 1.00 22.76 384 SER A C 1
ATOM 3088 O O . SER A 1 383 ? 4.260 -15.526 87.752 1.00 23.31 384 SER A O 1
ATOM 3091 N N . VAL A 1 384 ? 3.298 -16.257 89.639 1.00 22.71 385 VAL A N 1
ATOM 3092 C CA . VAL A 1 384 ? 1.938 -16.203 89.131 1.00 23.29 385 VAL A CA 1
ATOM 3093 C C . VAL A 1 384 ? 1.163 -15.176 89.924 1.00 23.30 385 VAL A C 1
ATOM 3094 O O . VAL A 1 384 ? 1.243 -15.133 91.154 1.00 23.28 385 VAL A O 1
ATOM 3098 N N . THR A 1 385 ? 0.471 -14.302 89.210 1.00 23.66 386 THR A N 1
ATOM 3099 C CA . THR A 1 385 ? -0.459 -13.386 89.842 1.00 23.48 386 THR A CA 1
ATOM 3100 C C . THR A 1 385 ? -1.827 -14.033 89.701 1.00 22.62 386 THR A C 1
ATOM 3101 O O . THR A 1 385 ? -2.151 -14.587 88.641 1.00 22.67 386 THR A O 1
ATOM 3105 N N . PHE A 1 386 ? -2.619 -13.977 90.766 1.00 21.42 387 PHE A N 1
ATOM 3106 C CA . PHE A 1 386 ? -3.932 -14.618 90.765 1.00 21.45 387 PHE A CA 1
ATOM 3107 C C . PHE A 1 386 ? -5.021 -13.680 90.255 1.00 21.68 387 PHE A C 1
ATOM 3108 O O . PHE A 1 386 ? -5.115 -12.520 90.687 1.00 20.19 387 PHE A O 1
ATOM 3116 N N . ASP A 1 387 ? -5.838 -14.189 89.334 1.00 23.27 388 ASP A N 1
ATOM 3117 C CA . ASP A 1 387 ? -6.993 -13.439 88.841 1.00 25.26 388 ASP A CA 1
ATOM 3118 C C . ASP A 1 387 ? -8.144 -13.438 89.861 1.00 24.27 388 ASP A C 1
ATOM 3119 O O . ASP A 1 387 ? -8.145 -14.231 90.795 1.00 24.60 388 ASP A O 1
ATOM 3124 N N . SER A 1 388 ? -9.117 -12.559 89.645 1.00 24.92 389 SER A N 1
ATOM 3125 C CA . SER A 1 388 ? -10.297 -12.386 90.508 1.00 26.05 389 SER A CA 1
ATOM 3126 C C . SER A 1 388 ? -10.991 -13.678 90.982 1.00 26.84 389 SER A C 1
ATOM 3127 O O . SER A 1 388 ? -11.572 -13.702 92.077 1.00 27.38 389 SER A O 1
ATOM 3130 N N . GLU A 1 389 ? -10.909 -14.733 90.161 1.00 26.24 390 GLU A N 1
ATOM 3131 C CA . GLU A 1 389 ? -11.491 -16.052 90.462 1.00 24.83 390 GLU A CA 1
ATOM 3132 C C . GLU A 1 389 ? -10.569 -16.939 91.249 1.00 24.73 390 GLU A C 1
ATOM 3133 O O . GLU A 1 389 ? -11.032 -17.746 92.069 1.00 24.46 390 GLU A O 1
ATOM 3139 N N . ALA A 1 390 ? -9.272 -16.839 90.953 1.00 24.81 391 ALA A N 1
ATOM 3140 C CA . ALA A 1 390 ? -8.238 -17.589 91.657 1.00 24.64 391 ALA A CA 1
ATOM 3141 C C . ALA A 1 390 ? -8.131 -17.096 93.087 1.00 25.41 391 ALA A C 1
ATOM 3142 O O . ALA A 1 390 ? -8.062 -17.905 94.029 1.00 27.04 391 ALA A O 1
ATOM 3144 N N . MET A 1 391 ? -8.191 -15.768 93.237 1.00 24.94 392 MET A N 1
ATOM 3145 C CA . MET A 1 391 ? -8.115 -15.098 94.518 1.00 25.24 392 MET A CA 1
ATOM 3146 C C . MET A 1 391 ? -9.297 -15.477 95.413 1.00 25.51 392 MET A C 1
ATOM 3147 O O . MET A 1 391 ? -9.139 -15.631 96.629 1.00 26.80 392 MET A O 1
ATOM 3152 N N . ALA A 1 392 ? -10.471 -15.637 94.805 1.00 25.44 393 ALA A N 1
ATOM 3153 C CA . ALA A 1 392 ? -11.686 -16.022 95.537 1.00 25.72 393 ALA A CA 1
ATOM 3154 C C . ALA A 1 392 ? -11.707 -17.518 95.825 1.00 24.46 393 ALA A C 1
ATOM 3155 O O . ALA A 1 392 ? -12.309 -17.942 96.819 1.00 26.24 393 ALA A O 1
ATOM 3157 N N . GLN A 1 393 ? -11.065 -18.307 94.948 1.00 21.89 394 GLN A N 1
ATOM 3158 C CA . GLN A 1 393 ? -10.903 -19.761 95.146 1.00 20.95 394 GLN A CA 1
ATOM 3159 C C . GLN A 1 393 ? -10.012 -20.028 96.353 1.00 20.22 394 GLN A C 1
ATOM 3160 O O . GLN A 1 393 ? -10.384 -20.780 97.231 1.00 19.85 394 GLN A O 1
ATOM 3166 N N . LEU A 1 394 ? -8.838 -19.396 96.385 1.00 19.71 395 LEU A N 1
ATOM 3167 C CA . LEU A 1 394 ? -7.930 -19.498 97.528 1.00 18.99 395 LEU A CA 1
ATOM 3168 C C . LEU A 1 394 ? -8.525 -18.887 98.791 1.00 20.15 395 LEU A C 1
ATOM 3169 O O . LEU A 1 394 ? -8.127 -19.239 99.894 1.00 24.83 395 LEU A O 1
ATOM 3174 N N . GLY A 1 395 ? -9.499 -17.993 98.622 1.00 20.00 396 GLY A N 1
ATOM 3175 C CA . GLY A 1 395 ? -10.246 -17.432 99.741 1.00 19.40 396 GLY A CA 1
ATOM 3176 C C . GLY A 1 395 ? -11.265 -18.392 100.334 1.00 20.02 396 GLY A C 1
ATOM 3177 O O . GLY A 1 395 ? -11.896 -18.074 101.352 1.00 21.37 396 GLY A O 1
ATOM 3178 N N . GLN A 1 396 ? -11.460 -19.549 99.694 1.00 20.12 397 GLN A N 1
ATOM 3179 C CA . GLN A 1 396 ? -12.377 -20.569 100.202 1.00 20.85 397 GLN A CA 1
ATOM 3180 C C . GLN A 1 396 ? -11.834 -21.127 101.521 1.00 21.93 397 GLN A C 1
ATOM 3181 O O . GLN A 1 396 ? -10.617 -21.279 101.666 1.00 24.16 397 GLN A O 1
ATOM 3187 N N . PRO A 1 397 ? -12.725 -21.382 102.508 1.00 23.60 398 PRO A N 1
ATOM 3188 C CA . PRO A 1 397 ? -12.318 -21.901 103.844 1.00 23.44 398 PRO A CA 1
ATOM 3189 C C . PRO A 1 397 ? -11.316 -23.078 103.895 1.00 23.20 398 PRO A C 1
ATOM 3190 O O . PRO A 1 397 ? -10.489 -23.115 104.799 1.00 23.57 398 PRO A O 1
ATOM 3194 N N . GLN A 1 398 ? -11.393 -24.025 102.963 1.00 23.00 399 GLN A N 1
ATOM 3195 C CA . GLN A 1 398 ? -10.519 -25.209 103.038 1.00 21.90 399 GLN A CA 1
ATOM 3196 C C . GLN A 1 398 ? -9.298 -25.155 102.136 1.00 20.79 399 GLN A C 1
ATOM 3197 O O . GLN A 1 398 ? -8.480 -26.092 102.109 1.00 20.54 399 GLN A O 1
ATOM 3203 N N . SER A 1 399 ? -9.117 -24.024 101.471 1.00 20.72 400 SER A N 1
ATOM 3204 C CA . SER A 1 399 ? -8.005 -23.878 100.554 1.00 21.11 400 SER A CA 1
ATOM 3205 C C . SER A 1 399 ? -6.641 -24.097 101.225 1.00 21.56 400 SER A C 1
ATOM 3206 O O . SER A 1 399 ? -5.825 -24.895 100.710 1.00 23.59 400 SER A O 1
ATOM 3209 N N . ALA A 1 400 ? -6.434 -23.480 102.398 1.00 15.86 401 ALA A N 1
ATOM 3210 C CA . ALA A 1 400 ? -5.166 -23.622 103.124 1.00 14.52 401 ALA A CA 1
ATOM 3211 C C . ALA A 1 400 ? -4.874 -25.083 103.420 1.00 16.35 401 ALA A C 1
ATOM 3212 O O . ALA A 1 400 ? -3.770 -25.531 103.226 1.00 19.02 401 ALA A O 1
ATOM 3214 N N . THR A 1 401 ? -5.896 -25.835 103.822 1.00 19.30 402 THR A N 1
ATOM 3215 C CA . THR A 1 401 ? -5.733 -27.242 104.180 1.00 19.31 402 THR A CA 1
ATOM 3216 C C . THR A 1 401 ? -5.305 -28.052 102.960 1.00 23.11 402 THR A C 1
ATOM 3217 O O . THR A 1 401 ? -4.422 -28.902 103.067 1.00 25.13 402 THR A O 1
ATOM 3221 N N . ILE A 1 402 ? -5.895 -27.740 101.805 1.00 24.87 403 ILE A N 1
ATOM 3222 C CA . ILE A 1 402 ? -5.621 -28.466 100.559 1.00 25.61 403 ILE A CA 1
ATOM 3223 C C . ILE A 1 402 ? -4.169 -28.272 100.164 1.00 26.36 403 ILE A C 1
ATOM 3224 O O . ILE A 1 402 ? -3.406 -29.245 100.083 1.00 29.15 403 ILE A O 1
ATOM 3229 N N . LEU A 1 403 ? -3.799 -27.011 99.962 1.00 23.15 404 LEU A N 1
ATOM 3230 C CA . LEU A 1 403 ? -2.455 -26.609 99.584 1.00 21.17 404 LEU A CA 1
ATOM 3231 C C . LEU A 1 403 ? -1.319 -27.150 100.500 1.00 21.72 404 LEU A C 1
ATOM 3232 O O . LEU A 1 403 ? -0.323 -27.695 99.993 1.00 20.72 404 LEU A O 1
ATOM 3237 N N . ALA A 1 404 ? -1.494 -27.013 101.825 1.00 18.43 405 ALA A N 1
ATOM 3238 C CA . ALA A 1 404 ? -0.523 -27.509 102.814 1.00 19.35 405 ALA A CA 1
ATOM 3239 C C . ALA A 1 404 ? -0.348 -29.014 102.710 1.00 19.69 405 ALA A C 1
ATOM 3240 O O . ALA A 1 404 ? 0.760 -29.517 102.911 1.00 19.43 405 ALA A O 1
ATOM 3242 N N . TYR A 1 405 ? -1.421 -29.732 102.368 1.00 18.42 406 TYR A N 1
ATOM 3243 C CA . TYR A 1 405 ? -1.302 -31.171 102.164 1.00 18.53 406 TYR A CA 1
ATOM 3244 C C . TYR A 1 405 ? -0.450 -31.459 100.929 1.00 17.44 406 TYR A C 1
ATOM 3245 O O . TYR A 1 405 ? 0.463 -32.293 100.978 1.00 20.42 406 TYR A O 1
ATOM 3254 N N . LEU A 1 406 ? -0.738 -30.739 99.849 1.00 17.53 407 LEU A N 1
ATOM 3255 C CA . LEU A 1 406 ? -0.076 -30.931 98.581 1.00 17.40 407 LEU A CA 1
ATOM 3256 C C . LEU A 1 406 ? 1.416 -30.668 98.715 1.00 19.41 407 LEU A C 1
ATOM 3257 O O . LEU A 1 406 ? 2.241 -31.534 98.374 1.00 23.77 407 LEU A O 1
ATOM 3262 N N . LEU A 1 407 ? 1.739 -29.538 99.340 1.00 18.82 408 LEU A N 1
ATOM 3263 C CA . LEU A 1 407 ? 3.100 -29.062 99.542 1.00 19.68 408 LEU A CA 1
ATOM 3264 C C . LEU A 1 407 ? 3.963 -30.024 100.370 1.00 22.13 408 LEU A C 1
ATOM 3265 O O . LEU A 1 407 ? 5.156 -30.213 100.084 1.00 22.68 408 LEU A O 1
ATOM 3270 N N . GLU A 1 408 ? 3.341 -30.622 101.385 1.00 20.47 409 GLU A N 1
ATOM 3271 C CA . GLU A 1 408 ? 3.990 -31.561 102.289 1.00 23.99 409 GLU A CA 1
ATOM 3272 C C . GLU A 1 408 ? 4.217 -32.929 101.662 1.00 22.05 409 GLU A C 1
ATOM 3273 O O . GLU A 1 408 ? 5.089 -33.699 102.134 1.00 18.07 409 GLU A O 1
ATOM 3279 N N . HIS A 1 409 ? 3.423 -33.255 100.634 1.00 20.73 410 HIS A N 1
ATOM 3280 C CA . HIS A 1 409 ? 3.503 -34.581 100.036 1.00 21.35 410 HIS A CA 1
ATOM 3281 C C . HIS A 1 409 ? 4.009 -34.655 98.592 1.00 22.71 410 HIS A C 1
ATOM 3282 O O . HIS A 1 409 ? 3.916 -35.723 97.957 1.00 25.90 410 HIS A O 1
ATOM 3289 N N . LEU A 1 410 ? 4.563 -33.546 98.087 1.00 20.14 411 LEU A N 1
ATOM 3290 C CA . LEU A 1 410 ? 5.159 -33.524 96.754 1.00 19.80 411 LEU A CA 1
ATOM 3291 C C . LEU A 1 410 ? 6.386 -34.387 96.754 1.00 18.29 411 LEU A C 1
ATOM 3292 O O . LEU A 1 410 ? 7.197 -34.267 97.671 1.00 17.65 411 LEU A O 1
ATOM 3297 N N . PRO A 1 411 ? 6.504 -35.297 95.762 1.00 17.52 412 PRO A N 1
ATOM 3298 C CA . PRO A 1 411 ? 7.700 -36.127 95.594 1.00 17.53 412 PRO A CA 1
ATOM 3299 C C . PRO A 1 411 ? 8.921 -35.299 95.223 1.00 20.13 412 PRO A C 1
ATOM 3300 O O . PRO A 1 411 ? 8.796 -34.270 94.529 1.00 20.82 412 PRO A O 1
ATOM 3304 N N . ALA A 1 412 ? 10.082 -35.729 95.722 1.00 21.14 413 ALA A N 1
ATOM 3305 C CA . ALA A 1 412 ? 11.353 -35.085 95.436 1.00 22.53 413 ALA A CA 1
ATOM 3306 C C . ALA A 1 412 ? 11.782 -35.386 94.006 1.00 24.37 413 ALA A C 1
ATOM 3307 O O . ALA A 1 412 ? 12.303 -34.496 93.331 1.00 26.86 413 ALA A O 1
ATOM 3309 N N . GLU A 1 413 ? 11.518 -36.628 93.550 1.00 25.81 414 GLU A N 1
ATOM 3310 C CA . GLU A 1 413 ? 11.899 -37.144 92.197 1.00 26.32 414 GLU A CA 1
ATOM 3311 C C . GLU A 1 413 ? 11.336 -36.276 91.062 1.00 25.12 414 GLU A C 1
ATOM 3312 O O . GLU A 1 413 ? 10.180 -35.853 91.144 1.00 26.02 414 GLU A O 1
ATOM 3318 N N . PRO A 1 414 ? 12.165 -35.986 90.021 1.00 24.64 415 PRO A N 1
ATOM 3319 C CA . PRO A 1 414 ? 11.795 -35.009 88.966 1.00 22.81 415 PRO A CA 1
ATOM 3320 C C . PRO A 1 414 ? 10.525 -35.309 88.158 1.00 21.47 415 PRO A C 1
ATOM 3321 O O . PRO A 1 414 ? 9.811 -34.366 87.786 1.00 23.68 415 PRO A O 1
ATOM 3325 N N . ALA A 1 415 ? 10.244 -36.588 87.888 1.00 18.04 416 ALA A N 1
ATOM 3326 C CA . ALA A 1 415 ? 9.062 -36.965 87.086 1.00 15.48 416 ALA A CA 1
ATOM 3327 C C . ALA A 1 415 ? 7.841 -37.245 87.955 1.00 13.33 416 ALA A C 1
ATOM 3328 O O . ALA A 1 415 ? 7.876 -38.126 88.824 1.00 13.02 416 ALA A O 1
ATOM 3330 N N . LEU A 1 416 ? 6.768 -36.491 87.723 1.00 11.10 417 LEU A N 1
ATOM 3331 C CA . LEU A 1 416 ? 5.490 -36.717 88.416 1.00 12.20 417 LEU A CA 1
ATOM 3332 C C . LEU A 1 416 ? 4.554 -37.520 87.529 1.00 15.04 417 LEU A C 1
ATOM 3333 O O . LEU A 1 416 ? 4.079 -37.014 86.514 1.00 15.00 417 LEU A O 1
ATOM 3338 N N . THR A 1 417 ? 4.303 -38.775 87.912 1.00 19.06 418 THR A N 1
ATOM 3339 C CA . THR A 1 417 ? 3.359 -39.655 87.179 1.00 22.14 418 THR A CA 1
ATOM 3340 C C . THR A 1 417 ? 1.927 -39.123 87.284 1.00 24.45 418 THR A C 1
ATOM 3341 O O . THR A 1 417 ? 1.609 -38.354 88.210 1.00 27.52 418 THR A O 1
ATOM 3345 N N . VAL A 1 418 ? 1.067 -39.496 86.339 1.00 23.58 419 VAL A N 1
ATOM 3346 C CA . VAL A 1 418 ? -0.354 -39.149 86.464 1.00 23.59 419 VAL A CA 1
ATOM 3347 C C . VAL A 1 418 ? -0.953 -39.900 87.694 1.00 24.54 419 VAL A C 1
ATOM 3348 O O . VAL A 1 418 ? -1.778 -39.344 88.407 1.00 24.36 419 VAL A O 1
ATOM 3352 N N . ALA A 1 419 ? -0.474 -41.124 87.962 1.00 26.10 420 ALA A N 1
ATOM 3353 C CA . ALA A 1 419 ? -0.876 -41.890 89.160 1.00 26.95 420 ALA A CA 1
ATOM 3354 C C . ALA A 1 419 ? -0.555 -41.105 90.444 1.00 26.72 420 ALA A C 1
ATOM 3355 O O . ALA A 1 419 ? -1.467 -40.758 91.179 1.00 27.31 420 ALA A O 1
ATOM 3357 N N . MET A 1 420 ? 0.721 -40.753 90.648 1.00 28.29 421 MET A N 1
ATOM 3358 C CA . MET A 1 420 ? 1.163 -39.970 91.815 1.00 29.98 421 MET A CA 1
ATOM 3359 C C . MET A 1 420 ? 0.372 -38.661 91.979 1.00 28.08 421 MET A C 1
ATOM 3360 O O . MET A 1 420 ? 0.010 -38.313 93.094 1.00 27.79 421 MET A O 1
ATOM 3365 N N . GLY A 1 421 ? 0.095 -37.982 90.857 1.00 26.89 422 GLY A N 1
ATOM 3366 C CA . GLY A 1 421 ? -0.717 -36.757 90.812 1.00 25.50 422 GLY A CA 1
ATOM 3367 C C . GLY A 1 421 ? -2.173 -36.925 91.236 1.00 26.67 422 GLY A C 1
ATOM 3368 O O . GLY A 1 421 ? -2.687 -36.107 92.001 1.00 25.99 422 GLY A O 1
ATOM 3369 N N . GLN A 1 422 ? -2.842 -37.973 90.737 1.00 27.89 423 GLN A N 1
ATOM 3370 C CA . GLN A 1 422 ? -4.238 -38.274 91.137 1.00 29.91 423 GLN A CA 1
ATOM 3371 C C . GLN A 1 422 ? -4.320 -38.687 92.620 1.00 30.04 423 GLN A C 1
ATOM 3372 O O . GLN A 1 422 ? -5.314 -38.368 93.297 1.00 27.81 423 GLN A O 1
ATOM 3378 N N . GLN A 1 423 ? -3.292 -39.427 93.092 1.00 29.30 424 GLN A N 1
ATOM 3379 C CA . GLN A 1 423 ? -3.168 -39.847 94.493 1.00 29.04 424 GLN A CA 1
ATOM 3380 C C . GLN A 1 423 ? -3.154 -38.620 95.367 1.00 27.02 424 GLN A C 1
ATOM 3381 O O . GLN A 1 423 ? -3.884 -38.556 96.369 1.00 28.48 424 GLN A O 1
ATOM 3387 N N . LEU A 1 424 ? -2.364 -37.627 94.958 1.00 20.85 425 LEU A N 1
ATOM 3388 C CA . LEU A 1 424 ? -2.239 -36.403 95.720 1.00 19.61 425 LEU A CA 1
ATOM 3389 C C . LEU A 1 424 ? -3.515 -35.618 95.787 1.00 17.81 425 LEU A C 1
ATOM 3390 O O . LEU A 1 424 ? -3.906 -35.205 96.874 1.00 18.22 425 LEU A O 1
ATOM 3395 N N . ILE A 1 425 ? -4.171 -35.398 94.649 1.00 18.38 426 ILE A N 1
ATOM 3396 C CA . ILE A 1 425 ? -5.412 -34.624 94.687 1.00 19.89 426 ILE A CA 1
ATOM 3397 C C . ILE A 1 425 ? -6.430 -35.352 95.574 1.00 17.02 426 ILE A C 1
ATOM 3398 O O . ILE A 1 425 ? -6.950 -34.754 96.511 1.00 16.13 426 ILE A O 1
ATOM 3403 N N . GLN A 1 426 ? -6.560 -36.663 95.373 1.00 16.42 427 GLN A N 1
ATOM 3404 C CA . GLN A 1 426 ? -7.514 -37.506 96.121 1.00 17.94 427 GLN A CA 1
ATOM 3405 C C . GLN A 1 426 ? -7.256 -37.382 97.617 1.00 16.03 427 GLN A C 1
ATOM 3406 O O . GLN A 1 426 ? -8.195 -37.098 98.369 1.00 17.51 427 GLN A O 1
ATOM 3412 N N . GLN A 1 427 ? -5.975 -37.475 98.016 1.00 14.31 428 GLN A N 1
ATOM 3413 C CA . GLN A 1 427 ? -5.574 -37.370 99.426 1.00 12.68 428 GLN A CA 1
ATOM 3414 C C . GLN A 1 427 ? -5.676 -35.956 100.031 1.00 11.72 428 GLN A C 1
ATOM 3415 O O . GLN A 1 427 ? -5.962 -35.831 101.216 1.00 12.68 428 GLN A O 1
ATOM 3421 N N . ALA A 1 428 ? -5.457 -34.906 99.226 1.00 12.24 429 ALA A N 1
ATOM 3422 C CA . ALA A 1 428 ? -5.621 -33.499 99.671 1.00 10.95 429 ALA A CA 1
ATOM 3423 C C . ALA A 1 428 ? -7.086 -33.163 99.869 1.00 12.39 429 ALA A C 1
ATOM 3424 O O . ALA A 1 428 ? -7.442 -32.338 100.710 1.00 13.25 429 ALA A O 1
ATOM 3426 N N . ALA A 1 429 ? -7.930 -33.833 99.101 1.00 12.85 430 ALA A N 1
ATOM 3427 C CA . ALA A 1 429 ? -9.340 -33.665 99.159 1.00 12.74 430 ALA A CA 1
ATOM 3428 C C . ALA A 1 429 ? -9.832 -34.311 100.411 1.00 14.27 430 ALA A C 1
ATOM 3429 O O . ALA A 1 429 ? -10.561 -33.670 101.174 1.00 19.45 430 ALA A O 1
ATOM 3431 N N . LYS A 1 430 ? -9.427 -35.575 100.639 1.00 13.72 431 LYS A N 1
ATOM 3432 C CA . LYS A 1 430 ? -9.791 -36.328 101.858 1.00 9.84 431 LYS A CA 1
ATOM 3433 C C . LYS A 1 430 ? -9.375 -35.546 103.125 1.00 9.90 431 LYS A C 1
ATOM 3434 O O . LYS A 1 430 ? -10.116 -35.495 104.090 1.00 12.80 431 LYS A O 1
ATOM 3440 N N . ALA A 1 431 ? -8.198 -34.927 103.106 1.00 9.00 432 ALA A N 1
ATOM 3441 C CA . ALA A 1 431 ? -7.724 -34.139 104.265 1.00 10.47 432 ALA A CA 1
ATOM 3442 C C . ALA A 1 431 ? -8.614 -32.930 104.559 1.00 13.56 432 ALA A C 1
ATOM 3443 O O . ALA A 1 431 ? -8.838 -32.603 105.737 1.00 14.62 432 ALA A O 1
ATOM 3445 N N . ALA A 1 432 ? -9.158 -32.309 103.498 1.00 11.36 433 ALA A N 1
ATOM 3446 C CA . ALA A 1 432 ? -9.910 -31.069 103.649 1.00 9.93 433 ALA A CA 1
ATOM 3447 C C . ALA A 1 432 ? -11.405 -31.304 103.824 1.00 9.65 433 ALA A C 1
ATOM 3448 O O . ALA A 1 432 ? -12.105 -30.439 104.348 1.00 10.16 433 ALA A O 1
ATOM 3450 N N . GLY A 1 433 ? -11.867 -32.482 103.394 1.00 10.02 434 GLY A N 1
ATOM 3451 C CA . GLY A 1 433 ? -13.262 -32.887 103.470 1.00 10.35 434 GLY A CA 1
ATOM 3452 C C . GLY A 1 433 ? -14.026 -32.409 102.262 1.00 12.50 434 GLY A C 1
ATOM 3453 O O . GLY A 1 433 ? -15.229 -32.189 102.332 1.00 14.01 434 GLY A O 1
ATOM 3454 N N . VAL A 1 434 ? -13.320 -32.265 101.153 1.00 13.19 435 VAL A N 1
ATOM 3455 C CA . VAL A 1 434 ? -13.888 -31.704 99.936 1.00 17.65 435 VAL A CA 1
ATOM 3456 C C . VAL A 1 434 ? -13.860 -32.718 98.762 1.00 21.49 435 VAL A C 1
ATOM 3457 O O . VAL A 1 434 ? -13.298 -33.820 98.886 1.00 21.31 435 VAL A O 1
ATOM 3461 N N . LYS A 1 435 ? -14.525 -32.347 97.664 1.00 25.53 436 LYS A N 1
ATOM 3462 C CA . LYS A 1 435 ? -14.596 -33.139 96.424 1.00 28.11 436 LYS A CA 1
ATOM 3463 C C . LYS A 1 435 ? -13.341 -32.841 95.584 1.00 29.87 436 LYS A C 1
ATOM 3464 O O . LYS A 1 435 ? -12.702 -31.781 95.764 1.00 30.07 436 LYS A O 1
ATOM 3470 N N . LYS A 1 436 ? -12.983 -33.778 94.687 1.00 29.85 437 LYS A N 1
ATOM 3471 C CA . LYS A 1 436 ? -11.782 -33.664 93.822 1.00 27.38 437 LYS A CA 1
ATOM 3472 C C . LYS A 1 436 ? -11.795 -32.401 92.968 1.00 25.98 437 LYS A C 1
ATOM 3473 O O . LYS A 1 436 ? -10.766 -31.784 92.780 1.00 27.62 437 LYS A O 1
ATOM 3479 N N . GLY A 1 437 ? -12.967 -32.008 92.484 1.00 24.95 438 GLY A N 1
ATOM 3480 C CA . GLY A 1 437 ? -13.123 -30.804 91.657 1.00 22.56 438 GLY A CA 1
ATOM 3481 C C . GLY A 1 437 ? -12.623 -29.525 92.308 1.00 21.72 438 GLY A C 1
ATOM 3482 O O . GLY A 1 437 ? -11.866 -28.772 91.702 1.00 25.15 438 GLY A O 1
ATOM 3483 N N . ALA A 1 438 ? -13.058 -29.277 93.533 1.00 20.55 439 ALA A N 1
ATOM 3484 C CA . ALA A 1 438 ? -12.609 -28.121 94.315 1.00 21.94 439 ALA A CA 1
ATOM 3485 C C . ALA A 1 438 ? -11.102 -28.174 94.603 1.00 20.67 439 ALA A C 1
ATOM 3486 O O . ALA A 1 438 ? -10.454 -27.128 94.723 1.00 18.47 439 ALA A O 1
ATOM 3488 N N . THR A 1 439 ? -10.575 -29.399 94.730 1.00 20.25 440 THR A N 1
ATOM 3489 C CA . THR A 1 439 ? -9.153 -29.649 95.006 1.00 21.16 440 THR A CA 1
ATOM 3490 C C . THR A 1 439 ? -8.323 -29.257 93.805 1.00 19.46 440 THR A C 1
ATOM 3491 O O . THR A 1 439 ? -7.394 -28.478 93.959 1.00 21.21 440 THR A O 1
ATOM 3495 N N . MET A 1 440 ? -8.688 -29.791 92.636 1.00 16.99 441 MET A N 1
ATOM 3496 C CA . MET A 1 440 ? -8.068 -29.492 91.347 1.00 20.04 441 MET A CA 1
ATOM 3497 C C . MET A 1 440 ? -8.108 -28.017 91.048 1.00 19.64 441 MET A C 1
ATOM 3498 O O . MET A 1 440 ? -7.136 -27.467 90.551 1.00 22.00 441 MET A O 1
ATOM 3503 N N . ARG A 1 441 ? -9.250 -27.401 91.362 1.00 21.13 442 ARG A N 1
ATOM 3504 C CA A ARG A 1 441 ? -9.495 -25.972 91.128 0.50 22.56 442 ARG A CA 1
ATOM 3505 C CA B ARG A 1 441 ? -9.510 -25.978 91.137 0.50 23.31 442 ARG A CA 1
ATOM 3506 C C . ARG A 1 441 ? -8.567 -25.126 91.990 1.00 24.01 442 ARG A C 1
ATOM 3507 O O . ARG A 1 441 ? -8.053 -24.115 91.529 1.00 29.58 442 ARG A O 1
ATOM 3522 N N . THR A 1 442 ? -8.315 -25.575 93.219 1.00 24.06 443 THR A N 1
ATOM 3523 C CA . THR A 1 442 ? -7.360 -24.927 94.149 1.00 22.76 443 THR A CA 1
ATOM 3524 C C . THR A 1 442 ? -5.894 -25.111 93.650 1.00 23.04 443 THR A C 1
ATOM 3525 O O . THR A 1 442 ? -5.060 -24.187 93.734 1.00 24.02 443 THR A O 1
ATOM 3529 N N . LEU A 1 443 ? -5.601 -26.303 93.123 1.00 23.22 444 LEU A N 1
ATOM 3530 C CA . LEU A 1 443 ? -4.290 -26.622 92.564 1.00 23.19 444 LEU A CA 1
ATOM 3531 C C . LEU A 1 443 ? -4.026 -25.772 91.316 1.00 23.05 444 LEU A C 1
ATOM 3532 O O . LEU A 1 443 ? -2.956 -25.199 91.175 1.00 26.44 444 LEU A O 1
ATOM 3537 N N . ARG A 1 444 ? -5.030 -25.689 90.450 1.00 20.11 445 ARG A N 1
ATOM 3538 C CA . ARG A 1 444 ? -5.024 -24.831 89.287 1.00 21.28 445 ARG A CA 1
ATOM 3539 C C . ARG A 1 444 ? -4.722 -23.390 89.677 1.00 19.56 445 ARG A C 1
ATOM 3540 O O . ARG A 1 444 ? -3.807 -22.788 89.116 1.00 21.23 445 ARG A O 1
ATOM 3548 N N . ALA A 1 445 ? -5.447 -22.867 90.674 1.00 17.88 446 ALA A N 1
ATOM 3549 C CA . ALA A 1 445 ? -5.246 -21.497 91.134 1.00 16.67 446 ALA A CA 1
ATOM 3550 C C . ALA A 1 445 ? -3.794 -21.282 91.547 1.00 16.21 446 ALA A C 1
ATOM 3551 O O . ALA A 1 445 ? -3.181 -20.315 91.140 1.00 15.21 446 ALA A O 1
ATOM 3553 N N . ALA A 1 446 ? -3.248 -22.254 92.281 1.00 16.64 447 ALA A N 1
ATOM 3554 C CA . ALA A 1 446 ? -1.871 -22.226 92.777 1.00 15.17 447 ALA A CA 1
ATOM 3555 C C . ALA A 1 446 ? -0.814 -22.252 91.677 1.00 14.94 447 ALA A C 1
ATOM 3556 O O . ALA A 1 446 ? 0.188 -21.505 91.742 1.00 9.78 447 ALA A O 1
ATOM 3558 N N . LEU A 1 447 ? -1.028 -23.136 90.703 1.00 12.11 448 LEU A N 1
ATOM 3559 C CA . LEU A 1 447 ? -0.072 -23.366 89.666 1.00 15.40 448 LEU A CA 1
ATOM 3560 C C . LEU A 1 447 ? -0.149 -22.395 88.493 1.00 17.99 448 LEU A C 1
ATOM 3561 O O . LEU A 1 447 ? 0.863 -22.203 87.794 1.00 21.15 448 LEU A O 1
ATOM 3566 N N . THR A 1 448 ? -1.331 -21.811 88.245 1.00 17.88 449 THR A N 1
ATOM 3567 C CA . THR A 1 448 ? -1.540 -20.979 87.043 1.00 16.16 449 THR A CA 1
ATOM 3568 C C . THR A 1 448 ? -2.019 -19.537 87.264 1.00 18.22 449 THR A C 1
ATOM 3569 O O . THR A 1 448 ? -1.848 -18.672 86.387 1.00 19.11 449 THR A O 1
ATOM 3573 N N . GLY A 1 449 ? -2.654 -19.291 88.406 1.00 19.89 450 GLY A N 1
ATOM 3574 C CA . GLY A 1 449 ? -3.212 -17.975 88.720 1.00 20.03 450 GLY A CA 1
ATOM 3575 C C . GLY A 1 449 ? -4.605 -17.792 88.155 1.00 19.30 450 GLY A C 1
ATOM 3576 O O . GLY A 1 449 ? -5.189 -16.716 88.291 1.00 18.02 450 GLY A O 1
ATOM 3577 N N . ALA A 1 450 ? -5.117 -18.843 87.507 1.00 18.79 451 ALA A N 1
ATOM 3578 C CA . ALA A 1 450 ? -6.462 -18.871 86.920 1.00 22.14 451 ALA A CA 1
ATOM 3579 C C . ALA A 1 450 ? -7.242 -20.067 87.437 1.00 23.79 451 ALA A C 1
ATOM 3580 O O . ALA A 1 450 ? -6.656 -20.960 88.016 1.00 24.43 451 ALA A O 1
ATOM 3582 N N . VAL A 1 451 ? -8.566 -20.068 87.268 1.00 27.08 452 VAL A N 1
ATOM 3583 C CA . VAL A 1 451 ? -9.365 -21.266 87.624 1.00 28.60 452 VAL A CA 1
ATOM 3584 C C . VAL A 1 451 ? -9.548 -22.215 86.415 1.00 31.08 452 VAL A C 1
ATOM 3585 O O . VAL A 1 451 ? -9.957 -23.379 86.593 1.00 31.63 452 VAL A O 1
ATOM 3589 N N . HIS A 1 452 ? -9.235 -21.719 85.206 1.00 31.19 453 HIS A N 1
ATOM 3590 C CA . HIS A 1 452 ? -9.281 -22.540 83.988 1.00 34.38 453 HIS A CA 1
ATOM 3591 C C . HIS A 1 452 ? -8.066 -22.330 83.059 1.00 35.01 453 HIS A C 1
ATOM 3592 O O . HIS A 1 452 ? -7.470 -21.237 83.001 1.00 35.58 453 HIS A O 1
ATOM 3599 N N . GLY A 1 453 ? -7.699 -23.390 82.349 1.00 33.14 454 GLY A N 1
ATOM 3600 C CA . GLY A 1 453 ? -6.602 -23.329 81.405 1.00 32.57 454 GLY A CA 1
ATOM 3601 C C . GLY A 1 453 ? -6.256 -24.684 80.827 1.00 31.79 454 GLY A C 1
ATOM 3602 O O . GLY A 1 453 ? -7.141 -25.548 80.707 1.00 31.95 454 GLY A O 1
ATOM 3603 N N . PRO A 1 454 ? -4.954 -24.899 80.505 1.00 31.04 455 PRO A N 1
ATOM 3604 C CA . PRO A 1 454 ? -4.484 -26.148 79.882 1.00 30.48 455 PRO A CA 1
ATOM 3605 C C . PRO A 1 454 ? -4.602 -27.325 80.860 1.00 30.56 455 PRO A C 1
ATOM 3606 O O . PRO A 1 454 ? -4.676 -27.104 82.074 1.00 27.62 455 PRO A O 1
ATOM 3610 N N . ASP A 1 455 ? -4.624 -28.550 80.324 1.00 31.36 456 ASP A N 1
ATOM 3611 C CA . ASP A 1 455 ? -4.691 -29.773 81.114 1.00 31.52 456 ASP A CA 1
ATOM 3612 C C . ASP A 1 455 ? -3.789 -29.653 82.345 1.00 31.18 456 ASP A C 1
ATOM 3613 O O . ASP A 1 455 ? -2.576 -29.427 82.235 1.00 32.99 456 ASP A O 1
ATOM 3618 N N . LEU A 1 456 ? -4.431 -29.727 83.501 1.00 29.81 457 LEU A N 1
ATOM 3619 C CA . LEU A 1 456 ? -3.827 -29.465 84.791 1.00 27.71 457 LEU A CA 1
ATOM 3620 C C . LEU A 1 456 ? -2.687 -30.410 85.170 1.00 27.62 457 LEU A C 1
ATOM 3621 O O . LEU A 1 456 ? -1.606 -29.940 85.554 1.00 26.59 457 LEU A O 1
ATOM 3626 N N . MET A 1 457 ? -2.947 -31.722 85.089 1.00 27.46 458 MET A N 1
ATOM 3627 C CA . MET A 1 457 ? -1.935 -32.763 85.351 1.00 24.78 458 MET A CA 1
ATOM 3628 C C . MET A 1 457 ? -0.660 -32.581 84.494 1.00 23.71 458 MET A C 1
ATOM 3629 O O . MET A 1 457 ? 0.452 -32.736 84.980 1.00 25.47 458 MET A O 1
ATOM 3634 N N . ALA A 1 458 ? -0.839 -32.182 83.254 1.00 20.84 459 ALA A N 1
ATOM 3635 C CA . ALA A 1 458 ? 0.283 -31.972 82.348 1.00 22.28 459 ALA A CA 1
ATOM 3636 C C . ALA A 1 458 ? 1.030 -30.682 82.660 1.00 21.06 459 ALA A C 1
ATOM 3637 O O . ALA A 1 458 ? 2.257 -30.644 82.579 1.00 24.07 459 ALA A O 1
ATOM 3639 N N . ALA A 1 459 ? 0.285 -29.638 83.010 1.00 19.18 460 ALA A N 1
ATOM 3640 C CA . ALA A 1 459 ? 0.842 -28.360 83.429 1.00 16.80 460 ALA A CA 1
ATOM 3641 C C . ALA A 1 459 ? 1.667 -28.553 84.700 1.00 19.96 460 ALA A C 1
ATOM 3642 O O . ALA A 1 459 ? 2.741 -27.996 84.836 1.00 22.28 460 ALA A O 1
ATOM 3644 N N . TRP A 1 460 ? 1.159 -29.394 85.598 1.00 21.08 461 TRP A N 1
ATOM 3645 C CA . TRP A 1 460 ? 1.796 -29.702 86.860 1.00 19.51 461 TRP A CA 1
ATOM 3646 C C . TRP A 1 460 ? 3.055 -30.556 86.620 1.00 22.24 461 TRP A C 1
ATOM 3647 O O . TRP A 1 460 ? 4.116 -30.248 87.163 1.00 23.91 461 TRP A O 1
ATOM 3658 N N . GLN A 1 461 ? 2.930 -31.587 85.772 1.00 21.32 462 GLN A N 1
ATOM 3659 C CA . GLN A 1 461 ? 4.065 -32.399 85.306 1.00 18.23 462 GLN A CA 1
ATOM 3660 C C . GLN A 1 461 ? 5.204 -31.526 84.784 1.00 16.18 462 GLN A C 1
ATOM 3661 O O . GLN A 1 461 ? 6.340 -31.731 85.169 1.00 14.05 462 GLN A O 1
ATOM 3667 N N . ILE A 1 462 ? 4.879 -30.539 83.942 1.00 15.27 463 ILE A N 1
ATOM 3668 C CA . ILE A 1 462 ? 5.873 -29.608 83.385 1.00 13.58 463 ILE A CA 1
ATOM 3669 C C . ILE A 1 462 ? 6.500 -28.823 84.507 1.00 16.99 463 ILE A C 1
ATOM 3670 O O . ILE A 1 462 ? 7.734 -28.863 84.674 1.00 18.31 463 ILE A O 1
ATOM 3675 N N . LEU A 1 463 ? 5.655 -28.138 85.299 1.00 16.98 464 LEU A N 1
ATOM 3676 C CA . LEU A 1 463 ? 6.133 -27.287 86.402 1.00 17.28 464 LEU A CA 1
ATOM 3677 C C . LEU A 1 463 ? 6.903 -28.081 87.480 1.00 19.37 464 LEU A C 1
ATOM 3678 O O . LEU A 1 463 ? 7.778 -27.519 88.158 1.00 21.29 464 LEU A O 1
ATOM 3683 N N . HIS A 1 464 ? 6.585 -29.377 87.629 1.00 17.22 465 HIS A N 1
ATOM 3684 C CA . HIS A 1 464 ? 7.309 -30.228 88.570 1.00 14.18 465 HIS A CA 1
ATOM 3685 C C . HIS A 1 464 ? 8.734 -30.469 88.106 1.00 14.26 465 HIS A C 1
ATOM 3686 O O . HIS A 1 464 ? 9.650 -30.411 88.926 1.00 12.70 465 HIS A O 1
ATOM 3693 N N . GLN A 1 465 ? 8.916 -30.708 86.800 1.00 17.25 466 GLN A N 1
ATOM 3694 C CA . GLN A 1 465 ? 10.261 -30.901 86.188 1.00 19.60 466 GLN A CA 1
ATOM 3695 C C . GLN A 1 465 ? 11.119 -29.664 86.352 1.00 20.75 466 GLN A C 1
ATOM 3696 O O . GLN A 1 465 ? 12.329 -29.781 86.477 1.00 23.31 466 GLN A O 1
ATOM 3702 N N . ARG A 1 466 ? 10.484 -28.489 86.357 1.00 19.89 467 ARG A N 1
ATOM 3703 C CA . ARG A 1 466 ? 11.177 -27.227 86.637 1.00 21.14 467 ARG A CA 1
ATOM 3704 C C . ARG A 1 466 ? 11.461 -27.041 88.148 1.00 22.74 467 ARG A C 1
ATOM 3705 O O . ARG A 1 466 ? 12.352 -26.278 88.536 1.00 22.48 467 ARG A O 1
ATOM 3713 N N . GLY A 1 467 ? 10.681 -27.735 88.977 1.00 24.69 468 GLY A N 1
ATOM 3714 C CA . GLY A 1 467 ? 10.724 -27.595 90.439 1.00 24.33 468 GLY A CA 1
ATOM 3715 C C . GLY A 1 467 ? 9.897 -26.401 90.896 1.00 23.97 468 GLY A C 1
ATOM 3716 O O . GLY A 1 467 ? 10.072 -25.927 92.006 1.00 24.54 468 GLY A O 1
ATOM 3717 N N . TRP A 1 468 ? 8.951 -25.968 90.054 1.00 22.06 469 TRP A N 1
ATOM 3718 C CA . TRP A 1 468 ? 8.203 -24.710 90.244 1.00 17.92 469 TRP A CA 1
ATOM 3719 C C . TRP A 1 468 ? 6.878 -24.861 90.951 1.00 18.14 469 TRP A C 1
ATOM 3720 O O . TRP A 1 468 ? 6.372 -23.870 91.519 1.00 16.05 469 TRP A O 1
ATOM 3731 N N . ASP A 1 469 ? 6.303 -26.070 90.908 1.00 17.52 470 ASP A N 1
ATOM 3732 C CA . ASP A 1 469 ? 5.056 -26.358 91.665 1.00 21.32 470 ASP A CA 1
ATOM 3733 C C . ASP A 1 469 ? 5.212 -26.067 93.178 1.00 22.83 470 ASP A C 1
ATOM 3734 O O . ASP A 1 469 ? 4.301 -25.503 93.805 1.00 24.36 470 ASP A O 1
ATOM 3739 N N . GLU A 1 470 ? 6.402 -26.371 93.708 1.00 22.84 471 GLU A N 1
ATOM 3740 C CA . GLU A 1 470 ? 6.725 -26.214 95.126 1.00 22.40 471 GLU A CA 1
ATOM 3741 C C . GLU A 1 470 ? 6.664 -24.762 95.624 1.00 20.49 471 GLU A C 1
ATOM 3742 O O . GLU A 1 470 ? 5.981 -24.524 96.600 1.00 22.43 471 GLU A O 1
ATOM 3748 N N . PRO A 1 471 ? 7.388 -23.793 94.980 1.00 20.96 472 PRO A N 1
ATOM 3749 C CA . PRO A 1 471 ? 7.218 -22.376 95.394 1.00 21.31 472 PRO A CA 1
ATOM 3750 C C . PRO A 1 471 ? 5.841 -21.747 95.081 1.00 23.06 472 PRO A C 1
ATOM 3751 O O . PRO A 1 471 ? 5.413 -20.820 95.804 1.00 22.63 472 PRO A O 1
ATOM 3755 N N . ARG A 1 472 ? 5.173 -22.231 94.023 1.00 23.45 473 ARG A N 1
ATOM 3756 C CA . ARG A 1 472 ? 3.808 -21.766 93.660 1.00 22.37 473 ARG A CA 1
ATOM 3757 C C . ARG A 1 472 ? 2.744 -22.202 94.665 1.00 20.36 473 ARG A C 1
ATOM 3758 O O . ARG A 1 472 ? 1.899 -21.396 95.091 1.00 19.10 473 ARG A O 1
ATOM 3766 N N . LEU A 1 473 ? 2.829 -23.464 95.082 1.00 18.83 474 LEU A N 1
ATOM 3767 C CA . LEU A 1 473 ? 1.960 -23.982 96.117 1.00 14.99 474 LEU A CA 1
ATOM 3768 C C . LEU A 1 473 ? 2.256 -23.258 97.407 1.00 12.98 474 LEU A C 1
ATOM 3769 O O . LEU A 1 473 ? 1.340 -22.983 98.175 1.00 13.18 474 LEU A O 1
ATOM 3774 N N . ALA A 1 474 ? 3.521 -22.914 97.637 1.00 9.26 475 ALA A N 1
ATOM 3775 C CA . ALA A 1 474 ? 3.840 -22.165 98.833 1.00 8.52 475 ALA A CA 1
ATOM 3776 C C . ALA A 1 474 ? 3.246 -20.751 98.769 1.00 10.39 475 ALA A C 1
ATOM 3777 O O . ALA A 1 474 ? 2.654 -20.299 99.743 1.00 12.01 475 ALA A O 1
ATOM 3779 N N . ALA A 1 475 ? 3.318 -20.102 97.599 1.00 14.72 476 ALA A N 1
ATOM 3780 C CA . ALA A 1 475 ? 2.785 -18.722 97.409 1.00 14.89 476 ALA A CA 1
ATOM 3781 C C . ALA A 1 475 ? 1.260 -18.675 97.526 1.00 16.89 476 ALA A C 1
ATOM 3782 O O . ALA A 1 475 ? 0.694 -17.670 97.968 1.00 20.51 476 ALA A O 1
ATOM 3784 N N . ALA A 1 476 ? 0.612 -19.767 97.133 1.00 16.70 477 ALA A N 1
ATOM 3785 C CA . ALA A 1 476 ? -0.837 -19.866 97.161 1.00 17.32 477 ALA A CA 1
ATOM 3786 C C . ALA A 1 476 ? -1.326 -20.148 98.570 1.00 17.35 477 ALA A C 1
ATOM 3787 O O . ALA A 1 476 ? -2.361 -19.617 98.983 1.00 17.89 477 ALA A O 1
ATOM 3789 N N . LEU A 1 477 ? -0.585 -21.003 99.288 1.00 17.31 478 LEU A N 1
ATOM 3790 C CA . LEU A 1 477 ? -0.838 -21.295 100.703 1.00 17.14 478 LEU A CA 1
ATOM 3791 C C . LEU A 1 477 ? -0.717 -20.027 101.553 1.00 16.03 478 LEU A C 1
ATOM 3792 O O . LEU A 1 477 ? -1.548 -19.787 102.408 1.00 18.37 478 LEU A O 1
ATOM 3797 N N . LYS A 1 478 ? 0.295 -19.212 101.280 1.00 16.39 479 LYS A N 1
ATOM 3798 C CA . LYS A 1 478 ? 0.505 -17.965 102.004 1.00 16.10 479 LYS A CA 1
ATOM 3799 C C . LYS A 1 478 ? -0.617 -16.979 101.678 1.00 14.13 479 LYS A C 1
ATOM 3800 O O . LYS A 1 478 ? -1.042 -16.220 102.546 1.00 13.21 479 LYS A O 1
ATOM 3806 N N . GLN A 1 479 ? -1.120 -17.055 100.442 1.00 13.77 480 GLN A N 1
ATOM 3807 C CA . GLN A 1 479 ? -2.227 -16.219 99.959 1.00 13.90 480 GLN A CA 1
ATOM 3808 C C . GLN A 1 479 ? -3.556 -16.622 100.597 1.00 13.42 480 GLN A C 1
ATOM 3809 O O . GLN A 1 479 ? -4.347 -15.759 100.994 1.00 12.76 480 GLN A O 1
ATOM 3815 N N . ALA A 1 480 ? -3.788 -17.937 100.677 1.00 13.56 481 ALA A N 1
ATOM 3816 C CA . ALA A 1 480 ? -4.959 -18.517 101.345 1.00 11.86 481 ALA A CA 1
ATOM 3817 C C . ALA A 1 480 ? -5.029 -18.079 102.810 1.00 10.45 481 ALA A C 1
ATOM 3818 O O . ALA A 1 480 ? -6.098 -17.719 103.310 1.00 10.64 481 ALA A O 1
ATOM 3820 N N . GLN A 1 481 ? -3.862 -18.062 103.453 1.00 10.16 482 GLN A N 1
ATOM 3821 C CA . GLN A 1 481 ? -3.703 -17.738 104.869 1.00 13.03 482 GLN A CA 1
ATOM 3822 C C . GLN A 1 481 ? -3.899 -16.260 105.222 1.00 11.21 482 GLN A C 1
ATOM 3823 O O . GLN A 1 481 ? -4.311 -15.958 106.330 1.00 13.40 482 GLN A O 1
ATOM 3829 N N . THR A 1 482 ? -3.602 -15.354 104.285 1.00 11.75 483 THR A N 1
ATOM 3830 C CA . THR A 1 482 ? -3.798 -13.896 104.480 1.00 11.67 483 THR A CA 1
ATOM 3831 C C . THR A 1 482 ? -5.274 -13.494 104.534 1.00 11.56 483 THR A C 1
ATOM 3832 O O . THR A 1 482 ? -5.617 -12.442 105.084 1.00 12.25 483 THR A O 1
ATOM 3836 N N . THR A 1 483 ? -6.128 -14.319 103.932 1.00 11.66 484 THR A N 1
ATOM 3837 C CA . THR A 1 483 ? -7.576 -14.169 104.014 1.00 12.65 484 THR A CA 1
ATOM 3838 C C . THR A 1 483 ? -8.027 -14.656 105.403 1.00 14.23 484 THR A C 1
ATOM 3839 O O . THR A 1 483 ? -8.950 -14.082 106.012 1.00 14.94 484 THR A O 1
ATOM 3843 N N . SER A 1 484 ? -7.347 -15.696 105.899 1.00 14.30 485 SER A N 1
ATOM 3844 C CA . SER A 1 484 ? -7.611 -16.289 107.212 1.00 14.39 485 SER A CA 1
ATOM 3845 C C . SER A 1 484 ? -6.864 -15.530 108.317 1.00 14.13 485 SER A C 1
ATOM 3846 O O . SER A 1 484 ? -7.236 -14.413 108.685 1.00 12.16 485 SER A O 1
ATOM 3849 N N . THR B 1 1 ? -12.191 36.528 66.928 1.00 25.76 2 THR B N 1
ATOM 3850 C CA . THR B 1 1 ? -11.541 36.044 65.661 1.00 26.85 2 THR B CA 1
ATOM 3851 C C . THR B 1 1 ? -12.168 34.741 65.136 1.00 23.58 2 THR B C 1
ATOM 3852 O O . THR B 1 1 ? -12.240 33.718 65.844 1.00 22.84 2 THR B O 1
ATOM 3856 N N . VAL B 1 2 ? -12.599 34.809 63.878 1.00 20.36 3 VAL B N 1
ATOM 3857 C CA . VAL B 1 2 ? -13.285 33.715 63.184 1.00 17.90 3 VAL B CA 1
ATOM 3858 C C . VAL B 1 2 ? -12.300 32.693 62.604 1.00 18.11 3 VAL B C 1
ATOM 3859 O O . VAL B 1 2 ? -11.364 33.040 61.867 1.00 16.18 3 VAL B O 1
ATOM 3863 N N . ARG B 1 3 ? -12.523 31.427 62.946 1.00 16.76 4 ARG B N 1
ATOM 3864 C CA . ARG B 1 3 ? -11.692 30.350 62.441 1.00 14.36 4 ARG B CA 1
ATOM 3865 C C . ARG B 1 3 ? -12.538 29.305 61.720 1.00 12.18 4 ARG B C 1
ATOM 3866 O O . ARG B 1 3 ? -13.365 28.648 62.323 1.00 16.39 4 ARG B O 1
ATOM 3874 N N . VAL B 1 4 ? -12.339 29.187 60.418 1.00 13.20 5 VAL B N 1
ATOM 3875 C CA . VAL B 1 4 ? -13.069 28.212 59.599 1.00 14.27 5 VAL B CA 1
ATOM 3876 C C . VAL B 1 4 ? -12.117 27.209 58.925 1.00 17.12 5 VAL B C 1
ATOM 3877 O O . VAL B 1 4 ? -10.894 27.435 58.845 1.00 18.40 5 VAL B O 1
ATOM 3881 N N . ARG B 1 5 ? -12.682 26.123 58.406 1.00 18.44 6 ARG B N 1
ATOM 3882 C CA . ARG B 1 5 ? -11.879 25.132 57.709 1.00 18.89 6 ARG B CA 1
ATOM 3883 C C . ARG B 1 5 ? -12.601 24.454 56.627 1.00 19.76 6 ARG B C 1
ATOM 3884 O O . ARG B 1 5 ? -13.830 24.335 56.662 1.00 24.19 6 ARG B O 1
ATOM 3892 N N . LEU B 1 6 ? -11.808 24.038 55.643 1.00 18.80 7 LEU B N 1
ATOM 3893 C CA . LEU B 1 6 ? -12.204 23.068 54.686 1.00 17.43 7 LEU B CA 1
ATOM 3894 C C . LEU B 1 6 ? -11.538 21.774 55.120 1.00 18.63 7 LEU B C 1
ATOM 3895 O O . LEU B 1 6 ? -10.318 21.729 55.387 1.00 18.57 7 LEU B O 1
ATOM 3900 N N . ALA B 1 7 ? -12.325 20.716 55.182 1.00 18.77 8 ALA B N 1
ATOM 3901 C CA . ALA B 1 7 ? -11.805 19.414 55.565 1.00 21.29 8 ALA B CA 1
ATOM 3902 C C . ALA B 1 7 ? -12.088 18.340 54.473 1.00 24.35 8 ALA B C 1
ATOM 3903 O O . ALA B 1 7 ? -12.955 17.460 54.651 1.00 25.11 8 ALA B O 1
ATOM 3905 N N . PRO B 1 8 ? -11.388 18.438 53.321 1.00 23.65 9 PRO B N 1
ATOM 3906 C CA . PRO B 1 8 ? -11.639 17.435 52.300 1.00 24.13 9 PRO B CA 1
ATOM 3907 C C . PRO B 1 8 ? -10.852 16.172 52.529 1.00 22.79 9 PRO B C 1
ATOM 3908 O O . PRO B 1 8 ? -9.795 16.203 53.124 1.00 24.58 9 PRO B O 1
ATOM 3912 N N . SER B 1 9 ? -11.392 15.069 52.071 1.00 24.75 10 SER B N 1
ATOM 3913 C CA . SER B 1 9 ? -10.682 13.820 52.105 1.00 25.58 10 SER B CA 1
ATOM 3914 C C . SER B 1 9 ? -10.172 13.574 50.696 1.00 25.77 10 SER B C 1
ATOM 3915 O O . SER B 1 9 ? -10.962 13.540 49.741 1.00 26.29 10 SER B O 1
ATOM 3918 N N . PRO B 1 10 ? -8.840 13.398 50.551 1.00 24.63 11 PRO B N 1
ATOM 3919 C CA . PRO B 1 10 ? -8.172 13.237 49.255 1.00 21.00 11 PRO B CA 1
ATOM 3920 C C . PRO B 1 10 ? -8.412 11.840 48.692 1.00 18.66 11 PRO B C 1
ATOM 3921 O O . PRO B 1 10 ? -7.452 11.058 48.472 1.00 13.28 11 PRO B O 1
ATOM 3925 N N . THR B 1 11 ? -9.693 11.572 48.407 1.00 17.53 12 THR B N 1
ATOM 3926 C CA . THR B 1 11 ? -10.167 10.263 47.976 1.00 16.58 12 THR B CA 1
ATOM 3927 C C . THR B 1 11 ? -10.666 10.304 46.545 1.00 14.85 12 THR B C 1
ATOM 3928 O O . THR B 1 11 ? -10.970 9.254 45.943 1.00 15.31 12 THR B O 1
ATOM 3932 N N . GLY B 1 12 ? -10.734 11.528 46.021 1.00 11.55 13 GLY B N 1
ATOM 3933 C CA . GLY B 1 12 ? -11.113 11.845 44.654 1.00 11.35 13 GLY B CA 1
ATOM 3934 C C . GLY B 1 12 ? -10.645 13.267 44.395 1.00 12.43 13 GLY B C 1
ATOM 3935 O O . GLY B 1 12 ? -10.037 13.878 45.278 1.00 10.95 13 GLY B O 1
ATOM 3936 N N . ASN B 1 13 ? -10.868 13.778 43.176 1.00 13.73 14 ASN B N 1
ATOM 3937 C CA . ASN B 1 13 ? -10.400 15.129 42.820 1.00 18.39 14 ASN B CA 1
ATOM 3938 C C . ASN B 1 13 ? -11.290 16.185 43.416 1.00 19.87 14 ASN B C 1
ATOM 3939 O O . ASN B 1 13 ? -12.417 15.890 43.822 1.00 20.77 14 ASN B O 1
ATOM 3944 N N . LEU B 1 14 ? -10.792 17.424 43.423 1.00 19.58 15 LEU B N 1
ATOM 3945 C CA . LEU B 1 14 ? -11.519 18.559 43.962 1.00 15.01 15 LEU B CA 1
ATOM 3946 C C . LEU B 1 14 ? -12.736 18.832 43.106 1.00 12.97 15 LEU B C 1
ATOM 3947 O O . LEU B 1 14 ? -12.635 19.262 41.990 1.00 13.15 15 LEU B O 1
ATOM 3952 N N . HIS B 1 15 ? -13.893 18.561 43.654 1.00 16.59 16 HIS B N 1
ATOM 3953 C CA . HIS B 1 15 ? -15.116 18.788 42.939 1.00 18.14 16 HIS B CA 1
ATOM 3954 C C . HIS B 1 15 ? -15.778 20.118 43.305 1.00 15.83 16 HIS B C 1
ATOM 3955 O O . HIS B 1 15 ? -15.419 20.778 44.321 1.00 13.63 16 HIS B O 1
ATOM 3962 N N . ILE B 1 16 ? -16.738 20.479 42.451 1.00 15.59 17 ILE B N 1
ATOM 3963 C CA . ILE B 1 16 ? -17.520 21.716 42.520 1.00 18.05 17 ILE B CA 1
ATOM 3964 C C . ILE B 1 16 ? -18.193 21.913 43.899 1.00 20.39 17 ILE B C 1
ATOM 3965 O O . ILE B 1 16 ? -18.095 23.002 44.487 1.00 22.08 17 ILE B O 1
ATOM 3970 N N . GLY B 1 17 ? -18.779 20.830 44.441 1.00 21.52 18 GLY B N 1
ATOM 3971 C CA . GLY B 1 17 ? -19.468 20.864 45.735 1.00 21.93 18 GLY B CA 1
ATOM 3972 C C . GLY B 1 17 ? -18.549 21.280 46.853 1.00 23.74 18 GLY B C 1
ATOM 3973 O O . GLY B 1 17 ? -18.878 22.167 47.653 1.00 29.75 18 GLY B O 1
ATOM 3974 N N . THR B 1 18 ? -17.370 20.679 46.867 1.00 20.19 19 THR B N 1
ATOM 3975 C CA . THR B 1 18 ? -16.360 20.967 47.865 1.00 20.06 19 THR B CA 1
ATOM 3976 C C . THR B 1 18 ? -15.715 22.350 47.685 1.00 20.14 19 THR B C 1
ATOM 3977 O O . THR B 1 18 ? -15.400 23.005 48.681 1.00 22.37 19 THR B O 1
ATOM 3981 N N . ALA B 1 19 ? -15.478 22.762 46.436 1.00 18.40 20 ALA B N 1
ATOM 3982 C CA . ALA B 1 19 ? -14.879 24.066 46.166 1.00 14.98 20 ALA B CA 1
ATOM 3983 C C . ALA B 1 19 ? -15.856 25.200 46.516 1.00 17.48 20 ALA B C 1
ATOM 3984 O O . ALA B 1 19 ? -15.443 26.265 46.988 1.00 15.59 20 ALA B O 1
ATOM 3986 N N . ARG B 1 20 ? -17.153 24.959 46.337 1.00 19.82 21 ARG B N 1
ATOM 3987 C CA . ARG B 1 20 ? -18.144 25.951 46.763 1.00 21.86 21 ARG B CA 1
ATOM 3988 C C . ARG B 1 20 ? -18.130 26.154 48.307 1.00 22.51 21 ARG B C 1
ATOM 3989 O O . ARG B 1 20 ? -18.137 27.304 48.793 1.00 22.61 21 ARG B O 1
ATOM 3997 N N . THR B 1 21 ? -18.130 25.035 49.046 1.00 20.86 22 THR B N 1
ATOM 3998 C CA . THR B 1 21 ? -17.944 25.029 50.498 1.00 21.75 22 THR B CA 1
ATOM 3999 C C . THR B 1 21 ? -16.683 25.862 50.855 1.00 20.38 22 THR B C 1
ATOM 4000 O O . THR B 1 21 ? -16.744 26.818 51.656 1.00 21.94 22 THR B O 1
ATOM 4004 N N . ALA B 1 22 ? -15.571 25.527 50.207 1.00 16.93 23 ALA B N 1
ATOM 4005 C CA . ALA B 1 22 ? -14.337 26.291 50.328 1.00 17.11 23 ALA B CA 1
ATOM 4006 C C . ALA B 1 22 ? -14.534 27.803 50.059 1.00 15.37 23 ALA B C 1
ATOM 4007 O O . ALA B 1 22 ? -13.990 28.621 50.816 1.00 13.17 23 ALA B O 1
ATOM 4009 N N . VAL B 1 23 ? -15.306 28.144 49.006 1.00 14.24 24 VAL B N 1
ATOM 4010 C CA . VAL B 1 23 ? -15.594 29.529 48.639 1.00 17.84 24 VAL B CA 1
ATOM 4011 C C . VAL B 1 23 ? -16.288 30.269 49.825 1.00 19.88 24 VAL B C 1
ATOM 4012 O O . VAL B 1 23 ? -15.779 31.291 50.287 1.00 19.69 24 VAL B O 1
ATOM 4016 N N . PHE B 1 24 ? -17.378 29.689 50.355 1.00 19.64 25 PHE B N 1
ATOM 4017 C CA . PHE B 1 24 ? -18.129 30.264 51.491 1.00 17.61 25 PHE B CA 1
ATOM 4018 C C . PHE B 1 24 ? -17.274 30.385 52.712 1.00 21.44 25 PHE B C 1
ATOM 4019 O O . PHE B 1 24 ? -17.362 31.397 53.441 1.00 24.00 25 PHE B O 1
ATOM 4027 N N . ASN B 1 25 ? -16.438 29.369 52.950 1.00 20.34 26 ASN B N 1
ATOM 4028 C CA . ASN B 1 25 ? -15.475 29.431 54.041 1.00 20.85 26 ASN B CA 1
ATOM 4029 C C . ASN B 1 25 ? -14.523 30.595 53.878 1.00 18.61 26 ASN B C 1
ATOM 4030 O O . ASN B 1 25 ? -14.449 31.449 54.762 1.00 17.75 26 ASN B O 1
ATOM 4035 N N . TRP B 1 26 ? -13.884 30.679 52.704 1.00 17.37 27 TRP B N 1
ATOM 4036 C CA . TRP B 1 26 ? -12.943 31.758 52.392 1.00 15.80 27 TRP B CA 1
ATOM 4037 C C . TRP B 1 26 ? -13.622 33.121 52.544 1.00 16.03 27 TRP B C 1
ATOM 4038 O O . TRP B 1 26 ? -13.048 34.045 53.164 1.00 14.39 27 TRP B O 1
ATOM 4049 N N . LEU B 1 27 ? -14.861 33.202 52.049 1.00 14.53 28 LEU B N 1
ATOM 4050 C CA . LEU B 1 27 ? -15.648 34.430 52.104 1.00 17.77 28 LEU B CA 1
ATOM 4051 C C . LEU B 1 27 ? -15.995 34.864 53.530 1.00 17.78 28 LEU B C 1
ATOM 4052 O O . LEU B 1 27 ? -15.816 36.050 53.889 1.00 18.92 28 LEU B O 1
ATOM 4057 N N . TYR B 1 28 ? -16.427 33.911 54.353 1.00 17.89 29 TYR B N 1
ATOM 4058 C CA . TYR B 1 28 ? -16.832 34.244 55.701 1.00 19.19 29 TYR B CA 1
ATOM 4059 C C . TYR B 1 28 ? -15.636 34.632 56.580 1.00 18.98 29 TYR B C 1
ATOM 4060 O O . TYR B 1 28 ? -15.762 35.521 57.437 1.00 18.59 29 TYR B O 1
ATOM 4069 N N . ALA B 1 29 ? -14.483 34.005 56.342 1.00 16.08 30 ALA B N 1
ATOM 4070 C CA . ALA B 1 29 ? -13.297 34.308 57.130 1.00 15.56 30 ALA B CA 1
ATOM 4071 C C . ALA B 1 29 ? -12.775 35.700 56.796 1.00 15.92 30 ALA B C 1
ATOM 4072 O O . ALA B 1 29 ? -12.453 36.479 57.719 1.00 16.20 30 ALA B O 1
ATOM 4074 N N . ARG B 1 30 ? -12.805 36.037 55.497 1.00 15.63 31 ARG B N 1
ATOM 4075 C CA . ARG B 1 30 ? -12.302 37.308 54.971 1.00 16.21 31 ARG B CA 1
ATOM 4076 C C . ARG B 1 30 ? -13.224 38.469 55.346 1.00 18.16 31 ARG B C 1
ATOM 4077 O O . ARG B 1 30 ? -12.761 39.589 55.582 1.00 15.71 31 ARG B O 1
ATOM 4085 N N . HIS B 1 31 ? -14.521 38.174 55.452 1.00 20.15 32 HIS B N 1
ATOM 4086 C CA . HIS B 1 31 ? -15.507 39.151 55.898 1.00 19.22 32 HIS B CA 1
ATOM 4087 C C . HIS B 1 31 ? -15.210 39.527 57.339 1.00 20.17 32 HIS B C 1
ATOM 4088 O O . HIS B 1 31 ? -15.086 40.714 57.668 1.00 19.99 32 HIS B O 1
ATOM 4095 N N . ARG B 1 32 ? -15.004 38.492 58.160 1.00 19.42 33 ARG B N 1
ATOM 4096 C CA . ARG B 1 32 ? -14.846 38.611 59.598 1.00 19.62 33 ARG B CA 1
ATOM 4097 C C . ARG B 1 32 ? -13.397 38.749 60.066 1.00 18.83 33 ARG B C 1
ATOM 4098 O O . ARG B 1 32 ? -13.124 38.604 61.252 1.00 21.67 33 ARG B O 1
ATOM 4106 N N . GLY B 1 33 ? -12.480 39.009 59.139 1.00 17.69 34 GLY B N 1
ATOM 4107 C CA . GLY B 1 33 ? -11.050 39.209 59.450 1.00 18.03 34 GLY B CA 1
ATOM 4108 C C . GLY B 1 33 ? -10.381 38.047 60.173 1.00 18.98 34 GLY B C 1
ATOM 4109 O O . GLY B 1 33 ? -9.451 38.253 60.988 1.00 17.90 34 GLY B O 1
ATOM 4110 N N . GLY B 1 34 ? -10.870 36.837 59.895 1.00 15.81 35 GLY B N 1
ATOM 4111 C CA . GLY B 1 34 ? -10.375 35.623 60.532 1.00 17.43 35 GLY B CA 1
ATOM 4112 C C . GLY B 1 34 ? -9.526 34.729 59.646 1.00 17.35 35 GLY B C 1
ATOM 4113 O O . GLY B 1 34 ? -9.026 35.173 58.617 1.00 17.82 35 GLY B O 1
ATOM 4114 N N . LYS B 1 35 ? -9.357 33.469 60.054 1.00 18.54 36 LYS B N 1
ATOM 4115 C CA . LYS B 1 35 ? -8.477 32.525 59.330 1.00 18.85 36 LYS B CA 1
ATOM 4116 C C . LYS B 1 35 ? -9.252 31.453 58.610 1.00 17.40 36 LYS B C 1
ATOM 4117 O O . LYS B 1 35 ? -10.313 31.054 59.045 1.00 20.55 36 LYS B O 1
ATOM 4123 N N . PHE B 1 36 ? -8.687 30.959 57.525 1.00 20.16 37 PHE B N 1
ATOM 4124 C CA . PHE B 1 36 ? -9.231 29.836 56.780 1.00 20.45 37 PHE B CA 1
ATOM 4125 C C . PHE B 1 36 ? -8.194 28.729 56.875 1.00 22.34 37 PHE B C 1
ATOM 4126 O O . PHE B 1 36 ? -7.030 28.902 56.455 1.00 23.02 37 PHE B O 1
ATOM 4134 N N . ILE B 1 37 ? -8.611 27.627 57.510 1.00 22.96 38 ILE B N 1
ATOM 4135 C CA . ILE B 1 37 ? -7.774 26.433 57.745 1.00 21.27 38 ILE B CA 1
ATOM 4136 C C . ILE B 1 37 ? -8.083 25.307 56.701 1.00 23.08 38 ILE B C 1
ATOM 4137 O O . ILE B 1 37 ? -9.238 25.063 56.350 1.00 21.86 38 ILE B O 1
ATOM 4142 N N . LEU B 1 38 ? -7.027 24.691 56.182 1.00 19.65 39 LEU B N 1
ATOM 4143 C CA . LEU B 1 38 ? -7.140 23.538 55.324 1.00 19.18 39 LEU B CA 1
ATOM 4144 C C . LEU B 1 38 ? -6.693 22.265 56.062 1.00 17.96 39 LEU B C 1
ATOM 4145 O O . LEU B 1 38 ? -5.539 22.132 56.419 1.00 17.18 39 LEU B O 1
ATOM 4150 N N . ARG B 1 39 ? -7.638 21.378 56.333 1.00 19.90 40 ARG B N 1
ATOM 4151 C CA . ARG B 1 39 ? -7.359 20.107 56.985 1.00 21.49 40 ARG B CA 1
ATOM 4152 C C . ARG B 1 39 ? -7.644 18.993 56.001 1.00 20.11 40 ARG B C 1
ATOM 4153 O O . ARG B 1 39 ? -8.750 18.871 55.512 1.00 25.86 40 ARG B O 1
ATOM 4161 N N . ILE B 1 40 ? -6.627 18.209 55.682 1.00 19.83 41 ILE B N 1
ATOM 4162 C CA . ILE B 1 40 ? -6.750 17.102 54.743 1.00 17.91 41 ILE B CA 1
ATOM 4163 C C . ILE B 1 40 ? -7.089 15.851 55.538 1.00 17.17 41 ILE B C 1
ATOM 4164 O O . ILE B 1 40 ? -6.273 15.368 56.329 1.00 18.69 41 ILE B O 1
ATOM 4169 N N . GLU B 1 41 ? -8.298 15.348 55.345 1.00 18.41 42 GLU B N 1
ATOM 4170 C CA . GLU B 1 41 ? -8.836 14.229 56.156 1.00 20.62 42 GLU B CA 1
ATOM 4171 C C . GLU B 1 41 ? -8.492 12.884 55.542 1.00 20.38 42 GLU B C 1
ATOM 4172 O O . GLU B 1 41 ? -9.343 12.185 54.982 1.00 23.17 42 GLU B O 1
ATOM 4178 N N . ASP B 1 42 ? -7.237 12.505 55.725 1.00 18.27 43 ASP B N 1
ATOM 4179 C CA . ASP B 1 42 ? -6.662 11.341 55.079 1.00 19.23 43 ASP B CA 1
ATOM 4180 C C . ASP B 1 42 ? -6.489 10.104 56.008 1.00 22.69 43 ASP B C 1
ATOM 4181 O O . ASP B 1 42 ? -5.503 9.340 55.875 1.00 22.30 43 ASP B O 1
ATOM 4186 N N . THR B 1 43 ? -7.426 9.897 56.936 1.00 24.83 44 THR B N 1
ATOM 4187 C CA . THR B 1 43 ? -7.327 8.702 57.805 1.00 29.07 44 THR B CA 1
ATOM 4188 C C . THR B 1 43 ? -7.743 7.434 57.041 1.00 30.68 44 THR B C 1
ATOM 4189 O O . THR B 1 43 ? -7.225 6.364 57.332 1.00 32.06 44 THR B O 1
ATOM 4193 N N . ASP B 1 44 ? -8.647 7.563 56.051 1.00 32.96 45 ASP B N 1
ATOM 4194 C CA . ASP B 1 44 ? -9.019 6.421 55.174 1.00 33.28 45 ASP B CA 1
ATOM 4195 C C . ASP B 1 44 ? -7.837 6.060 54.289 1.00 34.12 45 ASP B C 1
ATOM 4196 O O . ASP B 1 44 ? -7.570 6.724 53.287 1.00 36.16 45 ASP B O 1
ATOM 4201 N N . ARG B 1 45 ? -7.129 5.012 54.688 1.00 34.87 46 ARG B N 1
ATOM 4202 C CA . ARG B 1 45 ? -5.885 4.598 54.045 1.00 35.68 46 ARG B CA 1
ATOM 4203 C C . ARG B 1 45 ? -6.128 3.966 52.687 1.00 35.49 46 ARG B C 1
ATOM 4204 O O . ARG B 1 45 ? -5.346 4.163 51.760 1.00 33.04 46 ARG B O 1
ATOM 4212 N N . GLU B 1 46 ? -7.234 3.224 52.595 1.00 37.88 47 GLU B N 1
ATOM 4213 C CA . GLU B 1 46 ? -7.640 2.457 51.408 1.00 41.02 47 GLU B CA 1
ATOM 4214 C C . GLU B 1 46 ? -7.864 3.324 50.171 1.00 38.58 47 GLU B C 1
ATOM 4215 O O . GLU B 1 46 ? -7.531 2.902 49.060 1.00 38.67 47 GLU B O 1
ATOM 4221 N N . ARG B 1 47 ? -8.422 4.526 50.375 1.00 35.47 48 ARG B N 1
ATOM 4222 C CA . ARG B 1 47 ? -8.868 5.384 49.267 1.00 33.92 48 ARG B CA 1
ATOM 4223 C C . ARG B 1 47 ? -8.115 6.717 49.152 1.00 32.33 48 ARG B C 1
ATOM 4224 O O . ARG B 1 47 ? -8.242 7.422 48.133 1.00 29.10 48 ARG B O 1
ATOM 4232 N N . SER B 1 48 ? -7.349 7.080 50.187 1.00 31.66 49 SER B N 1
ATOM 4233 C CA . SER B 1 48 ? -6.580 8.326 50.133 1.00 29.92 49 SER B CA 1
ATOM 4234 C C . SER B 1 48 ? -5.357 8.110 49.275 1.00 28.98 49 SER B C 1
ATOM 4235 O O . SER B 1 48 ? -4.707 7.073 49.352 1.00 28.80 49 SER B O 1
ATOM 4238 N N . ARG B 1 49 ? -5.131 9.074 48.392 1.00 29.55 50 ARG B N 1
ATOM 4239 C CA . ARG B 1 49 ? -4.028 9.080 47.451 1.00 31.18 50 ARG B CA 1
ATOM 4240 C C . ARG B 1 49 ? -3.462 10.510 47.316 1.00 31.15 50 ARG B C 1
ATOM 4241 O O . ARG B 1 49 ? -4.243 11.481 47.302 1.00 32.30 50 ARG B O 1
ATOM 4249 N N . PRO B 1 50 ? -2.103 10.649 47.258 1.00 30.32 51 PRO B N 1
ATOM 4250 C CA . PRO B 1 50 ? -1.433 11.957 47.209 1.00 29.83 51 PRO B CA 1
ATOM 4251 C C . PRO B 1 50 ? -1.768 12.794 45.990 1.00 29.06 51 PRO B C 1
ATOM 4252 O O . PRO B 1 50 ? -1.677 14.024 46.049 1.00 27.88 51 PRO B O 1
ATOM 4256 N N . GLU B 1 51 ? -2.138 12.128 44.900 1.00 29.10 52 GLU B N 1
ATOM 4257 C CA . GLU B 1 51 ? -2.483 12.810 43.666 1.00 30.36 52 GLU B CA 1
ATOM 4258 C C . GLU B 1 51 ? -3.694 13.693 43.885 1.00 25.86 52 GLU B C 1
ATOM 4259 O O . GLU B 1 51 ? -3.727 14.820 43.390 1.00 25.84 52 GLU B O 1
ATOM 4265 N N . TYR B 1 52 ? -4.632 13.202 44.699 1.00 23.55 53 TYR B N 1
ATOM 4266 C CA . TYR B 1 52 ? -5.876 13.910 44.994 1.00 22.49 53 TYR B CA 1
ATOM 4267 C C . TYR B 1 52 ? -5.659 15.118 45.875 1.00 21.93 53 TYR B C 1
ATOM 4268 O O . TYR B 1 52 ? -6.327 16.146 45.679 1.00 21.13 53 TYR B O 1
ATOM 4277 N N . THR B 1 53 ? -4.712 14.985 46.823 1.00 22.08 54 THR B N 1
ATOM 4278 C CA . THR B 1 53 ? -4.260 16.068 47.717 1.00 21.51 54 THR B CA 1
ATOM 4279 C C . THR B 1 53 ? -3.720 17.184 46.857 1.00 20.44 54 THR B C 1
ATOM 4280 O O . THR B 1 53 ? -4.157 18.312 46.967 1.00 21.40 54 THR B O 1
ATOM 4284 N N . GLU B 1 54 ? -2.823 16.827 45.955 1.00 22.18 55 GLU B N 1
ATOM 4285 C CA . GLU B 1 54 ? -2.211 17.759 45.048 1.00 24.09 55 GLU B CA 1
ATOM 4286 C C . GLU B 1 54 ? -3.280 18.415 44.178 1.00 23.15 55 GLU B C 1
ATOM 4287 O O . GLU B 1 54 ? -3.317 19.630 44.076 1.00 19.70 55 GLU B O 1
ATOM 4293 N N . ASN B 1 55 ? -4.192 17.604 43.635 1.00 20.80 56 ASN B N 1
ATOM 4294 C CA . ASN B 1 55 ? -5.330 18.121 42.882 1.00 17.46 56 ASN B CA 1
ATOM 4295 C C . ASN B 1 55 ? -6.181 19.108 43.698 1.00 15.74 56 ASN B C 1
ATOM 4296 O O . ASN B 1 55 ? -6.526 20.167 43.195 1.00 14.61 56 ASN B O 1
ATOM 4301 N N . ILE B 1 56 ? -6.520 18.735 44.928 1.00 13.69 57 ILE B N 1
ATOM 4302 C CA . ILE B 1 56 ? -7.225 19.623 45.868 1.00 17.47 57 ILE B CA 1
ATOM 4303 C C . ILE B 1 56 ? -6.486 20.976 46.077 1.00 16.96 57 ILE B C 1
ATOM 4304 O O . ILE B 1 56 ? -7.070 22.028 45.881 1.00 16.64 57 ILE B O 1
ATOM 4309 N N . LEU B 1 57 ? -5.206 20.914 46.432 1.00 20.18 58 LEU B N 1
ATOM 4310 C CA . LEU B 1 57 ? -4.393 22.097 46.712 1.00 23.94 58 LEU B CA 1
ATOM 4311 C C . LEU B 1 57 ? -4.250 23.008 45.488 1.00 26.99 58 LEU B C 1
ATOM 4312 O O . LEU B 1 57 ? -4.220 24.248 45.617 1.00 26.08 58 LEU B O 1
ATOM 4317 N N . GLU B 1 58 ? -4.177 22.381 44.317 1.00 29.28 59 GLU B N 1
ATOM 4318 C CA . GLU B 1 58 ? -4.028 23.067 43.052 1.00 31.04 59 GLU B CA 1
ATOM 4319 C C . GLU B 1 58 ? -5.305 23.806 42.699 1.00 28.31 59 GLU B C 1
ATOM 4320 O O . GLU B 1 58 ? -5.255 24.985 42.294 1.00 28.26 59 GLU B O 1
ATOM 4326 N N . GLY B 1 59 ? -6.439 23.117 42.860 1.00 23.03 60 GLY B N 1
ATOM 4327 C CA . GLY B 1 59 ? -7.757 23.689 42.560 1.00 23.22 60 GLY B CA 1
ATOM 4328 C C . GLY B 1 59 ? -8.033 24.902 43.448 1.00 24.08 60 GLY B C 1
ATOM 4329 O O . GLY B 1 59 ? -8.419 25.969 42.959 1.00 25.91 60 GLY B O 1
ATOM 4330 N N . LEU B 1 60 ? -7.762 24.750 44.743 1.00 21.15 61 LEU B N 1
ATOM 4331 C CA . LEU B 1 60 ? -7.931 25.821 45.703 1.00 18.73 61 LEU B CA 1
ATOM 4332 C C . LEU B 1 60 ? -7.099 27.060 45.358 1.00 19.35 61 LEU B C 1
ATOM 4333 O O . LEU B 1 60 ? -7.652 28.181 45.327 1.00 19.27 61 LEU B O 1
ATOM 4338 N N . GLN B 1 61 ? -5.824 26.851 45.009 1.00 17.73 62 GLN B N 1
ATOM 4339 C CA . GLN B 1 61 ? -4.903 27.950 44.713 1.00 22.09 62 GLN B CA 1
ATOM 4340 C C . GLN B 1 61 ? -5.332 28.669 43.448 1.00 21.67 62 GLN B C 1
ATOM 4341 O O . GLN B 1 61 ? -5.386 29.918 43.418 1.00 20.24 62 GLN B O 1
ATOM 4347 N N . TRP B 1 62 ? -5.647 27.866 42.418 1.00 19.72 63 TRP B N 1
ATOM 4348 C CA . TRP B 1 62 ? -6.116 28.358 41.122 1.00 19.75 63 TRP B CA 1
ATOM 4349 C C . TRP B 1 62 ? -7.369 29.276 41.243 1.00 17.45 63 TRP B C 1
ATOM 4350 O O . TRP B 1 62 ? -7.411 30.338 40.622 1.00 20.55 63 TRP B O 1
ATOM 4361 N N . LEU B 1 63 ? -8.328 28.873 42.081 1.00 15.33 64 LEU B N 1
ATOM 4362 C CA . LEU B 1 63 ? -9.537 29.640 42.364 1.00 15.66 64 LEU B CA 1
ATOM 4363 C C . LEU B 1 63 ? -9.311 30.926 43.184 1.00 17.84 64 LEU B C 1
ATOM 4364 O O . LEU B 1 63 ? -10.217 31.780 43.270 1.00 20.45 64 LEU B O 1
ATOM 4369 N N . GLY B 1 64 ? -8.113 31.074 43.754 1.00 16.49 65 GLY B N 1
ATOM 4370 C CA . GLY B 1 64 ? -7.792 32.208 44.611 1.00 18.76 65 GLY B CA 1
ATOM 4371 C C . GLY B 1 64 ? -8.185 31.987 46.071 1.00 21.20 65 GLY B C 1
ATOM 4372 O O . GLY B 1 64 ? -8.139 32.932 46.869 1.00 25.76 65 GLY B O 1
ATOM 4373 N N . LEU B 1 65 ? -8.538 30.742 46.408 1.00 19.64 66 LEU B N 1
ATOM 4374 C CA . LEU B 1 65 ? -8.958 30.318 47.741 1.00 21.52 66 LEU B CA 1
ATOM 4375 C C . LEU B 1 65 ? -7.733 29.940 48.584 1.00 23.25 66 LEU B C 1
ATOM 4376 O O . LEU B 1 65 ? -7.466 28.764 48.934 1.00 22.79 66 LEU B O 1
ATOM 4381 N N . THR B 1 66 ? -6.978 30.983 48.867 1.00 24.48 67 THR B N 1
ATOM 4382 C CA . THR B 1 66 ? -5.785 30.950 49.670 1.00 25.24 67 THR B CA 1
ATOM 4383 C C . THR B 1 66 ? -6.136 30.570 51.108 1.00 23.07 67 THR B C 1
ATOM 4384 O O . THR B 1 66 ? -7.143 31.057 51.656 1.00 23.33 67 THR B O 1
ATOM 4388 N N . TRP B 1 67 ? -5.363 29.648 51.691 1.00 21.60 68 TRP B N 1
ATOM 4389 C CA . TRP B 1 67 ? -5.578 29.273 53.099 1.00 20.41 68 TRP B CA 1
ATOM 4390 C C . TRP B 1 67 ? -4.529 29.889 53.994 1.00 21.38 68 TRP B C 1
ATOM 4391 O O . TRP B 1 67 ? -3.371 30.045 53.598 1.00 22.12 68 TRP B O 1
ATOM 4402 N N . ASP B 1 68 ? -4.959 30.261 55.194 1.00 22.34 69 ASP B N 1
ATOM 4403 C CA . ASP B 1 68 ? -4.088 30.896 56.168 1.00 23.85 69 ASP B CA 1
ATOM 4404 C C . ASP B 1 68 ? -3.279 29.881 56.955 1.00 24.17 69 ASP B C 1
ATOM 4405 O O . ASP B 1 68 ? -2.160 30.167 57.355 1.00 24.07 69 ASP B O 1
ATOM 4410 N N . GLU B 1 69 ? -3.869 28.705 57.195 1.00 25.08 70 GLU B N 1
ATOM 4411 C CA . GLU B 1 69 ? -3.223 27.627 57.968 1.00 25.06 70 GLU B CA 1
ATOM 4412 C C . GLU B 1 69 ? -3.399 26.296 57.289 1.00 22.65 70 GLU B C 1
ATOM 4413 O O . GLU B 1 69 ? -4.429 26.019 56.704 1.00 22.07 70 GLU B O 1
ATOM 4419 N N . GLY B 1 70 ? -2.386 25.465 57.403 1.00 23.25 71 GLY B N 1
ATOM 4420 C CA . GLY B 1 70 ? -2.400 24.178 56.768 1.00 23.79 71 GLY B CA 1
ATOM 4421 C C . GLY B 1 70 ? -1.592 24.103 55.479 1.00 22.58 71 GLY B C 1
ATOM 4422 O O . GLY B 1 70 ? -0.881 25.053 55.128 1.00 23.08 71 GLY B O 1
ATOM 4423 N N . PRO B 1 71 ? -1.722 22.984 54.745 1.00 22.44 72 PRO B N 1
ATOM 4424 C CA . PRO B 1 71 ? -2.639 21.916 55.094 1.00 19.58 72 PRO B CA 1
ATOM 4425 C C . PRO B 1 71 ? -2.148 21.086 56.258 1.00 18.19 72 PRO B C 1
ATOM 4426 O O . PRO B 1 71 ? -0.959 20.798 56.353 1.00 20.54 72 PRO B O 1
ATOM 4430 N N . TYR B 1 72 ? -3.050 20.779 57.179 1.00 18.19 73 TYR B N 1
ATOM 4431 C CA . TYR B 1 72 ? -2.752 19.823 58.249 1.00 18.08 73 TYR B CA 1
ATOM 4432 C C . TYR B 1 72 ? -3.237 18.470 57.760 1.00 17.26 73 TYR B C 1
ATOM 4433 O O . TYR B 1 72 ? -4.164 18.399 56.958 1.00 21.10 73 TYR B O 1
ATOM 4442 N N . PHE B 1 73 ? -2.609 17.408 58.208 1.00 13.19 74 PHE B N 1
ATOM 4443 C CA . PHE B 1 73 ? -2.990 16.080 57.749 1.00 17.09 74 PHE B CA 1
ATOM 4444 C C . PHE B 1 73 ? -3.399 15.262 58.926 1.00 15.84 74 PHE B C 1
ATOM 4445 O O . PHE B 1 73 ? -2.638 15.100 59.887 1.00 14.08 74 PHE B O 1
ATOM 4453 N N . GLN B 1 74 ? -4.572 14.682 58.820 1.00 14.44 75 GLN B N 1
ATOM 4454 C CA . GLN B 1 74 ? -5.076 13.839 59.873 1.00 16.02 75 GLN B CA 1
ATOM 4455 C C . GLN B 1 74 ? -4.204 12.589 60.116 1.00 15.58 75 GLN B C 1
ATOM 4456 O O . GLN B 1 74 ? -4.182 12.054 61.210 1.00 16.37 75 GLN B O 1
ATOM 4462 N N . SER B 1 75 ? -3.420 12.193 59.116 1.00 16.81 76 SER B N 1
ATOM 4463 C CA . SER B 1 75 ? -2.570 11.013 59.252 1.00 15.88 76 SER B CA 1
ATOM 4464 C C . SER B 1 75 ? -1.225 11.295 60.016 1.00 14.48 76 SER B C 1
ATOM 4465 O O . SER B 1 75 ? -0.506 10.362 60.322 1.00 12.06 76 SER B O 1
ATOM 4468 N N . ASP B 1 76 ? -0.952 12.577 60.335 1.00 13.84 77 ASP B N 1
ATOM 4469 C CA . ASP B 1 76 ? 0.158 13.033 61.216 1.00 13.14 77 ASP B CA 1
ATOM 4470 C C . ASP B 1 76 ? -0.330 13.340 62.632 1.00 13.87 77 ASP B C 1
ATOM 4471 O O . ASP B 1 76 ? 0.399 13.968 63.443 1.00 14.30 77 ASP B O 1
ATOM 4476 N N . ARG B 1 77 ? -1.566 12.944 62.930 1.00 15.72 78 ARG B N 1
ATOM 4477 C CA . ARG B 1 77 ? -2.241 13.365 64.145 1.00 13.50 78 ARG B CA 1
ATOM 4478 C C . ARG B 1 77 ? -2.977 12.233 64.836 1.00 14.26 78 ARG B C 1
ATOM 4479 O O . ARG B 1 77 ? -3.826 12.477 65.689 1.00 13.35 78 ARG B O 1
ATOM 4487 N N . LEU B 1 78 ? -2.596 10.992 64.550 1.00 13.62 79 LEU B N 1
ATOM 4488 C CA . LEU B 1 78 ? -3.405 9.832 65.015 1.00 14.19 79 LEU B CA 1
ATOM 4489 C C . LEU B 1 78 ? -3.608 9.694 66.493 1.00 13.62 79 LEU B C 1
ATOM 4490 O O . LEU B 1 78 ? -4.692 9.360 66.925 1.00 17.60 79 LEU B O 1
ATOM 4495 N N . ASP B 1 79 ? -2.591 10.005 67.277 1.00 16.63 80 ASP B N 1
ATOM 4496 C CA . ASP B 1 79 ? -2.720 9.837 68.702 1.00 14.92 80 ASP B CA 1
ATOM 4497 C C . ASP B 1 79 ? -3.546 10.880 69.380 1.00 17.45 80 ASP B C 1
ATOM 4498 O O . ASP B 1 79 ? -3.854 10.741 70.550 1.00 21.90 80 ASP B O 1
ATOM 4503 N N . LEU B 1 80 ? -3.895 11.944 68.661 1.00 16.94 81 LEU B N 1
ATOM 4504 C CA . LEU B 1 80 ? -4.785 12.946 69.199 1.00 15.58 81 LEU B CA 1
ATOM 4505 C C . LEU B 1 80 ? -6.179 12.343 69.291 1.00 15.75 81 LEU B C 1
ATOM 4506 O O . LEU B 1 80 ? -6.940 12.606 70.252 1.00 11.34 81 LEU B O 1
ATOM 4511 N N . TYR B 1 81 ? -6.488 11.517 68.288 1.00 14.83 82 TYR B N 1
ATOM 4512 C CA . TYR B 1 81 ? -7.754 10.830 68.205 1.00 16.41 82 TYR B CA 1
ATOM 4513 C C . TYR B 1 81 ? -7.744 9.673 69.201 1.00 15.17 82 TYR B C 1
ATOM 4514 O O . TYR B 1 81 ? -8.715 9.479 69.890 1.00 17.46 82 TYR B O 1
ATOM 4523 N N . ARG B 1 82 ? -6.612 8.978 69.321 1.00 17.65 83 ARG B N 1
ATOM 4524 C CA . ARG B 1 82 ? -6.450 7.895 70.304 1.00 20.75 83 ARG B CA 1
ATOM 4525 C C . ARG B 1 82 ? -6.664 8.440 71.731 1.00 20.89 83 ARG B C 1
ATOM 4526 O O . ARG B 1 82 ? -7.368 7.783 72.538 1.00 23.68 83 ARG B O 1
ATOM 4534 N N . GLN B 1 83 ? -6.056 9.617 72.028 1.00 17.58 84 GLN B N 1
ATOM 4535 C CA A GLN B 1 83 ? -6.197 10.282 73.329 0.50 18.83 84 GLN B CA 1
ATOM 4536 C CA B GLN B 1 83 ? -6.202 10.263 73.339 0.50 17.04 84 GLN B CA 1
ATOM 4537 C C . GLN B 1 83 ? -7.652 10.568 73.620 1.00 16.08 84 GLN B C 1
ATOM 4538 O O . GLN B 1 83 ? -8.174 10.128 74.643 1.00 16.82 84 GLN B O 1
ATOM 4549 N N . ALA B 1 84 ? -8.295 11.293 72.688 1.00 15.69 85 ALA B N 1
ATOM 4550 C CA . ALA B 1 84 ? -9.708 11.701 72.808 1.00 15.12 85 ALA B CA 1
ATOM 4551 C C . ALA B 1 84 ? -10.603 10.531 73.198 1.00 14.42 85 ALA B C 1
ATOM 4552 O O . ALA B 1 84 ? -11.382 10.652 74.133 1.00 17.52 85 ALA B O 1
ATOM 4554 N N . ILE B 1 85 ? -10.411 9.391 72.524 1.00 12.85 86 ILE B N 1
ATOM 4555 C CA . ILE B 1 85 ? -11.205 8.192 72.731 1.00 15.06 86 ILE B CA 1
ATOM 4556 C C . ILE B 1 85 ? -10.949 7.634 74.103 1.00 14.51 86 ILE B C 1
ATOM 4557 O O . ILE B 1 85 ? -11.904 7.468 74.879 1.00 16.42 86 ILE B O 1
ATOM 4562 N N . GLN B 1 86 ? -9.660 7.437 74.422 1.00 19.69 87 GLN B N 1
ATOM 4563 C CA . GLN B 1 86 ? -9.194 6.936 75.736 1.00 20.69 87 GLN B CA 1
ATOM 4564 C C . GLN B 1 86 ? -9.767 7.725 76.913 1.00 20.32 87 GLN B C 1
ATOM 4565 O O . GLN B 1 86 ? -10.134 7.128 77.935 1.00 21.82 87 GLN B O 1
ATOM 4571 N N . THR B 1 87 ? -9.857 9.052 76.744 1.00 18.55 88 THR B N 1
ATOM 4572 C CA . THR B 1 87 ? -10.472 9.958 77.713 1.00 18.84 88 THR B CA 1
ATOM 4573 C C . THR B 1 87 ? -11.916 9.517 77.940 1.00 20.76 88 THR B C 1
ATOM 4574 O O . THR B 1 87 ? -12.315 9.278 79.091 1.00 23.99 88 THR B O 1
ATOM 4578 N N . LEU B 1 88 ? -12.669 9.370 76.841 1.00 18.07 89 LEU B N 1
ATOM 4579 C CA . LEU B 1 88 ? -14.074 9.009 76.897 1.00 18.98 89 LEU B CA 1
ATOM 4580 C C . LEU B 1 88 ? -14.264 7.656 77.556 1.00 19.66 89 LEU B C 1
ATOM 4581 O O . LEU B 1 88 ? -15.197 7.497 78.345 1.00 22.60 89 LEU B O 1
ATOM 4586 N N . LEU B 1 89 ? -13.362 6.707 77.282 1.00 19.33 90 LEU B N 1
ATOM 4587 C CA . LEU B 1 89 ? -13.352 5.431 78.029 1.00 18.26 90 LEU B CA 1
ATOM 4588 C C . LEU B 1 89 ? -13.164 5.646 79.490 1.00 18.01 90 LEU B C 1
ATOM 4589 O O . LEU B 1 89 ? -13.931 5.105 80.286 1.00 22.13 90 LEU B O 1
ATOM 4594 N N . ASP B 1 90 ? -12.139 6.423 79.848 1.00 18.61 91 ASP B N 1
ATOM 4595 C CA . ASP B 1 90 ? -11.794 6.669 81.258 1.00 19.24 91 ASP B CA 1
ATOM 4596 C C . ASP B 1 90 ? -12.925 7.329 82.034 1.00 18.41 91 ASP B C 1
ATOM 4597 O O . ASP B 1 90 ? -13.114 7.047 83.228 1.00 19.64 91 ASP B O 1
ATOM 4602 N N . LYS B 1 91 ? -13.653 8.214 81.355 1.00 15.23 92 LYS B N 1
ATOM 4603 C CA . LYS B 1 91 ? -14.753 8.939 81.951 1.00 14.74 92 LYS B CA 1
ATOM 4604 C C . LYS B 1 91 ? -16.046 8.066 81.983 1.00 15.06 92 LYS B C 1
ATOM 4605 O O . LYS B 1 91 ? -17.045 8.415 82.649 1.00 9.69 92 LYS B O 1
ATOM 4611 N N . GLY B 1 92 ? -15.997 6.920 81.298 1.00 14.97 93 GLY B N 1
ATOM 4612 C CA . GLY B 1 92 ? -17.129 6.001 81.244 1.00 17.17 93 GLY B CA 1
ATOM 4613 C C . GLY B 1 92 ? -18.146 6.433 80.198 1.00 17.90 93 GLY B C 1
ATOM 4614 O O . GLY B 1 92 ? -19.205 5.901 80.170 1.00 21.53 93 GLY B O 1
ATOM 4615 N N . LEU B 1 93 ? -17.776 7.387 79.336 1.00 18.04 94 LEU B N 1
ATOM 4616 C CA . LEU B 1 93 ? -18.615 7.949 78.272 1.00 15.57 94 LEU B CA 1
ATOM 4617 C C . LEU B 1 93 ? -18.530 7.110 76.986 1.00 17.11 94 LEU B C 1
ATOM 4618 O O . LEU B 1 93 ? -19.327 7.273 76.062 1.00 20.73 94 LEU B O 1
ATOM 4623 N N . ALA B 1 94 ? -17.535 6.246 76.916 1.00 19.53 95 ALA B N 1
ATOM 4624 C CA . ALA B 1 94 ? -17.411 5.288 75.818 1.00 19.58 95 ALA B CA 1
ATOM 4625 C C . ALA B 1 94 ? -17.157 3.901 76.392 1.00 18.00 95 ALA B C 1
ATOM 4626 O O . ALA B 1 94 ? -16.691 3.781 77.531 1.00 19.94 95 ALA B O 1
ATOM 4628 N N . TYR B 1 95 ? -17.495 2.860 75.628 1.00 17.18 96 TYR B N 1
ATOM 4629 C CA . TYR B 1 95 ? -17.338 1.473 76.094 1.00 18.40 96 TYR B CA 1
ATOM 4630 C C . TYR B 1 95 ? -16.958 0.516 74.991 1.00 20.93 96 TYR B C 1
ATOM 4631 O O . TYR B 1 95 ? -17.103 0.815 73.802 1.00 23.56 96 TYR B O 1
ATOM 4640 N N . TYR B 1 96 ? -16.534 -0.672 75.407 1.00 21.90 97 TYR B N 1
ATOM 4641 C CA . TYR B 1 96 ? -16.124 -1.709 74.505 1.00 23.20 97 TYR B CA 1
ATOM 4642 C C . TYR B 1 96 ? -17.362 -2.462 74.108 1.00 22.33 97 TYR B C 1
ATOM 4643 O O . TYR B 1 96 ? -18.105 -2.911 74.962 1.00 27.37 97 TYR B O 1
ATOM 4652 N N . CYS B 1 97 ? -17.613 -2.530 72.814 1.00 21.33 98 CYS B N 1
ATOM 4653 C CA . CYS B 1 97 ? -18.725 -3.318 72.261 1.00 21.26 98 CYS B CA 1
ATOM 4654 C C . CYS B 1 97 ? -18.190 -4.516 71.455 1.00 19.87 98 CYS B C 1
ATOM 4655 O O . CYS B 1 97 ? -17.427 -4.335 70.476 1.00 17.71 98 CYS B O 1
ATOM 4658 N N . TYR B 1 98 ? -18.669 -5.703 71.842 1.00 17.09 99 TYR B N 1
ATOM 4659 C CA . TYR B 1 98 ? -18.285 -6.999 71.288 1.00 17.62 99 TYR B CA 1
ATOM 4660 C C . TYR B 1 98 ? -19.259 -7.601 70.278 1.00 22.90 99 TYR B C 1
ATOM 4661 O O . TYR B 1 98 ? -19.178 -8.800 69.965 1.00 24.86 99 TYR B O 1
ATOM 4670 N N . CYS B 1 99 ? -20.180 -6.795 69.758 1.00 26.80 100 CYS B N 1
ATOM 4671 C CA . CYS B 1 99 ? -21.167 -7.301 68.818 1.00 25.11 100 CYS B CA 1
ATOM 4672 C C . CYS B 1 99 ? -20.525 -7.651 67.522 1.00 25.85 100 CYS B C 1
ATOM 4673 O O . CYS B 1 99 ? -19.933 -6.774 66.889 1.00 24.66 100 CYS B O 1
ATOM 4676 N N . THR B 1 100 ? -20.678 -8.911 67.096 1.00 24.18 101 THR B N 1
ATOM 4677 C CA . THR B 1 100 ? -20.198 -9.309 65.775 1.00 26.06 101 THR B CA 1
ATOM 4678 C C . THR B 1 100 ? -21.122 -8.721 64.678 1.00 26.42 101 THR B C 1
ATOM 4679 O O . THR B 1 100 ? -22.248 -8.276 64.990 1.00 26.86 101 THR B O 1
ATOM 4683 N N . PRO B 1 101 ? -20.624 -8.643 63.412 1.00 24.27 102 PRO B N 1
ATOM 4684 C CA . PRO B 1 101 ? -21.497 -8.224 62.313 1.00 23.83 102 PRO B CA 1
ATOM 4685 C C . PRO B 1 101 ? -22.681 -9.173 62.100 1.00 22.66 102 PRO B C 1
ATOM 4686 O O . PRO B 1 101 ? -23.731 -8.740 61.622 1.00 19.69 102 PRO B O 1
ATOM 4690 N N . GLU B 1 102 ? -22.510 -10.439 62.489 1.00 23.67 103 GLU B N 1
ATOM 4691 C CA . GLU B 1 102 ? -23.555 -11.440 62.421 1.00 25.26 103 GLU B CA 1
ATOM 4692 C C . GLU B 1 102 ? -24.722 -11.007 63.319 1.00 25.63 103 GLU B C 1
ATOM 4693 O O . GLU B 1 102 ? -25.879 -11.081 62.925 1.00 24.21 103 GLU B O 1
ATOM 4699 N N . GLU B 1 103 ? -24.379 -10.505 64.508 1.00 24.48 104 GLU B N 1
ATOM 4700 C CA . GLU B 1 103 ? -25.330 -10.135 65.547 1.00 19.66 104 GLU B CA 1
ATOM 4701 C C . GLU B 1 103 ? -25.964 -8.782 65.242 1.00 18.58 104 GLU B C 1
ATOM 4702 O O . GLU B 1 103 ? -27.162 -8.584 65.507 1.00 15.40 104 GLU B O 1
ATOM 4708 N N . LEU B 1 104 ? -25.181 -7.873 64.645 1.00 15.51 105 LEU B N 1
ATOM 4709 C CA . LEU B 1 104 ? -25.710 -6.573 64.229 1.00 16.84 105 LEU B CA 1
ATOM 4710 C C . LEU B 1 104 ? -26.792 -6.744 63.149 1.00 16.31 105 LEU B C 1
ATOM 4711 O O . LEU B 1 104 ? -27.802 -6.065 63.174 1.00 16.04 105 LEU B O 1
ATOM 4716 N N . GLU B 1 105 ? -26.599 -7.757 62.305 1.00 16.66 106 GLU B N 1
ATOM 4717 C CA . GLU B 1 105 ? -27.511 -8.171 61.240 1.00 17.16 106 GLU B CA 1
ATOM 4718 C C . GLU B 1 105 ? -28.796 -8.792 61.817 1.00 15.95 106 GLU B C 1
ATOM 4719 O O . GLU B 1 105 ? -29.926 -8.355 61.500 1.00 16.21 106 GLU B O 1
ATOM 4725 N N . ALA B 1 106 ? -28.611 -9.797 62.678 1.00 11.27 107 ALA B N 1
ATOM 4726 C CA . ALA B 1 106 ? -29.693 -10.485 63.341 1.00 9.68 107 ALA B CA 1
ATOM 4727 C C . ALA B 1 106 ? -30.633 -9.499 64.002 1.00 11.04 107 ALA B C 1
ATOM 4728 O O . ALA B 1 106 ? -31.862 -9.631 63.857 1.00 7.88 107 ALA B O 1
ATOM 4730 N N . LEU B 1 107 ? -30.046 -8.496 64.680 1.00 11.35 108 LEU B N 1
ATOM 4731 C CA . LEU B 1 107 ? -30.799 -7.474 65.405 1.00 12.15 108 LEU B CA 1
ATOM 4732 C C . LEU B 1 107 ? -31.549 -6.545 64.459 1.00 15.70 108 LEU B C 1
ATOM 4733 O O . LEU B 1 107 ? -32.718 -6.248 64.722 1.00 19.56 108 LEU B O 1
ATOM 4738 N N . ARG B 1 108 ? -30.900 -6.084 63.383 1.00 14.60 109 ARG B N 1
ATOM 4739 C CA . ARG B 1 108 ? -31.577 -5.198 62.437 1.00 22.84 109 ARG B CA 1
ATOM 4740 C C . ARG B 1 108 ? -32.777 -5.912 61.799 1.00 22.12 109 ARG B C 1
ATOM 4741 O O . ARG B 1 108 ? -33.852 -5.322 61.654 1.00 25.74 109 ARG B O 1
ATOM 4749 N N . ALA B 1 109 ? -32.598 -7.200 61.487 1.00 23.18 110 ALA B N 1
ATOM 4750 C CA . ALA B 1 109 ? -33.663 -8.039 60.894 1.00 20.36 110 ALA B CA 1
ATOM 4751 C C . ALA B 1 109 ? -34.824 -8.287 61.861 1.00 20.68 110 ALA B C 1
ATOM 4752 O O . ALA B 1 109 ? -35.987 -8.320 61.451 1.00 20.01 110 ALA B O 1
ATOM 4754 N N . GLU B 1 110 ? -34.511 -8.434 63.146 1.00 21.16 111 GLU B N 1
ATOM 4755 C CA . GLU B 1 110 ? -35.547 -8.613 64.161 1.00 22.31 111 GLU B CA 1
ATOM 4756 C C . GLU B 1 110 ? -36.339 -7.302 64.304 1.00 22.53 111 GLU B C 1
ATOM 4757 O O . GLU B 1 110 ? -37.589 -7.309 64.354 1.00 18.62 111 GLU B O 1
ATOM 4763 N N . GLN B 1 111 ? -35.595 -6.193 64.268 1.00 22.56 112 GLN B N 1
ATOM 4764 C CA . GLN B 1 111 ? -36.142 -4.856 64.391 1.00 24.05 112 GLN B CA 1
ATOM 4765 C C . GLN B 1 111 ? -37.107 -4.558 63.278 1.00 26.71 112 GLN B C 1
ATOM 4766 O O . GLN B 1 111 ? -38.176 -4.015 63.539 1.00 27.03 112 GLN B O 1
ATOM 4772 N N . LYS B 1 112 ? -36.753 -4.950 62.050 1.00 29.39 113 LYS B N 1
ATOM 4773 C CA . LYS B 1 112 ? -37.633 -4.760 60.887 1.00 32.20 113 LYS B CA 1
ATOM 4774 C C . LYS B 1 112 ? -38.936 -5.568 60.995 1.00 31.54 113 LYS B C 1
ATOM 4775 O O . LYS B 1 112 ? -40.016 -5.043 60.717 1.00 31.05 113 LYS B O 1
ATOM 4781 N N . ALA B 1 113 ? -38.825 -6.808 61.472 1.00 32.52 114 ALA B N 1
ATOM 4782 C CA . ALA B 1 113 ? -39.971 -7.717 61.658 1.00 34.42 114 ALA B CA 1
ATOM 4783 C C . ALA B 1 113 ? -41.000 -7.210 62.670 1.00 37.47 114 ALA B C 1
ATOM 4784 O O . ALA B 1 113 ? -42.120 -7.740 62.765 1.00 39.45 114 ALA B O 1
ATOM 4786 N N . LYS B 1 114 ? -40.597 -6.207 63.442 1.00 39.53 115 LYS B N 1
ATOM 4787 C CA . LYS B 1 114 ? -41.430 -5.582 64.462 1.00 39.97 115 LYS B CA 1
ATOM 4788 C C . LYS B 1 114 ? -41.629 -4.084 64.109 1.00 41.41 115 LYS B C 1
ATOM 4789 O O . LYS B 1 114 ? -42.108 -3.293 64.930 1.00 43.25 115 LYS B O 1
ATOM 4795 N N . GLY B 1 115 ? -41.241 -3.724 62.875 1.00 42.09 116 GLY B N 1
ATOM 4796 C CA . GLY B 1 115 ? -41.487 -2.397 62.265 1.00 43.15 116 GLY B CA 1
ATOM 4797 C C . GLY B 1 115 ? -40.533 -1.256 62.568 1.00 44.19 116 GLY B C 1
ATOM 4798 O O . GLY B 1 115 ? -40.597 -0.204 61.926 1.00 42.04 116 GLY B O 1
ATOM 4799 N N . GLN B 1 116 ? -39.623 -1.494 63.511 1.00 46.78 117 GLN B N 1
ATOM 4800 C CA . GLN B 1 116 ? -38.739 -0.466 64.086 1.00 47.62 117 GLN B CA 1
ATOM 4801 C C . GLN B 1 116 ? -37.658 0.094 63.163 1.00 47.75 117 GLN B C 1
ATOM 4802 O O . GLN B 1 116 ? -37.239 -0.554 62.185 1.00 48.34 117 GLN B O 1
ATOM 4808 N N . ALA B 1 117 ? -37.250 1.330 63.478 1.00 47.09 118 ALA B N 1
ATOM 4809 C CA . ALA B 1 117 ? -36.125 1.978 62.829 1.00 45.04 118 ALA B CA 1
ATOM 4810 C C . ALA B 1 117 ? -34.914 1.197 63.256 1.00 42.95 118 ALA B C 1
ATOM 4811 O O . ALA B 1 117 ? -34.801 0.842 64.438 1.00 43.95 118 ALA B O 1
ATOM 4813 N N . PRO B 1 118 ? -34.058 0.828 62.289 1.00 41.64 119 PRO B N 1
ATOM 4814 C CA . PRO B 1 118 ? -32.873 0.095 62.665 1.00 38.92 119 PRO B CA 1
ATOM 4815 C C . PRO B 1 118 ? -31.913 0.984 63.441 1.00 36.54 119 PRO B C 1
ATOM 4816 O O . PRO B 1 118 ? -31.718 2.182 63.109 1.00 37.32 119 PRO B O 1
ATOM 4820 N N . ARG B 1 119 ? -31.359 0.405 64.492 1.00 28.64 120 ARG B N 1
ATOM 4821 C CA . ARG B 1 119 ? -30.433 1.093 65.353 1.00 24.45 120 ARG B CA 1
ATOM 4822 C C . ARG B 1 119 ? -29.750 0.076 66.214 1.00 21.39 120 ARG B C 1
ATOM 4823 O O . ARG B 1 119 ? -30.295 -1.008 66.508 1.00 19.90 120 ARG B O 1
ATOM 4831 N N . TYR B 1 120 ? -28.551 0.430 66.633 1.00 19.25 121 TYR B N 1
ATOM 4832 C CA . TYR B 1 120 ? -27.860 -0.355 67.619 1.00 19.63 121 TYR B CA 1
ATOM 4833 C C . TYR B 1 120 ? -28.663 -0.223 68.940 1.00 19.81 121 TYR B C 1
ATOM 4834 O O . TYR B 1 120 ? -29.148 0.886 69.252 1.00 19.19 121 TYR B O 1
ATOM 4843 N N . ASP B 1 121 ? -28.893 -1.372 69.616 1.00 16.20 122 ASP B N 1
ATOM 4844 C CA . ASP B 1 121 ? -29.766 -1.476 70.816 1.00 15.20 122 ASP B CA 1
ATOM 4845 C C . ASP B 1 121 ? -29.074 -1.176 72.161 1.00 18.30 122 ASP B C 1
ATOM 4846 O O . ASP B 1 121 ? -29.679 -1.380 73.238 1.00 14.92 122 ASP B O 1
ATOM 4851 N N . ASN B 1 122 ? -27.804 -0.729 72.082 1.00 16.51 123 ASN B N 1
ATOM 4852 C CA . ASN B 1 122 ? -27.013 -0.297 73.232 1.00 17.47 123 ASN B CA 1
ATOM 4853 C C . ASN B 1 122 ? -26.765 -1.371 74.254 1.00 19.61 123 ASN B C 1
ATOM 4854 O O . ASN B 1 122 ? -26.517 -1.073 75.441 1.00 20.69 123 ASN B O 1
ATOM 4859 N N . ARG B 1 123 ? -26.762 -2.614 73.774 1.00 18.79 124 ARG B N 1
ATOM 4860 C CA . ARG B 1 123 ? -26.777 -3.799 74.641 1.00 23.28 124 ARG B CA 1
ATOM 4861 C C . ARG B 1 123 ? -25.552 -3.985 75.512 1.00 23.04 124 ARG B C 1
ATOM 4862 O O . ARG B 1 123 ? -25.632 -4.609 76.591 1.00 26.85 124 ARG B O 1
ATOM 4870 N N . HIS B 1 124 ? -24.430 -3.449 75.046 1.00 20.34 125 HIS B N 1
ATOM 4871 C CA . HIS B 1 124 ? -23.161 -3.728 75.644 1.00 18.62 125 HIS B CA 1
ATOM 4872 C C . HIS B 1 124 ? -22.652 -2.616 76.530 1.00 17.55 125 HIS B C 1
ATOM 4873 O O . HIS B 1 124 ? -21.472 -2.596 76.895 1.00 17.87 125 HIS B O 1
ATOM 4880 N N . ARG B 1 125 ? -23.565 -1.736 76.936 1.00 20.08 126 ARG B N 1
ATOM 4881 C CA . ARG B 1 125 ? -23.247 -0.604 77.818 1.00 19.49 126 ARG B CA 1
ATOM 4882 C C . ARG B 1 125 ? -22.636 -0.988 79.139 1.00 20.63 126 ARG B C 1
ATOM 4883 O O . ARG B 1 125 ? -21.600 -0.439 79.505 1.00 22.13 126 ARG B O 1
ATOM 4891 N N . HIS B 1 126 ? -23.262 -1.941 79.841 1.00 25.56 127 HIS B N 1
ATOM 4892 C CA . HIS B 1 126 ? -22.794 -2.378 81.179 1.00 27.89 127 HIS B CA 1
ATOM 4893 C C . HIS B 1 126 ? -22.522 -3.874 81.222 1.00 28.49 127 HIS B C 1
ATOM 4894 O O . HIS B 1 126 ? -23.321 -4.684 81.725 1.00 27.98 127 HIS B O 1
ATOM 4901 N N . LEU B 1 127 ? -21.412 -4.229 80.590 1.00 29.05 128 LEU B N 1
ATOM 4902 C CA . LEU B 1 127 ? -20.902 -5.573 80.618 1.00 29.28 128 LEU B CA 1
ATOM 4903 C C . LEU B 1 127 ? -20.031 -5.707 81.839 1.00 29.44 128 LEU B C 1
ATOM 4904 O O . LEU B 1 127 ? -19.297 -4.776 82.197 1.00 30.36 128 LEU B O 1
ATOM 4909 N N . THR B 1 128 ? -20.157 -6.851 82.507 1.00 29.60 129 THR B N 1
ATOM 4910 C CA . THR B 1 128 ? -19.330 -7.190 83.662 1.00 27.92 129 THR B CA 1
ATOM 4911 C C . THR B 1 128 ? -17.922 -7.515 83.164 1.00 28.22 129 THR B C 1
ATOM 4912 O O . THR B 1 128 ? -17.764 -7.905 81.991 1.00 27.25 129 THR B O 1
ATOM 4916 N N . PRO B 1 129 ? -16.889 -7.357 84.033 1.00 29.31 130 PRO B N 1
ATOM 4917 C CA . PRO B 1 129 ? -15.533 -7.739 83.613 1.00 29.39 130 PRO B CA 1
ATOM 4918 C C . PRO B 1 129 ? -15.404 -9.210 83.162 1.00 29.09 130 PRO B C 1
ATOM 4919 O O . PRO B 1 129 ? -14.553 -9.489 82.308 1.00 30.64 130 PRO B O 1
ATOM 4923 N N . GLU B 1 130 ? -16.253 -10.109 83.699 1.00 26.22 131 GLU B N 1
ATOM 4924 C CA . GLU B 1 130 ? -16.314 -11.526 83.262 1.00 25.98 131 GLU B CA 1
ATOM 4925 C C . GLU B 1 130 ? -16.895 -11.686 81.856 1.00 27.27 131 GLU B C 1
ATOM 4926 O O . GLU B 1 130 ? -16.417 -12.535 81.088 1.00 28.01 131 GLU B O 1
ATOM 4932 N N . GLU B 1 131 ? -17.921 -10.884 81.528 1.00 26.31 132 GLU B N 1
ATOM 4933 C CA . GLU B 1 131 ? -18.548 -10.910 80.204 1.00 25.94 132 GLU B CA 1
ATOM 4934 C C . GLU B 1 131 ? -17.540 -10.503 79.146 1.00 23.73 132 GLU B C 1
ATOM 4935 O O . GLU B 1 131 ? -17.416 -11.177 78.114 1.00 22.32 132 GLU B O 1
ATOM 4941 N N . GLN B 1 132 ? -16.781 -9.442 79.432 1.00 23.86 133 GLN B N 1
ATOM 4942 C CA . GLN B 1 132 ? -15.723 -8.952 78.525 1.00 23.77 133 GLN B CA 1
ATOM 4943 C C . GLN B 1 132 ? -14.690 -10.068 78.289 1.00 25.13 133 GLN B C 1
ATOM 4944 O O . GLN B 1 132 ? -14.513 -10.496 77.144 1.00 27.16 133 GLN B O 1
ATOM 4950 N N . ALA B 1 133 ? -14.107 -10.594 79.387 1.00 22.66 134 ALA B N 1
ATOM 4951 C CA . ALA B 1 133 ? -13.159 -11.731 79.371 1.00 22.76 134 ALA B CA 1
ATOM 4952 C C . ALA B 1 133 ? -13.670 -12.982 78.630 1.00 22.28 134 ALA B C 1
ATOM 4953 O O . ALA B 1 133 ? -12.889 -13.655 77.946 1.00 22.94 134 ALA B O 1
ATOM 4955 N N . ALA B 1 134 ? -14.968 -13.278 78.771 1.00 20.42 135 ALA B N 1
ATOM 4956 C CA . ALA B 1 134 ? -15.608 -14.384 78.049 1.00 18.15 135 ALA B CA 1
ATOM 4957 C C . ALA B 1 134 ? -15.578 -14.126 76.536 1.00 18.16 135 ALA B C 1
ATOM 4958 O O . ALA B 1 134 ? -15.084 -14.986 75.784 1.00 19.96 135 ALA B O 1
ATOM 4960 N N . PHE B 1 135 ? -16.042 -12.936 76.109 1.00 14.64 136 PHE B N 1
ATOM 4961 C CA . PHE B 1 135 ? -15.953 -12.508 74.712 1.00 13.49 136 PHE B CA 1
ATOM 4962 C C . PHE B 1 135 ? -14.494 -12.554 74.203 1.00 16.76 136 PHE B C 1
ATOM 4963 O O . PHE B 1 135 ? -14.225 -13.215 73.183 1.00 14.66 136 PHE B O 1
ATOM 4971 N N . GLU B 1 136 ? -13.565 -11.890 74.928 1.00 20.64 137 GLU B N 1
ATOM 4972 C CA . GLU B 1 136 ? -12.116 -11.845 74.579 1.00 25.10 137 GLU B CA 1
ATOM 4973 C C . GLU B 1 136 ? -11.540 -13.262 74.386 1.00 26.46 137 GLU B C 1
ATOM 4974 O O . GLU B 1 136 ? -10.716 -13.474 73.491 1.00 24.95 137 GLU B O 1
ATOM 4980 N N . ALA B 1 137 ? -11.989 -14.213 75.226 1.00 26.64 138 ALA B N 1
ATOM 4981 C CA . ALA B 1 137 ? -11.555 -15.621 75.167 1.00 29.38 138 ALA B CA 1
ATOM 4982 C C . ALA B 1 137 ? -11.984 -16.344 73.876 1.00 30.40 138 ALA B C 1
ATOM 4983 O O . ALA B 1 137 ? -11.321 -17.304 73.442 1.00 32.67 138 ALA B O 1
ATOM 4985 N N . ALA B 1 138 ? -13.105 -15.898 73.300 1.00 28.80 139 ALA B N 1
ATOM 4986 C CA . ALA B 1 138 ? -13.610 -16.390 72.022 1.00 28.27 139 ALA B CA 1
ATOM 4987 C C . ALA B 1 138 ? -13.075 -15.520 70.857 1.00 28.39 139 ALA B C 1
ATOM 4988 O O . ALA B 1 138 ? -13.746 -15.327 69.839 1.00 29.31 139 ALA B O 1
ATOM 4990 N N . GLY B 1 139 ? -11.874 -14.971 71.035 1.00 27.76 140 GLY B N 1
ATOM 4991 C CA . GLY B 1 139 ? -11.196 -14.160 70.015 1.00 26.54 140 GLY B CA 1
ATOM 4992 C C . GLY B 1 139 ? -11.852 -12.848 69.626 1.00 24.54 140 GLY B C 1
ATOM 4993 O O . GLY B 1 139 ? -11.375 -12.161 68.704 1.00 21.97 140 GLY B O 1
ATOM 4994 N N . ARG B 1 140 ? -12.939 -12.496 70.316 1.00 23.89 141 ARG B N 1
ATOM 4995 C CA . ARG B 1 140 ? -13.666 -11.258 70.030 1.00 25.25 141 ARG B CA 1
ATOM 4996 C C . ARG B 1 140 ? -12.803 -10.087 70.380 1.00 26.60 141 ARG B C 1
ATOM 4997 O O . ARG B 1 140 ? -12.056 -10.122 71.385 1.00 28.91 141 ARG B O 1
ATOM 5005 N N . THR B 1 141 ? -12.824 -9.102 69.496 1.00 23.27 142 THR B N 1
ATOM 5006 C CA . THR B 1 141 ? -12.086 -7.875 69.719 1.00 23.56 142 THR B CA 1
ATOM 5007 C C . THR B 1 141 ? -13.057 -6.710 69.604 1.00 21.13 142 THR B C 1
ATOM 5008 O O . THR B 1 141 ? -13.732 -6.541 68.578 1.00 19.28 142 THR B O 1
ATOM 5012 N N . PRO B 1 142 ? -13.143 -5.916 70.682 1.00 19.85 143 PRO B N 1
ATOM 5013 C CA . PRO B 1 142 ? -14.189 -4.929 70.780 1.00 17.41 143 PRO B CA 1
ATOM 5014 C C . PRO B 1 142 ? -13.946 -3.696 69.906 1.00 17.75 143 PRO B C 1
ATOM 5015 O O . PRO B 1 142 ? -12.776 -3.333 69.632 1.00 14.40 143 PRO B O 1
ATOM 5019 N N . VAL B 1 143 ? -15.049 -3.108 69.431 1.00 14.38 144 VAL B N 1
ATOM 5020 C CA . VAL B 1 143 ? -15.018 -1.754 68.871 1.00 16.27 144 VAL B CA 1
ATOM 5021 C C . VAL B 1 143 ? -15.246 -0.804 70.073 1.00 16.57 144 VAL B C 1
ATOM 5022 O O . VAL B 1 143 ? -15.452 -1.280 71.171 1.00 16.49 144 VAL B O 1
ATOM 5026 N N . ILE B 1 144 ? -15.205 0.514 69.874 1.00 15.70 145 ILE B N 1
ATOM 5027 C CA . ILE B 1 144 ? -15.523 1.412 70.961 1.00 12.82 145 ILE B CA 1
ATOM 5028 C C . ILE B 1 144 ? -16.683 2.259 70.522 1.00 17.35 145 ILE B C 1
ATOM 5029 O O . ILE B 1 144 ? -16.599 2.948 69.476 1.00 18.26 145 ILE B O 1
ATOM 5034 N N . ARG B 1 145 ? -17.762 2.206 71.314 1.00 15.84 146 ARG B N 1
ATOM 5035 C CA . ARG B 1 145 ? -18.956 3.017 71.074 1.00 17.75 146 ARG B CA 1
ATOM 5036 C C . ARG B 1 145 ? -19.096 4.137 72.111 1.00 19.09 146 ARG B C 1
ATOM 5037 O O . ARG B 1 145 ? -18.731 3.964 73.253 1.00 22.05 146 ARG B O 1
ATOM 5045 N N . PHE B 1 146 ? -19.652 5.266 71.677 1.00 19.53 147 PHE B N 1
ATOM 5046 C CA . PHE B 1 146 ? -19.819 6.448 72.476 1.00 16.74 147 PHE B CA 1
ATOM 5047 C C . PHE B 1 146 ? -21.271 6.499 72.880 1.00 18.96 147 PHE B C 1
ATOM 5048 O O . PHE B 1 146 ? -22.135 6.376 72.040 1.00 26.19 147 PHE B O 1
ATOM 5056 N N . LYS B 1 147 ? -21.547 6.690 74.159 1.00 20.07 148 LYS B N 1
ATOM 5057 C CA . LYS B 1 147 ? -22.904 6.638 74.667 1.00 17.54 148 LYS B CA 1
ATOM 5058 C C . LYS B 1 147 ? -23.709 7.830 74.255 1.00 17.10 148 LYS B C 1
ATOM 5059 O O . LYS B 1 147 ? -23.245 8.958 74.317 1.00 13.58 148 LYS B O 1
ATOM 5065 N N . ILE B 1 148 ? -24.933 7.561 73.811 1.00 17.48 149 ILE B N 1
ATOM 5066 C CA . ILE B 1 148 ? -25.854 8.602 73.408 1.00 15.69 149 ILE B CA 1
ATOM 5067 C C . ILE B 1 148 ? -27.150 8.310 74.094 1.00 17.63 149 ILE B C 1
ATOM 5068 O O . ILE B 1 148 ? -27.708 7.189 73.949 1.00 16.20 149 ILE B O 1
ATOM 5073 N N . GLU B 1 149 ? -27.624 9.329 74.839 1.00 13.55 150 GLU B N 1
ATOM 5074 C CA . GLU B 1 149 ? -28.834 9.257 75.630 1.00 13.45 150 GLU B CA 1
ATOM 5075 C C . GLU B 1 149 ? -30.048 9.249 74.698 1.00 14.97 150 GLU B C 1
ATOM 5076 O O . GLU B 1 149 ? -30.262 10.195 73.918 1.00 14.28 150 GLU B O 1
ATOM 5082 N N . ASP B 1 150 ? -30.818 8.164 74.726 1.00 15.41 151 ASP B N 1
ATOM 5083 C CA . ASP B 1 150 ? -32.055 8.124 73.922 1.00 16.32 151 ASP B CA 1
ATOM 5084 C C . ASP B 1 150 ? -32.915 9.389 74.097 1.00 14.71 151 ASP B C 1
ATOM 5085 O O . ASP B 1 150 ? -33.269 10.034 73.111 1.00 14.72 151 ASP B O 1
ATOM 5090 N N . ASP B 1 151 ? -33.069 9.832 75.339 1.00 17.38 152 ASP B N 1
ATOM 5091 C CA . ASP B 1 151 ? -34.059 10.884 75.686 1.00 17.93 152 ASP B CA 1
ATOM 5092 C C . ASP B 1 151 ? -33.577 12.311 75.576 1.00 17.74 152 ASP B C 1
ATOM 5093 O O . ASP B 1 151 ? -34.293 13.232 75.926 1.00 19.16 152 ASP B O 1
ATOM 5098 N N . ARG B 1 152 ? -32.407 12.486 74.974 1.00 17.23 153 ARG B N 1
ATOM 5099 C CA . ARG B 1 152 ? -31.758 13.788 74.873 1.00 16.48 153 ARG B CA 1
ATOM 5100 C C . ARG B 1 152 ? -32.216 14.594 73.658 1.00 15.71 153 ARG B C 1
ATOM 5101 O O . ARG B 1 152 ? -32.325 14.063 72.536 1.00 17.73 153 ARG B O 1
ATOM 5109 N N . GLN B 1 153 ? -32.494 15.869 73.912 1.00 15.77 154 GLN B N 1
ATOM 5110 C CA . GLN B 1 153 ? -32.864 16.852 72.889 1.00 20.90 154 GLN B CA 1
ATOM 5111 C C . GLN B 1 153 ? -31.611 17.694 72.574 1.00 21.34 154 GLN B C 1
ATOM 5112 O O . GLN B 1 153 ? -31.046 18.380 73.452 1.00 25.42 154 GLN B O 1
ATOM 5118 N N . ILE B 1 154 ? -31.158 17.591 71.336 1.00 20.86 155 ILE B N 1
ATOM 5119 C CA . ILE B 1 154 ? -29.955 18.260 70.877 1.00 18.93 155 ILE B CA 1
ATOM 5120 C C . ILE B 1 154 ? -30.416 19.347 69.949 1.00 20.79 155 ILE B C 1
ATOM 5121 O O . ILE B 1 154 ? -31.012 19.079 68.908 1.00 21.71 155 ILE B O 1
ATOM 5126 N N . GLU B 1 155 ? -30.166 20.579 70.326 1.00 21.84 156 GLU B N 1
ATOM 5127 C CA . GLU B 1 155 ? -30.496 21.653 69.429 1.00 25.00 156 GLU B CA 1
ATOM 5128 C C . GLU B 1 155 ? -29.337 22.581 69.149 1.00 22.01 156 GLU B C 1
ATOM 5129 O O . GLU B 1 155 ? -28.364 22.650 69.909 1.00 18.23 156 GLU B O 1
ATOM 5135 N N . TRP B 1 156 ? -29.412 23.237 67.998 1.00 19.67 157 TRP B N 1
ATOM 5136 C CA . TRP B 1 156 ? -28.485 24.298 67.697 1.00 20.97 157 TRP B CA 1
ATOM 5137 C C . TRP B 1 156 ? -29.153 25.265 66.809 1.00 18.87 157 TRP B C 1
ATOM 5138 O O . TRP B 1 156 ? -30.098 24.914 66.119 1.00 18.49 157 TRP B O 1
ATOM 5149 N N . GLN B 1 157 ? -28.674 26.500 66.880 1.00 21.49 158 GLN B N 1
ATOM 5150 C CA . GLN B 1 157 ? -29.118 27.606 66.052 1.00 18.92 158 GLN B CA 1
ATOM 5151 C C . GLN B 1 157 ? -28.202 27.619 64.822 1.00 18.82 158 GLN B C 1
ATOM 5152 O O . GLN B 1 157 ? -27.096 28.176 64.856 1.00 19.12 158 GLN B O 1
ATOM 5158 N N . ASP B 1 158 ? -28.625 26.939 63.762 1.00 17.22 159 ASP B N 1
ATOM 5159 C CA . ASP B 1 158 ? -27.868 26.899 62.530 1.00 15.63 159 ASP B CA 1
ATOM 5160 C C . ASP B 1 158 ? -27.846 28.288 61.915 1.00 15.78 159 ASP B C 1
ATOM 5161 O O . ASP B 1 158 ? -28.813 29.044 62.051 1.00 14.61 159 ASP B O 1
ATOM 5166 N N . LEU B 1 159 ? -26.751 28.598 61.226 1.00 14.14 160 LEU B N 1
ATOM 5167 C CA . LEU B 1 159 ? -26.535 29.911 60.622 1.00 15.15 160 LEU B CA 1
ATOM 5168 C C . LEU B 1 159 ? -27.409 30.118 59.420 1.00 15.60 160 LEU B C 1
ATOM 5169 O O . LEU B 1 159 ? -27.842 31.226 59.161 1.00 19.03 160 LEU B O 1
ATOM 5174 N N . VAL B 1 160 ? -27.719 29.015 58.742 1.00 17.59 161 VAL B N 1
ATOM 5175 C CA . VAL B 1 160 ? -28.551 28.972 57.539 1.00 18.55 161 VAL B CA 1
ATOM 5176 C C . VAL B 1 160 ? -29.965 28.548 57.933 1.00 21.46 161 VAL B C 1
ATOM 5177 O O . VAL B 1 160 ? -30.912 29.311 57.780 1.00 23.30 161 VAL B O 1
ATOM 5181 N N . ARG B 1 161 ? -30.072 27.349 58.507 1.00 24.87 162 ARG B N 1
ATOM 5182 C CA . ARG B 1 161 ? -31.338 26.718 58.806 1.00 26.47 162 ARG B CA 1
ATOM 5183 C C . ARG B 1 161 ? -32.134 27.281 59.995 1.00 27.09 162 ARG B C 1
ATOM 5184 O O . ARG B 1 161 ? -33.316 27.001 60.099 1.00 28.56 162 ARG B O 1
ATOM 5192 N N . GLY B 1 162 ? -31.516 28.088 60.866 1.00 25.56 163 GLY B N 1
ATOM 5193 C CA . GLY B 1 162 ? -32.180 28.506 62.104 1.00 23.83 163 GLY B CA 1
ATOM 5194 C C . GLY B 1 162 ? -32.189 27.318 63.071 1.00 26.73 163 GLY B C 1
ATOM 5195 O O . GLY B 1 162 ? -31.449 26.326 62.863 1.00 26.90 163 GLY B O 1
ATOM 5196 N N . ARG B 1 163 ? -33.024 27.396 64.110 1.00 26.09 164 ARG B N 1
ATOM 5197 C CA . ARG B 1 163 ? -33.127 26.322 65.115 1.00 28.02 164 ARG B CA 1
ATOM 5198 C C . ARG B 1 163 ? -33.345 24.907 64.488 1.00 23.98 164 ARG B C 1
ATOM 5199 O O . ARG B 1 163 ? -34.143 24.737 63.574 1.00 25.86 164 ARG B O 1
ATOM 5207 N N . VAL B 1 164 ? -32.538 23.949 64.912 1.00 19.37 165 VAL B N 1
ATOM 5208 C CA . VAL B 1 164 ? -32.638 22.558 64.458 1.00 16.40 165 VAL B CA 1
ATOM 5209 C C . VAL B 1 164 ? -32.612 21.724 65.726 1.00 18.73 165 VAL B C 1
ATOM 5210 O O . VAL B 1 164 ? -31.803 21.962 66.610 1.00 20.62 165 VAL B O 1
ATOM 5214 N N . SER B 1 165 ? -33.540 20.792 65.861 1.00 19.76 166 SER B N 1
ATOM 5215 C CA . SER B 1 165 ? -33.546 19.917 67.022 1.00 16.48 166 SER B CA 1
ATOM 5216 C C . SER B 1 165 ? -33.486 18.477 66.542 1.00 12.67 166 SER B C 1
ATOM 5217 O O . SER B 1 165 ? -33.947 18.202 65.472 1.00 13.75 166 SER B O 1
ATOM 5220 N N . TRP B 1 166 ? -32.889 17.589 67.326 1.00 10.32 167 TRP B N 1
ATOM 5221 C CA . TRP B 1 166 ? -32.916 16.142 67.068 1.00 16.17 167 TRP B CA 1
ATOM 5222 C C . TRP B 1 166 ? -33.117 15.429 68.390 1.00 16.90 167 TRP B C 1
ATOM 5223 O O . TRP B 1 166 ? -32.792 15.977 69.428 1.00 21.27 167 TRP B O 1
ATOM 5234 N N . GLN B 1 167 ? -33.657 14.218 68.358 1.00 15.12 168 GLN B N 1
ATOM 5235 C CA . GLN B 1 167 ? -33.751 13.423 69.555 1.00 15.39 168 GLN B CA 1
ATOM 5236 C C . GLN B 1 167 ? -32.631 12.399 69.550 1.00 18.14 168 GLN B C 1
ATOM 5237 O O . GLN B 1 167 ? -32.348 11.790 68.508 1.00 18.11 168 GLN B O 1
ATOM 5243 N N . GLY B 1 168 ? -32.029 12.171 70.719 1.00 17.39 169 GLY B N 1
ATOM 5244 C CA . GLY B 1 168 ? -30.953 11.198 70.859 1.00 17.18 169 GLY B CA 1
ATOM 5245 C C . GLY B 1 168 ? -31.226 9.823 70.256 1.00 18.76 169 GLY B C 1
ATOM 5246 O O . GLY B 1 168 ? -30.383 9.273 69.579 1.00 19.14 169 GLY B O 1
ATOM 5247 N N . ALA B 1 169 ? -32.425 9.289 70.479 1.00 20.97 170 ALA B N 1
ATOM 5248 C CA . ALA B 1 169 ? -32.820 7.956 69.980 1.00 19.49 170 ALA B CA 1
ATOM 5249 C C . ALA B 1 169 ? -32.850 7.829 68.459 1.00 19.84 170 ALA B C 1
ATOM 5250 O O . ALA B 1 169 ? -32.874 6.706 67.913 1.00 21.90 170 ALA B O 1
ATOM 5252 N N . ASP B 1 170 ? -32.916 8.985 67.789 1.00 19.38 171 ASP B N 1
ATOM 5253 C CA . ASP B 1 170 ? -33.010 9.086 66.335 1.00 18.88 171 ASP B CA 1
ATOM 5254 C C . ASP B 1 170 ? -31.643 9.143 65.637 1.00 21.18 171 ASP B C 1
ATOM 5255 O O . ASP B 1 170 ? -31.573 9.224 64.397 1.00 24.90 171 ASP B O 1
ATOM 5260 N N . LEU B 1 171 ? -30.578 9.028 66.437 1.00 19.90 172 LEU B N 1
ATOM 5261 C CA . LEU B 1 171 ? -29.208 9.075 65.973 1.00 17.58 172 LEU B CA 1
ATOM 5262 C C . LEU B 1 171 ? -28.581 7.696 65.603 1.00 17.95 172 LEU B C 1
ATOM 5263 O O . LEU B 1 171 ? -27.519 7.653 65.014 1.00 23.24 172 LEU B O 1
ATOM 5268 N N . GLY B 1 172 ? -29.251 6.595 65.904 1.00 19.16 173 GLY B N 1
ATOM 5269 C CA . GLY B 1 172 ? -28.753 5.249 65.542 1.00 16.76 173 GLY B CA 1
ATOM 5270 C C . GLY B 1 172 ? -28.295 4.366 66.707 1.00 17.68 173 GLY B C 1
ATOM 5271 O O . GLY B 1 172 ? -27.861 3.220 66.489 1.00 21.49 173 GLY B O 1
ATOM 5272 N N . GLY B 1 173 ? -28.461 4.843 67.940 1.00 13.51 174 GLY B N 1
ATOM 5273 C CA . GLY B 1 173 ? -27.945 4.131 69.099 1.00 16.70 174 GLY B CA 1
ATOM 5274 C C . GLY B 1 173 ? -26.480 4.489 69.285 1.00 14.21 174 GLY B C 1
ATOM 5275 O O . GLY B 1 173 ? -25.919 5.238 68.483 1.00 22.31 174 GLY B O 1
ATOM 5276 N N . ASP B 1 174 ? -25.830 3.931 70.287 1.00 14.95 175 ASP B N 1
ATOM 5277 C CA . ASP B 1 174 ? -24.448 4.362 70.603 1.00 18.52 175 ASP B CA 1
ATOM 5278 C C . ASP B 1 174 ? -23.551 4.180 69.407 1.00 16.42 175 ASP B C 1
ATOM 5279 O O . ASP B 1 174 ? -23.573 3.119 68.739 1.00 18.79 175 ASP B O 1
ATOM 5284 N N . MET B 1 175 ? -22.808 5.232 69.116 1.00 13.89 176 MET B N 1
ATOM 5285 C CA . MET B 1 175 ? -22.060 5.366 67.851 1.00 16.46 176 MET B CA 1
ATOM 5286 C C . MET B 1 175 ? -20.637 4.873 67.994 1.00 17.05 176 MET B C 1
ATOM 5287 O O . MET B 1 175 ? -19.945 5.284 68.923 1.00 19.41 176 MET B O 1
ATOM 5292 N N . VAL B 1 176 ? -20.222 3.986 67.079 1.00 10.05 177 VAL B N 1
ATOM 5293 C CA . VAL B 1 176 ? -18.853 3.493 67.018 1.00 12.15 177 VAL B CA 1
ATOM 5294 C C . VAL B 1 176 ? -17.891 4.638 66.739 1.00 13.78 177 VAL B C 1
ATOM 5295 O O . VAL B 1 176 ? -18.108 5.440 65.846 1.00 10.90 177 VAL B O 1
ATOM 5299 N N . ILE B 1 177 ? -16.824 4.706 67.519 1.00 18.26 178 ILE B N 1
ATOM 5300 C CA . ILE B 1 177 ? -15.842 5.782 67.380 1.00 14.96 178 ILE B CA 1
ATOM 5301 C C . ILE B 1 177 ? -14.444 5.245 67.095 1.00 18.46 178 ILE B C 1
ATOM 5302 O O . ILE B 1 177 ? -13.565 6.005 66.679 1.00 24.35 178 ILE B O 1
ATOM 5307 N N . ALA B 1 178 ? -14.272 3.937 67.254 1.00 15.86 179 ALA B N 1
ATOM 5308 C CA . ALA B 1 178 ? -13.014 3.251 66.933 1.00 18.43 179 ALA B CA 1
ATOM 5309 C C . ALA B 1 178 ? -13.307 1.821 66.531 1.00 17.84 179 ALA B C 1
ATOM 5310 O O . ALA B 1 178 ? -14.205 1.188 67.128 1.00 19.94 179 ALA B O 1
ATOM 5312 N N . ARG B 1 179 ? -12.562 1.316 65.532 1.00 16.95 180 ARG B N 1
ATOM 5313 C CA . ARG B 1 179 ? -12.760 -0.042 65.002 1.00 23.46 180 ARG B CA 1
ATOM 5314 C C . ARG B 1 179 ? -12.239 -1.041 65.994 1.00 22.39 180 ARG B C 1
ATOM 5315 O O . ARG B 1 179 ? -11.644 -0.663 67.024 1.00 24.22 180 ARG B O 1
ATOM 5323 N N . ALA B 1 180 ? -12.395 -2.314 65.653 1.00 19.63 181 ALA B N 1
ATOM 5324 C CA . ALA B 1 180 ? -11.918 -3.421 66.494 1.00 18.25 181 ALA B CA 1
ATOM 5325 C C . ALA B 1 180 ? -10.418 -3.334 66.833 1.00 18.20 181 ALA B C 1
ATOM 5326 O O . ALA B 1 180 ? -9.595 -2.880 66.019 1.00 16.52 181 ALA B O 1
ATOM 5328 N N . ALA B 1 181 ? -10.103 -3.725 68.069 1.00 18.82 182 ALA B N 1
ATOM 5329 C CA . ALA B 1 181 ? -8.731 -3.728 68.642 1.00 20.65 182 ALA B CA 1
ATOM 5330 C C . ALA B 1 181 ? -8.847 -4.467 69.959 1.00 17.35 182 ALA B C 1
ATOM 5331 O O . ALA B 1 181 ? -9.914 -4.450 70.512 1.00 14.37 182 ALA B O 1
ATOM 5333 N N . PRO B 1 182 ? -7.745 -5.080 70.490 1.00 20.24 183 PRO B N 1
ATOM 5334 C CA . PRO B 1 182 ? -7.927 -5.802 71.770 1.00 21.45 183 PRO B CA 1
ATOM 5335 C C . PRO B 1 182 ? -8.170 -4.809 72.903 1.00 23.73 183 PRO B C 1
ATOM 5336 O O . PRO B 1 182 ? -7.821 -3.622 72.767 1.00 20.37 183 PRO B O 1
ATOM 5340 N N . ARG B 1 183 ? -8.822 -5.284 73.976 1.00 27.01 184 ARG B N 1
ATOM 5341 C CA . ARG B 1 183 ? -9.109 -4.472 75.168 1.00 29.06 184 ARG B CA 1
ATOM 5342 C C . ARG B 1 183 ? -7.807 -3.844 75.698 1.00 31.94 184 ARG B C 1
ATOM 5343 O O . ARG B 1 183 ? -6.757 -4.494 75.743 1.00 28.55 184 ARG B O 1
ATOM 5351 N N . GLY B 1 184 ? -7.862 -2.553 76.006 1.00 35.81 185 GLY B N 1
ATOM 5352 C CA . GLY B 1 184 ? -6.665 -1.827 76.464 1.00 38.24 185 GLY B CA 1
ATOM 5353 C C . GLY B 1 184 ? -5.970 -1.112 75.313 1.00 38.67 185 GLY B C 1
ATOM 5354 O O . GLY B 1 184 ? -5.070 -0.278 75.515 1.00 40.73 185 GLY B O 1
ATOM 5355 N N . GLU B 1 185 ? -6.366 -1.462 74.100 1.00 35.75 186 GLU B N 1
ATOM 5356 C CA . GLU B 1 185 ? -5.861 -0.799 72.933 1.00 33.66 186 GLU B CA 1
ATOM 5357 C C . GLU B 1 185 ? -7.019 -0.059 72.238 1.00 29.38 186 GLU B C 1
ATOM 5358 O O . GLU B 1 185 ? -8.216 -0.351 72.466 1.00 22.64 186 GLU B O 1
ATOM 5364 N N . ILE B 1 186 ? -6.659 0.961 71.470 1.00 25.46 187 ILE B N 1
ATOM 5365 C CA . ILE B 1 186 ? -7.642 1.753 70.764 1.00 20.15 187 ILE B CA 1
ATOM 5366 C C . ILE B 1 186 ? -7.467 1.560 69.277 1.00 18.58 187 ILE B C 1
ATOM 5367 O O . ILE B 1 186 ? -6.380 1.792 68.733 1.00 18.49 187 ILE B O 1
ATOM 5372 N N . GLY B 1 187 ? -8.555 1.151 68.627 1.00 17.98 188 GLY B N 1
ATOM 5373 C CA . GLY B 1 187 ? -8.556 0.905 67.178 1.00 22.20 188 GLY B CA 1
ATOM 5374 C C . GLY B 1 187 ? -8.606 2.167 66.329 1.00 24.17 188 GLY B C 1
ATOM 5375 O O . GLY B 1 187 ? -8.505 3.299 66.835 1.00 22.06 188 GLY B O 1
ATOM 5376 N N . TYR B 1 188 ? -8.778 1.962 65.030 1.00 26.82 189 TYR B N 1
ATOM 5377 C CA . TYR B 1 188 ? -8.780 3.055 64.084 1.00 26.53 189 TYR B CA 1
ATOM 5378 C C . TYR B 1 188 ? -9.957 4.004 64.315 1.00 23.36 189 TYR B C 1
ATOM 5379 O O . TYR B 1 188 ? -11.104 3.581 64.333 1.00 20.65 189 TYR B O 1
ATOM 5388 N N . PRO B 1 189 ? -9.668 5.294 64.506 1.00 21.30 190 PRO B N 1
ATOM 5389 C CA . PRO B 1 189 ? -10.713 6.238 64.867 1.00 21.95 190 PRO B CA 1
ATOM 5390 C C . PRO B 1 189 ? -11.686 6.423 63.690 1.00 22.30 190 PRO B C 1
ATOM 5391 O O . PRO B 1 189 ? -11.247 6.346 62.551 1.00 21.55 190 PRO B O 1
ATOM 5395 N N . LEU B 1 190 ? -12.979 6.580 63.966 1.00 22.44 191 LEU B N 1
ATOM 5396 C CA . LEU B 1 190 ? -13.986 6.850 62.906 1.00 23.43 191 LEU B CA 1
ATOM 5397 C C . LEU B 1 190 ? -14.138 8.352 62.644 1.00 23.83 191 LEU B C 1
ATOM 5398 O O . LEU B 1 190 ? -13.550 9.169 63.351 1.00 23.28 191 LEU B O 1
ATOM 5403 N N . TYR B 1 191 ? -14.898 8.679 61.598 1.00 23.03 192 TYR B N 1
ATOM 5404 C CA . TYR B 1 191 ? -15.073 10.027 61.074 1.00 23.76 192 TYR B CA 1
ATOM 5405 C C . TYR B 1 191 ? -15.485 11.080 62.111 1.00 24.64 192 TYR B C 1
ATOM 5406 O O . TYR B 1 191 ? -14.810 12.103 62.257 1.00 19.93 192 TYR B O 1
ATOM 5415 N N . ASN B 1 192 ? -16.575 10.814 62.841 1.00 25.40 193 ASN B N 1
ATOM 5416 C CA . ASN B 1 192 ? -17.178 11.830 63.692 1.00 20.87 193 ASN B CA 1
ATOM 5417 C C . ASN B 1 192 ? -16.290 12.224 64.830 1.00 22.94 193 ASN B C 1
ATOM 5418 O O . ASN B 1 192 ? -16.221 13.399 65.197 1.00 18.24 193 ASN B O 1
ATOM 5423 N N . LEU B 1 193 ? -15.574 11.235 65.358 1.00 20.19 194 LEU B N 1
ATOM 5424 C CA . LEU B 1 193 ? -14.610 11.483 66.392 1.00 18.96 194 LEU B CA 1
ATOM 5425 C C . LEU B 1 193 ? -13.441 12.339 65.854 1.00 19.31 194 LEU B C 1
ATOM 5426 O O . LEU B 1 193 ? -13.109 13.440 66.397 1.00 17.19 194 LEU B O 1
ATOM 5431 N N . VAL B 1 194 ? -12.818 11.817 64.809 1.00 15.99 195 VAL B N 1
ATOM 5432 C CA . VAL B 1 194 ? -11.719 12.483 64.157 1.00 15.75 195 VAL B CA 1
ATOM 5433 C C . VAL B 1 194 ? -12.029 13.982 63.849 1.00 18.63 195 VAL B C 1
ATOM 5434 O O . VAL B 1 194 ? -11.227 14.820 64.216 1.00 21.50 195 VAL B O 1
ATOM 5438 N N . VAL B 1 195 ? -13.205 14.297 63.255 1.00 19.35 196 VAL B N 1
ATOM 5439 C CA . VAL B 1 195 ? -13.586 15.675 62.901 1.00 17.40 196 VAL B CA 1
ATOM 5440 C C . VAL B 1 195 ? -13.760 16.555 64.132 1.00 16.22 196 VAL B C 1
ATOM 5441 O O . VAL B 1 195 ? -13.405 17.721 64.090 1.00 14.35 196 VAL B O 1
ATOM 5445 N N . VAL B 1 196 ? -14.258 15.984 65.231 1.00 18.40 197 VAL B N 1
ATOM 5446 C CA . VAL B 1 196 ? -14.526 16.765 66.451 1.00 18.27 197 VAL B CA 1
ATOM 5447 C C . VAL B 1 196 ? -13.240 17.122 67.145 1.00 18.58 197 VAL B C 1
ATOM 5448 O O . VAL B 1 196 ? -12.997 18.329 67.463 1.00 19.57 197 VAL B O 1
ATOM 5452 N N . VAL B 1 197 ? -12.394 16.118 67.317 1.00 12.28 198 VAL B N 1
ATOM 5453 C CA . VAL B 1 197 ? -11.086 16.323 67.931 1.00 15.14 198 VAL B CA 1
ATOM 5454 C C . VAL B 1 197 ? -10.319 17.436 67.208 1.00 16.84 198 VAL B C 1
ATOM 5455 O O . VAL B 1 197 ? -9.708 18.319 67.860 1.00 17.68 198 VAL B O 1
ATOM 5459 N N . ASP B 1 198 ? -10.393 17.426 65.882 1.00 16.28 199 ASP B N 1
ATOM 5460 C CA . ASP B 1 198 ? -9.643 18.402 65.091 1.00 18.59 199 ASP B CA 1
ATOM 5461 C C . ASP B 1 198 ? -10.276 19.797 65.073 1.00 15.97 199 ASP B C 1
ATOM 5462 O O . ASP B 1 198 ? -9.552 20.788 65.148 1.00 15.59 199 ASP B O 1
ATOM 5467 N N . ASP B 1 199 ? -11.604 19.866 65.057 1.00 13.86 200 ASP B N 1
ATOM 5468 C CA . ASP B 1 199 ? -12.278 21.167 65.129 1.00 16.40 200 ASP B CA 1
ATOM 5469 C C . ASP B 1 199 ? -12.029 21.845 66.456 1.00 15.06 200 ASP B C 1
ATOM 5470 O O . ASP B 1 199 ? -11.808 23.043 66.489 1.00 16.06 200 ASP B O 1
ATOM 5475 N N . ILE B 1 200 ? -12.010 21.054 67.532 1.00 16.20 201 ILE B N 1
ATOM 5476 C CA . ILE B 1 200 ? -11.665 21.509 68.883 1.00 16.76 201 ILE B CA 1
ATOM 5477 C C . ILE B 1 200 ? -10.232 22.033 68.960 1.00 21.10 201 ILE B C 1
ATOM 5478 O O . ILE B 1 200 ? -10.025 23.166 69.445 1.00 25.22 201 ILE B O 1
ATOM 5483 N N . ALA B 1 201 ? -9.273 21.222 68.477 1.00 17.55 202 ALA B N 1
ATOM 5484 C CA . ALA B 1 201 ? -7.825 21.502 68.547 1.00 17.74 202 ALA B CA 1
ATOM 5485 C C . ALA B 1 201 ? -7.369 22.665 67.685 1.00 17.83 202 ALA B C 1
ATOM 5486 O O . ALA B 1 201 ? -6.445 23.426 68.063 1.00 14.99 202 ALA B O 1
ATOM 5488 N N . MET B 1 202 ? -8.024 22.816 66.541 1.00 15.45 203 MET B N 1
ATOM 5489 C CA . MET B 1 202 ? -7.689 23.873 65.624 1.00 17.36 203 MET B CA 1
ATOM 5490 C C . MET B 1 202 ? -8.452 25.132 65.973 1.00 17.04 203 MET B C 1
ATOM 5491 O O . MET B 1 202 ? -8.234 26.171 65.359 1.00 17.55 203 MET B O 1
ATOM 5496 N N . GLY B 1 203 ? -9.337 25.025 66.972 1.00 17.48 204 GLY B N 1
ATOM 5497 C CA . GLY B 1 203 ? -10.112 26.176 67.507 1.00 18.50 204 GLY B CA 1
ATOM 5498 C C . GLY B 1 203 ? -11.142 26.786 66.558 1.00 17.29 204 GLY B C 1
ATOM 5499 O O . GLY B 1 203 ? -11.272 28.028 66.496 1.00 18.80 204 GLY B O 1
ATOM 5500 N N . ILE B 1 204 ? -11.878 25.911 65.852 1.00 10.68 205 ILE B N 1
ATOM 5501 C CA . ILE B 1 204 ? -12.892 26.282 64.827 1.00 11.06 205 ILE B CA 1
ATOM 5502 C C . ILE B 1 204 ? -14.136 26.868 65.456 1.00 12.66 205 ILE B C 1
ATOM 5503 O O . ILE B 1 204 ? -14.698 26.302 66.410 1.00 14.92 205 ILE B O 1
ATOM 5508 N N . THR B 1 205 ? -14.575 27.987 64.879 1.00 12.83 206 THR B N 1
ATOM 5509 C CA . THR B 1 205 ? -15.657 28.768 65.404 1.00 13.36 206 THR B CA 1
ATOM 5510 C C . THR B 1 205 ? -16.893 28.599 64.536 1.00 16.80 206 THR B C 1
ATOM 5511 O O . THR B 1 205 ? -18.010 28.773 65.011 1.00 23.42 206 THR B O 1
ATOM 5515 N N . ASP B 1 206 ? -16.708 28.302 63.255 1.00 14.98 207 ASP B N 1
ATOM 5516 C CA . ASP B 1 206 ? -17.848 28.124 62.362 1.00 16.49 207 ASP B CA 1
ATOM 5517 C C . ASP B 1 206 ? -17.587 27.035 61.350 1.00 16.07 207 ASP B C 1
ATOM 5518 O O . ASP B 1 206 ? -16.597 27.083 60.615 1.00 15.63 207 ASP B O 1
ATOM 5523 N N . VAL B 1 207 ? -18.471 26.035 61.366 1.00 17.08 208 VAL B N 1
ATOM 5524 C CA . VAL B 1 207 ? -18.417 24.899 60.461 1.00 17.77 208 VAL B CA 1
ATOM 5525 C C . VAL B 1 207 ? -19.431 25.070 59.329 1.00 20.21 208 VAL B C 1
ATOM 5526 O O . VAL B 1 207 ? -20.646 25.194 59.577 1.00 19.51 208 VAL B O 1
ATOM 5530 N N . ILE B 1 208 ? -18.928 25.093 58.092 1.00 19.23 209 ILE B N 1
ATOM 5531 C CA . ILE B 1 208 ? -19.789 25.187 56.916 1.00 19.78 209 ILE B CA 1
ATOM 5532 C C . ILE B 1 208 ? -19.771 23.840 56.282 1.00 21.36 209 ILE B C 1
ATOM 5533 O O . ILE B 1 208 ? -18.715 23.334 55.949 1.00 24.62 209 ILE B O 1
ATOM 5538 N N . ARG B 1 209 ? -20.938 23.223 56.184 1.00 25.66 210 ARG B N 1
ATOM 5539 C CA . ARG B 1 209 ? -21.074 21.895 55.562 1.00 29.39 210 ARG B CA 1
ATOM 5540 C C . ARG B 1 209 ? -22.421 21.740 54.834 1.00 31.88 210 ARG B C 1
ATOM 5541 O O . ARG B 1 209 ? -23.383 22.462 55.150 1.00 32.01 210 ARG B O 1
ATOM 5549 N N . GLY B 1 210 ? -22.467 20.834 53.840 1.00 30.69 211 GLY B N 1
ATOM 5550 C CA . GLY B 1 210 ? -23.690 20.549 53.078 1.00 28.47 211 GLY B CA 1
ATOM 5551 C C . GLY B 1 210 ? -24.774 19.966 53.965 1.00 28.45 211 GLY B C 1
ATOM 5552 O O . GLY B 1 210 ? -24.480 19.134 54.827 1.00 31.49 211 GLY B O 1
ATOM 5553 N N . GLU B 1 211 ? -26.022 20.373 53.734 1.00 25.74 212 GLU B N 1
ATOM 5554 C CA . GLU B 1 211 ? -27.166 19.945 54.548 1.00 29.76 212 GLU B CA 1
ATOM 5555 C C . GLU B 1 211 ? -27.462 18.425 54.554 1.00 28.43 212 GLU B C 1
ATOM 5556 O O . GLU B 1 211 ? -28.341 17.970 55.259 1.00 27.56 212 GLU B O 1
ATOM 5562 N N . ASP B 1 212 ? -26.780 17.669 53.713 1.00 31.40 213 ASP B N 1
ATOM 5563 C CA . ASP B 1 212 ? -26.973 16.221 53.634 1.00 36.52 213 ASP B CA 1
ATOM 5564 C C . ASP B 1 212 ? -26.249 15.540 54.787 1.00 40.49 213 ASP B C 1
ATOM 5565 O O . ASP B 1 212 ? -26.437 14.351 55.044 1.00 41.61 213 ASP B O 1
ATOM 5570 N N . HIS B 1 213 ? -25.403 16.328 55.456 1.00 44.58 214 HIS B N 1
ATOM 5571 C CA . HIS B 1 213 ? -24.655 15.931 56.638 1.00 44.37 214 HIS B CA 1
ATOM 5572 C C . HIS B 1 213 ? -25.232 16.615 57.906 1.00 44.39 214 HIS B C 1
ATOM 5573 O O . HIS B 1 213 ? -24.543 16.689 58.938 1.00 45.87 214 HIS B O 1
ATOM 5580 N N . ILE B 1 214 ? -26.482 17.115 57.813 1.00 41.07 215 ILE B N 1
ATOM 5581 C CA . ILE B 1 214 ? -27.210 17.737 58.935 1.00 36.44 215 ILE B CA 1
ATOM 5582 C C . ILE B 1 214 ? -27.358 16.740 6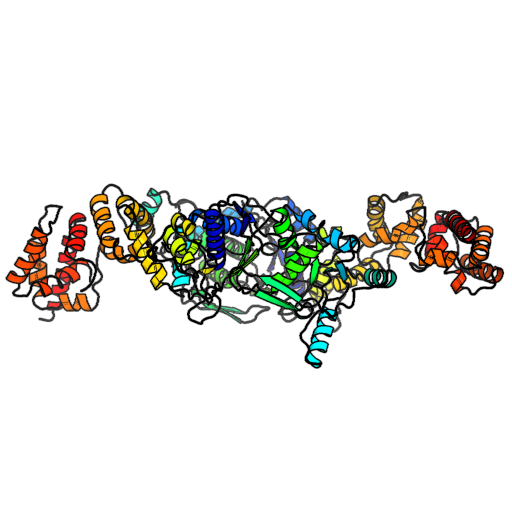0.066 1.00 37.32 215 ILE B C 1
ATOM 5583 O O . ILE B 1 214 ? -27.324 17.125 61.233 1.00 39.99 215 ILE B O 1
ATOM 5588 N N . GLY B 1 215 ? -27.480 15.465 59.700 1.00 35.12 216 GLY B N 1
ATOM 5589 C CA . GLY B 1 215 ? -27.696 14.389 60.641 1.00 35.40 216 GLY B CA 1
ATOM 5590 C C . GLY B 1 215 ? -26.525 14.022 61.518 1.00 32.15 216 GLY B C 1
ATOM 5591 O O . GLY B 1 215 ? -26.734 13.480 62.602 1.00 36.07 216 GLY B O 1
ATOM 5592 N N . ASN B 1 216 ? -25.310 14.246 61.023 1.00 27.92 217 ASN B N 1
ATOM 5593 C CA . ASN B 1 216 ? -24.076 13.996 61.784 1.00 27.79 217 ASN B CA 1
ATOM 5594 C C . ASN B 1 216 ? -23.886 15.020 62.860 1.00 23.50 217 ASN B C 1
ATOM 5595 O O . ASN B 1 216 ? -23.324 14.726 63.926 1.00 24.90 217 ASN B O 1
ATOM 5600 N N . THR B 1 217 ? -24.328 16.236 62.572 1.00 17.27 218 THR B N 1
ATOM 5601 C CA . THR B 1 217 ? -24.137 17.364 63.484 1.00 15.34 218 THR B CA 1
ATOM 5602 C C . THR B 1 217 ? -24.493 17.095 64.948 1.00 10.29 218 THR B C 1
ATOM 5603 O O . THR B 1 217 ? -23.629 17.279 65.764 1.00 15.18 218 THR B O 1
ATOM 5607 N N . PRO B 1 218 ? -25.700 16.525 65.259 1.00 11.46 219 PRO B N 1
ATOM 5608 C CA . PRO B 1 218 ? -26.045 16.228 66.670 1.00 11.72 219 PRO B CA 1
ATOM 5609 C C . PRO B 1 218 ? -25.065 15.262 67.312 1.00 14.26 219 PRO B C 1
ATOM 5610 O O . PRO B 1 218 ? -24.595 15.526 68.431 1.00 15.31 219 PRO B O 1
ATOM 5614 N N . LYS B 1 219 ? -24.696 14.201 66.581 1.00 13.13 220 LYS B N 1
ATOM 5615 C CA . LYS B 1 219 ? -23.690 13.243 67.046 1.00 14.67 220 LYS B CA 1
ATOM 5616 C C . LYS B 1 219 ? -22.418 13.962 67.413 1.00 16.69 220 LYS B C 1
ATOM 5617 O O . LYS B 1 219 ? -21.818 13.646 68.415 1.00 18.23 220 LYS B O 1
ATOM 5623 N N . GLN B 1 220 ? -22.039 14.950 66.592 1.00 19.62 221 GLN B N 1
ATOM 5624 C CA . GLN B 1 220 ? -20.773 15.687 66.756 1.00 20.71 221 GLN B CA 1
ATOM 5625 C C . GLN B 1 220 ? -20.859 16.625 67.952 1.00 24.30 221 GLN B C 1
ATOM 5626 O O . GLN B 1 220 ? -19.886 16.718 68.761 1.00 21.46 221 GLN B O 1
ATOM 5632 N N . ILE B 1 221 ? -22.056 17.218 68.133 1.00 21.75 222 ILE B N 1
ATOM 5633 C CA . ILE B 1 221 ? -22.303 18.148 69.247 1.00 21.06 222 ILE B CA 1
ATOM 5634 C C . ILE B 1 221 ? -22.143 17.370 70.542 1.00 17.38 222 ILE B C 1
ATOM 5635 O O . ILE B 1 221 ? -21.450 17.808 71.467 1.00 17.45 222 ILE B O 1
ATOM 5640 N N . LEU B 1 222 ? -22.695 16.168 70.553 1.00 17.44 223 LEU B N 1
ATOM 5641 C CA . LEU B 1 222 ? -22.564 15.267 71.683 1.00 17.64 223 LEU B CA 1
ATOM 5642 C C . LEU B 1 222 ? -21.107 15.013 72.080 1.00 21.90 223 LEU B C 1
ATOM 5643 O O . LEU B 1 222 ? -20.757 15.160 73.258 1.00 24.69 223 LEU B O 1
ATOM 5648 N N . LEU B 1 223 ? -20.248 14.767 71.079 1.00 23.57 224 LEU B N 1
ATOM 5649 C CA . LEU B 1 223 ? -18.801 14.635 71.294 1.00 16.19 224 LEU B CA 1
ATOM 5650 C C . LEU B 1 223 ? -18.176 15.944 71.811 1.00 16.92 224 LEU B C 1
ATOM 5651 O O . LEU B 1 223 ? -17.421 15.915 72.764 1.00 18.56 224 LEU B O 1
ATOM 5656 N N . TYR B 1 224 ? -18.486 17.081 71.199 1.00 18.14 225 TYR B N 1
ATOM 5657 C CA . TYR B 1 224 ? -18.034 18.365 71.743 1.00 21.12 225 TYR B CA 1
ATOM 5658 C C . TYR B 1 224 ? -18.312 18.518 73.257 1.00 19.83 225 TYR B C 1
ATOM 5659 O O . TYR B 1 224 ? -17.394 18.817 74.031 1.00 25.88 225 TYR B O 1
ATOM 5668 N N . GLU B 1 225 ? -19.563 18.300 73.671 1.00 19.59 226 GLU B N 1
ATOM 5669 C CA . GLU B 1 225 ? -19.964 18.331 75.102 1.00 18.74 226 GLU B CA 1
ATOM 5670 C C . GLU B 1 225 ? -19.155 17.331 75.963 1.00 19.36 226 GLU B C 1
ATOM 5671 O O . GLU B 1 225 ? -18.536 17.735 76.964 1.00 16.63 226 GLU B O 1
ATOM 5677 N N . ALA B 1 226 ? -19.132 16.056 75.533 1.00 15.37 227 ALA B N 1
ATOM 5678 C CA . ALA B 1 226 ? -18.360 14.969 76.184 1.00 16.73 227 ALA B CA 1
ATOM 5679 C C . ALA B 1 226 ? -16.894 15.311 76.387 1.00 17.81 227 ALA B C 1
ATOM 5680 O O . ALA B 1 226 ? -16.295 14.849 77.339 1.00 24.52 227 ALA B O 1
ATOM 5682 N N . LEU B 1 227 ? -16.311 16.091 75.474 1.00 16.00 228 LEU B N 1
ATOM 5683 C CA . LEU B 1 227 ? -14.895 16.468 75.541 1.00 13.78 228 LEU B CA 1
ATOM 5684 C C . LEU B 1 227 ? -14.718 17.816 76.195 1.00 14.51 228 LEU B C 1
ATOM 5685 O O . LEU B 1 227 ? -13.651 18.430 76.103 1.00 15.98 228 LEU B O 1
ATOM 5690 N N . GLY B 1 228 ? -15.763 18.292 76.868 1.00 15.68 229 GLY B N 1
ATOM 5691 C CA . GLY B 1 228 ? -15.705 19.583 77.575 1.00 12.57 229 GLY B CA 1
ATOM 5692 C C . GLY B 1 228 ? -15.520 20.792 76.666 1.00 14.76 229 GLY B C 1
ATOM 5693 O O . GLY B 1 228 ? -15.053 21.845 77.121 1.00 19.94 229 GLY B O 1
ATOM 5694 N N . ALA B 1 229 ? -15.947 20.681 75.411 1.00 13.46 230 ALA B N 1
ATOM 5695 C CA . ALA B 1 229 ? -15.767 21.791 74.462 1.00 20.13 230 ALA B CA 1
ATOM 5696 C C . ALA B 1 229 ? -17.079 22.390 73.964 1.00 21.36 230 ALA B C 1
ATOM 5697 O O . ALA B 1 229 ? -18.011 21.653 73.650 1.00 23.19 230 ALA B O 1
ATOM 5699 N N . THR B 1 230 ? -17.119 23.725 73.872 1.00 19.55 231 THR B N 1
ATOM 5700 C CA . THR B 1 230 ? -18.238 24.443 73.264 1.00 19.71 231 THR B CA 1
ATOM 5701 C C . THR B 1 230 ? -18.199 24.180 71.765 1.00 19.20 231 THR B C 1
ATOM 5702 O O . THR B 1 230 ? -17.167 24.413 71.151 1.00 22.79 231 THR B O 1
ATOM 5706 N N . PRO B 1 231 ? -19.301 23.642 71.174 1.00 19.60 232 PRO B N 1
ATOM 5707 C CA . PRO B 1 231 ? -19.299 23.400 69.715 1.00 18.76 232 PRO B CA 1
ATOM 5708 C C . PRO B 1 231 ? -19.316 24.717 68.934 1.00 18.84 232 PRO B C 1
ATOM 5709 O O . PRO B 1 231 ? -19.729 25.738 69.481 1.00 18.42 232 PRO B O 1
ATOM 5713 N N . PRO B 1 232 ? -18.806 24.714 67.667 1.00 21.59 233 PRO B N 1
ATOM 5714 C CA . PRO B 1 232 ? -18.847 25.955 66.846 1.00 17.75 233 PRO B CA 1
ATOM 5715 C C . PRO B 1 232 ? -20.265 26.215 66.414 1.00 18.96 233 PRO B C 1
ATOM 5716 O O . PRO B 1 232 ? -21.168 25.397 66.685 1.00 16.44 233 PRO B O 1
ATOM 5720 N N . ASN B 1 233 ? -20.464 27.349 65.746 1.00 19.82 234 ASN B N 1
ATOM 5721 C CA . ASN B 1 233 ? -21.689 27.591 65.024 1.00 17.64 234 ASN B CA 1
ATOM 5722 C C . ASN B 1 233 ? -21.628 26.712 63.803 1.00 18.07 234 ASN B C 1
ATOM 5723 O O . ASN B 1 233 ? -20.555 26.514 63.237 1.00 17.11 234 ASN B O 1
ATOM 5728 N N . PHE B 1 234 ? -22.778 26.200 63.394 1.00 18.20 235 PHE B N 1
ATOM 5729 C CA . PHE B 1 234 ? -22.899 25.377 62.208 1.00 17.44 235 PHE B CA 1
ATOM 5730 C C . PHE B 1 234 ? -23.686 26.112 61.163 1.00 17.96 235 PHE B C 1
ATOM 5731 O O . PHE B 1 234 ? -24.617 26.864 61.491 1.00 21.98 235 PHE B O 1
ATOM 5739 N N . ALA B 1 235 ? -23.304 25.914 59.908 1.00 15.41 236 ALA B N 1
ATOM 5740 C CA . ALA B 1 235 ? -24.050 26.428 58.770 1.00 14.93 236 ALA B CA 1
ATOM 5741 C C . ALA B 1 235 ? -24.184 25.287 57.781 1.00 14.53 236 ALA B C 1
ATOM 5742 O O . ALA B 1 235 ? -23.194 24.733 57.334 1.00 18.08 236 ALA B O 1
ATOM 5744 N N . HIS B 1 236 ? -25.415 24.860 57.552 1.00 17.08 237 HIS B N 1
ATOM 5745 C CA . HIS B 1 236 ? -25.718 23.780 56.612 1.00 16.26 237 HIS B CA 1
ATOM 5746 C C . HIS B 1 236 ? -26.321 24.381 55.388 1.00 19.23 237 HIS B C 1
ATOM 5747 O O . HIS B 1 236 ? -27.452 24.894 55.405 1.00 22.45 237 HIS B O 1
ATOM 5754 N N . THR B 1 237 ? -25.517 24.367 54.334 1.00 21.35 238 THR B N 1
ATOM 5755 C CA . THR B 1 237 ? -25.862 24.946 53.055 1.00 22.24 238 THR B CA 1
ATOM 5756 C C . THR B 1 237 ? -26.710 23.983 52.238 1.00 22.22 238 THR B C 1
ATOM 5757 O O . THR B 1 237 ? -26.542 22.757 52.354 1.00 21.70 238 THR B O 1
ATOM 5761 N N . PRO B 1 238 ? -27.641 24.524 51.410 1.00 22.90 239 PRO B N 1
ATOM 5762 C CA . PRO B 1 238 ? -28.389 23.599 50.566 1.00 23.38 239 PRO B CA 1
ATOM 5763 C C . PRO B 1 238 ? -27.485 23.099 49.429 1.00 22.89 239 PRO B C 1
ATOM 5764 O O . PRO B 1 238 ? -26.531 23.772 49.063 1.00 18.17 239 PRO B O 1
ATOM 5768 N N . LEU B 1 239 ? -27.770 21.905 48.920 1.00 24.79 240 LEU B N 1
ATOM 5769 C CA . LEU B 1 239 ? -26.925 21.287 47.889 1.00 22.85 240 LEU B CA 1
ATOM 5770 C C . LEU B 1 239 ? -27.014 21.983 46.506 1.00 21.21 240 LEU B C 1
ATOM 5771 O O . LEU B 1 239 ? -27.898 22.817 46.259 1.00 15.35 240 LEU B O 1
ATOM 5776 N N . ILE B 1 240 ? -26.014 21.703 45.668 1.00 18.76 241 ILE B N 1
ATOM 5777 C CA . ILE B 1 240 ? -26.045 22.038 44.254 1.00 13.22 241 ILE B CA 1
ATOM 5778 C C . ILE B 1 240 ? -26.726 20.842 43.596 1.00 9.74 241 ILE B C 1
ATOM 5779 O O . ILE B 1 240 ? -26.389 19.690 43.888 1.00 9.32 241 ILE B O 1
ATOM 5784 N N . LEU B 1 241 ? -27.673 21.131 42.707 1.00 9.67 242 LEU B N 1
ATOM 5785 C CA . LEU B 1 241 ? -28.464 20.109 42.022 1.00 7.47 242 LEU B CA 1
ATOM 5786 C C . LEU B 1 241 ? -28.197 20.037 40.519 1.00 9.21 242 LEU B C 1
ATOM 5787 O O . LEU B 1 241 ? -27.571 20.939 39.945 1.00 7.63 242 LEU B O 1
ATOM 5792 N N . ASN B 1 242 ? -28.623 18.928 39.904 1.00 14.45 243 ASN B N 1
ATOM 5793 C CA . ASN B 1 242 ? -28.691 18.793 38.429 1.00 19.05 243 ASN B CA 1
ATOM 5794 C C . ASN B 1 242 ? -30.115 19.104 37.960 1.00 18.93 243 ASN B C 1
ATOM 5795 O O . ASN B 1 242 ? -30.992 19.346 38.806 1.00 21.24 243 ASN B O 1
ATOM 5800 N N . SER B 1 243 ? -30.340 19.136 36.633 1.00 18.43 244 SER B N 1
ATOM 5801 C CA . SER B 1 243 ? -31.680 19.413 36.038 1.00 18.56 244 SER B CA 1
ATOM 5802 C C . SER B 1 243 ? -32.756 18.463 36.557 1.00 18.30 244 SER B C 1
ATOM 5803 O O . SER B 1 243 ? -33.897 18.875 36.763 1.00 18.03 244 SER B O 1
ATOM 5806 N N . THR B 1 244 ? -32.347 17.213 36.818 1.00 17.91 245 THR B N 1
ATOM 5807 C CA . THR B 1 244 ? -33.178 16.138 37.406 1.00 16.70 245 THR B CA 1
ATOM 5808 C C . THR B 1 244 ? -33.519 16.369 38.899 1.00 16.07 245 THR B C 1
ATOM 5809 O O . THR B 1 244 ? -34.209 15.545 39.515 1.00 14.62 245 THR B O 1
ATOM 5813 N N . GLY B 1 245 ? -33.008 17.469 39.475 1.00 16.83 246 GLY B N 1
ATOM 5814 C CA . GLY B 1 245 ? -33.260 17.851 40.879 1.00 18.16 246 GLY B CA 1
ATOM 5815 C C . GLY B 1 245 ? -32.493 17.048 41.926 1.00 21.64 246 GLY B C 1
ATOM 5816 O O . GLY B 1 245 ? -32.635 17.301 43.141 1.00 21.11 246 GLY B O 1
ATOM 5817 N N . GLN B 1 246 ? -31.689 16.086 41.453 1.00 23.86 247 GLN B N 1
ATOM 5818 C CA . GLN B 1 246 ? -30.874 15.197 42.298 1.00 25.22 247 GLN B CA 1
ATOM 5819 C C . GLN B 1 246 ? -29.542 15.862 42.605 1.00 24.47 247 GLN B C 1
ATOM 5820 O O . GLN B 1 246 ? -29.105 16.740 41.862 1.00 25.01 247 GLN B O 1
ATOM 5826 N N . LYS B 1 247 ? -28.909 15.456 43.706 1.00 25.56 248 LYS B N 1
ATOM 5827 C CA . LYS B 1 247 ? -27.609 16.009 44.116 1.00 26.99 248 LYS B CA 1
ATOM 5828 C C . LYS B 1 247 ? -26.562 15.842 42.997 1.00 24.88 248 LYS B C 1
ATOM 5829 O O . LYS B 1 247 ? -26.449 14.756 42.389 1.00 24.54 248 LYS B O 1
ATOM 5835 N N . LEU B 1 248 ? -25.854 16.941 42.706 1.00 21.44 249 LEU B N 1
ATOM 5836 C CA . LEU B 1 248 ? -24.812 16.964 41.685 1.00 18.76 249 LEU B CA 1
ATOM 5837 C C . LEU B 1 248 ? -23.698 16.023 42.122 1.00 19.00 249 LEU B C 1
ATOM 5838 O O . LEU B 1 248 ? -23.036 16.236 43.159 1.00 16.27 249 LEU B O 1
ATOM 5843 N N . SER B 1 249 ? -23.615 14.911 41.392 1.00 19.60 250 SER B N 1
ATOM 5844 C CA . SER B 1 249 ? -22.591 13.882 41.585 1.00 20.39 250 SER B CA 1
ATOM 5845 C C . SER B 1 249 ? -21.790 13.749 40.295 1.00 19.83 250 SER B C 1
ATOM 5846 O O . SER B 1 249 ? -22.266 14.177 39.234 1.00 20.59 250 SER B O 1
ATOM 5849 N N . LYS B 1 250 ? -20.606 13.127 40.361 1.00 19.63 251 LYS B N 1
ATOM 5850 C CA . LYS B 1 250 ? -19.769 12.943 39.149 1.00 19.72 251 LYS B CA 1
ATOM 5851 C C . LYS B 1 250 ? -20.396 12.067 38.036 1.00 21.08 251 LYS B C 1
ATOM 5852 O O . LYS B 1 250 ? -19.741 11.745 37.042 1.00 21.83 251 LYS B O 1
ATOM 5858 N N . ARG B 1 251 ? -21.685 11.738 38.213 1.00 22.44 252 ARG B N 1
ATOM 5859 C CA . ARG B 1 251 ? -22.522 11.052 37.217 1.00 23.46 252 ARG B CA 1
ATOM 5860 C C . ARG B 1 251 ? -23.227 12.048 36.272 1.00 23.41 252 ARG B C 1
ATOM 5861 O O . ARG B 1 251 ? -23.939 11.638 35.345 1.00 23.21 252 ARG B O 1
ATOM 5869 N N . ASP B 1 252 ? -23.023 13.346 36.518 1.00 22.48 253 ASP B N 1
ATOM 5870 C CA . ASP B 1 252 ? -23.652 14.430 35.738 1.00 23.07 253 ASP B CA 1
ATOM 5871 C C . ASP B 1 252 ? -22.699 15.121 34.740 1.00 23.65 253 ASP B C 1
ATOM 5872 O O . ASP B 1 252 ? -22.999 16.209 34.219 1.00 24.06 253 ASP B O 1
ATOM 5877 N N . GLY B 1 253 ? -21.584 14.451 34.444 1.00 24.11 254 GLY B N 1
ATOM 5878 C CA . GLY B 1 253 ? -20.535 14.999 33.606 1.00 22.27 254 GLY B CA 1
ATOM 5879 C C . GLY B 1 253 ? -19.446 15.667 34.428 1.00 18.71 254 GLY B C 1
ATOM 5880 O O . GLY B 1 253 ? -18.972 15.118 35.421 1.00 21.46 254 GLY B O 1
ATOM 5881 N N . VAL B 1 254 ? -19.097 16.868 34.016 1.00 14.70 255 VAL B N 1
ATOM 5882 C CA . VAL B 1 254 ? -18.030 17.630 34.594 1.00 14.60 255 VAL B CA 1
ATOM 5883 C C . VAL B 1 254 ? -18.408 18.255 35.944 1.00 17.75 255 VAL B C 1
ATOM 5884 O O . VAL B 1 254 ? -19.353 19.056 36.042 1.00 20.35 255 VAL B O 1
ATOM 5888 N N . THR B 1 255 ? -17.622 17.903 36.958 1.00 17.71 256 THR B N 1
ATOM 5889 C CA . THR B 1 255 ? -17.723 18.463 38.297 1.00 18.59 256 THR B CA 1
ATOM 5890 C C . THR B 1 255 ? -16.344 18.840 38.906 1.00 17.86 256 THR B C 1
ATOM 5891 O O . THR B 1 255 ? -16.297 19.597 39.874 1.00 18.81 256 THR B O 1
ATOM 5895 N N . SER B 1 256 ? -15.246 18.269 38.369 1.00 16.08 257 SER B N 1
ATOM 5896 C CA . SER B 1 256 ? -13.860 18.571 38.791 1.00 11.90 257 SER B CA 1
ATOM 5897 C C . SER B 1 256 ? -13.463 19.999 38.436 1.00 13.29 257 SER B C 1
ATOM 5898 O O . SER B 1 256 ? -13.628 20.413 37.280 1.00 13.61 257 SER B O 1
ATOM 5901 N N . ILE B 1 257 ? -12.874 20.718 39.392 1.00 10.00 258 ILE B N 1
ATOM 5902 C CA . ILE B 1 257 ? -12.322 22.066 39.138 1.00 10.41 258 ILE B CA 1
ATOM 5903 C C . ILE B 1 257 ? -11.271 22.038 38.039 1.00 8.00 258 ILE B C 1
ATOM 5904 O O . ILE B 1 257 ? -11.299 22.857 37.133 1.00 8.97 258 ILE B O 1
ATOM 5909 N N . SER B 1 258 ? -10.396 21.052 38.079 1.00 12.63 259 SER B N 1
ATOM 5910 C CA . SER B 1 258 ? -9.361 20.887 37.050 1.00 13.94 259 SER B CA 1
ATOM 5911 C C . SER B 1 258 ? -9.982 20.602 35.669 1.00 16.31 259 SER B C 1
ATOM 5912 O O . SER B 1 258 ? -9.426 21.045 34.645 1.00 18.18 259 SER B O 1
ATOM 5915 N N . ASP B 1 259 ? -11.142 19.919 35.640 1.00 11.77 260 ASP B N 1
ATOM 5916 C CA . ASP B 1 259 ? -11.883 19.751 34.368 1.00 8.75 260 ASP B CA 1
ATOM 5917 C C . ASP B 1 259 ? -12.452 21.055 33.770 1.00 8.26 260 ASP B C 1
ATOM 5918 O O . ASP B 1 259 ? -12.339 21.269 32.556 1.00 6.85 260 ASP B O 1
ATOM 5923 N N . PHE B 1 260 ? -13.051 21.908 34.618 1.00 4.97 261 PHE B N 1
ATOM 5924 C CA . PHE B 1 260 ? -13.517 23.215 34.200 1.00 7.82 261 PHE B CA 1
ATOM 5925 C C . PHE B 1 260 ? -12.370 24.044 33.613 1.00 7.27 261 PHE B C 1
ATOM 5926 O O . PHE B 1 260 ? -12.497 24.615 32.534 1.00 8.11 261 PHE B O 1
ATOM 5934 N N . ARG B 1 261 ? -11.242 24.022 34.314 1.00 10.21 262 ARG B N 1
ATOM 5935 C CA . ARG B 1 261 ? -10.007 24.652 33.931 1.00 11.22 262 ARG B CA 1
ATOM 5936 C C . ARG B 1 261 ? -9.566 24.114 32.576 1.00 12.00 262 ARG B C 1
ATOM 5937 O O . ARG B 1 261 ? -9.363 24.904 31.620 1.00 13.43 262 ARG B O 1
ATOM 5945 N N . ALA B 1 262 ? -9.499 22.775 32.473 1.00 8.67 263 ALA B N 1
ATOM 5946 C CA . ALA B 1 262 ? -9.170 22.071 31.203 1.00 8.60 263 ALA B CA 1
ATOM 5947 C C . ALA B 1 262 ? -10.052 22.511 30.015 1.00 10.05 263 ALA B C 1
ATOM 5948 O O . ALA B 1 262 ? -9.559 22.695 28.901 1.00 12.14 263 ALA B O 1
ATOM 5950 N N . MET B 1 263 ? -11.344 22.721 30.282 1.00 10.57 264 MET B N 1
ATOM 5951 C CA . MET B 1 263 ? -12.309 23.131 29.285 1.00 11.26 264 MET B CA 1
ATOM 5952 C C . MET B 1 263 ? -12.135 24.610 28.898 1.00 13.23 264 MET B C 1
ATOM 5953 O O . MET B 1 263 ? -12.791 25.095 27.993 1.00 13.91 264 MET B O 1
ATOM 5958 N N . GLY B 1 264 ? -11.259 25.331 29.582 1.00 14.02 265 GLY B N 1
ATOM 5959 C CA . GLY B 1 264 ? -11.104 26.748 29.281 1.00 14.25 265 GLY B CA 1
ATOM 5960 C C . GLY B 1 264 ? -12.063 27.666 30.026 1.00 13.84 265 GLY B C 1
ATOM 5961 O O . GLY B 1 264 ? -12.422 28.727 29.514 1.00 14.85 265 GLY B O 1
ATOM 5962 N N . TYR B 1 265 ? -12.477 27.285 31.235 1.00 12.46 266 TYR B N 1
ATOM 5963 C CA . TYR B 1 265 ? -13.138 28.261 32.119 1.00 13.84 266 TYR B CA 1
ATOM 5964 C C . TYR B 1 265 ? -12.115 29.065 32.980 1.00 14.54 266 TYR B C 1
ATOM 5965 O O . TYR B 1 265 ? -11.144 28.514 33.527 1.00 14.77 266 TYR B O 1
ATOM 5974 N N . LEU B 1 266 ? -12.295 30.376 33.023 1.00 15.95 267 LEU B N 1
ATOM 5975 C CA . LEU B 1 266 ? -11.418 31.259 33.824 1.00 14.88 267 LEU B CA 1
ATOM 5976 C C . LEU B 1 266 ? -11.711 31.131 35.339 1.00 15.77 267 LEU B C 1
ATOM 5977 O O . LEU B 1 266 ? -12.877 31.087 35.749 1.00 17.29 267 LEU B O 1
ATOM 5982 N N . ALA B 1 267 ? -10.655 30.996 36.147 1.00 14.89 268 ALA B N 1
ATOM 5983 C CA . ALA B 1 267 ? -10.784 30.839 37.613 1.00 14.28 268 ALA B CA 1
ATOM 5984 C C . ALA B 1 267 ? -11.692 31.875 38.298 1.00 16.33 268 ALA B C 1
ATOM 5985 O O . ALA B 1 267 ? -12.520 31.467 39.123 1.00 21.59 268 ALA B O 1
ATOM 5987 N N . PRO B 1 268 ? -11.525 33.206 38.005 1.00 15.96 269 PRO B N 1
ATOM 5988 C CA . PRO B 1 268 ? -12.455 34.142 38.636 1.00 16.08 269 PRO B CA 1
ATOM 5989 C C . PRO B 1 268 ? -13.905 33.959 38.198 1.00 17.36 269 PRO B C 1
ATOM 5990 O O . PRO B 1 268 ? -14.825 34.261 38.987 1.00 17.72 269 PRO B O 1
ATOM 5994 N N . ALA B 1 269 ? -14.111 33.439 36.984 1.00 16.82 270 ALA B N 1
ATOM 5995 C CA . ALA B 1 269 ? -15.468 33.136 36.479 1.00 15.33 270 ALA B CA 1
ATOM 5996 C C . ALA B 1 269 ? -16.140 32.013 37.274 1.00 15.77 270 ALA B C 1
ATOM 5997 O O . ALA B 1 269 ? -17.299 32.147 37.713 1.00 12.99 270 ALA B O 1
ATOM 5999 N N . LEU B 1 270 ? -15.387 30.931 37.490 1.00 16.23 271 LEU B N 1
ATOM 6000 C CA . LEU B 1 270 ? -15.878 29.783 38.212 1.00 16.12 271 LEU B CA 1
ATOM 6001 C C . LEU B 1 270 ? -16.060 30.161 39.673 1.00 16.93 271 LEU B C 1
ATOM 6002 O O . LEU B 1 270 ? -17.087 29.801 40.293 1.00 15.46 271 LEU B O 1
ATOM 6007 N N . ALA B 1 271 ? -15.110 30.952 40.197 1.00 14.92 272 ALA B N 1
ATOM 6008 C CA . ALA B 1 271 ? -15.200 31.452 41.579 1.00 12.45 272 ALA B CA 1
ATOM 6009 C C . ALA B 1 271 ? -16.527 32.182 41.744 1.00 8.22 272 ALA B C 1
ATOM 6010 O O . ALA B 1 271 ? -17.332 31.790 42.590 1.00 5.35 272 ALA B O 1
ATOM 6012 N N . ASN B 1 272 ? -16.779 33.128 40.822 1.00 4.84 273 ASN B N 1
ATOM 6013 C CA . ASN B 1 272 ? -17.979 33.970 40.755 1.00 6.27 273 ASN B CA 1
ATOM 6014 C C . ASN B 1 272 ? -19.269 33.139 40.703 1.00 6.02 273 ASN B C 1
ATOM 6015 O O . ASN B 1 272 ? -20.198 33.342 41.529 1.00 5.69 273 ASN B O 1
ATOM 6020 N N . TYR B 1 273 ? -19.283 32.169 39.788 1.00 8.65 274 TYR B N 1
ATOM 6021 C CA . TYR B 1 273 ? -20.434 31.292 39.586 1.00 12.29 274 TYR B CA 1
ATOM 6022 C C . TYR B 1 273 ? -20.749 30.398 40.786 1.00 15.33 274 TYR B C 1
ATOM 6023 O O . TYR B 1 273 ? -21.913 30.297 41.193 1.00 16.05 274 TYR B O 1
ATOM 6032 N N . MET B 1 274 ? -19.723 29.748 41.341 1.00 16.22 275 MET B N 1
ATOM 6033 C CA . MET B 1 274 ? -19.918 28.854 42.481 1.00 17.09 275 MET B CA 1
ATOM 6034 C C . MET B 1 274 ? -20.514 29.611 43.645 1.00 13.83 275 MET B C 1
ATOM 6035 O O . MET B 1 274 ? -21.314 29.062 44.400 1.00 12.52 275 MET B O 1
ATOM 6040 N N . THR B 1 275 ? -20.153 30.890 43.758 1.00 12.42 276 THR B N 1
ATOM 6041 C CA . THR B 1 275 ? -20.716 31.752 44.797 1.00 12.03 276 THR B CA 1
ATOM 6042 C C . THR B 1 275 ? -22.203 31.997 44.510 1.00 13.14 276 THR B C 1
ATOM 6043 O O . THR B 1 275 ? -23.021 31.861 45.407 1.00 14.86 276 THR B O 1
ATOM 6047 N N . LEU B 1 276 ? -22.539 32.256 43.246 1.00 13.77 277 LEU B N 1
ATOM 6048 C CA . LEU B 1 276 ? -23.933 32.489 42.819 1.00 15.64 277 LEU B CA 1
ATOM 6049 C C . LEU B 1 276 ? -24.843 31.278 43.013 1.00 16.96 277 LEU B C 1
ATOM 6050 O O . LEU B 1 276 ? -26.077 31.431 43.091 1.00 17.98 277 LEU B O 1
ATOM 6055 N N . LEU B 1 277 ? -24.225 30.092 43.092 1.00 17.70 278 LEU B N 1
ATOM 6056 C CA . LEU B 1 277 ? -24.901 28.859 43.480 1.00 19.68 278 LEU B CA 1
ATOM 6057 C C . LEU B 1 277 ? -25.145 28.897 44.963 1.00 21.61 278 LEU B C 1
ATOM 6058 O O . LEU B 1 277 ? -24.327 28.394 45.756 1.00 25.44 278 LEU B O 1
ATOM 6063 N N . GLY B 1 278 ? -26.240 29.527 45.354 1.00 19.21 279 GLY B N 1
ATOM 6064 C CA . GLY B 1 278 ? -26.553 29.637 46.768 1.00 19.18 279 GLY B CA 1
ATOM 6065 C C . GLY B 1 278 ? -26.358 30.992 47.431 1.00 18.56 279 GLY B C 1
ATOM 6066 O O . GLY B 1 278 ? -26.743 31.148 48.563 1.00 23.88 279 GLY B O 1
ATOM 6067 N N . TRP B 1 279 ? -25.736 31.956 46.762 1.00 16.60 280 TRP B N 1
ATOM 6068 C CA . TRP B 1 279 ? -25.600 33.299 47.326 1.00 14.58 280 TRP B CA 1
ATOM 6069 C C . TRP B 1 279 ? -26.230 34.346 46.422 1.00 15.83 280 TRP B C 1
ATOM 6070 O O . TRP B 1 279 ? -25.992 34.392 45.209 1.00 13.15 280 TRP B O 1
ATOM 6081 N N . SER B 1 280 ? -27.055 35.168 47.061 1.00 19.42 281 SER B N 1
ATOM 6082 C CA . SER B 1 280 ? -27.777 36.243 46.437 1.00 20.52 281 SER B CA 1
ATOM 6083 C C . SER B 1 280 ? -27.071 37.525 46.880 1.00 20.16 281 SER B C 1
ATOM 6084 O O . SER B 1 280 ? -27.099 37.857 48.069 1.00 18.54 281 SER B O 1
ATOM 6087 N N . PRO B 1 281 ? -26.360 38.201 45.949 1.00 21.28 282 PRO B N 1
ATOM 6088 C CA . PRO B 1 281 ? -25.703 39.483 46.260 1.00 22.64 282 PRO B CA 1
ATOM 6089 C C . PRO B 1 281 ? -26.698 40.609 46.636 1.00 23.43 282 PRO B C 1
ATOM 6090 O O . PRO B 1 281 ? -27.796 40.665 46.061 1.00 24.46 282 PRO B O 1
ATOM 6094 N N . PRO B 1 282 ? -26.328 41.486 47.603 1.00 23.55 283 PRO B N 1
ATOM 6095 C CA . PRO B 1 282 ? -27.193 42.626 47.988 1.00 25.63 283 PRO B CA 1
ATOM 6096 C C . PRO B 1 282 ? -27.409 43.675 46.869 1.00 25.79 283 PRO B C 1
ATOM 6097 O O . PRO B 1 282 ? -26.844 43.532 45.778 1.00 24.54 283 PRO B O 1
ATOM 6101 N N . GLU B 1 283 ? -28.261 44.683 47.1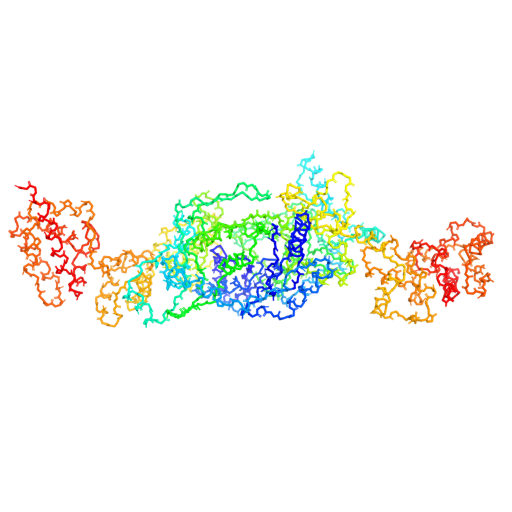38 1.00 28.59 284 GLU B N 1
ATOM 6102 C CA . GLU B 1 283 ? -28.536 45.795 46.193 1.00 29.65 284 GLU B CA 1
ATOM 6103 C C . GLU B 1 283 ? -27.262 46.366 45.574 1.00 30.62 284 GLU B C 1
ATOM 6104 O O . GLU B 1 283 ? -26.272 46.617 46.279 1.00 31.07 284 GLU B O 1
ATOM 6110 N N . GLY B 1 284 ? -27.277 46.485 44.247 1.00 31.59 285 GLY B N 1
ATOM 6111 C CA . GLY B 1 284 ? -26.179 47.083 43.475 1.00 31.80 285 GLY B CA 1
ATOM 6112 C C . GLY B 1 284 ? -24.823 46.396 43.530 1.00 30.96 285 GLY B C 1
ATOM 6113 O O . GLY B 1 284 ? -23.800 47.041 43.265 1.00 32.22 285 GLY B O 1
ATOM 6114 N N . VAL B 1 285 ? -24.805 45.116 43.913 1.00 28.49 286 VAL B N 1
ATOM 6115 C CA . VAL B 1 285 ? -23.579 44.298 43.859 1.00 27.44 286 VAL B CA 1
ATOM 6116 C C . VAL B 1 285 ? -23.545 43.568 42.499 1.00 26.77 286 VAL B C 1
ATOM 6117 O O . VAL B 1 285 ? -22.516 43.581 41.805 1.00 25.61 286 VAL B O 1
ATOM 6121 N N . GLY B 1 286 ? -24.687 42.981 42.118 1.00 26.52 287 GLY B N 1
ATOM 6122 C CA . GLY B 1 286 ? -24.854 42.314 40.815 1.00 26.44 287 GLY B CA 1
ATOM 6123 C C . GLY B 1 286 ? -24.258 40.920 40.755 1.00 25.35 287 GLY B C 1
ATOM 6124 O O . GLY B 1 286 ? -23.590 40.481 41.702 1.00 26.25 287 GLY B O 1
ATOM 6125 N N . GLU B 1 287 ? -24.503 40.227 39.640 1.00 24.69 288 GLU B N 1
ATOM 6126 C CA . GLU B 1 287 ? -23.999 38.857 39.426 1.00 26.92 288 GLU B CA 1
ATOM 6127 C C . GLU B 1 287 ? -22.504 38.797 39.108 1.00 23.95 288 GLU B C 1
ATOM 6128 O O . GLU B 1 287 ? -21.932 37.721 39.081 1.00 25.00 288 GLU B O 1
ATOM 6134 N N . LEU B 1 288 ? -21.885 39.962 38.932 1.00 24.68 289 LEU B N 1
ATOM 6135 C CA . LEU B 1 288 ? -20.479 40.091 38.552 1.00 24.26 289 LEU B CA 1
ATOM 6136 C C . LEU B 1 288 ? -19.667 40.702 39.679 1.00 22.54 289 LEU B C 1
ATOM 6137 O O . LEU B 1 288 ? -19.813 41.896 40.001 1.00 25.19 289 LEU B O 1
ATOM 6142 N N . PHE B 1 289 ? -18.815 39.873 40.282 1.00 20.18 290 PHE B N 1
ATOM 6143 C CA . PHE B 1 289 ? -17.985 40.269 41.432 1.00 17.48 290 PHE B CA 1
ATOM 6144 C C . PHE B 1 289 ? -16.712 39.459 41.549 1.00 17.19 290 PHE B C 1
ATOM 6145 O O . PHE B 1 289 ? -16.618 38.367 40.988 1.00 18.37 290 PHE B O 1
ATOM 6153 N N . THR B 1 290 ? -15.735 40.016 42.270 1.00 17.42 291 THR B N 1
ATOM 6154 C CA . THR B 1 290 ? -14.513 39.311 42.641 1.00 17.40 291 THR B CA 1
ATOM 6155 C C . THR B 1 290 ? -14.770 38.703 44.006 1.00 18.26 291 THR B C 1
ATOM 6156 O O . THR B 1 290 ? -15.599 39.220 44.760 1.00 18.17 291 THR B O 1
ATOM 6160 N N . LEU B 1 291 ? -14.079 37.602 44.332 1.00 19.75 292 LEU B N 1
ATOM 6161 C CA . LEU B 1 291 ? -14.126 37.020 45.701 1.00 15.79 292 LEU B CA 1
ATOM 6162 C C . LEU B 1 291 ? -13.780 38.056 46.781 1.00 15.22 292 LEU B C 1
ATOM 6163 O O . LEU B 1 291 ? -14.364 38.041 47.858 1.00 16.11 292 LEU B O 1
ATOM 6168 N N . ASP B 1 292 ? -12.846 38.956 46.475 1.00 14.22 293 ASP B N 1
ATOM 6169 C CA . ASP B 1 292 ? -12.494 40.053 47.359 1.00 14.68 293 ASP B CA 1
ATOM 6170 C C . ASP B 1 292 ? -13.683 40.961 47.639 1.00 15.02 293 ASP B C 1
ATOM 6171 O O . ASP B 1 292 ? -13.830 41.438 48.767 1.00 16.89 293 ASP B O 1
ATOM 6176 N N . LEU B 1 293 ? -14.525 41.196 46.622 1.00 14.31 294 LEU B N 1
ATOM 6177 C CA . LEU B 1 293 ? -15.685 42.103 46.745 1.00 13.08 294 LEU B CA 1
ATOM 6178 C C . LEU B 1 293 ? -16.859 41.476 47.496 1.00 11.66 294 LEU B C 1
ATOM 6179 O O . LEU B 1 293 ? -17.446 42.106 48.391 1.00 13.21 294 LEU B O 1
ATOM 6184 N N . ALA B 1 294 ? -17.199 40.248 47.113 1.00 10.90 295 ALA B N 1
ATOM 6185 C CA . ALA B 1 294 ? -18.210 39.440 47.783 1.00 10.09 295 ALA B CA 1
ATOM 6186 C C . ALA B 1 294 ? -17.909 39.313 49.273 1.00 12.30 295 ALA B C 1
ATOM 6187 O O . ALA B 1 294 ? -18.828 39.291 50.087 1.00 14.71 295 ALA B O 1
ATOM 6189 N N . ALA B 1 295 ? -16.616 39.290 49.623 1.00 15.05 296 ALA B N 1
ATOM 6190 C CA . ALA B 1 295 ? -16.156 39.195 51.018 1.00 15.76 296 ALA B CA 1
ATOM 6191 C C . ALA B 1 295 ? -16.408 40.454 51.852 1.00 18.84 296 ALA B C 1
ATOM 6192 O O . ALA B 1 295 ? -16.171 40.456 53.066 1.00 22.20 296 ALA B O 1
ATOM 6194 N N . LYS B 1 296 ? -16.836 41.539 51.218 1.00 19.58 297 LYS B N 1
ATOM 6195 C CA . LYS B 1 296 ? -17.248 42.702 51.983 1.00 21.25 297 LYS B CA 1
ATOM 6196 C C . LYS B 1 296 ? -18.717 42.554 52.366 1.00 19.53 297 LYS B C 1
ATOM 6197 O O . LYS B 1 296 ? -19.134 43.053 53.414 1.00 20.31 297 LYS B O 1
ATOM 6203 N N . HIS B 1 297 ? -19.469 41.806 51.546 1.00 17.05 298 HIS B N 1
ATOM 6204 C CA . HIS B 1 297 ? -20.935 41.733 51.645 1.00 16.36 298 HIS B CA 1
ATOM 6205 C C . HIS B 1 297 ? -21.571 40.384 52.004 1.00 15.14 298 HIS B C 1
ATOM 6206 O O . HIS B 1 297 ? -22.800 40.302 52.171 1.00 14.28 298 HIS B O 1
ATOM 6213 N N . PHE B 1 298 ? -20.742 39.350 52.150 1.00 13.59 299 PHE B N 1
ATOM 6214 C CA . PHE B 1 298 ? -21.216 37.991 52.394 1.00 10.96 299 PHE B CA 1
ATOM 6215 C C . PHE B 1 298 ? -21.774 37.763 53.799 1.00 12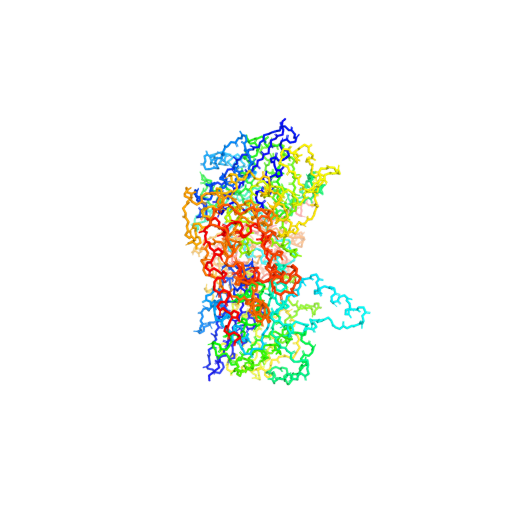.29 299 PHE B C 1
ATOM 6216 O O . PHE B 1 298 ? -21.199 38.221 54.802 1.00 12.86 299 PHE B O 1
ATOM 6224 N N . SER B 1 299 ? -22.891 37.031 53.841 1.00 13.24 300 SER B N 1
ATOM 6225 C CA . SER B 1 299 ? -23.536 36.559 55.083 1.00 14.68 300 SER B CA 1
ATOM 6226 C C . SER B 1 299 ? -24.409 35.331 54.823 1.00 13.10 300 SER B C 1
ATOM 6227 O O . SER B 1 299 ? -24.930 35.163 53.722 1.00 13.63 300 SER B O 1
ATOM 6230 N N . PHE B 1 300 ? -24.589 34.502 55.850 1.00 13.28 301 PHE B N 1
ATOM 6231 C CA . PHE B 1 300 ? -25.455 33.310 55.775 1.00 15.22 301 PHE B CA 1
ATOM 6232 C C . PHE B 1 300 ? -26.968 33.611 55.694 1.00 18.52 301 PHE B C 1
ATOM 6233 O O . PHE B 1 300 ? -27.757 32.757 55.244 1.00 21.17 301 PHE B O 1
ATOM 6241 N N . GLU B 1 301 ? -27.342 34.836 56.083 1.00 21.32 302 GLU B N 1
ATOM 6242 C CA . GLU B 1 301 ? -28.706 35.376 55.960 1.00 22.00 302 GLU B CA 1
ATOM 6243 C C . GLU B 1 301 ? -29.167 35.378 54.496 1.00 21.94 302 GLU B C 1
ATOM 6244 O O . GLU B 1 301 ? -30.312 35.028 54.204 1.00 21.66 302 GLU B O 1
ATOM 6250 N N . ARG B 1 302 ? -28.256 35.733 53.590 1.00 23.07 303 ARG B N 1
ATOM 6251 C CA . ARG B 1 302 ? -28.558 35.806 52.155 1.00 24.09 303 ARG B CA 1
ATOM 6252 C C . ARG B 1 302 ? -28.240 34.514 51.370 1.00 24.18 303 ARG B C 1
ATOM 6253 O O . ARG B 1 302 ? -28.414 34.472 50.137 1.00 25.75 303 ARG B O 1
ATOM 6261 N N . ILE B 1 303 ? -27.782 33.471 52.071 1.00 23.27 304 ILE B N 1
ATOM 6262 C CA . ILE B 1 303 ? -27.615 32.151 51.438 1.00 23.08 304 ILE B CA 1
ATOM 6263 C C . ILE B 1 303 ? -28.992 31.614 51.150 1.00 23.52 304 ILE B C 1
ATOM 6264 O O . ILE B 1 303 ? -29.860 31.607 52.040 1.00 24.39 304 ILE B O 1
ATOM 6269 N N . ASN B 1 304 ? -29.197 31.233 49.888 1.00 22.60 305 ASN B N 1
ATOM 6270 C CA . ASN B 1 304 ? -30.450 30.673 49.401 1.00 23.38 305 ASN B CA 1
ATOM 6271 C C . ASN B 1 304 ? -30.908 29.503 50.262 1.00 23.71 305 ASN B C 1
ATOM 6272 O O . ASN B 1 304 ? -30.075 28.788 50.839 1.00 24.01 305 ASN B O 1
ATOM 6277 N N . LYS B 1 305 ? -32.223 29.319 50.364 1.00 24.57 306 LYS B N 1
ATOM 6278 C CA . LYS B 1 305 ? -32.794 28.280 51.235 1.00 24.04 306 LYS B CA 1
ATOM 6279 C C . LYS B 1 305 ? -32.900 26.936 50.520 1.00 21.92 306 LYS B C 1
ATOM 6280 O O . LYS B 1 305 ? -32.715 25.891 51.137 1.00 23.04 306 LYS B O 1
ATOM 6286 N N . ALA B 1 306 ? -33.155 26.968 49.215 1.00 18.44 307 ALA B N 1
ATOM 6287 C CA . ALA B 1 306 ? -33.330 25.746 48.449 1.00 16.81 307 ALA B CA 1
ATOM 6288 C C . ALA B 1 306 ? -32.096 25.370 47.616 1.00 17.09 307 ALA B C 1
ATOM 6289 O O . ALA B 1 306 ? -31.104 26.130 47.546 1.00 16.34 307 ALA B O 1
ATOM 6291 N N . GLY B 1 307 ? -32.159 24.179 47.011 1.00 16.92 308 GLY B N 1
ATOM 6292 C CA . GLY B 1 307 ? -31.119 23.683 46.124 1.00 15.06 308 GLY B CA 1
ATOM 6293 C C . GLY B 1 307 ? -30.870 24.633 44.968 1.00 16.38 308 GLY B C 1
ATOM 6294 O O . GLY B 1 307 ? -31.827 25.180 44.383 1.00 16.65 308 GLY B O 1
ATOM 6295 N N . ALA B 1 308 ? -29.591 24.891 44.704 1.00 13.92 309 ALA B N 1
ATOM 6296 C CA . ALA B 1 308 ? -29.178 25.692 43.576 1.00 17.93 309 ALA B CA 1
ATOM 6297 C C . ALA B 1 308 ? -28.903 24.746 42.404 1.00 20.90 309 ALA B C 1
ATOM 6298 O O . ALA B 1 308 ? -28.021 23.892 42.474 1.00 23.33 309 ALA B O 1
ATOM 6300 N N . ARG B 1 309 ? -29.709 24.881 41.353 1.00 24.65 310 ARG B N 1
ATOM 6301 C CA . ARG B 1 309 ? -29.624 24.061 40.147 1.00 26.61 310 ARG B CA 1
ATOM 6302 C C . ARG B 1 309 ? -28.417 24.552 39.332 1.00 24.02 310 ARG B C 1
ATOM 6303 O O . ARG B 1 309 ? -28.287 25.759 39.095 1.00 24.00 310 ARG B O 1
ATOM 6311 N N . PHE B 1 310 ? -27.505 23.633 38.970 1.00 23.11 311 PHE B N 1
ATOM 6312 C CA . PHE B 1 310 ? -26.333 23.964 38.117 1.00 21.95 311 PHE B CA 1
ATOM 6313 C C . PHE B 1 310 ? -26.763 24.256 36.691 1.00 22.44 311 PHE B C 1
ATOM 6314 O O . PHE B 1 310 ? -27.463 23.446 36.071 1.00 25.51 311 PHE B O 1
ATOM 6322 N N . ASP B 1 311 ? -26.305 25.391 36.167 1.00 21.68 312 ASP B N 1
ATOM 6323 C CA . ASP B 1 311 ? -26.712 25.878 34.853 1.00 21.47 312 ASP B CA 1
ATOM 6324 C C . ASP B 1 311 ? -25.504 26.321 34.064 1.00 18.71 312 ASP B C 1
ATOM 6325 O O . ASP B 1 311 ? -24.853 27.315 34.410 1.00 17.48 312 ASP B O 1
ATOM 6330 N N . TRP B 1 312 ? -25.208 25.583 32.994 1.00 18.14 313 TRP B N 1
ATOM 6331 C CA . TRP B 1 312 ? -24.061 25.895 32.111 1.00 17.56 313 TRP B CA 1
ATOM 6332 C C . TRP B 1 312 ? -24.196 27.247 31.406 1.00 19.31 313 TRP B C 1
ATOM 6333 O O . TRP B 1 312 ? -23.179 27.867 31.078 1.00 20.56 313 TRP B O 1
ATOM 6344 N N . ASP B 1 313 ? -25.437 27.692 31.161 1.00 18.10 314 ASP B N 1
ATOM 6345 C CA . ASP B 1 313 ? -25.671 28.974 30.494 1.00 21.43 314 ASP B CA 1
ATOM 6346 C C . ASP B 1 313 ? -25.162 30.143 31.319 1.00 20.79 314 ASP B C 1
ATOM 6347 O O . ASP B 1 313 ? -24.538 31.057 30.768 1.00 23.27 314 ASP B O 1
ATOM 6352 N N . LYS B 1 314 ? -25.380 30.081 32.633 1.00 21.18 315 LYS B N 1
ATOM 6353 C CA . LYS B 1 314 ? -24.931 31.140 33.545 1.00 22.31 315 LYS B CA 1
ATOM 6354 C C . LYS B 1 314 ? -23.421 31.084 33.698 1.00 19.29 315 LYS B C 1
ATOM 6355 O O . LYS B 1 314 ? -22.756 32.134 33.710 1.00 19.01 315 LYS B O 1
ATOM 6361 N N . LEU B 1 315 ? -22.881 29.864 33.793 1.00 15.18 316 LEU B N 1
ATOM 6362 C CA . LEU B 1 315 ? -21.413 29.675 33.865 1.00 14.56 316 LEU B CA 1
ATOM 6363 C C . LEU B 1 315 ? -20.773 30.268 32.636 1.00 12.93 316 LEU B C 1
ATOM 6364 O O . LEU B 1 315 ? -19.820 31.039 32.755 1.00 12.93 316 LEU B O 1
ATOM 6369 N N . ASN B 1 316 ? -21.346 29.935 31.470 1.00 13.20 317 ASN B N 1
ATOM 6370 C CA . ASN B 1 316 ? -20.910 30.472 30.183 1.00 13.91 317 ASN B CA 1
ATOM 6371 C C . ASN B 1 316 ? -21.091 31.976 30.095 1.00 13.58 317 ASN B C 1
ATOM 6372 O O . ASN B 1 316 ? -20.150 32.670 29.749 1.00 17.20 317 ASN B O 1
ATOM 6377 N N . TRP B 1 317 ? -22.253 32.482 30.494 1.00 15.61 318 TRP B N 1
ATOM 6378 C CA . TRP B 1 317 ? -22.480 33.946 30.535 1.00 19.07 318 TRP B CA 1
ATOM 6379 C C . TRP B 1 317 ? -21.362 34.697 31.334 1.00 17.28 318 TRP B C 1
ATOM 6380 O O . TRP B 1 317 ? -20.740 35.639 30.810 1.00 14.11 318 TRP B O 1
ATOM 6391 N N . LEU B 1 318 ? -21.053 34.202 32.536 1.00 16.53 319 LEU B N 1
ATOM 6392 C CA . LEU B 1 318 ? -19.971 34.766 33.367 1.00 16.27 319 LEU B CA 1
ATOM 6393 C C . LEU B 1 318 ? -18.595 34.551 32.768 1.00 17.39 319 LEU B C 1
ATOM 6394 O O . LEU B 1 318 ? -17.752 35.459 32.803 1.00 14.12 319 LEU B O 1
ATOM 6399 N N . ASN B 1 319 ? -18.356 33.353 32.218 1.00 19.15 320 ASN B N 1
ATOM 6400 C CA . ASN B 1 319 ? -17.051 33.084 31.636 1.00 19.14 320 ASN B CA 1
ATOM 6401 C C . ASN B 1 319 ? -16.790 33.960 30.431 1.00 19.52 320 ASN B C 1
ATOM 6402 O O . ASN B 1 319 ? -15.671 34.413 30.233 1.00 19.91 320 ASN B O 1
ATOM 6407 N N . ARG B 1 320 ? -17.847 34.191 29.653 1.00 21.76 321 ARG B N 1
ATOM 6408 C CA . ARG B 1 320 ? -17.843 35.094 28.510 1.00 24.31 321 ARG B CA 1
ATOM 6409 C C . ARG B 1 320 ? -17.453 36.506 28.957 1.00 23.15 321 ARG B C 1
ATOM 6410 O O . ARG B 1 320 ? -16.598 37.097 28.319 1.00 24.33 321 ARG B O 1
ATOM 6418 N N . GLN B 1 321 ? -17.995 36.992 30.095 1.00 22.07 322 GLN B N 1
ATOM 6419 C CA . GLN B 1 321 ? -17.604 38.321 30.641 1.00 23.24 322 GLN B CA 1
ATOM 6420 C C . GLN B 1 321 ? -16.125 38.407 31.095 1.00 22.89 322 GLN B C 1
ATOM 6421 O O . GLN B 1 321 ? -15.475 39.424 30.848 1.00 22.16 322 GLN B O 1
ATOM 6427 N N . TYR B 1 322 ? -15.612 37.358 31.762 1.00 21.88 323 TYR B N 1
ATOM 6428 C CA . TYR B 1 322 ? -14.206 37.329 32.235 1.00 22.36 323 TYR B CA 1
ATOM 6429 C C . TYR B 1 322 ? -13.198 37.203 31.090 1.00 23.11 323 TYR B C 1
ATOM 6430 O O . TYR B 1 322 ? -12.113 37.817 31.128 1.00 21.60 323 TYR B O 1
ATOM 6439 N N . ILE B 1 323 ? -13.555 36.396 30.088 1.00 22.25 324 ILE B N 1
ATOM 6440 C CA . ILE B 1 323 ? -12.768 36.277 28.858 1.00 21.75 324 ILE B CA 1
ATOM 6441 C C . ILE B 1 323 ? -12.659 37.669 28.225 1.00 20.80 324 ILE B C 1
ATOM 6442 O O . ILE B 1 323 ? -11.550 38.132 28.001 1.00 18.99 324 ILE B O 1
ATOM 6447 N N . GLN B 1 324 ? -13.800 38.358 28.060 1.00 21.74 325 GLN B N 1
ATOM 6448 C CA . GLN B 1 324 ? -13.843 39.741 27.468 1.00 24.94 325 GLN B CA 1
ATOM 6449 C C . GLN B 1 324 ? -13.089 40.771 28.294 1.00 24.36 325 GLN B C 1
ATOM 6450 O O . GLN B 1 324 ? -12.822 41.867 27.816 1.00 28.65 325 GLN B O 1
ATOM 6456 N N . GLN B 1 325 ? -12.748 40.400 29.526 1.00 26.89 326 GLN B N 1
ATOM 6457 C CA . GLN B 1 325 ? -12.087 41.279 30.494 1.00 29.14 326 GLN B CA 1
ATOM 6458 C C . GLN B 1 325 ? -10.558 41.137 30.461 1.00 27.24 326 GLN B C 1
ATOM 6459 O O . GLN B 1 325 ? -9.846 41.905 31.117 1.00 26.25 326 GLN B O 1
ATOM 6465 N N . LEU B 1 326 ? -10.066 40.141 29.715 1.00 25.35 327 LEU B N 1
ATOM 6466 C CA . LEU B 1 326 ? -8.626 39.917 29.536 1.00 23.57 327 LEU B CA 1
ATOM 6467 C C . LEU B 1 326 ? -8.026 40.923 28.580 1.00 26.79 327 LEU B C 1
ATOM 6468 O O . LEU B 1 326 ? -8.690 41.381 27.623 1.00 28.48 327 LEU B O 1
ATOM 6473 N N . GLU B 1 327 ? -6.767 41.268 28.833 1.00 28.24 328 GLU B N 1
ATOM 6474 C CA . GLU B 1 327 ? -6.026 42.142 27.941 1.00 29.51 328 GLU B CA 1
ATOM 6475 C C . GLU B 1 327 ? -5.826 41.437 26.596 1.00 30.03 328 GLU B C 1
ATOM 6476 O O . GLU B 1 327 ? -5.665 40.210 26.566 1.00 28.19 328 GLU B O 1
ATOM 6482 N N . PRO B 1 328 ? -5.909 42.192 25.474 1.00 31.79 329 PRO B N 1
ATOM 6483 C CA . PRO B 1 328 ? -5.764 41.565 24.155 1.00 31.84 329 PRO B CA 1
ATOM 6484 C C . PRO B 1 328 ? -4.564 40.588 24.061 1.00 30.95 329 PRO B C 1
ATOM 6485 O O . PRO B 1 328 ? -4.780 39.404 23.768 1.00 30.17 329 PRO B O 1
ATOM 6489 N N . GLU B 1 329 ? -3.352 41.058 24.401 1.00 31.81 330 GLU B N 1
ATOM 6490 C CA . GLU B 1 329 ? -2.129 40.224 24.382 1.00 33.65 330 GLU B CA 1
ATOM 6491 C C . GLU B 1 329 ? -2.270 38.957 25.221 1.00 32.46 330 GLU B C 1
ATOM 6492 O O . GLU B 1 329 ? -1.928 37.860 24.760 1.00 32.39 330 GLU B O 1
ATOM 6498 N N . GLU B 1 330 ? -2.819 39.119 26.426 1.00 31.50 331 GLU B N 1
ATOM 6499 C CA . GLU B 1 330 ? -3.051 38.022 27.349 1.00 31.48 331 GLU B CA 1
ATOM 6500 C C . GLU B 1 330 ? -4.058 37.016 26.820 1.00 30.03 331 GLU B C 1
ATOM 6501 O O . GLU B 1 330 ? -3.866 35.804 27.012 1.00 32.05 331 GLU B O 1
ATOM 6507 N N . PHE B 1 331 ? -5.107 37.504 26.145 1.00 25.20 332 PHE B N 1
ATOM 6508 C CA . PHE B 1 331 ? -6.110 36.625 25.556 1.00 19.93 332 PHE B CA 1
ATOM 6509 C C . PHE B 1 331 ? -5.503 35.838 24.411 1.00 19.02 332 PHE B C 1
ATOM 6510 O O . PHE B 1 331 ? -5.722 34.624 24.304 1.00 19.63 332 PHE B O 1
ATOM 6518 N N . LEU B 1 332 ? -4.705 36.512 23.584 1.00 18.10 333 LEU B N 1
ATOM 6519 C CA . LEU B 1 332 ? -3.972 35.810 22.506 1.00 18.97 333 LEU B CA 1
ATOM 6520 C C . LEU B 1 332 ? -3.027 34.710 23.064 1.00 19.45 333 LEU B C 1
ATOM 6521 O O . LEU B 1 332 ? -2.983 33.585 22.520 1.00 18.43 333 LEU B O 1
ATOM 6526 N N . ALA B 1 333 ? -2.329 35.039 24.159 1.00 19.18 334 ALA B N 1
ATOM 6527 C CA . ALA B 1 333 ? -1.421 34.118 24.809 1.00 18.77 334 ALA B CA 1
ATOM 6528 C C . ALA B 1 333 ? -2.136 32.850 25.285 1.00 19.16 334 ALA B C 1
ATOM 6529 O O . ALA B 1 333 ? -1.578 31.778 25.193 1.00 22.00 334 ALA B O 1
ATOM 6531 N N . GLU B 1 334 ? -3.383 32.960 25.738 1.00 21.55 335 GLU B N 1
ATOM 6532 C CA . GLU B 1 334 ? -4.158 31.762 26.118 1.00 23.10 335 GLU B CA 1
ATOM 6533 C C . GLU B 1 334 ? -4.488 30.863 24.943 1.00 20.90 335 GLU B C 1
ATOM 6534 O O . GLU B 1 334 ? -4.660 29.654 25.121 1.00 25.60 335 GLU B O 1
ATOM 6540 N N . LEU B 1 335 ? -4.592 31.465 23.760 1.00 15.71 336 LEU B N 1
ATOM 6541 C CA . LEU B 1 335 ? -5.107 30.801 22.571 1.00 12.63 336 LEU B CA 1
ATOM 6542 C C . LEU B 1 335 ? -4.075 30.001 21.790 1.00 13.93 336 LEU B C 1
ATOM 6543 O O . LEU B 1 335 ? -4.396 28.935 21.260 1.00 11.77 336 LEU B O 1
ATOM 6548 N N . ILE B 1 336 ? -2.862 30.550 21.697 1.00 13.02 337 ILE B N 1
ATOM 6549 C CA . ILE B 1 336 ? -1.758 29.974 20.929 1.00 14.37 337 ILE B CA 1
ATOM 6550 C C . ILE B 1 336 ? -1.468 28.481 21.285 1.00 18.31 337 ILE B C 1
ATOM 6551 O O . ILE B 1 336 ? -1.371 27.669 20.369 1.00 18.52 337 ILE B O 1
ATOM 6556 N N . PRO B 1 337 ? -1.421 28.099 22.599 1.00 21.04 338 PRO B N 1
ATOM 6557 C CA . PRO B 1 337 ? -1.137 26.649 22.839 1.00 21.06 338 PRO B CA 1
ATOM 6558 C C . PRO B 1 337 ? -2.269 25.769 22.383 1.00 17.48 338 PRO B C 1
ATOM 6559 O O . PRO B 1 337 ? -2.035 24.630 21.976 1.00 19.05 338 PRO B O 1
ATOM 6563 N N . LEU B 1 338 ? -3.466 26.336 22.374 1.00 13.09 339 LEU B N 1
ATOM 6564 C CA . LEU B 1 338 ? -4.677 25.632 21.953 1.00 16.01 339 LEU B CA 1
ATOM 6565 C C . LEU B 1 338 ? -4.610 25.291 20.491 1.00 15.71 339 LEU B C 1
ATOM 6566 O O . LEU B 1 338 ? -4.694 24.104 20.118 1.00 18.18 339 LEU B O 1
ATOM 6571 N N . TRP B 1 339 ? -4.380 26.328 19.682 1.00 14.26 340 TRP B N 1
ATOM 6572 C CA . TRP B 1 339 ? -4.179 26.204 18.246 1.00 13.91 340 TRP B CA 1
ATOM 6573 C C . TRP B 1 339 ? -2.986 25.307 17.877 1.00 12.56 340 TRP B C 1
ATOM 6574 O O . TRP B 1 339 ? -3.101 24.449 16.983 1.00 11.92 340 TRP B O 1
ATOM 6585 N N . GLN B 1 340 ? -1.876 25.489 18.597 1.00 10.78 341 GLN B N 1
ATOM 6586 C CA . GLN B 1 340 ? -0.683 24.662 18.450 1.00 14.23 341 GLN B CA 1
ATOM 6587 C C . GLN B 1 340 ? -0.965 23.205 18.758 1.00 14.38 341 GLN B C 1
ATOM 6588 O O . GLN B 1 340 ? -0.455 22.336 18.059 1.00 15.89 341 GLN B O 1
ATOM 6594 N N . GLY B 1 341 ? -1.780 22.945 19.788 1.00 12.28 342 GLY B N 1
ATOM 6595 C CA . GLY B 1 341 ? -2.199 21.582 20.136 1.00 14.87 342 GLY B CA 1
ATOM 6596 C C . GLY B 1 341 ? -3.175 20.952 19.146 1.00 18.41 342 GLY B C 1
ATOM 6597 O O . GLY B 1 341 ? -3.269 19.711 19.064 1.00 17.20 342 GLY B O 1
ATOM 6598 N N . ALA B 1 342 ? -3.905 21.808 18.409 1.00 17.33 343 ALA B N 1
ATOM 6599 C CA . ALA B 1 342 ? -4.810 21.378 17.332 1.00 17.98 343 ALA B CA 1
ATOM 6600 C C . ALA B 1 342 ? -4.120 20.969 15.998 1.00 17.97 343 ALA B C 1
ATOM 6601 O O . ALA B 1 342 ? -4.787 20.483 15.078 1.00 19.68 343 ALA B O 1
ATOM 6603 N N . GLY B 1 343 ? -2.811 21.182 15.899 1.00 15.00 344 GLY B N 1
ATOM 6604 C CA . GLY B 1 343 ? -2.055 20.910 14.674 1.00 14.69 344 GLY B CA 1
ATOM 6605 C C . GLY B 1 343 ? -2.008 22.093 13.696 1.00 13.82 344 GLY B C 1
ATOM 6606 O O . GLY B 1 343 ? -1.502 21.957 12.570 1.00 14.30 344 GLY B O 1
ATOM 6607 N N . TYR B 1 344 ? -2.538 23.240 14.126 1.00 11.07 345 TYR B N 1
ATOM 6608 C CA . TYR B 1 344 ? -2.563 24.456 13.323 1.00 10.20 345 TYR B CA 1
ATOM 6609 C C . TYR B 1 344 ? -1.177 25.022 13.153 1.00 11.34 345 TYR B C 1
ATOM 6610 O O . TYR B 1 344 ? -0.491 25.335 14.126 1.00 15.00 345 TYR B O 1
ATOM 6619 N N . ALA B 1 345 ? -0.768 25.103 11.898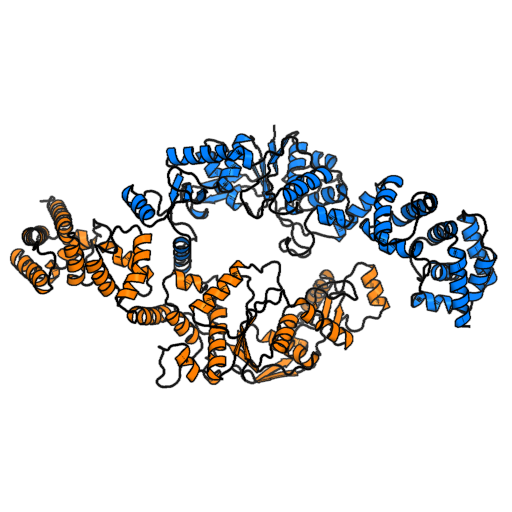 1.00 13.02 346 ALA B N 1
ATOM 6620 C CA . ALA B 1 345 ? 0.553 25.571 11.494 1.00 13.91 346 ALA B CA 1
ATOM 6621 C C . ALA B 1 345 ? 0.562 27.081 11.446 1.00 16.62 346 ALA B C 1
ATOM 6622 O O . ALA B 1 345 ? -0.331 27.690 10.839 1.00 20.98 346 ALA B O 1
ATOM 6624 N N . PHE B 1 346 ? 1.562 27.686 12.082 1.00 18.17 347 PHE B N 1
ATOM 6625 C CA . PHE B 1 346 ? 1.739 29.148 12.098 1.00 19.74 347 PHE B CA 1
ATOM 6626 C C . PHE B 1 346 ? 2.967 29.464 12.925 1.00 22.10 347 PHE B C 1
ATOM 6627 O O . PHE B 1 346 ? 3.400 28.637 13.726 1.00 23.38 347 PHE B O 1
ATOM 6635 N N . ASP B 1 347 ? 3.490 30.675 12.775 1.00 25.06 348 ASP B N 1
ATOM 6636 C CA . ASP B 1 347 ? 4.592 31.138 13.610 1.00 27.27 348 ASP B CA 1
ATOM 6637 C C . ASP B 1 347 ? 4.096 32.230 14.526 1.00 27.49 348 ASP B C 1
ATOM 6638 O O . ASP B 1 347 ? 3.542 33.229 14.071 1.00 25.69 348 ASP B O 1
ATOM 6643 N N . GLU B 1 348 ? 4.335 32.049 15.820 1.00 32.22 349 GLU B N 1
ATOM 6644 C CA . GLU B 1 348 ? 3.853 32.985 16.845 1.00 36.31 349 GLU B CA 1
ATOM 6645 C C . GLU B 1 348 ? 4.364 34.393 16.601 1.00 38.44 349 GLU B C 1
ATOM 6646 O O . GLU B 1 348 ? 3.636 35.355 16.846 1.00 40.25 349 GLU B O 1
ATOM 6652 N N . GLU B 1 349 ? 5.596 34.497 16.074 1.00 40.20 350 GLU B N 1
ATOM 6653 C CA . GLU B 1 349 ? 6.269 35.785 15.850 1.00 39.99 350 GLU B CA 1
ATOM 6654 C C . GLU B 1 349 ? 5.928 36.407 14.484 1.00 37.39 350 GLU B C 1
ATOM 6655 O O . GLU B 1 349 ? 5.552 37.575 14.424 1.00 37.43 350 GLU B O 1
ATOM 6661 N N . ARG B 1 350 ? 6.047 35.626 13.407 1.00 35.07 351 ARG B N 1
ATOM 6662 C CA . ARG B 1 350 ? 5.796 36.115 12.038 1.00 35.68 351 ARG B CA 1
ATOM 6663 C C . ARG B 1 350 ? 4.325 36.380 11.745 1.00 32.86 351 ARG B C 1
ATOM 6664 O O . ARG B 1 350 ? 3.988 37.394 11.140 1.00 34.21 351 ARG B O 1
ATOM 6672 N N . ASP B 1 351 ? 3.464 35.456 12.176 1.00 29.04 352 ASP B N 1
ATOM 6673 C CA . ASP B 1 351 ? 2.029 35.500 11.879 1.00 24.60 352 ASP B CA 1
ATOM 6674 C C . ASP B 1 351 ? 1.224 36.290 12.902 1.00 22.46 352 ASP B C 1
ATOM 6675 O O . ASP B 1 351 ? 0.010 36.380 12.788 1.00 22.93 352 ASP B O 1
ATOM 6680 N N . ARG B 1 352 ? 1.918 36.911 13.849 1.00 21.98 353 ARG B N 1
ATOM 6681 C CA . ARG B 1 352 ? 1.310 37.668 14.939 1.00 23.44 353 ARG B CA 1
ATOM 6682 C C . ARG B 1 352 ? 0.284 38.780 14.549 1.00 22.87 353 ARG B C 1
ATOM 6683 O O . ARG B 1 352 ? -0.790 38.825 15.182 1.00 25.97 353 ARG B O 1
ATOM 6691 N N . PRO B 1 353 ? 0.590 39.669 13.549 1.00 16.19 354 PRO B N 1
ATOM 6692 C CA . PRO B 1 353 ? -0.446 40.678 13.261 1.00 15.48 354 PRO B CA 1
ATOM 6693 C C . PRO B 1 353 ? -1.835 40.088 13.025 1.00 14.58 354 PRO B C 1
ATOM 6694 O O . PRO B 1 353 ? -2.784 40.538 13.661 1.00 13.89 354 PRO B O 1
ATOM 6698 N N . TRP B 1 354 ? -1.951 39.067 12.176 1.00 13.92 355 TRP B N 1
ATOM 6699 C CA . TRP B 1 354 ? -3.268 38.506 11.899 1.00 15.13 355 TRP B CA 1
ATOM 6700 C C . TRP B 1 354 ? -3.794 37.593 13.007 1.00 15.50 355 TRP B C 1
ATOM 6701 O O . TRP B 1 354 ? -5.005 37.466 13.165 1.00 18.34 355 TRP B O 1
ATOM 6712 N N . LEU B 1 355 ? -2.896 36.940 13.746 1.00 15.67 356 LEU B N 1
ATOM 6713 C CA . LEU B 1 355 ? -3.288 36.119 14.903 1.00 14.16 356 LEU B CA 1
ATOM 6714 C C . LEU B 1 355 ? -3.982 36.996 15.940 1.00 15.65 356 LEU B C 1
ATOM 6715 O O . LEU B 1 355 ? -5.043 36.595 16.490 1.00 12.69 356 LEU B O 1
ATOM 6720 N N . PHE B 1 356 ? -3.388 38.183 16.186 1.00 16.57 357 PHE B N 1
ATOM 6721 C CA . PHE B 1 356 ? -3.937 39.202 17.083 1.00 19.49 357 PHE B CA 1
ATOM 6722 C C . PHE B 1 356 ? -5.315 39.675 16.615 1.00 21.17 357 PHE B C 1
ATOM 6723 O O . PHE B 1 356 ? -6.233 39.798 17.428 1.00 23.52 357 PHE B O 1
ATOM 6731 N N . ASP B 1 357 ? -5.443 39.955 15.316 1.00 20.90 358 ASP B N 1
ATOM 6732 C CA . ASP B 1 357 ? -6.695 40.358 14.731 1.00 19.95 358 ASP B CA 1
ATOM 6733 C C . ASP B 1 357 ? -7.707 39.239 14.864 1.00 21.13 358 ASP B C 1
ATOM 6734 O O . ASP B 1 357 ? -8.886 39.498 15.166 1.00 22.35 358 ASP B O 1
ATOM 6739 N N . LEU B 1 358 ? -7.245 37.996 14.703 1.00 21.16 359 LEU B N 1
ATOM 6740 C CA . LEU B 1 358 ? -8.106 36.816 14.930 1.00 21.85 359 LEU B CA 1
ATOM 6741 C C . LEU B 1 358 ? -8.560 36.662 16.407 1.00 21.93 359 LEU B C 1
ATOM 6742 O O . LEU B 1 358 ? -9.702 36.267 16.674 1.00 24.57 359 LEU B O 1
ATOM 6747 N N . ALA B 1 359 ? -7.672 36.954 17.350 1.00 22.52 360 ALA B N 1
ATOM 6748 C CA . ALA B 1 359 ? -8.028 36.880 18.769 1.00 21.70 360 ALA B CA 1
ATOM 6749 C C . ALA B 1 359 ? -9.123 37.922 19.074 1.00 22.93 360 ALA B C 1
ATOM 6750 O O . ALA B 1 359 ? -10.151 37.591 19.680 1.00 21.09 360 ALA B O 1
ATOM 6752 N N . GLN B 1 360 ? -8.938 39.144 18.552 1.00 22.12 361 GLN B N 1
ATOM 6753 C CA . GLN B 1 360 ? -9.892 40.234 18.753 1.00 21.78 361 GLN B CA 1
ATOM 6754 C C . GLN B 1 360 ? -11.278 39.931 18.182 1.00 20.38 361 GLN B C 1
ATOM 6755 O O . GLN B 1 360 ? -12.303 40.273 18.804 1.00 17.47 361 GLN B O 1
ATOM 6761 N N . LEU B 1 361 ? -11.292 39.230 17.045 1.00 19.75 362 LEU B N 1
ATOM 6762 C CA . LEU B 1 361 ? -12.524 38.783 16.393 1.00 19.52 362 LEU B CA 1
ATOM 6763 C C . LEU B 1 361 ? -13.235 37.706 17.228 1.00 21.12 362 LEU B C 1
ATOM 6764 O O . LEU B 1 361 ? -14.457 37.692 17.326 1.00 23.27 362 LEU B O 1
ATOM 6769 N N . LEU B 1 362 ? -12.464 36.802 17.801 1.00 19.95 363 LEU B N 1
ATOM 6770 C CA . LEU B 1 362 ? -13.034 35.681 18.524 1.00 19.95 363 LEU B CA 1
ATOM 6771 C C . LEU B 1 362 ? -13.496 36.036 19.943 1.00 22.05 363 LEU B C 1
ATOM 6772 O O . LEU B 1 362 ? -14.548 35.553 20.392 1.00 24.32 363 LEU B O 1
ATOM 6777 N N . GLN B 1 363 ? -12.764 36.953 20.593 1.00 22.61 364 GLN B N 1
ATOM 6778 C CA . GLN B 1 363 ? -12.987 37.341 22.012 1.00 20.83 364 GLN B CA 1
ATOM 6779 C C . GLN B 1 363 ? -14.454 37.503 22.403 1.00 22.21 364 GLN B C 1
ATOM 6780 O O . GLN B 1 363 ? -14.910 36.732 23.228 1.00 23.20 364 GLN B O 1
ATOM 6786 N N . PRO B 1 364 ? -15.224 38.406 21.727 1.00 24.17 365 PRO B N 1
ATOM 6787 C CA . PRO B 1 364 ? -16.591 38.678 22.231 1.00 23.95 365 PRO B CA 1
ATOM 6788 C C . PRO B 1 364 ? -17.583 37.493 22.282 1.00 22.74 365 PRO B C 1
ATOM 6789 O O . PRO B 1 364 ? -18.528 37.542 23.056 1.00 23.07 365 PRO B O 1
ATOM 6793 N N . GLY B 1 365 ? -17.343 36.437 21.510 1.00 23.79 366 GLY B N 1
ATOM 6794 C CA . GLY B 1 365 ? -18.300 35.329 21.412 1.00 24.43 366 GLY B CA 1
ATOM 6795 C C . GLY B 1 365 ? -17.851 33.959 21.896 1.00 25.51 366 GLY B C 1
ATOM 6796 O O . GLY B 1 365 ? -18.433 32.938 21.493 1.00 29.02 366 GLY B O 1
ATOM 6797 N N . LEU B 1 366 ? -16.842 33.918 22.765 1.00 23.44 367 LEU B N 1
ATOM 6798 C CA . LEU B 1 366 ? -16.337 32.633 23.298 1.00 22.85 367 LEU B CA 1
ATOM 6799 C C . LEU B 1 366 ? -16.922 32.298 24.667 1.00 22.01 367 LEU B C 1
ATOM 6800 O O . LEU B 1 366 ? -16.797 33.089 25.599 1.00 23.49 367 LEU B O 1
ATOM 6805 N N . ASN B 1 367 ? -17.613 31.163 24.768 1.00 22.00 368 ASN B N 1
ATOM 6806 C CA . ASN B 1 367 ? -18.095 30.666 26.064 1.00 21.10 368 ASN B CA 1
ATOM 6807 C C . ASN B 1 367 ? -16.915 30.158 26.881 1.00 21.68 368 ASN B C 1
ATOM 6808 O O . ASN B 1 367 ? -16.866 30.339 28.091 1.00 22.79 368 ASN B O 1
ATOM 6813 N N . THR B 1 368 ? -15.967 29.518 26.194 1.00 21.51 369 THR B N 1
ATOM 6814 C CA . THR B 1 368 ? -14.739 28.980 26.788 1.00 20.47 369 THR B CA 1
ATOM 6815 C C . THR B 1 368 ? -13.604 29.337 25.855 1.00 20.94 369 THR B C 1
ATOM 6816 O O . THR B 1 368 ? -13.844 29.594 24.676 1.00 22.81 369 THR B O 1
ATOM 6820 N N . LEU B 1 369 ? -12.374 29.320 26.354 1.00 21.14 370 LEU B N 1
ATOM 6821 C CA . LEU B 1 369 ? -11.180 29.504 25.497 1.00 20.95 370 LEU B CA 1
ATOM 6822 C C . LEU B 1 369 ? -11.024 28.400 24.425 1.00 21.07 370 LEU B C 1
ATOM 6823 O O . LEU B 1 369 ? -10.560 28.679 23.308 1.00 21.31 370 LEU B O 1
ATOM 6828 N N . ARG B 1 370 ? -11.416 27.161 24.764 1.00 18.76 371 ARG B N 1
ATOM 6829 C CA . ARG B 1 370 ? -11.283 26.006 23.854 1.00 15.10 371 ARG B CA 1
ATOM 6830 C C . ARG B 1 370 ? -12.046 26.164 22.551 1.00 19.05 371 ARG B C 1
ATOM 6831 O O . ARG B 1 370 ? -11.646 25.609 21.506 1.00 21.55 371 ARG B O 1
ATOM 6839 N N . GLU B 1 371 ? -13.130 26.936 22.616 1.00 20.12 372 GLU B N 1
ATOM 6840 C CA . GLU B 1 371 ? -13.965 27.257 21.468 1.00 21.94 372 GLU B CA 1
ATOM 6841 C C . GLU B 1 371 ? -13.220 27.993 20.360 1.00 21.32 372 GLU B C 1
ATOM 6842 O O . GLU B 1 371 ? -13.671 27.977 19.221 1.00 25.42 372 GLU B O 1
ATOM 6848 N N . ALA B 1 372 ? -12.103 28.644 20.686 1.00 18.12 373 ALA B N 1
ATOM 6849 C CA . ALA B 1 372 ? -11.224 29.236 19.659 1.00 17.14 373 ALA B CA 1
ATOM 6850 C C . ALA B 1 372 ? -10.580 28.199 18.696 1.00 15.27 373 ALA B C 1
ATOM 6851 O O . ALA B 1 372 ? -10.073 28.577 17.629 1.00 18.74 373 ALA B O 1
ATOM 6853 N N . ILE B 1 373 ? -10.571 26.922 19.080 1.00 14.11 374 ILE B N 1
ATOM 6854 C CA . ILE B 1 373 ? -10.021 25.849 18.230 1.00 14.83 374 ILE B CA 1
ATOM 6855 C C . ILE B 1 373 ? -10.930 25.685 17.015 1.00 15.88 374 ILE B C 1
ATOM 6856 O O . ILE B 1 373 ? -10.479 25.953 15.902 1.00 18.62 374 ILE B O 1
ATOM 6861 N N . ASP B 1 374 ? -12.213 25.344 17.251 1.00 15.94 375 ASP B N 1
ATOM 6862 C CA . ASP B 1 374 ? -13.200 25.103 16.192 1.00 17.48 375 ASP B CA 1
ATOM 6863 C C . ASP B 1 374 ? -13.523 26.359 15.413 1.00 18.49 375 ASP B C 1
ATOM 6864 O O . ASP B 1 374 ? -13.774 26.288 14.205 1.00 17.00 375 ASP B O 1
ATOM 6869 N N . GLN B 1 375 ? -13.535 27.501 16.112 1.00 17.15 376 GLN B N 1
ATOM 6870 C CA . GLN B 1 375 ? -13.870 28.797 15.498 1.00 18.17 376 GLN B CA 1
ATOM 6871 C C . GLN B 1 375 ? -12.698 29.368 14.693 1.00 19.72 376 GLN B C 1
ATOM 6872 O O . GLN B 1 375 ? -12.903 30.192 13.815 1.00 21.50 376 GLN B O 1
ATOM 6878 N N . GLY B 1 376 ? -11.475 28.902 14.992 1.00 19.27 377 GLY B N 1
ATOM 6879 C CA . GLY B 1 376 ? -10.273 29.354 14.316 1.00 14.78 377 GLY B CA 1
ATOM 6880 C C . GLY B 1 376 ? -9.925 28.480 13.148 1.00 14.92 377 GLY B C 1
ATOM 6881 O O . GLY B 1 376 ? -9.211 28.912 12.262 1.00 16.30 377 GLY B O 1
ATOM 6882 N N . ALA B 1 377 ? -10.460 27.259 13.140 1.00 15.29 378 ALA B N 1
ATOM 6883 C CA . ALA B 1 377 ? -10.273 26.271 12.056 1.00 17.02 378 ALA B CA 1
ATOM 6884 C C . ALA B 1 377 ? -10.277 26.822 10.639 1.00 16.45 378 ALA B C 1
ATOM 6885 O O . ALA B 1 377 ? -9.337 26.565 9.890 1.00 17.56 378 ALA B O 1
ATOM 6887 N N . VAL B 1 378 ? -11.295 27.607 10.292 1.00 18.25 379 VAL B N 1
ATOM 6888 C CA . VAL B 1 378 ? -11.381 28.217 8.940 1.00 2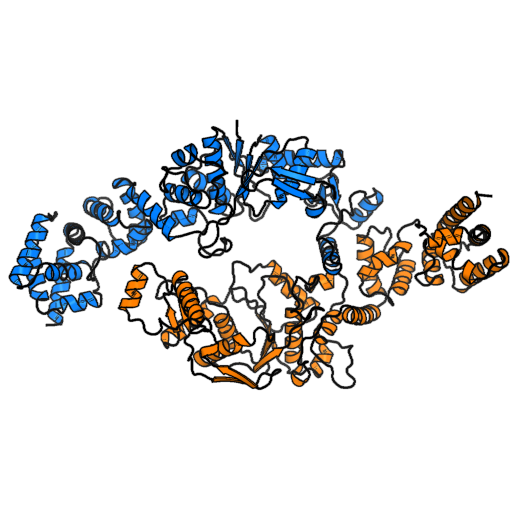2.42 379 VAL B CA 1
ATOM 6889 C C . VAL B 1 378 ? -10.124 29.045 8.586 1.00 22.61 379 VAL B C 1
ATOM 6890 O O . VAL B 1 378 ? -9.711 29.067 7.425 1.00 26.64 379 VAL B O 1
ATOM 6894 N N . PHE B 1 379 ? -9.504 29.649 9.611 1.00 20.69 380 PHE B N 1
ATOM 6895 C CA . PHE B 1 379 ? -8.340 30.518 9.462 1.00 15.70 380 PHE B CA 1
ATOM 6896 C C . PHE B 1 379 ? -7.022 29.807 9.581 1.00 15.20 380 PHE B C 1
ATOM 6897 O O . PHE B 1 379 ? -5.993 30.448 9.406 1.00 17.02 380 PHE B O 1
ATOM 6905 N N . PHE B 1 380 ? -7.028 28.505 9.901 1.00 15.98 381 PHE B N 1
ATOM 6906 C CA . PHE B 1 380 ? -5.763 27.734 10.017 1.00 15.37 381 PHE B CA 1
ATOM 6907 C C . PHE B 1 380 ? -5.618 26.571 9.041 1.00 17.73 381 PHE B C 1
ATOM 6908 O O . PHE B 1 380 ? -4.484 26.181 8.696 1.00 19.22 381 PHE B O 1
ATOM 6916 N N . ILE B 1 381 ? -6.754 26.022 8.601 1.00 18.62 382 ILE B N 1
ATOM 6917 C CA . ILE B 1 381 ? -6.782 24.885 7.650 1.00 18.69 382 ILE B CA 1
ATOM 6918 C C . ILE B 1 381 ? -6.851 25.514 6.266 1.00 18.38 382 ILE B C 1
ATOM 6919 O O . ILE B 1 381 ? -7.797 26.222 5.987 1.00 17.78 382 ILE B O 1
ATOM 6924 N N . PRO B 1 382 ? -5.841 25.255 5.400 1.00 21.19 383 PRO B N 1
ATOM 6925 C CA . PRO B 1 382 ? -5.697 26.034 4.149 1.00 21.14 383 PRO B CA 1
ATOM 6926 C C . PRO B 1 382 ? -6.897 26.044 3.176 1.00 23.10 383 PRO B C 1
ATOM 6927 O O . PRO B 1 382 ? -7.252 27.119 2.621 1.00 21.16 383 PRO B O 1
ATOM 6931 N N . SER B 1 383 ? -7.519 24.879 3.004 1.00 22.45 384 SER B N 1
ATOM 6932 C CA . SER B 1 383 ? -8.583 24.716 2.013 1.00 22.24 384 SER B CA 1
ATOM 6933 C C . SER B 1 383 ? -9.941 24.512 2.681 1.00 22.47 384 SER B C 1
ATOM 6934 O O . SER B 1 383 ? -10.033 23.909 3.757 1.00 22.72 384 SER B O 1
ATOM 6937 N N . VAL B 1 384 ? -10.983 25.054 2.066 1.00 21.64 385 VAL B N 1
ATOM 6938 C CA . VAL B 1 384 ? -12.296 24.978 2.660 1.00 24.95 385 VAL B CA 1
ATOM 6939 C C . VAL B 1 384 ? -13.079 23.797 2.115 1.00 27.81 385 VAL B C 1
ATOM 6940 O O . VAL B 1 384 ? -12.815 23.295 0.991 1.00 29.20 385 VAL B O 1
ATOM 6944 N N . THR B 1 385 ? -14.020 23.348 2.936 1.00 25.60 386 THR B N 1
ATOM 6945 C CA . THR B 1 385 ? -14.974 22.345 2.560 1.00 26.76 386 THR B CA 1
ATOM 6946 C C . THR B 1 385 ? -16.278 23.088 2.366 1.00 25.64 386 THR B C 1
ATOM 6947 O O . THR B 1 385 ? -16.743 23.767 3.283 1.00 28.33 386 THR B O 1
ATOM 6951 N N . PHE B 1 386 ? -16.849 22.997 1.170 1.00 23.99 387 PHE B N 1
ATOM 6952 C CA . PHE B 1 386 ? -18.113 23.666 0.906 1.00 23.59 387 PHE B CA 1
ATOM 6953 C C . PHE B 1 386 ? -19.268 22.820 1.394 1.00 23.22 387 PHE B C 1
ATOM 6954 O O . PHE B 1 386 ? -19.490 21.721 0.882 1.00 24.67 387 PHE B O 1
ATOM 6962 N N . ASP B 1 387 ? -19.986 23.322 2.403 1.00 22.53 388 ASP B N 1
ATOM 6963 C CA . ASP B 1 387 ? -21.196 22.653 2.900 1.00 24.65 388 ASP B CA 1
ATOM 6964 C C . ASP B 1 387 ? -22.314 22.764 1.839 1.00 24.14 388 ASP B C 1
ATOM 6965 O O . ASP B 1 387 ? -22.197 23.580 0.904 1.00 24.07 388 ASP B O 1
ATOM 6970 N N . SER B 1 388 ? -23.391 21.981 1.985 1.00 24.17 389 SER B N 1
ATOM 6971 C CA . SER B 1 388 ? -24.478 21.943 0.960 1.00 23.54 389 SER B CA 1
ATOM 6972 C C . SER B 1 388 ? -24.924 23.338 0.491 1.00 21.34 389 SER B C 1
ATOM 6973 O O . SER B 1 388 ? -25.138 23.549 -0.695 1.00 22.60 389 SER B O 1
ATOM 6976 N N . GLU B 1 389 ? -25.000 24.271 1.441 1.00 22.13 390 GLU B N 1
ATOM 6977 C CA . GLU B 1 389 ? -25.442 25.650 1.228 1.00 24.46 390 GLU B CA 1
ATOM 6978 C C . GLU B 1 389 ? -24.415 26.453 0.404 1.00 22.45 390 GLU B C 1
ATOM 6979 O O . GLU B 1 389 ? -24.793 27.122 -0.571 1.00 22.97 390 GLU B O 1
ATOM 6985 N N . ALA B 1 390 ? -23.129 26.336 0.756 1.00 20.16 391 ALA B N 1
ATOM 6986 C CA . ALA B 1 390 ? -22.025 26.974 -0.013 1.00 19.18 391 ALA B CA 1
ATOM 6987 C C . ALA B 1 390 ? -22.009 26.459 -1.431 1.00 19.51 391 ALA B C 1
ATOM 6988 O O . ALA B 1 390 ? -21.932 27.245 -2.368 1.00 18.59 391 ALA B O 1
ATOM 6990 N N . MET B 1 391 ? -22.146 25.135 -1.571 1.00 23.83 392 MET B N 1
ATOM 6991 C CA . MET B 1 391 ? -22.290 24.448 -2.873 1.00 25.26 392 MET B CA 1
ATOM 6992 C C . MET B 1 391 ? -23.465 24.998 -3.698 1.00 23.60 392 MET B C 1
ATOM 6993 O O . MET B 1 391 ? -23.326 25.214 -4.914 1.00 22.30 392 MET B O 1
ATOM 6998 N N . ALA B 1 392 ? -24.604 25.236 -3.026 1.00 21.15 393 ALA B N 1
ATOM 6999 C CA . ALA B 1 392 ? -25.780 25.830 -3.662 1.00 21.20 393 ALA B CA 1
ATOM 7000 C C . ALA B 1 392 ? -25.476 27.249 -4.146 1.00 22.28 393 ALA B C 1
ATOM 7001 O O . ALA B 1 392 ? -25.849 27.609 -5.260 1.00 22.46 393 ALA B O 1
ATOM 7003 N N . GLN B 1 393 ? -24.761 28.025 -3.319 1.00 21.82 394 GLN B N 1
ATOM 7004 C CA . GLN B 1 393 ? -24.451 29.422 -3.613 1.00 20.00 394 GLN B CA 1
ATOM 7005 C C . GLN B 1 393 ? -23.527 29.547 -4.803 1.00 22.64 394 GLN B C 1
ATOM 7006 O O . GLN B 1 393 ? -23.740 30.397 -5.684 1.00 25.97 394 GLN B O 1
ATOM 7012 N N . LEU B 1 394 ? -22.524 28.673 -4.854 1.00 21.98 395 LEU B N 1
ATOM 7013 C CA . LEU B 1 394 ? -21.571 28.657 -5.965 1.00 20.28 395 LEU B CA 1
ATOM 7014 C C . LEU B 1 394 ? -22.218 28.111 -7.221 1.00 20.22 395 LEU B C 1
ATOM 7015 O O . LEU B 1 394 ? -21.679 28.262 -8.305 1.00 23.33 395 LEU B O 1
ATOM 7020 N N . GLY B 1 395 ? -23.369 27.459 -7.041 1.00 22.04 396 GLY B N 1
ATOM 7021 C CA . GLY B 1 395 ? -24.191 26.917 -8.114 1.00 22.54 396 GLY B CA 1
ATOM 7022 C C . GLY B 1 395 ? -25.019 27.965 -8.839 1.00 21.88 396 GLY B C 1
ATOM 7023 O O . GLY B 1 395 ? -25.462 27.720 -9.970 1.00 22.63 396 GLY B O 1
ATOM 7024 N N . GLN B 1 396 ? -25.241 29.123 -8.197 1.00 19.12 397 GLN B N 1
ATOM 7025 C CA . GLN B 1 396 ? -25.932 30.249 -8.836 1.00 17.96 397 GLN B CA 1
ATOM 7026 C C . GLN B 1 396 ? -25.288 30.566 -10.192 1.00 17.93 397 GLN B C 1
ATOM 7027 O O . GLN B 1 396 ? -24.055 30.447 -10.332 1.00 16.57 397 GLN B O 1
ATOM 7033 N N . PRO B 1 397 ? -26.112 30.900 -11.209 1.00 17.99 398 PRO B N 1
ATOM 7034 C CA . PRO B 1 397 ? -25.525 31.169 -12.529 1.00 18.54 398 PRO B CA 1
ATOM 7035 C C . PRO B 1 397 ? -24.488 32.309 -12.538 1.00 21.87 398 PRO B C 1
ATOM 7036 O O . PRO B 1 397 ? -23.509 32.272 -13.332 1.00 21.69 398 PRO B O 1
ATOM 7040 N N . GLN B 1 398 ? -24.653 33.285 -11.648 1.00 20.62 399 GLN B N 1
ATOM 7041 C CA . GLN B 1 398 ? -23.798 34.466 -11.728 1.00 20.42 399 GLN B CA 1
ATOM 7042 C C . GLN B 1 398 ? -22.545 34.434 -10.799 1.00 19.32 399 GLN B C 1
ATOM 7043 O O . GLN B 1 398 ? -21.684 35.318 -10.865 1.00 20.58 399 GLN B O 1
ATOM 7049 N N . SER B 1 399 ? -22.418 33.338 -10.041 1.00 18.30 400 SER B N 1
ATOM 7050 C CA . SER B 1 399 ? -21.325 33.077 -9.092 1.00 14.79 400 SER B CA 1
ATOM 7051 C C . SER B 1 399 ? -19.917 33.122 -9.723 1.00 14.84 400 SER B C 1
ATOM 7052 O O . SER B 1 399 ? -19.027 33.810 -9.187 1.00 15.52 400 SER B O 1
ATOM 7055 N N . ALA B 1 400 ? -19.719 32.427 -10.852 1.00 11.65 401 ALA B N 1
ATOM 7056 C CA . ALA B 1 400 ? -18.416 32.466 -11.557 1.00 12.02 401 ALA B CA 1
ATOM 7057 C C . ALA B 1 400 ? -17.975 33.898 -11.894 1.00 10.45 401 ALA B C 1
ATOM 7058 O O . ALA B 1 400 ? -16.827 34.248 -11.658 1.00 13.90 401 ALA B O 1
ATOM 7060 N N . THR B 1 401 ? -18.898 34.729 -12.375 1.00 6.72 402 THR B N 1
ATOM 7061 C CA . THR B 1 401 ? -18.594 36.129 -12.690 1.00 6.04 402 THR B CA 1
ATOM 7062 C C . THR B 1 401 ? -18.155 36.890 -11.447 1.00 6.05 402 THR B C 1
ATOM 7063 O O . THR B 1 401 ? -17.147 37.587 -11.488 1.00 11.09 402 THR B O 1
ATOM 7067 N N . ILE B 1 402 ? -18.907 36.732 -10.358 1.00 6.30 403 ILE B N 1
ATOM 7068 C CA . ILE B 1 402 ? -18.590 37.324 -9.049 1.00 6.77 403 ILE B CA 1
ATOM 7069 C C . ILE B 1 402 ? -17.197 36.868 -8.599 1.00 7.24 403 ILE B C 1
ATOM 7070 O O . ILE B 1 402 ? -16.258 37.680 -8.551 1.00 10.39 403 ILE B O 1
ATOM 7075 N N . LEU B 1 403 ? -17.035 35.563 -8.394 1.00 6.26 404 LEU B N 1
ATOM 7076 C CA . LEU B 1 403 ? -15.741 35.018 -7.961 1.00 7.61 404 LEU B CA 1
ATOM 7077 C C . LEU B 1 403 ? -14.572 35.445 -8.846 1.00 8.58 404 LEU B C 1
ATOM 7078 O O . LEU B 1 403 ? -13.534 35.801 -8.304 1.00 9.43 404 LEU B O 1
ATOM 7083 N N . ALA B 1 404 ? -14.744 35.435 -10.183 1.00 7.84 405 ALA B N 1
ATOM 7084 C CA . ALA B 1 404 ? -13.650 35.856 -11.107 1.00 9.50 405 ALA B CA 1
ATOM 7085 C C . ALA B 1 404 ? -13.351 37.321 -10.971 1.00 10.40 405 ALA B C 1
ATOM 7086 O O . ALA B 1 404 ? -12.190 37.700 -11.021 1.00 13.16 405 ALA B O 1
ATOM 7088 N N . TYR B 1 405 ? -14.388 38.147 -10.770 1.00 13.25 406 TYR B N 1
ATOM 7089 C CA . TYR B 1 405 ? -14.170 39.591 -10.609 1.00 11.30 406 TYR B CA 1
ATOM 7090 C C . TYR B 1 405 ? -13.305 39.853 -9.386 1.00 12.16 406 TYR B C 1
ATOM 7091 O O . TYR B 1 405 ? -12.326 40.592 -9.473 1.00 9.89 406 TYR B O 1
ATOM 7100 N N . LEU B 1 406 ? -13.629 39.171 -8.280 1.00 12.57 407 LEU B N 1
ATOM 7101 C CA . LEU B 1 406 ? -12.900 39.314 -7.040 1.00 10.05 407 LEU B CA 1
ATOM 7102 C C . LEU B 1 406 ? -11.474 38.795 -7.148 1.00 14.44 407 LEU B C 1
ATOM 7103 O O . LEU B 1 406 ? -10.521 39.405 -6.601 1.00 16.39 407 LEU B O 1
ATOM 7108 N N . LEU B 1 407 ? -11.309 37.704 -7.887 1.00 15.62 408 LEU B N 1
ATOM 7109 C CA . LEU B 1 407 ? -9.994 37.112 -8.088 1.00 16.19 408 LEU B CA 1
ATOM 7110 C C . LEU B 1 407 ? -9.124 38.017 -8.990 1.00 16.85 408 LEU B C 1
ATOM 7111 O O . LEU B 1 407 ? -7.978 38.302 -8.663 1.00 19.25 408 LEU B O 1
ATOM 7116 N N . GLU B 1 408 ? -9.710 38.522 -10.069 1.00 15.63 409 GLU B N 1
ATOM 7117 C CA . GLU B 1 408 ? -9.027 39.432 -10.973 1.00 16.83 409 GLU B CA 1
ATOM 7118 C C . GLU B 1 408 ? -8.670 40.764 -10.274 1.00 16.15 409 GLU B C 1
ATOM 7119 O O . GLU B 1 408 ? -7.603 41.321 -10.527 1.00 20.40 409 GLU B O 1
ATOM 7125 N N . HIS B 1 409 ? -9.503 41.214 -9.337 1.00 15.73 410 HIS B N 1
ATOM 7126 C CA . HIS B 1 409 ? -9.311 42.531 -8.686 1.00 15.44 410 HIS B CA 1
ATOM 7127 C C . HIS B 1 409 ? -8.701 42.588 -7.273 1.00 15.33 410 HIS B C 1
ATOM 7128 O O . HIS B 1 409 ? -8.649 43.668 -6.663 1.00 16.93 410 HIS B O 1
ATOM 7135 N N . LEU B 1 410 ? -8.234 41.455 -6.753 1.00 16.60 411 LEU B N 1
ATOM 7136 C CA . LEU B 1 410 ? -7.629 41.435 -5.437 1.00 16.76 411 LEU B CA 1
ATOM 7137 C C . LEU B 1 410 ? -6.399 42.326 -5.357 1.00 20.56 411 LEU B C 1
ATOM 7138 O O . LEU B 1 410 ? -5.452 42.141 -6.143 1.00 20.74 411 LEU B O 1
ATOM 7143 N N . PRO B 1 411 ? -6.397 43.293 -4.402 1.00 23.33 412 PRO B N 1
ATOM 7144 C CA . PRO B 1 411 ? -5.205 44.130 -4.215 1.00 25.26 412 PRO B CA 1
ATOM 7145 C C . PRO B 1 411 ? -4.070 43.292 -3.662 1.00 26.60 412 PRO B C 1
ATOM 7146 O O . PRO B 1 411 ? -4.292 42.511 -2.747 1.00 24.89 412 PRO B O 1
ATOM 7150 N N . ALA B 1 412 ? -2.876 43.414 -4.240 1.00 30.89 413 ALA B N 1
ATOM 7151 C CA . ALA B 1 412 ? -1.716 42.676 -3.712 1.00 33.56 413 ALA B CA 1
ATOM 7152 C C . ALA B 1 412 ? -1.148 43.319 -2.429 1.00 34.40 413 ALA B C 1
ATOM 7153 O O . ALA B 1 412 ? -0.356 42.683 -1.737 1.00 36.51 413 ALA B O 1
ATOM 7155 N N . GLU B 1 413 ? -1.595 44.551 -2.103 1.00 34.49 414 GLU B N 1
ATOM 7156 C CA . GLU B 1 413 ? -1.276 45.238 -0.824 1.00 35.56 414 GLU B CA 1
ATOM 7157 C C . GLU B 1 413 ? -1.726 44.345 0.359 1.00 37.03 414 GLU B C 1
ATOM 7158 O O . GLU B 1 413 ? -2.934 44.053 0.476 1.00 36.38 414 GLU B O 1
ATOM 7164 N N . PRO B 1 414 ? -0.768 43.917 1.241 1.00 36.12 415 PRO B N 1
ATOM 7165 C CA . PRO B 1 414 ? -1.068 42.976 2.349 1.00 34.68 415 PRO B CA 1
ATOM 7166 C C . PRO B 1 414 ? -2.196 43.410 3.318 1.00 32.68 415 PRO B C 1
ATOM 7167 O O . PRO B 1 414 ? -2.845 42.556 3.932 1.00 33.45 415 PRO B O 1
ATOM 7171 N N . ALA B 1 415 ? -2.425 44.717 3.442 1.00 30.70 416 ALA B N 1
ATOM 7172 C CA . ALA B 1 415 ? -3.527 45.228 4.255 1.00 28.29 416 ALA B CA 1
ATOM 7173 C C . ALA B 1 415 ? -4.756 45.525 3.387 1.00 27.91 416 ALA B C 1
ATOM 7174 O O . ALA B 1 415 ? -4.731 46.409 2.500 1.00 28.22 416 ALA B O 1
ATOM 7176 N N . LEU B 1 416 ? -5.810 44.753 3.635 1.00 24.11 417 LEU B N 1
ATOM 7177 C CA . LEU B 1 416 ? -7.113 44.927 3.006 1.00 21.10 417 LEU B CA 1
ATOM 7178 C C . LEU B 1 416 ? -7.960 45.808 3.942 1.00 18.04 417 LEU B C 1
ATOM 7179 O O . LEU B 1 416 ? -8.432 45.345 4.982 1.00 12.80 417 LEU B O 1
ATOM 7184 N N . THR B 1 417 ? -8.114 47.087 3.599 1.00 17.06 418 THR B N 1
ATOM 7185 C CA . THR B 1 417 ? -8.911 48.015 4.447 1.00 16.77 418 THR B CA 1
ATOM 7186 C C . THR B 1 417 ? -10.393 47.695 4.337 1.00 16.88 418 THR B C 1
ATOM 7187 O O . THR B 1 417 ? -10.798 46.964 3.445 1.00 15.98 418 THR B O 1
ATOM 7191 N N . VAL B 1 418 ? -11.204 48.211 5.259 1.00 20.87 419 VAL B N 1
ATOM 7192 C CA . VAL B 1 418 ? -12.667 48.023 5.181 1.00 21.12 419 VAL B CA 1
ATOM 7193 C C . VAL B 1 418 ? -13.177 48.589 3.848 1.00 23.15 419 VAL B C 1
ATOM 7194 O O . VAL B 1 418 ? -13.905 47.898 3.123 1.00 23.31 419 VAL B O 1
ATOM 7198 N N . ALA B 1 419 ? -12.670 49.780 3.485 1.00 22.99 420 ALA B N 1
ATOM 7199 C CA . ALA B 1 419 ? -13.027 50.468 2.251 1.00 22.91 420 ALA B CA 1
ATOM 7200 C C . ALA B 1 419 ? -12.731 49.605 1.032 1.00 21.96 420 ALA B C 1
ATOM 7201 O O . ALA B 1 419 ? -13.636 49.359 0.241 1.00 20.46 420 ALA B O 1
ATOM 7203 N N . MET B 1 420 ? -11.494 49.092 0.931 1.00 22.08 421 MET B N 1
ATOM 7204 C CA . MET B 1 420 ? -11.065 48.238 -0.205 1.00 23.48 421 MET B CA 1
ATOM 7205 C C . MET B 1 420 ? -11.996 47.029 -0.403 1.00 21.44 421 MET B C 1
ATOM 7206 O O . MET B 1 420 ? -12.501 46.816 -1.521 1.00 20.88 421 MET B O 1
ATOM 7211 N N . GLY B 1 421 ? -12.249 46.296 0.693 1.00 17.71 422 GLY B N 1
ATOM 7212 C CA . GLY B 1 421 ? -13.148 45.139 0.702 1.00 19.18 422 GLY B CA 1
ATOM 7213 C C . GLY B 1 421 ? -14.594 45.472 0.365 1.00 20.00 422 GLY B C 1
ATOM 7214 O O . GLY B 1 421 ? -15.245 44.731 -0.375 1.00 20.36 422 GLY B O 1
ATOM 7215 N N . GLN B 1 422 ? -15.073 46.587 0.923 1.00 18.66 423 GLN B N 1
ATOM 7216 C CA . GLN B 1 422 ? -16.384 47.154 0.677 1.00 19.03 423 GLN B CA 1
ATOM 7217 C C . GLN B 1 422 ? -16.554 47.467 -0.820 1.00 20.44 423 GLN B C 1
ATOM 7218 O O . GLN B 1 422 ? -17.581 47.143 -1.442 1.00 18.76 423 GLN B O 1
ATOM 7224 N N . GLN B 1 423 ? -15.538 48.108 -1.393 1.00 21.07 424 GLN B N 1
ATOM 7225 C CA . GLN B 1 423 ? -15.565 48.488 -2.787 1.00 20.29 424 GLN B CA 1
ATOM 7226 C C . GLN B 1 423 ? -15.443 47.256 -3.706 1.00 17.97 424 GLN B C 1
ATOM 7227 O O . GLN B 1 423 ? -16.063 47.231 -4.772 1.00 18.54 424 GLN B O 1
ATOM 7233 N N . LEU B 1 424 ? -14.692 46.230 -3.293 1.00 13.98 425 LEU B N 1
ATOM 7234 C CA . LEU B 1 424 ? -14.616 45.006 -4.111 1.00 13.71 425 LEU B CA 1
ATOM 7235 C C . LEU B 1 424 ? -15.977 44.324 -4.296 1.00 12.50 425 LEU B C 1
ATOM 7236 O O . LEU B 1 424 ? -16.354 44.038 -5.441 1.00 10.79 425 LEU B O 1
ATOM 7241 N N . ILE B 1 425 ? -16.728 44.121 -3.200 1.00 9.95 426 ILE B N 1
ATOM 7242 C CA . ILE B 1 425 ? -18.068 43.511 -3.302 1.00 9.10 426 ILE B CA 1
ATOM 7243 C C . ILE B 1 425 ? -19.043 44.378 -4.112 1.00 9.84 426 ILE B C 1
ATOM 7244 O O . ILE B 1 425 ? -19.747 43.853 -4.970 1.00 11.16 426 ILE B O 1
ATOM 7249 N N . GLN B 1 426 ? -19.032 45.692 -3.867 1.00 9.53 427 GLN B N 1
ATOM 7250 C CA . GLN B 1 426 ? -19.911 46.641 -4.550 1.00 10.77 427 GLN B CA 1
ATOM 7251 C C . GLN B 1 426 ? -19.683 46.576 -6.077 1.00 8.81 427 GLN B C 1
ATOM 7252 O O . GLN B 1 426 ? -20.619 46.414 -6.837 1.00 7.30 427 GLN B O 1
ATOM 7258 N N . GLN B 1 427 ? -18.415 46.615 -6.483 1.00 10.58 428 GLN B N 1
ATOM 7259 C CA . GLN B 1 427 ? -18.006 46.502 -7.885 1.00 8.72 428 GLN B CA 1
ATOM 7260 C C . GLN B 1 427 ? -18.269 45.129 -8.533 1.00 7.70 428 GLN B C 1
ATOM 7261 O O . GLN B 1 427 ? -18.721 45.072 -9.677 1.00 8.39 428 GLN B O 1
ATOM 7267 N N . ALA B 1 428 ? -17.991 44.047 -7.797 1.00 5.52 429 ALA B N 1
ATOM 7268 C CA . ALA B 1 428 ? -18.358 42.660 -8.180 1.00 5.04 429 ALA B CA 1
ATOM 7269 C C . ALA B 1 428 ? -19.843 42.529 -8.419 1.00 8.09 429 ALA B C 1
ATOM 7270 O O . ALA B 1 428 ? -20.253 42.052 -9.489 1.00 12.90 429 ALA B O 1
ATOM 7272 N N . ALA B 1 429 ? -20.650 43.002 -7.457 1.00 8.53 430 ALA B N 1
ATOM 7273 C CA . ALA B 1 429 ? -22.123 43.016 -7.593 1.00 10.31 430 ALA B CA 1
ATOM 7274 C C . ALA B 1 429 ? -22.577 43.785 -8.837 1.00 12.70 430 ALA B C 1
ATOM 7275 O O . ALA B 1 429 ? -23.395 43.287 -9.630 1.00 15.43 430 ALA B O 1
ATOM 7277 N N . LYS B 1 430 ? -22.033 44.987 -9.032 1.00 14.81 431 LYS B N 1
ATOM 7278 C CA . LYS B 1 430 ? -22.377 45.782 -10.234 1.00 14.37 431 LYS B CA 1
ATOM 7279 C C . LYS B 1 430 ? -21.971 45.037 -11.502 1.00 13.01 431 LYS B C 1
ATOM 7280 O O . LYS B 1 430 ? -22.684 45.061 -12.474 1.00 16.90 431 LYS B O 1
ATOM 7286 N N . ALA B 1 431 ? -20.867 44.303 -11.434 1.00 13.02 432 ALA B N 1
ATOM 7287 C CA . ALA B 1 431 ? -20.317 43.607 -12.589 1.00 13.48 432 ALA B CA 1
ATOM 7288 C C . ALA B 1 431 ? -21.093 42.359 -12.946 1.00 13.50 432 ALA B C 1
ATOM 7289 O O . ALA B 1 431 ? -21.274 42.055 -14.139 1.00 11.92 432 ALA B O 1
ATOM 7291 N N . ALA B 1 432 ? -21.518 41.627 -11.916 1.00 13.29 433 ALA B N 1
ATOM 7292 C CA . ALA B 1 432 ? -22.301 40.414 -12.101 1.00 15.46 433 ALA B CA 1
ATOM 7293 C C . ALA B 1 432 ? -23.795 40.668 -12.321 1.00 15.84 433 ALA B C 1
ATOM 7294 O O . ALA B 1 432 ? -24.448 39.855 -12.965 1.00 16.19 433 ALA B O 1
ATOM 7296 N N . GLY B 1 433 ? -24.324 41.782 -11.801 1.00 15.98 434 GLY B N 1
ATOM 7297 C CA . GLY B 1 433 ? -25.753 42.129 -11.975 1.00 16.86 434 GLY B CA 1
ATOM 7298 C C . GLY B 1 433 ? -26.560 41.533 -10.853 1.00 20.10 434 GLY B C 1
ATOM 7299 O O . GLY B 1 433 ? -27.739 41.141 -11.019 1.00 17.31 434 GLY B O 1
ATOM 7300 N N . VAL B 1 434 ? -25.911 41.454 -9.697 1.00 19.88 435 VAL B N 1
ATOM 7301 C CA . VAL B 1 434 ? -26.525 40.911 -8.526 1.00 21.50 435 VAL B CA 1
ATOM 7302 C C . VAL B 1 434 ? -26.424 41.929 -7.345 1.00 21.67 435 VAL B C 1
ATOM 7303 O O . VAL B 1 434 ? -25.776 42.979 -7.476 1.00 20.03 435 VAL B O 1
ATOM 7307 N N . LYS B 1 435 ? -27.141 41.661 -6.255 1.00 24.03 436 LYS B N 1
ATOM 7308 C CA . LYS B 1 435 ? -27.117 42.514 -5.058 1.00 25.58 436 LYS B CA 1
ATOM 7309 C C . LYS B 1 435 ? -25.867 42.233 -4.222 1.00 24.68 436 LYS B C 1
ATOM 7310 O O . LYS B 1 435 ? -25.299 41.131 -4.294 1.00 24.46 436 LYS B O 1
ATOM 7316 N N . LYS B 1 436 ? -25.435 43.219 -3.428 1.00 24.31 437 LYS B N 1
ATOM 7317 C CA . LYS B 1 436 ? -24.245 43.044 -2.573 1.00 23.07 437 LYS B CA 1
ATOM 7318 C C . LYS B 1 436 ? -24.418 41.875 -1.574 1.00 21.49 437 LYS B C 1
ATOM 7319 O O . LYS B 1 436 ? -23.473 41.163 -1.306 1.00 24.71 437 LYS B O 1
ATOM 7325 N N . GLY B 1 437 ? -25.648 41.643 -1.113 1.00 19.75 438 GLY B N 1
ATOM 7326 C CA . GLY B 1 437 ? -25.991 40.525 -0.220 1.00 15.63 438 GLY B CA 1
ATOM 7327 C C . GLY B 1 437 ? -25.626 39.176 -0.810 1.00 15.41 438 GLY B C 1
ATOM 7328 O O . GLY B 1 437 ? -25.037 38.355 -0.128 1.00 17.08 438 GLY B O 1
ATOM 7329 N N . ALA B 1 438 ? -25.936 38.964 -2.089 1.00 14.41 439 ALA B N 1
ATOM 7330 C CA . ALA B 1 438 ? -25.612 37.701 -2.769 1.00 15.57 439 ALA B CA 1
ATOM 7331 C C . ALA B 1 438 ? -24.136 37.690 -3.165 1.00 18.88 439 ALA B C 1
ATOM 7332 O O . ALA B 1 438 ? -23.512 36.624 -3.308 1.00 22.36 439 ALA B O 1
ATOM 7334 N N . THR B 1 439 ? -23.569 38.876 -3.331 1.00 15.59 440 THR B N 1
ATOM 7335 C CA . THR B 1 439 ? -22.155 38.985 -3.596 1.00 14.36 440 THR B CA 1
ATOM 7336 C C . THR B 1 439 ? -21.392 38.508 -2.371 1.00 17.87 440 THR B C 1
ATOM 7337 O O . THR B 1 439 ? -20.511 37.679 -2.497 1.00 21.59 440 THR B O 1
ATOM 7341 N N . MET B 1 440 ? -21.825 38.931 -1.184 1.00 21.96 441 MET B N 1
ATOM 7342 C CA . MET B 1 440 ? -21.177 38.573 0.092 1.00 23.02 441 MET B CA 1
ATOM 7343 C C . MET B 1 440 ? -21.366 37.120 0.480 1.00 20.77 441 MET B C 1
ATOM 7344 O O . MET B 1 440 ? -20.479 36.548 1.108 1.00 22.16 441 MET B O 1
ATOM 7349 N N . ARG B 1 441 ? -22.540 36.553 0.156 1.00 20.09 442 ARG B N 1
ATOM 7350 C CA A ARG B 1 441 ? -22.810 35.117 0.357 0.50 19.34 442 ARG B CA 1
ATOM 7351 C CA B ARG B 1 441 ? -22.827 35.123 0.363 0.50 19.09 442 ARG B CA 1
ATOM 7352 C C . ARG B 1 441 ? -21.832 34.291 -0.460 1.00 21.33 442 ARG B C 1
ATOM 7353 O O . ARG B 1 441 ? -21.271 33.307 0.040 1.00 25.56 442 ARG B O 1
ATOM 7368 N N . THR B 1 442 ? -21.592 34.732 -1.703 1.00 21.84 443 THR B N 1
ATOM 7369 C CA . THR B 1 442 ? -20.677 34.080 -2.649 1.00 22.90 443 THR B CA 1
ATOM 7370 C C . THR B 1 442 ? -19.240 34.161 -2.132 1.00 22.29 443 THR B C 1
ATOM 7371 O O . THR B 1 442 ? -18.548 33.155 -2.106 1.00 22.68 443 THR B O 1
ATOM 7375 N N . LEU B 1 443 ? -18.819 35.355 -1.712 1.00 23.50 444 LEU B N 1
ATOM 7376 C CA . LEU B 1 443 ? -17.504 35.566 -1.081 1.00 23.23 444 LEU B CA 1
ATOM 7377 C C . LEU B 1 443 ? -17.352 34.745 0.239 1.00 24.13 444 LEU B C 1
ATOM 7378 O O . LEU B 1 443 ? -16.319 34.114 0.459 1.00 28.19 444 LEU B O 1
ATOM 7383 N N . ARG B 1 444 ? -18.387 34.729 1.078 1.00 22.17 445 ARG B N 1
ATOM 7384 C CA . ARG B 1 444 ? -18.362 33.940 2.305 1.00 19.13 445 ARG B CA 1
ATOM 7385 C C . ARG B 1 444 ? -18.251 32.438 1.996 1.00 17.42 445 ARG B C 1
ATOM 7386 O O . ARG B 1 444 ? -17.488 31.729 2.628 1.00 20.14 445 ARG B O 1
ATOM 7394 N N . ALA B 1 445 ? -19.029 31.970 1.037 1.00 17.62 446 ALA B N 1
ATOM 7395 C CA . ALA B 1 445 ? -18.981 30.580 0.601 1.00 17.08 446 ALA B CA 1
ATOM 7396 C C . ALA B 1 445 ? -17.597 30.267 0.138 1.00 17.22 446 ALA B C 1
ATOM 7397 O O . ALA B 1 445 ? -17.086 29.213 0.463 1.00 20.27 446 ALA B O 1
ATOM 7399 N N . ALA B 1 446 ? -16.968 31.224 -0.557 1.00 17.23 447 ALA B N 1
ATOM 7400 C CA . ALA B 1 446 ? -15.596 31.083 -1.070 1.00 17.76 447 ALA B CA 1
ATOM 7401 C C . ALA B 1 446 ? -14.534 30.960 0.026 1.00 17.89 447 ALA B C 1
ATOM 7402 O O . ALA B 1 446 ? -13.738 29.975 0.037 1.00 19.81 447 ALA B O 1
ATOM 7404 N N . LEU B 1 447 ? -14.557 31.934 0.948 1.00 15.71 448 LEU B N 1
ATOM 7405 C CA . LEU B 1 447 ? -13.554 32.076 2.012 1.00 17.14 448 LEU B CA 1
ATOM 7406 C C . LEU B 1 447 ? -13.722 31.118 3.190 1.00 17.43 448 LEU B C 1
ATOM 7407 O O . LEU B 1 447 ? -12.746 30.831 3.883 1.00 17.98 448 LEU B O 1
ATOM 7412 N N . THR B 1 448 ? -14.944 30.629 3.419 1.00 17.77 449 THR B N 1
ATOM 7413 C CA . THR B 1 448 ? -15.234 29.796 4.610 1.00 17.34 449 THR B CA 1
ATOM 7414 C C . THR B 1 448 ? -15.862 28.434 4.339 1.00 15.92 449 THR B C 1
ATOM 7415 O O . THR B 1 448 ? -15.838 27.532 5.196 1.00 16.59 449 THR B O 1
ATOM 7419 N N . GLY B 1 449 ? -16.459 28.300 3.166 1.00 16.85 450 GLY B N 1
ATOM 7420 C CA . GLY B 1 449 ? -17.162 27.082 2.806 1.00 17.24 450 GLY B CA 1
ATOM 7421 C C . GLY B 1 449 ? -18.526 27.060 3.441 1.00 16.51 450 GLY B C 1
ATOM 7422 O O . GLY B 1 449 ? -19.151 26.008 3.499 1.00 16.76 450 GLY B O 1
ATOM 7423 N N . ALA B 1 450 ? -18.978 28.228 3.922 1.00 17.85 451 ALA B N 1
ATOM 7424 C CA . ALA B 1 450 ? -20.309 28.395 4.548 1.00 20.98 451 ALA B CA 1
ATOM 7425 C C . ALA B 1 450 ? -21.018 29.703 4.122 1.00 23.39 451 ALA B C 1
ATOM 7426 O O . ALA B 1 450 ? -20.380 30.643 3.640 1.00 19.29 451 ALA B O 1
ATOM 7428 N N . VAL B 1 451 ? -22.339 29.753 4.309 1.00 27.58 452 VAL B N 1
ATOM 7429 C CA . VAL B 1 451 ? -23.102 30.963 3.941 1.00 31.11 452 VAL B CA 1
ATOM 7430 C C . VAL B 1 451 ? -23.419 31.899 5.140 1.00 32.81 452 VAL B C 1
ATOM 7431 O O . VAL B 1 451 ? -23.861 33.048 4.939 1.00 36.27 452 VAL B O 1
ATOM 7435 N N . HIS B 1 452 ? -23.125 31.427 6.357 1.00 30.80 453 HIS B N 1
ATOM 7436 C CA . HIS B 1 452 ? -23.223 32.241 7.589 1.00 30.30 453 HIS B CA 1
ATOM 7437 C C . HIS B 1 452 ? -21.972 32.042 8.455 1.00 28.95 453 HIS B C 1
ATOM 7438 O O . HIS B 1 452 ? -21.202 31.106 8.226 1.00 28.08 453 HIS B O 1
ATOM 7445 N N . GLY B 1 453 ? -21.757 32.935 9.423 1.00 29.02 454 GLY B N 1
ATOM 7446 C CA . GLY B 1 453 ? -20.592 32.828 10.341 1.00 29.93 454 GLY B CA 1
ATOM 7447 C C . GLY B 1 453 ? -20.039 34.162 10.852 1.00 29.92 454 GLY B C 1
ATOM 7448 O O . GLY B 1 453 ? -20.783 35.169 10.856 1.00 32.99 454 GLY B O 1
ATOM 7449 N N . PRO B 1 454 ? -18.720 34.204 11.219 1.00 27.17 455 PRO B N 1
ATOM 7450 C CA . PRO B 1 454 ? -18.045 35.396 11.752 1.00 25.49 455 PRO B CA 1
ATOM 7451 C C . PRO B 1 454 ? -18.135 36.574 10.773 1.00 25.75 455 PRO B C 1
ATOM 7452 O O . PRO B 1 454 ? -18.365 36.343 9.578 1.00 23.87 455 PRO B O 1
ATOM 7456 N N . ASP B 1 455 ? -17.923 37.802 11.271 1.00 25.01 456 ASP B N 1
ATOM 7457 C CA . ASP B 1 455 ? -17.960 39.033 10.466 1.00 22.99 456 ASP B CA 1
ATOM 7458 C C . ASP B 1 455 ? -17.059 38.860 9.251 1.00 22.55 456 ASP B C 1
ATOM 7459 O O . ASP B 1 455 ? -15.888 38.479 9.381 1.00 22.55 456 ASP B O 1
ATOM 7464 N N . LEU B 1 456 ? -17.622 39.133 8.086 1.00 19.15 457 LEU B N 1
ATOM 7465 C CA . LEU B 1 456 ? -16.996 38.801 6.840 1.00 20.69 457 LEU B CA 1
ATOM 7466 C C . LEU B 1 456 ? -15.794 39.697 6.453 1.00 23.60 457 LEU B C 1
ATOM 7467 O O . LEU B 1 456 ? -14.806 39.203 5.896 1.00 23.80 457 LEU B O 1
ATOM 7472 N N . MET B 1 457 ? -15.890 40.996 6.719 1.00 23.19 458 MET B N 1
ATOM 7473 C CA . MET B 1 457 ? -14.787 41.877 6.418 1.00 25.78 458 MET B CA 1
ATOM 7474 C C . MET B 1 457 ? -13.594 41.499 7.272 1.00 24.04 458 MET B C 1
ATOM 7475 O O . MET B 1 457 ? -12.479 41.346 6.755 1.00 27.35 458 MET B O 1
ATOM 7480 N N . ALA B 1 458 ? -13.855 41.292 8.558 1.00 19.89 459 ALA B N 1
ATOM 7481 C CA . ALA B 1 458 ? -12.844 40.897 9.513 1.00 18.53 459 ALA B CA 1
ATOM 7482 C C . ALA B 1 458 ? -12.223 39.552 9.116 1.00 20.77 459 ALA B C 1
ATOM 7483 O O . ALA B 1 458 ? -10.987 39.443 9.073 1.00 18.36 459 ALA B O 1
ATOM 7485 N N . ALA B 1 459 ? -13.063 38.580 8.720 1.00 19.88 460 ALA B N 1
ATOM 7486 C CA . ALA B 1 459 ? -12.565 37.257 8.274 1.00 22.17 460 ALA B CA 1
ATOM 7487 C C . ALA B 1 459 ? -11.667 37.366 7.052 1.00 20.58 460 ALA B C 1
ATOM 7488 O O . ALA B 1 459 ? -10.685 36.680 6.942 1.00 20.65 460 ALA B O 1
ATOM 7490 N N . TRP B 1 460 ? -12.034 38.269 6.156 1.00 22.71 461 TRP B N 1
ATOM 7491 C CA . TRP B 1 460 ? -11.342 38.492 4.899 1.00 22.25 461 TRP B CA 1
ATOM 7492 C C . TRP B 1 460 ? -10.020 39.166 5.126 1.00 20.93 461 TRP B C 1
ATOM 7493 O O . TRP B 1 460 ? -9.043 38.800 4.511 1.00 20.62 461 TRP B O 1
ATOM 7504 N N . GLN B 1 461 ? -10.004 40.152 6.014 1.00 20.94 462 GLN B N 1
ATOM 7505 C CA . GLN B 1 461 ? -8.777 40.835 6.409 1.00 20.58 462 GLN B CA 1
ATOM 7506 C C . GLN B 1 461 ? -7.703 39.864 6.903 1.00 18.69 462 GLN B C 1
ATOM 7507 O O . GLN B 1 461 ? -6.544 39.955 6.450 1.00 16.72 462 GLN B O 1
ATOM 7513 N N . ILE B 1 462 ? -8.098 38.922 7.780 1.00 21.47 463 ILE B N 1
ATOM 7514 C CA . ILE B 1 462 ? -7.196 37.864 8.281 1.00 22.34 463 ILE B CA 1
ATOM 7515 C C . ILE B 1 462 ? -6.666 37.038 7.109 1.00 24.15 463 ILE B C 1
ATOM 7516 O O . ILE B 1 462 ? -5.440 36.950 6.906 1.00 24.34 463 ILE B O 1
ATOM 7521 N N . LEU B 1 463 ? -7.599 36.475 6.324 1.00 21.26 464 LEU B N 1
ATOM 7522 C CA . LEU B 1 463 ? -7.246 35.609 5.218 1.00 20.36 464 LEU B CA 1
ATOM 7523 C C . LEU B 1 463 ? -6.379 36.328 4.157 1.00 18.38 464 LEU B C 1
ATOM 7524 O O . LEU B 1 463 ? -5.416 35.740 3.639 1.00 16.15 464 LEU B O 1
ATOM 7529 N N . HIS B 1 464 ? -6.683 37.603 3.893 1.00 18.92 465 HIS B N 1
ATOM 7530 C CA . HIS B 1 464 ? -5.877 38.422 2.976 1.00 20.45 465 HIS B CA 1
ATOM 7531 C C . HIS B 1 464 ? -4.439 38.564 3.488 1.00 23.22 465 HIS B C 1
ATOM 7532 O O . HIS B 1 464 ? -3.504 38.346 2.731 1.00 23.89 465 HIS B O 1
ATOM 7539 N N . GLN B 1 465 ? -4.265 38.855 4.782 1.00 25.03 466 GLN B N 1
ATOM 7540 C CA . GLN B 1 465 ? -2.920 38.932 5.368 1.00 24.12 466 GLN B CA 1
ATOM 7541 C C . GLN B 1 465 ? -2.134 37.646 5.177 1.00 21.08 466 GLN B C 1
ATOM 7542 O O . GLN B 1 465 ? -0.956 37.712 4.871 1.00 20.31 466 GLN B O 1
ATOM 7548 N N . ARG B 1 466 ? -2.792 36.489 5.314 1.00 18.19 467 ARG B N 1
ATOM 7549 C CA . ARG B 1 466 ? -2.122 35.185 5.114 1.00 18.27 467 ARG B CA 1
ATOM 7550 C C . ARG B 1 466 ? -1.920 34.875 3.645 1.00 21.08 467 ARG B C 1
ATOM 7551 O O . ARG B 1 466 ? -1.223 33.917 3.297 1.00 22.13 467 ARG B O 1
ATOM 7559 N N . GLY B 1 467 ? -2.554 35.674 2.787 1.00 23.33 468 GLY B N 1
ATOM 7560 C CA . GLY B 1 467 ? -2.545 35.454 1.342 1.00 20.78 468 GLY B CA 1
ATOM 7561 C C . GLY B 1 467 ? -3.453 34.292 0.961 1.00 21.33 468 GLY B C 1
ATOM 7562 O O . GLY B 1 467 ? -3.250 33.664 -0.075 1.00 23.31 468 GLY B O 1
ATOM 7563 N N . TRP B 1 468 ? -4.453 34.011 1.795 1.00 18.97 469 TRP B N 1
ATOM 7564 C CA . TRP B 1 468 ? -5.345 32.859 1.580 1.00 18.17 469 TRP B CA 1
ATOM 7565 C C . TRP B 1 468 ? -6.624 33.168 0.818 1.00 19.12 469 TRP B C 1
ATOM 7566 O O . TRP B 1 468 ? -7.207 32.273 0.217 1.00 22.06 469 TRP B O 1
ATOM 7577 N N . ASP B 1 469 ? -7.037 34.426 0.798 1.00 18.94 470 ASP B N 1
ATOM 7578 C CA . ASP B 1 469 ? -8.221 34.807 0.036 1.00 21.15 470 ASP B CA 1
ATOM 7579 C C . ASP B 1 469 ? -8.078 34.516 -1.478 1.00 23.55 470 ASP B C 1
ATOM 7580 O O . ASP B 1 469 ? -9.042 34.070 -2.116 1.00 27.41 470 ASP B O 1
ATOM 7585 N N . GLU B 1 470 ? -6.874 34.723 -2.019 1.00 23.27 471 GLU B N 1
ATOM 7586 C CA . GLU B 1 470 ? -6.553 34.429 -3.425 1.00 23.39 471 GLU B CA 1
ATOM 7587 C C . GLU B 1 470 ? -6.735 32.931 -3.820 1.00 20.19 471 GLU B C 1
ATOM 7588 O O . GLU B 1 470 ? -7.554 32.661 -4.672 1.00 20.85 471 GLU B O 1
ATOM 7594 N N . PRO B 1 471 ? -6.011 31.963 -3.184 1.00 19.32 472 PRO B N 1
ATOM 7595 C CA . PRO B 1 471 ? -6.283 30.572 -3.605 1.00 18.03 472 PRO B CA 1
ATOM 7596 C C . PRO B 1 471 ? -7.677 30.080 -3.219 1.00 15.24 472 PRO B C 1
ATOM 7597 O O . PRO B 1 471 ? -8.152 29.100 -3.780 1.00 16.38 472 PRO B O 1
ATOM 7601 N N . ARG B 1 472 ? -8.338 30.779 -2.300 1.00 16.17 473 ARG B N 1
ATOM 7602 C CA . ARG B 1 472 ? -9.703 30.424 -1.918 1.00 14.96 473 ARG B CA 1
ATOM 7603 C C . ARG B 1 472 ? -10.757 30.881 -2.886 1.00 16.70 473 ARG B C 1
ATOM 7604 O O . ARG B 1 472 ? -11.721 30.146 -3.119 1.00 19.21 473 ARG B O 1
ATOM 7612 N N . LEU B 1 473 ? -10.591 32.086 -3.444 1.00 15.98 474 LEU B N 1
ATOM 7613 C CA . LEU B 1 473 ? -11.445 32.546 -4.533 1.00 12.36 474 LEU B CA 1
ATOM 7614 C C . LEU B 1 473 ? -11.235 31.667 -5.786 1.00 11.11 474 LEU B C 1
ATOM 7615 O O . LEU B 1 473 ? -12.201 31.277 -6.413 1.00 8.73 474 LEU B O 1
ATOM 7620 N N . ALA B 1 474 ? -9.985 31.287 -6.070 1.00 6.92 475 ALA B N 1
ATOM 7621 C CA . ALA B 1 474 ? -9.678 30.416 -7.205 1.00 11.31 475 ALA B CA 1
ATOM 7622 C C . ALA B 1 474 ? -10.276 29.024 -7.080 1.00 13.28 475 ALA B C 1
ATOM 7623 O O . ALA B 1 474 ? -10.834 28.507 -8.049 1.00 16.75 475 ALA B O 1
ATOM 7625 N N . ALA B 1 475 ? -10.194 28.440 -5.884 1.00 16.94 476 ALA B N 1
ATOM 7626 C CA . ALA B 1 475 ? -10.803 27.112 -5.603 1.00 17.82 476 ALA B CA 1
ATOM 7627 C C . ALA B 1 475 ? -12.333 27.140 -5.739 1.00 17.35 476 ALA B C 1
ATOM 7628 O O . ALA B 1 475 ? -12.949 26.208 -6.304 1.00 18.51 476 ALA B O 1
ATOM 7630 N N . ALA B 1 476 ? -12.920 28.235 -5.265 1.00 15.54 477 ALA B N 1
ATOM 7631 C CA . ALA B 1 476 ? -14.353 28.433 -5.303 1.00 14.24 477 ALA B CA 1
ATOM 7632 C C . ALA B 1 476 ? -14.819 28.710 -6.723 1.00 13.80 477 ALA B C 1
ATOM 7633 O O . ALA B 1 476 ? -15.809 28.137 -7.164 1.00 15.79 477 ALA B O 1
ATOM 7635 N N . LEU B 1 477 ? -14.070 29.536 -7.453 1.00 14.11 478 LEU B N 1
ATOM 7636 C CA . LEU B 1 477 ? -14.330 29.773 -8.877 1.00 14.40 478 LEU B CA 1
ATOM 7637 C C . LEU B 1 477 ? -14.329 28.468 -9.660 1.00 17.12 478 LEU B C 1
ATOM 7638 O O . LEU B 1 477 ? -15.241 28.223 -10.427 1.00 19.25 478 LEU B O 1
ATOM 7643 N N . LYS B 1 478 ? -13.328 27.622 -9.411 1.00 19.59 479 LYS B N 1
ATOM 7644 C CA . LYS B 1 478 ? -13.196 26.325 -10.085 1.00 22.00 479 LYS B CA 1
ATOM 7645 C C . LYS B 1 478 ? -14.371 25.418 -9.770 1.00 22.17 479 LYS B C 1
ATOM 7646 O O . LYS B 1 478 ? -14.758 24.592 -10.605 1.00 23.44 479 LYS B O 1
ATOM 7652 N N . GLN B 1 479 ? -14.928 25.586 -8.569 1.00 21.54 480 GLN B N 1
ATOM 7653 C CA . GLN B 1 479 ? -16.122 24.864 -8.134 1.00 21.43 480 GLN B CA 1
ATOM 7654 C C . GLN B 1 479 ? -17.364 25.388 -8.867 1.00 21.02 480 GLN B C 1
ATOM 7655 O O . GLN B 1 479 ? -18.180 24.600 -9.338 1.00 20.76 480 GLN B O 1
ATOM 7661 N N . ALA B 1 480 ? -17.459 26.720 -8.987 1.00 21.48 481 ALA B N 1
ATOM 7662 C CA . ALA B 1 480 ? -18.589 27.424 -9.626 1.00 22.16 481 ALA B CA 1
ATOM 7663 C C . ALA B 1 480 ? -18.724 27.126 -11.106 1.00 24.07 481 ALA B C 1
ATOM 7664 O O . ALA B 1 480 ? -19.807 27.321 -11.691 1.00 23.81 481 ALA B O 1
ATOM 7666 N N . GLN B 1 481 ? -17.615 26.685 -11.702 1.00 25.76 482 GLN B N 1
ATOM 7667 C CA . GLN B 1 481 ? -17.549 26.328 -13.111 1.00 28.64 482 GLN B CA 1
ATOM 7668 C C . GLN B 1 481 ? -17.931 24.876 -13.333 1.00 30.10 482 GLN B C 1
ATOM 7669 O O . GLN B 1 481 ? -18.557 24.550 -14.349 1.00 30.05 482 GLN B O 1
ATOM 7675 N N . THR B 1 482 ? -17.576 24.018 -12.368 1.00 31.67 483 THR B N 1
ATOM 7676 C CA . THR B 1 482 ? -17.928 22.592 -12.391 1.00 34.25 483 THR B CA 1
ATOM 7677 C C . THR B 1 482 ? -19.445 22.423 -12.238 1.00 36.00 483 THR B C 1
ATOM 7678 O O . THR B 1 482 ? -20.039 21.522 -12.838 1.00 36.43 483 THR B O 1
ATOM 7682 N N . THR B 1 483 ? -20.054 23.315 -11.455 1.00 38.23 484 THR B N 1
ATOM 7683 C CA . THR B 1 483 ? -21.516 23.361 -11.260 1.00 40.17 484 THR B CA 1
ATOM 7684 C C . THR B 1 483 ? -22.261 23.975 -12.478 1.00 40.18 484 THR B C 1
ATOM 7685 O O . THR B 1 483 ? -23.462 23.781 -12.634 1.00 40.08 484 THR B O 1
ATOM 7689 N N . SER B 1 484 ? -21.539 24.718 -13.319 1.00 41.43 485 SER B N 1
ATOM 7690 C CA . SER B 1 484 ? -22.097 25.292 -14.550 1.00 43.51 485 SER B CA 1
ATOM 7691 C C . SER B 1 484 ? -21.778 24.435 -15.782 1.00 45.33 485 SER B C 1
ATOM 7692 O O . SER B 1 484 ? -22.137 24.812 -16.900 1.00 45.73 485 SER B O 1
ATOM 7695 N N . LEU B 1 485 ? -21.099 23.296 -15.572 1.00 47.44 486 LEU B N 1
ATOM 7696 C CA . LEU B 1 485 ? -20.756 22.352 -16.662 1.00 49.00 486 LEU B CA 1
ATOM 7697 C C . LEU B 1 485 ? -21.976 21.646 -17.255 1.00 50.54 486 LEU B C 1
ATOM 7698 O O . LEU B 1 485 ? -21.924 21.209 -18.408 1.00 50.51 486 LEU B O 1
ATOM 7703 N N . GLU B 1 486 ? -23.070 21.561 -16.480 1.00 52.85 487 GLU B N 1
ATOM 7704 C CA . GLU B 1 486 ? -24.355 20.968 -16.951 1.00 55.02 487 GLU B CA 1
ATOM 7705 C C . GLU B 1 486 ? -24.989 21.680 -18.180 1.00 55.65 487 GLU B C 1
ATOM 7706 O O . GLU B 1 486 ? -25.938 21.155 -18.782 1.00 55.14 487 GLU B O 1
ATOM 7712 N N . HIS B 1 487 ? -24.434 22.848 -18.545 1.00 56.41 488 HIS B N 1
ATOM 7713 C CA . HIS B 1 487 ? -24.794 23.577 -19.769 1.00 57.23 488 HIS B CA 1
ATOM 7714 C C . HIS B 1 487 ? -24.311 22.814 -21.005 1.00 56.87 488 HIS B C 1
ATOM 7715 O O . HIS B 1 487 ? -24.770 23.052 -22.122 1.00 56.60 488 HIS B O 1
#

B-factor: mean 21.76, std 8.51, range [2.0, 66.45]

Solvent-accessible surface area: 44489 Å² total

Radius of gyration: 38.99 Å; Cα contacts (8 Å, |Δi|>4): 1559; chains: 2; bounding box: 61×92×127 Å

Secondary structure (DSSP, 8-state):
--EEEE---TTS--BHHHHHHHHHHHHHHHHTT-EEEEEE---SSSS--HHHHHHHHHHHHHTT---SEEEEEGGG-HHHHHHHHHHHHHTTSEEEE---HHHHHHHHHHHHHHT--SS---TTTT--HHHHHHHHHTT---EEEE---TT-EEEEEETTTEEEEEEGGGG-SSEEEE-S--TTS--PBPHHHHHHHHHHHTT-SEEEEEGGGTTHHHHHHHHHHHTT----EEEEEPPEE-SSSSB--TTSS--BHHHHHHTT--HHHHHHHHHHTTBPPPTTT-S---HHHHHHH--STTB-SSPEEP-HHHHHHHHHHHHTTS-HHHHHHHHHHHHHHHT----TTTTHHHHHHHHHHHGGG-SSGGGHHHHHHHHHSSS-PPPHHHHHHHTSTTHHHHHHHHHHH--SSS---HHHHHHHHHHHHHHHT--HHHHHHHHHHHHHSSSS-S-HHHHHHHHHHHT-HHHHHHHHHHHHHHH-/--EEEE---SSS--BHHHHHHHHHHHHHHHHTT-EEEEEE----TTT--HHHHHHHHHHHHHHT---SEEEEEGGG-HHHHHHHHHHHHHHTSEEEE---HHHHHHHHHHHHHTTPPP----TTTT--HHHHHHHHHTT---EEEE---TT-EEEEEETTTEEEEEEGGGG-SSEEEE----TTS--PBPHHHHHHHHHHHTT--EEEEEGGGTTHHHHHHHHHHHTT----EEEEEPPEE-TTSSB--TTSS--BHHHHHHTT--HHHHHHHHHHTTB---TTT-S---HHHHHHH--GGGB-SS-EE--HHHHHHHHHHHHTTS-HHHHHHHHHHHHHHTT----TTTSHHHHHHHHHHHGGG-SSTTHHHHHHHHHHSSS----HHHHHHHTSTTHHHHHHHHHHH---SS---HHHHHHHHHHHHHHHTS-HHHHHHHHHHHHHSSSS-S-HHHHHHHHHHHT-HHHHHHHHHHHHHHTTTT-

Nearest PDB structures (foldseek):
  2cfo-assembly1_A  TM=9.889E-01  e=6.584E-83  Synechococcus elongatus
  1n78-assembly1_A  TM=9.093E-01  e=3.154E-39  Thermus thermophilus
  4gri-assembly2_B  TM=8.786E-01  e=4.078E-39  Borreliella burgdorferi B31
  1g59-assembly1_A  TM=9.076E-01  e=4.115E-38  Thermus thermophilus
  8jpv-assembly1_A  TM=8.758E-01  e=6.319E-36  Candidatus Methylacidiphilum fumarolicum

Organism: Thermosynechococcus vestitus (strain NIES-2133 / IAM M-273 / BP-1) (NCBI:txid197221)

=== Feature glossary ===
The record interleaves many kinds of information about one protein. Here is each kind framed as the question it answers.

Q: What does the local fold look like, residue by residue?
A: A 3Di character summarizes, for each residue, the relative orientation of the Cα frame of its nearest spatial neighbor. Because it encodes fold topology rather than chemistry, 3Di alignments detect remote structural similarity that sequence alignment misses.

Q: Which residues are in helices, strands, or loops?
A: Secondary structure is the local, repeating backbone conformation. DSSP classifies it into eight states by reading the hydrogen-bond network: three helix types (H, G, I), two β types (E, B), two non-regular types (T, S), and unstructured coil (-).

Q: How big and how compact is the whole molecule?
A: Three whole-structure scalars: the radius of gyration (RMS distance of Cα from centroid, in Å), the count of Cα–Cα contacts (pairs closer than 8 Å and separated by more than four residues in sequence — i.e. tertiary, not local, contacts), and the bounding-box dimensions. Together they distinguish compact globular folds from extended fibres or disordered chains.

Q: How confident is the AlphaFold model at each residue?
A: For AlphaFold models, the B-factor field carries pLDDT — the model's own estimate of local accuracy on a 0–100 scale. Regions with pLDDT<50 should be treated as essentially unmodeled; they often correspond to intrinsically disordered segments.

Q: What family and function is it annotated with?
A: Functional annotations link the protein to curated databases. InterPro entries identify conserved domains and families by matching the sequence against member-database signatures (Pfam, PROSITE, CDD, …). Gene Ontology (GO) terms describe molecular function, biological process, and cellular component in a controlled vocabulary. CATH places the structure in a hierarchical fold classification (Class/Architecture/Topology/Homologous-superfamily). The organism is the source species.

Q: What known structures does this most resemble?
A: Nearest PDB neighbors are the top structural matches found by Foldseek when searching this structure against the entire Protein Data Bank. Each hit reports a TM-score (0 to 1; >0.5 almost always implies the same fold) and an E-value. These are *structural* homologs — they may share no detectable sequence similarity.

Q: Which residues are buried vs exposed?
A: Solvent-accessible surface area (SASA) is the area in Å² traced out by the centre of a 1.4 Å probe sphere (a water molecule) rolled over the protein's van der Waals surface (Shrake–Rupley / Lee–Richards construction). Buried residues have near-zero SASA; fully exposed residues can exceed 200 Å². The total SASA scales roughly with the number of surface residues.

Q: What are the backbone torsion angles?
A: φ (phi) and ψ (psi) are the two rotatable backbone dihedrals per residue: φ is the C(i-1)–N–Cα–C torsion, ψ is the N–Cα–C–N(i+1) torsion, both in degrees on (−180°, 180°]. α-helical residues cluster near (−60°, −45°); β-strand residues near (−120°, +130°). A Ramachandran plot is simply a scatter of (φ, ψ) for every residue.

Q: Are the domains correctly placed relative to each other?
A: Predicted aligned error is AlphaFold's pairwise confidence. Unlike pLDDT (per-residue), PAE is per-residue-pair and captures whether two parts of the structure are correctly placed relative to each other. Units are ångströms of expected positional error.

Q: What if only a Cα trace is available?
A: P-SEA three-state annotation labels each residue as helix, strand, or coil based purely on the geometry of the Cα trace. It serves as a fallback when the full backbone (and thus DSSP) is unavailable.

Q: What is the amino-acid chain?
A: This is the polypeptide sequence — one letter per residue, N-terminus first. Length ranges from a few dozen residues for small domains to over a thousand for large multi-domain proteins.

Q: What do the rendered images show?
A: The six renders are orthographic views along the three Cartesian axes in both directions. Representation (cartoon, sticks, or surface) and color scheme (sequence-rainbow or by-chain) vary across proteins so the training set covers all the common visualization conventions.

Q: What do the diagnostic plots show?
A: Plot images: a contact map (which residues are close in 3D, as an N×N binary image), a Ramachandran scatter (backbone torsion angles, revealing secondary-structure composition at a glance), and — for AlphaFold structures — a PAE heatmap (pairwise prediction confidence).

Q: How mobile is each atom in the crystal?
A: B-factor (Debye–Waller factor) reflects atomic displacement in the crystal lattice. It is an experimental observable (units Å²), not a prediction; low values mean the atom is pinned down, high values mean it moves or is heterogeneous across the crystal.

Q: Where is each backbone atom in 3D?
A: The mmCIF table is the protein's shape written out atom by atom. For each backbone N, Cα, C, and carbonyl O, it records an (x, y, z) coordinate triple in Å plus the residue type, chain letter, and residue number.